Protein AF-A0A8B7E6L2-F1 (afdb_monomer)

Solvent-accessible surface area (backbone atoms only — not comparable to full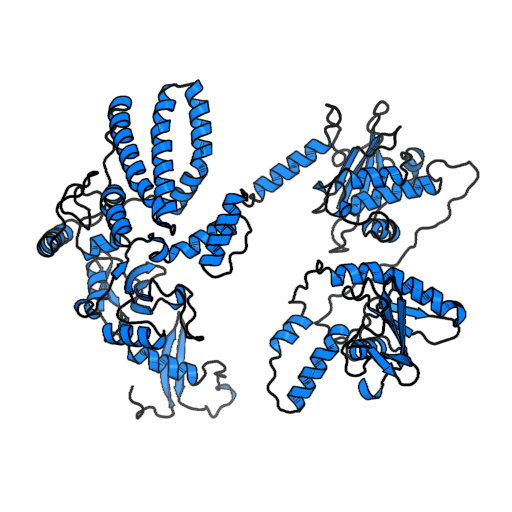-atom values): 43268 Å² total; per-residue (Å²): 132,76,94,84,76,84,57,84,66,47,77,44,80,47,78,54,94,95,45,78,46,77,45,61,41,70,84,67,90,52,74,89,75,54,76,82,83,80,84,74,54,72,68,54,53,51,50,50,54,64,52,54,72,48,49,46,74,51,82,46,77,35,59,54,88,97,42,81,44,78,44,68,36,36,34,30,72,50,48,57,60,51,51,53,50,50,30,60,73,42,70,50,56,81,86,72,38,44,38,32,39,30,57,52,75,59,98,57,31,32,35,34,34,35,36,71,49,39,90,88,54,97,68,63,84,39,96,83,62,59,94,46,73,79,69,47,55,39,79,43,19,43,34,74,75,52,58,99,38,58,73,36,50,45,70,59,46,60,73,40,55,60,88,83,44,86,69,43,86,49,56,53,69,68,58,44,30,46,76,52,19,43,58,50,83,82,47,57,53,51,43,90,61,26,69,33,61,34,42,101,54,73,50,60,65,60,47,75,70,58,40,55,58,39,24,62,52,28,76,74,68,64,82,67,87,86,91,83,61,74,67,63,55,50,58,53,65,73,40,48,66,63,50,48,54,50,40,56,60,47,25,75,80,38,67,72,51,53,71,50,50,58,57,54,53,34,51,51,35,45,50,48,32,55,55,41,42,49,30,75,60,70,83,54,56,57,37,43,56,55,28,47,57,39,49,55,52,42,36,52,47,34,34,76,75,66,72,39,82,68,77,60,46,40,69,56,22,44,53,54,51,46,44,50,60,49,37,67,72,66,62,45,28,51,28,8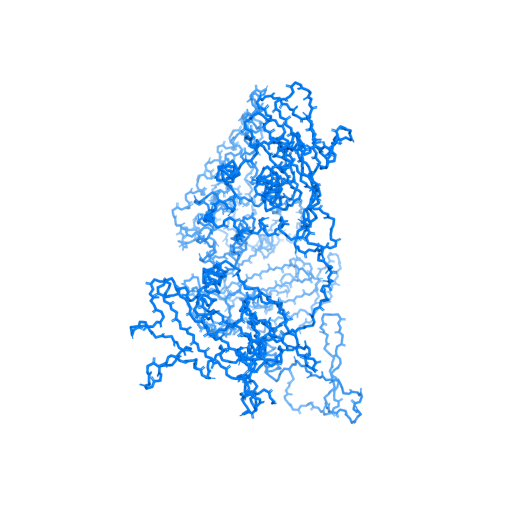2,77,35,78,61,47,57,54,51,45,31,49,60,27,50,50,44,76,39,85,66,79,70,57,66,68,58,41,50,54,52,49,50,52,36,58,77,65,64,63,59,67,64,72,52,74,68,56,48,52,52,50,53,53,51,57,54,55,53,63,39,49,52,96,91,42,78,54,82,58,80,89,74,60,88,72,75,68,31,50,43,87,77,25,35,66,73,53,48,76,35,48,69,69,52,55,51,51,52,41,58,77,41,83,41,86,70,51,78,48,79,76,87,46,66,80,76,36,71,19,44,46,38,44,76,70,64,40,50,53,77,44,30,32,28,53,89,42,94,87,47,63,43,31,40,41,34,37,40,27,62,42,92,90,43,83,86,49,79,56,35,48,33,41,37,36,33,28,55,86,76,30,47,72,76,41,44,42,36,74,48,96,54,12,85,57,36,58,30,51,65,52,47,15,53,52,50,52,47,25,49,36,45,76,70,36,60,37,62,72,66,99,81,73,81,90,74,95,84,72,88,87,72,84,83,77,83,85,76,89,76,72,68,43,46,37,18,87,51,44,40,62,53,53,56,52,50,55,39,45,77,70,72,44,90,73,88,57,62,74,57,51,38,62,41,62,66,74,56,84,75,74,76,79,44,65,51,58,47,47,25,64,63,45,47,58,58,44,50,50,52,49,48,68,70,44,46,86,82,37,49,79,59,44,78,39,80,58,67,76,27,48,23,90,90,47,67,47,35,29,11,61,43,62,25,41,38,41,35,82,78,51,81,56,24,39,29,41,76,41,39,56,59,93,45,45,91,36,34,74,76,40,91,89,57,85,56,91,50,50,40,75,42,97,83,72,46,60,35,70,27,78,90,29,56,67,42,43,19,50,44,38,23,21,63,24,63,74,26,63,31,32,38,41,34,39,39,32,90,58,35,64,45,73,27,83,43,68,55,54,64,83,79,71,107

Nearest PDB structures (foldseek):
  7cqy-assembly2_D  TM=7.784E-01  e=1.146E+00  Acidithiobacillus ferrooxidans
  8j1g-assembly1_B  TM=3.722E-01  e=8.355E-01  Pseudomonas veronii
  3g8z-assembly1_A-2  TM=4.631E-01  e=2.523E+00  Xanthomonas campestris pv. campestris
  8bf4-assembly1_F  TM=5.345E-01  e=8.918E+00  Mus musculus

Structure (mmCIF, N/CA/C/O backbone):
data_AF-A0A8B7E6L2-F1
#
_entry.id   AF-A0A8B7E6L2-F1
#
loop_
_atom_site.group_PDB
_atom_site.id
_atom_site.type_symbol
_atom_site.label_atom_id
_atom_site.label_alt_id
_atom_site.label_comp_id
_atom_site.label_asym_id
_atom_site.label_entity_id
_atom_site.label_seq_id
_atom_site.pdbx_PDB_ins_code
_atom_site.Cartn_x
_atom_site.Cartn_y
_atom_site.Cartn_z
_atom_site.occupancy
_atom_site.B_iso_or_equiv
_atom_site.auth_seq_id
_atom_site.auth_comp_id
_atom_site.auth_asym_id
_atom_site.auth_atom_id
_atom_site.pdbx_PDB_model_num
ATOM 1 N N . MET A 1 1 ? 13.369 -27.476 -34.745 1.00 33.47 1 MET A N 1
ATOM 2 C CA . MET A 1 1 ? 13.394 -28.839 -35.316 1.00 33.47 1 MET A CA 1
ATOM 3 C C . MET A 1 1 ? 12.091 -29.050 -36.065 1.00 33.47 1 MET A C 1
ATOM 5 O O . MET A 1 1 ? 11.047 -28.680 -35.538 1.00 33.47 1 MET A O 1
ATOM 9 N N . THR A 1 2 ? 12.158 -29.526 -37.306 1.00 27.94 2 THR A N 1
ATOM 10 C CA . THR A 1 2 ? 10.990 -29.866 -38.129 1.00 27.94 2 THR A CA 1
ATOM 11 C C . THR A 1 2 ? 10.261 -31.073 -37.533 1.00 27.94 2 THR A C 1
ATOM 13 O O . THR A 1 2 ? 10.878 -31.939 -36.921 1.00 27.94 2 THR A O 1
ATOM 16 N N . ARG A 1 3 ? 8.931 -31.080 -37.669 1.00 36.47 3 ARG A N 1
ATOM 17 C CA . ARG A 1 3 ? 7.947 -31.942 -36.983 1.00 36.47 3 ARG A CA 1
ATOM 18 C C . ARG A 1 3 ? 8.132 -33.461 -37.148 1.00 36.47 3 ARG A C 1
ATOM 20 O O . ARG A 1 3 ? 7.376 -34.200 -36.532 1.00 36.47 3 ARG A O 1
ATOM 27 N N . GLU A 1 4 ? 9.067 -33.915 -37.975 1.00 33.34 4 GLU A N 1
ATOM 28 C CA . GLU A 1 4 ? 9.040 -35.265 -38.555 1.00 33.34 4 GLU A CA 1
ATOM 29 C C . GLU A 1 4 ? 10.008 -36.274 -37.916 1.00 33.34 4 GLU A C 1
ATOM 31 O O . GLU A 1 4 ? 9.877 -37.457 -38.194 1.00 33.34 4 GLU A O 1
ATOM 36 N N . ASN A 1 5 ? 10.905 -35.863 -37.007 1.00 39.34 5 ASN A N 1
ATOM 37 C CA . ASN A 1 5 ? 12.004 -36.734 -36.545 1.00 39.34 5 ASN A CA 1
ATOM 38 C C . ASN A 1 5 ? 12.077 -36.971 -35.023 1.00 39.34 5 ASN A C 1
ATOM 40 O O . ASN A 1 5 ? 13.165 -37.226 -34.527 1.00 39.34 5 ASN A O 1
ATOM 44 N N . ILE A 1 6 ? 10.982 -36.849 -34.260 1.00 43.91 6 ILE A N 1
ATOM 45 C CA . ILE A 1 6 ? 11.029 -37.134 -32.810 1.00 43.91 6 ILE A CA 1
ATOM 46 C C . ILE A 1 6 ? 10.476 -38.536 -32.535 1.00 43.91 6 ILE A C 1
ATOM 48 O O . ILE A 1 6 ? 9.264 -38.750 -32.610 1.00 43.91 6 ILE A O 1
ATOM 52 N N . GLU A 1 7 ? 11.360 -39.478 -32.205 1.00 42.75 7 GLU A N 1
ATOM 53 C CA . GLU A 1 7 ? 11.013 -40.876 -31.913 1.00 42.75 7 GLU A CA 1
ATOM 54 C C . GLU A 1 7 ? 10.701 -41.107 -30.420 1.00 42.75 7 GLU A C 1
ATOM 56 O O . GLU A 1 7 ? 11.224 -40.444 -29.518 1.00 42.75 7 GLU A O 1
ATOM 61 N N . GLN A 1 8 ? 9.830 -42.081 -30.131 1.00 42.12 8 GLN A N 1
ATOM 62 C CA . GLN A 1 8 ? 9.510 -42.482 -28.760 1.00 42.12 8 GLN A CA 1
ATOM 63 C C . GLN A 1 8 ? 10.751 -43.113 -28.101 1.00 42.12 8 GLN A C 1
ATOM 65 O O . GLN A 1 8 ? 11.182 -44.197 -28.474 1.00 42.12 8 GLN A O 1
ATOM 70 N N . GLY A 1 9 ? 11.312 -42.435 -27.101 1.00 46.81 9 GLY A N 1
ATOM 71 C CA . GLY A 1 9 ? 12.528 -42.807 -26.378 1.00 46.81 9 GLY A CA 1
ATOM 72 C C . GLY A 1 9 ? 13.635 -41.750 -26.442 1.00 46.81 9 GLY A C 1
ATOM 73 O O . GLY A 1 9 ? 14.606 -41.855 -25.693 1.00 46.81 9 GLY A O 1
ATOM 74 N N . GLU A 1 10 ? 13.496 -40.718 -27.282 1.00 46.81 10 GLU A N 1
ATOM 75 C CA . GLU A 1 10 ? 14.509 -39.666 -27.407 1.00 46.81 10 GLU A CA 1
ATOM 76 C C . GLU A 1 10 ? 14.632 -38.797 -26.147 1.00 46.81 10 GLU A C 1
ATOM 78 O O . GLU A 1 10 ? 13.635 -38.401 -25.535 1.00 46.81 10 GLU A O 1
ATOM 83 N N . ASN A 1 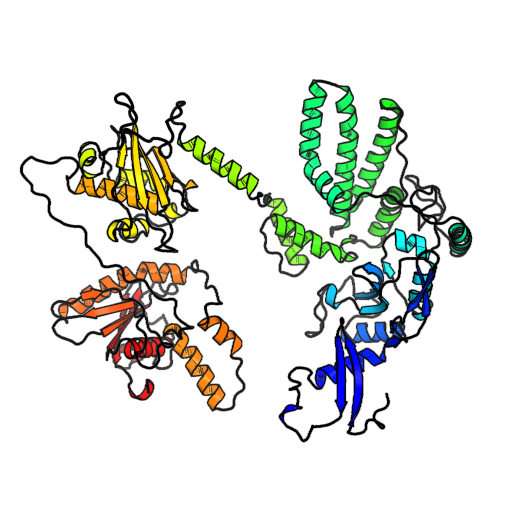11 ? 15.881 -38.489 -25.775 1.00 45.31 11 ASN A N 1
ATOM 84 C CA . ASN A 1 11 ? 16.244 -37.731 -24.579 1.00 45.31 11 ASN A CA 1
ATOM 85 C C . ASN A 1 11 ? 16.671 -36.300 -24.932 1.00 45.31 11 ASN A C 1
ATOM 87 O O . ASN A 1 11 ? 17.700 -36.091 -25.572 1.00 45.31 11 ASN A O 1
ATOM 91 N N . PHE A 1 12 ? 15.954 -35.308 -24.411 1.00 49.06 12 PHE A N 1
ATOM 92 C CA . PHE A 1 12 ? 16.295 -33.893 -24.527 1.00 49.06 12 PHE A CA 1
ATOM 93 C C . PHE A 1 12 ? 16.783 -33.350 -23.194 1.00 49.06 12 PHE A C 1
ATOM 95 O O . PHE A 1 12 ? 16.241 -33.670 -22.139 1.00 49.06 12 PHE A O 1
ATOM 102 N N . ARG A 1 13 ? 17.794 -32.486 -23.237 1.00 43.69 13 ARG A N 1
ATOM 103 C CA . ARG A 1 13 ? 18.352 -31.852 -22.046 1.00 43.69 13 ARG A CA 1
ATOM 104 C C . ARG A 1 13 ? 18.125 -30.350 -22.125 1.00 43.69 13 ARG A C 1
ATOM 106 O O . ARG A 1 13 ? 18.753 -29.673 -22.932 1.00 43.69 13 ARG A O 1
ATOM 113 N N . VAL A 1 14 ? 17.242 -29.835 -21.277 1.00 44.91 14 VAL A N 1
ATOM 114 C CA . VAL A 1 14 ? 16.954 -28.400 -21.187 1.00 44.91 14 VAL A CA 1
ATOM 115 C C . VAL A 1 14 ? 17.575 -27.867 -19.902 1.00 44.91 14 VAL A C 1
ATOM 117 O O . VAL A 1 14 ? 17.328 -28.390 -18.815 1.00 44.91 14 VAL A O 1
ATOM 120 N N . LYS A 1 15 ? 18.420 -26.840 -20.016 1.00 34.19 15 LYS A N 1
ATOM 121 C CA . LYS A 1 15 ? 18.964 -26.123 -18.859 1.00 34.19 15 LYS A CA 1
ATOM 122 C C . LYS A 1 15 ? 18.109 -24.893 -18.589 1.00 34.19 15 LYS A C 1
ATOM 124 O O . LYS A 1 15 ? 17.972 -24.040 -19.457 1.00 34.19 15 LYS A O 1
ATOM 129 N N . THR A 1 16 ? 17.588 -24.785 -17.373 1.00 34.06 16 THR A N 1
ATOM 130 C CA . THR A 1 16 ? 16.918 -23.577 -16.875 1.00 34.06 16 THR A CA 1
ATOM 131 C C . THR A 1 16 ? 17.397 -23.298 -15.457 1.00 34.06 16 THR A C 1
ATOM 133 O O . THR A 1 16 ? 17.313 -24.190 -14.614 1.00 34.06 16 THR A O 1
ATOM 136 N N . PHE A 1 17 ? 17.890 -22.077 -15.208 1.00 32.81 17 PHE A N 1
ATOM 137 C CA . PHE A 1 17 ? 18.238 -21.534 -13.883 1.00 32.81 17 PHE A CA 1
ATOM 138 C C . PHE A 1 17 ? 18.901 -22.550 -12.935 1.00 32.81 17 PHE A C 1
ATOM 140 O O . PHE A 1 17 ? 18.342 -22.941 -11.912 1.00 32.81 17 PHE A O 1
ATOM 147 N N . GLY A 1 18 ? 20.094 -23.016 -13.312 1.00 36.59 18 GLY A N 1
ATOM 148 C CA . GLY A 1 18 ? 20.944 -23.867 -12.470 1.00 36.59 18 GLY A CA 1
ATOM 149 C C . GLY A 1 18 ? 20.581 -25.356 -12.419 1.00 36.59 18 GLY A C 1
ATOM 150 O O . GLY A 1 18 ? 21.415 -26.148 -11.992 1.00 36.59 18 GLY A O 1
ATOM 151 N N . ASN A 1 19 ? 19.411 -25.776 -12.916 1.00 29.97 19 ASN A N 1
ATOM 152 C CA . ASN A 1 19 ? 19.015 -27.186 -12.946 1.00 29.97 19 ASN A CA 1
ATOM 153 C C . ASN A 1 19 ? 18.896 -27.724 -14.376 1.00 29.97 19 ASN A C 1
ATOM 155 O O . ASN A 1 19 ? 18.400 -27.065 -15.292 1.00 29.97 19 ASN A O 1
ATOM 159 N N . THR A 1 20 ? 19.374 -28.955 -14.562 1.00 38.59 20 THR A N 1
ATOM 160 C CA . THR A 1 20 ? 19.360 -29.652 -15.850 1.00 38.59 20 THR A CA 1
ATOM 161 C C . THR A 1 20 ? 18.179 -30.615 -15.879 1.00 38.59 20 THR A C 1
ATOM 163 O O . THR A 1 20 ? 18.155 -31.579 -15.116 1.00 38.59 20 THR A O 1
ATOM 166 N N . LEU A 1 21 ? 17.201 -30.360 -16.746 1.00 39.22 21 LEU A N 1
ATOM 167 C CA . LEU A 1 21 ? 16.001 -31.180 -16.890 1.00 39.22 21 LEU A CA 1
ATOM 168 C C . LEU A 1 21 ? 16.177 -32.112 -18.094 1.00 39.22 21 LEU A C 1
ATOM 170 O O . LEU A 1 21 ? 16.329 -31.648 -19.224 1.00 39.22 21 LEU A O 1
ATOM 174 N N . ASN A 1 22 ? 16.197 -33.425 -17.847 1.00 43.03 22 ASN A N 1
ATOM 175 C CA . ASN A 1 22 ? 16.211 -34.436 -18.906 1.00 43.03 22 ASN A CA 1
ATOM 176 C C . ASN A 1 22 ? 14.764 -34.869 -19.189 1.00 43.03 22 ASN A C 1
ATOM 178 O O . ASN A 1 22 ? 14.060 -35.296 -18.275 1.00 43.03 22 ASN A O 1
ATOM 182 N N . ILE A 1 23 ? 14.324 -34.744 -20.437 1.00 47.72 23 ILE A N 1
ATOM 183 C CA . ILE A 1 23 ? 12.973 -35.061 -20.905 1.00 47.72 23 ILE A CA 1
ATOM 184 C C . ILE A 1 23 ? 13.081 -36.243 -21.864 1.00 47.72 23 ILE A C 1
ATOM 186 O O . ILE A 1 23 ? 13.837 -36.162 -22.825 1.00 47.72 23 ILE A O 1
ATOM 190 N N . VAL A 1 24 ? 12.327 -37.316 -21.614 1.00 44.66 24 VAL A N 1
ATOM 191 C CA . VAL A 1 24 ? 12.276 -38.507 -22.479 1.00 44.66 24 VAL A CA 1
ATOM 192 C C . VAL A 1 24 ? 10.910 -38.574 -23.148 1.00 44.66 24 VAL A C 1
ATOM 194 O O . VAL A 1 24 ? 9.892 -38.464 -22.461 1.00 44.66 24 VAL A O 1
ATOM 197 N N . VAL A 1 25 ? 10.864 -38.748 -24.465 1.00 44.38 25 VAL A N 1
ATOM 198 C CA . VAL A 1 25 ? 9.598 -38.804 -25.211 1.00 44.38 25 VAL A CA 1
ATOM 199 C C . VAL A 1 25 ? 8.966 -40.192 -25.075 1.00 44.38 25 VAL A C 1
ATOM 201 O O . VAL A 1 25 ? 9.452 -41.153 -25.648 1.00 44.38 25 VAL A O 1
ATOM 204 N N . GLY A 1 26 ? 7.878 -40.325 -24.313 1.00 47.16 26 GLY A N 1
ATOM 205 C CA . GLY A 1 26 ? 7.128 -41.583 -24.161 1.00 47.16 26 GLY A CA 1
ATOM 206 C C . GLY A 1 26 ? 6.567 -41.797 -22.751 1.00 47.16 26 GLY A C 1
ATOM 207 O O . GLY A 1 26 ? 6.941 -41.103 -21.808 1.00 47.16 26 GLY A O 1
ATOM 208 N N . ILE A 1 27 ? 5.649 -42.757 -22.591 1.00 42.91 27 ILE A N 1
ATOM 209 C CA . ILE A 1 27 ? 5.091 -43.146 -21.283 1.00 42.91 27 ILE A CA 1
ATOM 210 C C . ILE A 1 27 ? 5.897 -44.347 -20.751 1.00 42.91 27 ILE A C 1
ATOM 212 O O . ILE A 1 27 ? 5.864 -45.394 -21.386 1.00 42.91 27 ILE A O 1
ATOM 216 N N . PRO A 1 28 ? 6.593 -44.257 -19.598 1.00 41.81 28 PRO A N 1
ATOM 217 C CA . PRO A 1 28 ? 7.320 -45.400 -19.040 1.00 41.81 28 PRO A CA 1
ATOM 218 C C . PRO A 1 28 ? 6.376 -46.524 -18.585 1.00 41.81 28 PRO A C 1
ATOM 220 O O . PRO A 1 28 ? 5.382 -46.256 -17.902 1.00 41.81 28 PRO A O 1
ATOM 223 N N . ASP A 1 29 ? 6.715 -47.787 -18.852 1.00 42.44 29 ASP A N 1
ATOM 224 C CA . ASP A 1 29 ? 5.927 -48.951 -18.401 1.00 42.44 29 ASP A CA 1
ATOM 225 C C . ASP A 1 29 ? 5.943 -49.129 -16.875 1.00 42.44 29 ASP A C 1
ATOM 227 O O . ASP A 1 29 ? 4.967 -49.564 -16.262 1.00 42.44 29 ASP A O 1
ATOM 231 N N . THR A 1 30 ? 7.016 -48.691 -16.215 1.00 38.25 30 THR A N 1
ATOM 232 C CA . THR A 1 30 ? 7.151 -48.735 -14.754 1.00 38.25 30 THR A CA 1
ATOM 233 C C . THR A 1 30 ? 6.505 -47.508 -14.101 1.00 38.25 30 THR A C 1
ATOM 235 O O . THR A 1 30 ? 7.013 -46.390 -14.190 1.00 38.25 30 THR A O 1
ATOM 238 N N . LYS A 1 31 ? 5.390 -47.721 -13.386 1.00 40.00 31 LYS A N 1
ATOM 239 C CA . LYS A 1 31 ? 4.586 -46.669 -12.721 1.00 40.00 31 LYS A CA 1
ATOM 240 C C . LYS A 1 31 ? 5.394 -45.745 -11.791 1.00 40.00 31 LYS A C 1
ATOM 242 O O . LYS A 1 31 ? 5.066 -44.569 -11.700 1.00 40.00 31 LYS A O 1
ATOM 247 N N . SER A 1 32 ? 6.445 -46.249 -11.141 1.00 38.28 32 SER A N 1
ATOM 248 C CA . SER A 1 32 ? 7.302 -45.505 -10.199 1.00 38.28 32 SER A CA 1
ATOM 249 C C . SER A 1 32 ? 8.312 -44.560 -10.862 1.00 38.28 32 SER A C 1
ATOM 251 O O . SER A 1 32 ? 8.833 -43.672 -10.195 1.00 38.28 32 SER A O 1
ATOM 253 N N . LYS A 1 33 ? 8.575 -44.719 -12.168 1.00 37.62 33 LYS A N 1
ATOM 254 C CA . LYS A 1 33 ? 9.448 -43.829 -12.958 1.00 37.62 33 LYS A CA 1
ATOM 255 C C . LYS A 1 33 ? 8.669 -42.744 -13.712 1.00 37.62 33 LYS A C 1
ATOM 257 O O . LYS A 1 33 ? 9.263 -41.924 -14.405 1.00 37.62 33 LYS A O 1
ATOM 262 N N . ARG A 1 34 ? 7.337 -42.722 -13.583 1.00 46.09 34 ARG A N 1
ATOM 263 C CA . ARG A 1 34 ? 6.475 -41.689 -14.166 1.00 46.09 34 ARG A CA 1
ATOM 264 C C . ARG A 1 34 ? 6.528 -40.441 -13.287 1.00 46.09 34 ARG A C 1
ATOM 266 O O . ARG A 1 34 ? 5.892 -40.395 -12.238 1.00 46.09 34 ARG A O 1
ATOM 273 N N . ILE A 1 35 ? 7.258 -39.415 -13.715 1.00 42.41 35 ILE A N 1
ATOM 274 C CA . ILE A 1 35 ? 7.117 -38.081 -13.122 1.00 42.41 35 ILE A CA 1
ATOM 275 C C . ILE A 1 35 ? 5.797 -37.494 -13.629 1.00 42.41 35 ILE A C 1
ATOM 277 O O . ILE A 1 35 ? 5.549 -37.420 -14.831 1.00 42.41 35 ILE A O 1
ATOM 281 N N . SER A 1 36 ? 4.929 -37.081 -12.709 1.00 35.38 36 SER A N 1
ATOM 282 C CA . SER A 1 36 ? 3.711 -36.341 -13.039 1.00 35.38 36 SER A CA 1
ATOM 283 C C . SER A 1 36 ? 4.088 -34.951 -13.567 1.00 35.38 36 SER A C 1
ATOM 285 O O . SER A 1 36 ? 4.260 -34.017 -12.785 1.00 35.38 36 SER A O 1
ATOM 287 N N . LEU A 1 37 ? 4.149 -34.797 -14.892 1.00 39.81 37 LEU A N 1
ATOM 288 C CA . LEU A 1 37 ? 4.132 -33.512 -15.604 1.00 39.81 37 LEU A CA 1
ATOM 289 C C . LEU A 1 37 ? 2.737 -32.868 -15.488 1.00 39.81 37 LEU A C 1
ATOM 291 O O . LEU A 1 37 ? 1.996 -32.703 -16.452 1.00 39.81 37 LEU A O 1
ATOM 295 N N . LYS A 1 38 ? 2.351 -32.501 -14.267 1.00 36.50 38 LYS A N 1
ATOM 296 C CA . LYS A 1 38 ? 1.340 -31.468 -14.061 1.00 36.50 38 LYS A CA 1
ATOM 297 C C . LYS A 1 38 ? 2.093 -30.146 -14.110 1.00 36.50 38 LYS A C 1
ATOM 299 O O . LYS A 1 38 ? 2.847 -29.884 -13.180 1.00 36.50 38 LYS A O 1
ATOM 304 N N . ASN A 1 39 ? 1.914 -29.380 -15.193 1.00 40.38 39 ASN A N 1
ATOM 305 C CA . ASN A 1 39 ? 1.978 -27.901 -15.263 1.00 40.38 39 ASN A CA 1
ATOM 306 C C . ASN A 1 39 ? 2.670 -27.301 -16.505 1.00 40.38 39 ASN A C 1
ATOM 308 O O . ASN A 1 39 ? 3.064 -26.142 -16.460 1.00 40.38 39 ASN A O 1
ATOM 312 N N . LEU A 1 40 ? 2.762 -28.000 -17.637 1.00 41.41 40 LEU A N 1
ATOM 313 C CA . LEU A 1 40 ? 2.970 -27.330 -18.929 1.00 41.41 40 LEU A CA 1
ATOM 314 C C . LEU A 1 40 ? 1.850 -27.769 -19.865 1.00 41.41 40 LEU A C 1
ATOM 316 O O . LEU A 1 40 ? 1.808 -28.920 -20.294 1.00 41.41 40 LEU A O 1
ATOM 320 N N . SER A 1 41 ? 0.873 -26.885 -20.087 1.00 44.34 41 SER A N 1
ATOM 321 C CA . SER A 1 41 ? -0.210 -27.167 -21.027 1.00 44.34 41 SER A CA 1
ATOM 322 C C . SER A 1 41 ? 0.340 -27.198 -22.452 1.00 44.34 41 SER A C 1
ATOM 324 O O . SER A 1 41 ? 1.348 -26.560 -22.762 1.00 44.34 41 SER A O 1
ATOM 326 N N . PHE A 1 42 ? -0.348 -27.921 -23.333 1.00 44.03 42 PHE A N 1
ATOM 327 C CA . PHE A 1 42 ? -0.075 -27.902 -24.770 1.00 44.03 42 PHE A CA 1
ATOM 328 C C . PHE A 1 42 ? -0.032 -26.467 -25.326 1.00 44.03 42 PHE A C 1
ATOM 330 O O . PHE A 1 42 ? 0.807 -26.151 -26.166 1.00 44.03 42 PHE A O 1
ATOM 337 N N . ASP A 1 43 ? -0.859 -25.576 -24.773 1.00 44.38 43 ASP A N 1
ATOM 338 C CA . ASP A 1 43 ? -0.862 -24.153 -25.109 1.00 44.38 43 ASP A CA 1
ATOM 339 C C . ASP A 1 43 ? 0.476 -23.470 -24.794 1.00 44.38 43 ASP A C 1
ATOM 341 O O . ASP A 1 43 ? 0.961 -22.708 -25.622 1.00 44.38 43 ASP A O 1
ATOM 345 N N . VAL A 1 44 ? 1.122 -23.781 -23.661 1.00 43.62 44 VAL A N 1
ATOM 346 C CA . VAL A 1 44 ? 2.436 -23.206 -23.316 1.00 43.62 44 VAL A CA 1
ATOM 347 C C . VAL A 1 44 ? 3.533 -23.739 -24.240 1.00 43.62 44 VAL A C 1
ATOM 349 O O . VAL A 1 44 ? 4.443 -23.003 -24.604 1.00 43.62 44 VAL A O 1
ATOM 352 N N . ILE A 1 45 ? 3.444 -24.998 -24.678 1.00 48.41 45 ILE A N 1
ATOM 353 C CA . ILE A 1 45 ? 4.390 -25.569 -25.652 1.00 48.41 45 ILE A CA 1
ATOM 354 C C . ILE A 1 45 ? 4.226 -24.888 -27.020 1.00 48.41 45 ILE A C 1
ATOM 356 O O . ILE A 1 45 ? 5.217 -24.530 -27.657 1.00 48.41 45 ILE A O 1
ATOM 360 N N . MET A 1 46 ? 2.984 -24.650 -27.448 1.00 50.09 46 MET A N 1
ATOM 361 C CA . MET A 1 46 ? 2.677 -23.891 -28.664 1.00 50.09 46 MET A CA 1
ATOM 362 C C . MET A 1 46 ? 3.129 -22.427 -28.561 1.00 50.09 46 MET A C 1
ATOM 364 O O . MET A 1 46 ? 3.683 -21.887 -29.517 1.00 50.09 46 MET A O 1
ATOM 368 N N . GLU A 1 47 ? 2.949 -21.790 -27.405 1.00 52.06 47 GLU A N 1
ATOM 369 C CA . GLU A 1 47 ? 3.376 -20.413 -27.135 1.00 52.06 47 GLU A CA 1
ATOM 370 C C . GLU A 1 47 ? 4.909 -20.279 -27.122 1.00 52.06 47 GLU A C 1
ATOM 372 O O . GLU A 1 47 ? 5.463 -19.374 -27.752 1.00 52.06 47 GLU A O 1
ATOM 377 N N . LEU A 1 48 ? 5.616 -21.238 -26.514 1.00 52.38 48 LEU A N 1
ATOM 378 C CA . LEU A 1 48 ? 7.079 -21.325 -26.550 1.00 52.38 48 LEU A CA 1
ATOM 379 C C . LEU A 1 48 ? 7.593 -21.563 -27.974 1.00 52.38 48 LEU A C 1
ATOM 381 O O . LEU A 1 48 ? 8.515 -20.877 -28.407 1.00 52.38 48 LEU A O 1
ATOM 385 N N . SER A 1 49 ? 6.973 -22.467 -28.739 1.00 54.75 49 SER A N 1
ATOM 386 C CA . SER A 1 49 ? 7.328 -22.707 -30.146 1.00 54.75 49 SER A CA 1
ATOM 387 C C . SER A 1 49 ? 7.108 -21.464 -31.015 1.00 54.75 49 SER A C 1
ATOM 389 O O . SER A 1 49 ? 7.931 -21.153 -31.876 1.00 54.75 49 SER A O 1
ATOM 391 N N . ASN A 1 50 ? 6.015 -20.735 -30.785 1.00 59.50 50 ASN A N 1
ATOM 392 C CA . ASN A 1 50 ? 5.722 -19.486 -31.483 1.00 59.50 50 ASN A CA 1
ATOM 393 C C . ASN A 1 50 ? 6.685 -18.359 -31.107 1.00 59.50 50 ASN A C 1
ATOM 395 O O . ASN A 1 50 ? 6.928 -17.490 -31.937 1.00 59.50 50 ASN A O 1
ATOM 399 N N . THR A 1 51 ? 7.240 -18.367 -29.897 1.00 60.88 51 THR A N 1
ATOM 400 C CA . THR A 1 51 ? 8.230 -17.375 -29.459 1.00 60.88 51 THR A CA 1
ATOM 401 C C . THR A 1 51 ? 9.612 -17.707 -30.019 1.00 60.88 51 THR A C 1
ATOM 403 O O . THR A 1 51 ? 10.258 -16.854 -30.621 1.00 60.88 51 THR A O 1
ATOM 406 N N . LEU A 1 52 ? 10.038 -18.971 -29.921 1.00 65.25 52 LEU A N 1
ATOM 407 C CA . LEU A 1 52 ? 11.341 -19.450 -30.397 1.00 65.25 52 LEU A CA 1
ATOM 408 C C . LEU A 1 52 ? 11.541 -19.291 -31.912 1.00 65.25 52 LEU A C 1
ATOM 410 O O . LEU A 1 52 ? 12.679 -19.284 -32.373 1.00 65.25 52 LEU A O 1
ATOM 414 N N . LYS A 1 53 ? 10.472 -19.114 -32.703 1.00 72.00 53 LYS A N 1
ATOM 415 C CA . LYS A 1 53 ? 10.593 -18.859 -34.149 1.00 72.00 53 LYS A CA 1
ATOM 416 C C . LYS A 1 53 ? 11.357 -17.567 -34.461 1.00 72.00 53 LYS A C 1
ATOM 418 O O . LYS A 1 53 ? 12.033 -17.513 -35.486 1.00 72.00 53 LYS A O 1
ATOM 423 N N . PHE A 1 54 ? 11.278 -16.569 -33.578 1.00 74.69 54 PHE A N 1
ATOM 424 C CA . PHE A 1 54 ? 11.891 -15.254 -33.767 1.00 74.69 54 PHE A CA 1
ATOM 425 C C . PHE A 1 54 ? 13.346 -15.173 -33.307 1.00 74.69 54 PHE A C 1
ATOM 427 O O . PHE A 1 54 ? 14.017 -14.212 -33.670 1.00 74.69 54 PHE A O 1
ATOM 434 N N . TYR A 1 55 ? 13.836 -16.150 -32.541 1.00 81.88 55 TYR A N 1
ATOM 435 C CA . TYR A 1 55 ? 15.153 -16.091 -31.911 1.00 81.88 55 TYR A CA 1
ATOM 436 C C . TYR A 1 55 ? 16.130 -17.106 -32.503 1.00 81.88 55 TYR A C 1
ATOM 438 O O . TYR A 1 55 ? 15.733 -18.198 -32.912 1.00 81.88 55 TYR A O 1
ATOM 446 N N . ASP A 1 56 ? 17.406 -16.739 -32.507 1.00 79.12 56 ASP A N 1
ATOM 447 C CA . ASP A 1 56 ? 18.555 -17.594 -32.787 1.00 79.12 56 ASP A CA 1
ATOM 448 C C . ASP A 1 56 ? 19.592 -17.488 -31.670 1.00 79.12 56 ASP A C 1
ATOM 450 O O . ASP A 1 56 ? 19.605 -16.542 -30.879 1.00 79.12 56 ASP A O 1
ATOM 454 N N . VAL A 1 57 ? 20.466 -18.491 -31.611 1.00 81.31 57 VAL A N 1
ATOM 455 C CA . VAL A 1 57 ? 21.575 -18.560 -30.662 1.00 81.31 57 VAL A CA 1
ATOM 456 C C . VAL A 1 57 ? 22.853 -18.821 -31.438 1.00 81.31 57 VAL A C 1
ATOM 458 O O . VAL A 1 57 ? 22.966 -19.836 -32.125 1.00 81.31 57 VAL A O 1
ATOM 461 N N . VAL A 1 58 ? 23.825 -17.923 -31.304 1.00 77.44 58 VAL A N 1
ATOM 462 C CA . VAL A 1 58 ? 25.131 -18.025 -31.969 1.00 77.44 58 VAL A CA 1
ATOM 463 C C . VAL A 1 58 ? 26.216 -18.021 -30.901 1.00 77.44 58 VAL A C 1
ATOM 465 O O . VAL A 1 58 ? 26.072 -17.359 -29.880 1.00 77.44 58 VAL A O 1
ATOM 468 N N . LYS A 1 59 ? 27.284 -18.804 -31.080 1.00 83.94 59 LYS A N 1
ATOM 469 C CA . LYS A 1 59 ? 28.450 -18.741 -30.188 1.00 83.94 59 LYS A CA 1
ATOM 470 C C . LYS A 1 59 ? 29.332 -17.571 -30.600 1.00 83.94 59 LYS A C 1
ATOM 472 O O . LYS A 1 59 ? 29.835 -17.568 -31.714 1.00 83.94 59 LYS A O 1
ATOM 477 N N . GLU A 1 60 ? 29.566 -16.656 -29.672 1.00 82.44 60 GLU A N 1
ATOM 478 C CA . GLU A 1 60 ? 30.373 -15.456 -29.880 1.00 82.44 60 GLU A CA 1
ATOM 479 C C . GLU A 1 60 ? 31.447 -15.323 -28.800 1.00 82.44 60 GLU A C 1
ATOM 481 O O . GLU A 1 60 ? 31.315 -15.858 -27.694 1.00 82.44 60 GLU A O 1
ATOM 486 N N . THR A 1 61 ? 32.532 -14.620 -29.128 1.00 85.00 61 THR A N 1
ATOM 487 C CA . THR A 1 61 ? 33.646 -14.376 -28.201 1.00 85.00 61 THR A CA 1
ATOM 488 C C . THR A 1 61 ? 33.652 -12.919 -27.756 1.00 85.00 61 THR A C 1
ATOM 490 O O . THR A 1 61 ? 33.901 -12.021 -28.552 1.00 85.00 61 THR A O 1
ATOM 493 N N . PHE A 1 62 ? 33.402 -12.707 -26.469 1.00 81.94 62 PHE A N 1
ATOM 494 C CA . PHE A 1 62 ? 33.338 -11.410 -25.803 1.00 81.94 62 PHE A CA 1
ATOM 495 C C . PHE A 1 62 ? 34.650 -11.096 -25.072 1.00 81.94 62 PHE A C 1
ATOM 497 O O . PHE A 1 62 ? 35.480 -11.975 -24.854 1.00 81.94 62 PHE A O 1
ATOM 504 N N . ILE A 1 63 ? 34.839 -9.839 -24.683 1.00 78.19 63 ILE A N 1
ATOM 505 C CA . ILE A 1 63 ? 36.010 -9.332 -23.957 1.00 78.19 63 ILE A CA 1
ATOM 506 C C . ILE A 1 63 ? 35.628 -9.100 -22.492 1.00 78.19 63 ILE A C 1
ATOM 508 O O . ILE A 1 63 ? 34.628 -8.444 -22.211 1.00 78.19 63 ILE A O 1
ATOM 512 N N . SER A 1 64 ? 36.422 -9.594 -21.546 1.00 75.56 64 SER A N 1
ATOM 513 C CA . SER A 1 64 ? 36.228 -9.355 -20.113 1.00 75.56 64 SER A CA 1
ATOM 514 C C . SER A 1 64 ? 37.561 -8.984 -19.468 1.00 75.56 64 SER A C 1
ATOM 516 O O . SER A 1 64 ? 38.350 -9.859 -19.121 1.00 75.56 64 SER A O 1
ATOM 518 N N . GLY A 1 65 ? 37.828 -7.681 -19.326 1.00 70.94 65 GLY A N 1
ATOM 519 C CA . GLY A 1 65 ? 39.168 -7.203 -18.968 1.00 70.94 65 GLY A CA 1
ATOM 520 C C . GLY A 1 65 ? 40.160 -7.543 -20.082 1.00 70.94 65 GLY A C 1
ATOM 521 O O . GLY A 1 65 ? 39.880 -7.256 -21.244 1.00 70.94 65 GLY A O 1
ATOM 522 N N . ASP A 1 66 ? 41.260 -8.210 -19.732 1.00 68.50 66 ASP A N 1
ATOM 523 C CA . ASP A 1 66 ? 42.272 -8.684 -20.689 1.00 68.50 66 ASP A CA 1
ATOM 524 C C . ASP A 1 66 ? 41.973 -10.094 -21.251 1.00 68.50 66 ASP A C 1
ATOM 526 O O . ASP A 1 66 ? 42.710 -10.605 -22.097 1.00 68.50 66 ASP A O 1
ATOM 530 N N . GLU A 1 67 ? 40.885 -10.741 -20.813 1.00 72.69 67 GLU A N 1
ATOM 531 C CA . GLU A 1 67 ? 40.536 -12.116 -21.189 1.00 72.69 67 GLU A CA 1
ATOM 532 C C . GLU A 1 67 ? 39.422 -12.195 -22.251 1.00 72.69 67 GLU A C 1
ATOM 534 O O . GLU A 1 67 ? 38.559 -11.320 -22.369 1.00 72.69 67 GLU A O 1
ATOM 539 N N . LYS A 1 68 ? 39.412 -13.294 -23.022 1.00 81.88 68 LYS A N 1
ATOM 540 C CA . LYS A 1 68 ? 38.369 -13.613 -24.012 1.00 81.88 68 LYS A CA 1
ATOM 541 C C . LYS A 1 68 ? 37.379 -14.630 -23.447 1.00 81.88 68 LYS A C 1
ATOM 543 O O . LYS A 1 68 ? 37.767 -15.714 -23.021 1.00 81.88 68 LYS A O 1
ATOM 548 N N . LEU A 1 69 ? 36.091 -14.309 -23.514 1.00 82.00 69 LEU A N 1
ATOM 549 C CA . LEU A 1 69 ? 34.995 -15.083 -22.947 1.00 82.00 69 LEU A CA 1
ATOM 550 C C . LEU A 1 69 ? 34.037 -15.567 -24.040 1.00 82.00 69 LEU A C 1
ATOM 552 O O . LEU A 1 69 ? 33.285 -14.781 -24.610 1.00 82.00 69 LEU A O 1
ATOM 556 N N . THR A 1 70 ? 34.001 -16.870 -24.319 1.00 84.62 70 THR A N 1
ATOM 557 C CA . THR A 1 70 ? 33.013 -17.425 -25.258 1.00 84.62 70 THR A CA 1
ATOM 558 C C . THR A 1 70 ? 31.659 -17.615 -24.571 1.00 84.62 70 THR A C 1
ATOM 560 O O . THR A 1 70 ? 31.559 -18.246 -23.511 1.00 84.62 70 THR A O 1
ATOM 563 N N . ARG A 1 71 ? 30.599 -17.079 -25.181 1.00 83.88 71 ARG A N 1
ATOM 564 C CA . ARG A 1 71 ? 29.205 -17.190 -24.725 1.00 83.88 71 ARG A CA 1
ATOM 565 C C . ARG A 1 71 ? 28.278 -17.498 -25.896 1.00 83.88 71 ARG A C 1
ATOM 567 O O . ARG A 1 71 ? 28.677 -17.434 -27.053 1.00 83.88 71 ARG A O 1
ATOM 574 N N . SER A 1 72 ? 27.041 -17.865 -25.581 1.00 82.75 72 SER A N 1
ATOM 575 C CA . SER A 1 72 ? 25.985 -18.135 -26.560 1.00 82.75 72 SER A CA 1
ATOM 576 C C . SER A 1 72 ? 24.880 -17.089 -26.428 1.00 82.75 72 SER A C 1
ATOM 578 O O . SER A 1 72 ? 23.861 -17.372 -25.797 1.00 82.75 72 SER A O 1
ATOM 580 N N . PRO A 1 73 ? 25.097 -15.863 -26.933 1.00 82.06 73 PRO A N 1
ATOM 581 C CA . PRO A 1 73 ? 24.063 -14.843 -26.972 1.00 82.06 73 PRO A CA 1
ATOM 582 C C . PRO A 1 73 ? 22.830 -15.309 -27.751 1.00 82.06 73 PRO A C 1
ATOM 584 O O . PRO A 1 73 ? 22.922 -16.016 -28.759 1.00 82.06 73 PRO A O 1
ATOM 587 N N . VAL A 1 74 ? 21.673 -14.875 -27.265 1.00 84.44 74 VAL A N 1
ATOM 588 C CA . VAL A 1 74 ? 20.382 -15.027 -27.935 1.00 84.44 74 VAL A CA 1
ATOM 589 C C . VAL A 1 74 ? 20.092 -13.735 -28.688 1.00 84.44 74 VAL A C 1
ATOM 591 O O . VAL A 1 74 ? 20.236 -12.663 -28.104 1.00 84.44 74 VAL A O 1
ATOM 594 N N . PHE A 1 75 ? 19.654 -13.824 -29.943 1.00 85.56 75 PHE A N 1
ATOM 595 C CA . PHE A 1 75 ? 19.297 -12.676 -30.781 1.00 85.56 75 PHE A CA 1
ATOM 596 C C . PHE A 1 75 ? 17.988 -12.906 -31.517 1.00 85.56 75 PHE A C 1
ATOM 598 O O . PHE A 1 75 ? 17.631 -14.040 -31.820 1.00 85.56 75 PHE A O 1
ATOM 605 N N . VAL A 1 76 ? 17.298 -11.829 -31.867 1.00 85.81 76 VAL A N 1
ATOM 606 C CA . VAL A 1 76 ? 16.173 -11.872 -32.800 1.00 85.81 76 VAL A CA 1
ATOM 607 C C . VAL A 1 76 ? 16.691 -11.971 -34.238 1.00 85.81 76 VAL A C 1
ATOM 609 O O . VAL A 1 76 ? 17.551 -11.197 -34.644 1.00 85.81 76 VAL A O 1
ATOM 612 N N . LYS A 1 77 ? 16.134 -12.899 -35.024 1.00 82.94 77 LYS A N 1
ATOM 613 C CA . LYS A 1 77 ? 16.491 -13.141 -36.437 1.00 82.94 77 LYS A CA 1
ATOM 614 C C . LYS A 1 77 ? 16.204 -11.946 -37.346 1.00 82.94 77 LYS A C 1
ATOM 616 O O . LYS A 1 77 ? 16.995 -11.602 -38.226 1.00 82.94 77 LYS A O 1
ATOM 621 N N . ASN A 1 78 ? 15.024 -11.359 -37.159 1.00 84.06 78 ASN A N 1
ATOM 622 C CA . ASN A 1 78 ? 14.543 -10.205 -37.903 1.00 84.06 78 ASN A CA 1
ATOM 623 C C . ASN A 1 78 ? 13.799 -9.258 -36.956 1.00 84.06 78 ASN A C 1
ATOM 625 O O . ASN A 1 78 ? 12.680 -9.539 -36.517 1.00 84.06 78 ASN A O 1
ATOM 629 N N . THR A 1 79 ? 14.447 -8.141 -36.631 1.00 85.94 79 THR A N 1
ATOM 630 C CA . THR A 1 79 ? 13.907 -7.135 -35.712 1.00 85.94 79 THR A CA 1
ATOM 631 C C . THR A 1 79 ? 12.659 -6.457 -36.283 1.00 85.94 79 THR A C 1
ATOM 633 O O . THR A 1 79 ? 11.701 -6.235 -35.542 1.00 85.94 79 THR A O 1
ATOM 636 N N . SER A 1 80 ? 12.622 -6.189 -37.592 1.00 84.19 80 SER A N 1
ATOM 637 C CA . SER A 1 80 ? 11.487 -5.552 -38.274 1.00 84.19 80 SER A CA 1
ATOM 638 C C . SER A 1 80 ? 10.227 -6.416 -38.208 1.00 84.19 80 SER A C 1
ATOM 640 O O . SER A 1 80 ? 9.164 -5.925 -37.821 1.00 84.19 80 SER A O 1
ATOM 642 N N . ASP A 1 81 ? 10.354 -7.716 -38.493 1.00 84.00 81 ASP A N 1
ATOM 643 C CA . ASP A 1 81 ? 9.231 -8.663 -38.427 1.00 84.00 81 ASP A CA 1
ATOM 644 C C . ASP A 1 81 ? 8.676 -8.771 -37.005 1.00 84.00 81 ASP A C 1
ATOM 646 O O . ASP A 1 81 ? 7.460 -8.799 -36.805 1.00 84.00 81 ASP A O 1
ATOM 650 N N . LEU A 1 82 ? 9.558 -8.795 -36.000 1.00 84.62 82 LEU A N 1
ATOM 651 C CA . LEU A 1 82 ? 9.150 -8.854 -34.600 1.00 84.62 82 LEU A CA 1
ATOM 652 C C . LEU A 1 82 ? 8.420 -7.576 -34.164 1.00 84.62 82 LEU A C 1
ATOM 654 O O . LEU A 1 82 ? 7.416 -7.662 -33.451 1.00 84.62 82 LEU A O 1
ATOM 658 N N . ILE A 1 83 ? 8.885 -6.399 -34.594 1.00 84.12 83 ILE A N 1
ATOM 659 C CA . ILE A 1 83 ? 8.233 -5.115 -34.300 1.00 84.12 83 ILE A CA 1
ATOM 660 C C . ILE A 1 83 ? 6.844 -5.064 -34.934 1.00 84.12 83 ILE A C 1
ATOM 662 O O . ILE A 1 83 ? 5.875 -4.778 -34.230 1.00 84.12 83 ILE A O 1
ATOM 666 N N . LEU A 1 84 ? 6.727 -5.387 -36.224 1.00 83.00 84 LEU A N 1
ATOM 667 C CA . LEU A 1 84 ? 5.448 -5.382 -36.939 1.00 83.00 84 LEU A CA 1
ATOM 668 C C . LEU A 1 84 ? 4.468 -6.403 -36.354 1.00 83.00 84 LEU A C 1
ATOM 670 O O . LEU A 1 84 ? 3.302 -6.080 -36.124 1.00 83.00 84 LEU A O 1
ATOM 674 N N . HIS A 1 85 ? 4.945 -7.610 -36.036 1.00 82.12 85 HIS A N 1
ATOM 675 C CA . HIS A 1 85 ? 4.141 -8.623 -35.357 1.00 82.12 85 HIS A CA 1
ATOM 676 C C . HIS A 1 85 ? 3.639 -8.119 -33.998 1.00 82.12 85 HIS A C 1
ATOM 678 O O . HIS A 1 85 ? 2.457 -8.253 -33.687 1.00 82.12 85 HIS A O 1
ATOM 684 N N . THR A 1 86 ? 4.509 -7.470 -33.220 1.00 79.00 86 THR A N 1
ATOM 685 C CA . THR A 1 86 ? 4.158 -6.893 -31.915 1.00 79.00 86 THR A CA 1
ATOM 686 C C . THR A 1 86 ? 3.134 -5.765 -32.040 1.00 79.00 86 THR A C 1
ATOM 688 O O . THR A 1 86 ? 2.206 -5.698 -31.236 1.00 79.00 86 THR A O 1
ATOM 691 N N . MET A 1 87 ? 3.287 -4.874 -33.026 1.00 81.62 87 MET A N 1
ATOM 692 C CA . MET A 1 87 ? 2.332 -3.791 -33.286 1.00 81.62 87 MET A CA 1
ATOM 693 C C . MET A 1 87 ? 0.951 -4.352 -33.626 1.00 81.62 87 MET A C 1
ATOM 695 O O . MET A 1 87 ? -0.038 -3.929 -33.030 1.00 81.62 87 MET A O 1
ATOM 699 N N . ASN A 1 88 ? 0.894 -5.359 -34.502 1.00 80.94 88 ASN A N 1
ATOM 700 C CA . ASN A 1 88 ? -0.352 -6.001 -34.911 1.00 80.94 88 ASN A CA 1
ATOM 701 C C . ASN A 1 88 ? -1.060 -6.701 -33.734 1.00 80.94 88 ASN A C 1
ATOM 703 O O . ASN A 1 88 ? -2.236 -6.455 -33.480 1.00 80.94 88 ASN A O 1
ATOM 707 N N . GLU A 1 89 ? -0.331 -7.498 -32.943 1.00 74.88 89 GLU A N 1
ATOM 708 C CA . GLU A 1 89 ? -0.880 -8.191 -31.762 1.00 74.88 89 GLU A CA 1
ATOM 709 C C . GLU A 1 89 ? -1.377 -7.225 -30.669 1.00 74.88 89 GLU A C 1
ATOM 711 O O . GLU A 1 89 ? -2.296 -7.544 -29.908 1.00 74.88 89 GLU A O 1
ATOM 716 N N . ARG A 1 90 ? -0.774 -6.031 -30.573 1.00 73.50 90 ARG A N 1
ATOM 717 C CA . ARG A 1 90 ? -1.171 -4.982 -29.618 1.00 73.50 90 ARG A CA 1
ATOM 718 C C . ARG A 1 90 ? -2.224 -4.016 -30.175 1.00 73.50 90 ARG A C 1
ATOM 720 O O . ARG A 1 90 ? -2.703 -3.173 -29.417 1.00 73.50 90 ARG A O 1
ATOM 727 N N . GLY A 1 91 ? -2.594 -4.133 -31.453 1.00 71.38 91 GLY A N 1
ATOM 728 C CA . GLY A 1 91 ? -3.521 -3.216 -32.124 1.00 71.38 91 GLY A CA 1
ATOM 729 C C . GLY A 1 91 ? -2.993 -1.780 -32.216 1.00 71.38 91 GLY A C 1
ATOM 730 O O . GLY A 1 91 ? -3.767 -0.838 -32.069 1.00 71.38 91 GLY A O 1
ATOM 731 N N . LEU A 1 92 ? -1.679 -1.620 -32.385 1.00 74.75 92 LEU A N 1
ATOM 732 C CA . LEU A 1 92 ? -0.995 -0.331 -32.467 1.00 74.75 92 LEU A CA 1
ATOM 733 C C . LEU A 1 92 ? -0.827 0.108 -33.929 1.00 74.75 92 LEU A C 1
ATOM 735 O O . LEU A 1 92 ? -0.491 -0.715 -34.780 1.00 74.75 92 LEU A O 1
ATOM 739 N N . ASP A 1 93 ? -1.019 1.400 -34.212 1.00 75.12 93 ASP A N 1
ATOM 740 C CA . ASP A 1 93 ? -0.817 1.964 -35.552 1.00 75.12 93 ASP A CA 1
ATOM 741 C C . ASP A 1 93 ? 0.689 2.133 -35.854 1.00 75.12 93 ASP A C 1
ATOM 743 O O . ASP A 1 93 ? 1.380 2.837 -35.110 1.00 75.12 93 ASP A O 1
ATOM 747 N N . PRO A 1 94 ? 1.232 1.524 -36.926 1.00 74.12 94 PRO A N 1
ATOM 748 C CA . PRO A 1 94 ? 2.651 1.626 -37.272 1.00 74.12 94 PRO A CA 1
ATOM 749 C C . PRO A 1 94 ? 3.155 3.052 -37.529 1.00 74.12 94 PRO A C 1
ATOM 751 O O . PRO A 1 94 ? 4.357 3.298 -37.411 1.00 74.12 94 PRO A O 1
ATOM 754 N N . TYR A 1 95 ? 2.272 3.992 -37.886 1.00 74.56 95 TYR A N 1
ATOM 755 C CA . TYR A 1 95 ? 2.666 5.368 -38.197 1.00 74.56 95 TYR A CA 1
ATOM 756 C C . TYR A 1 95 ? 2.795 6.255 -36.952 1.00 74.56 95 TYR A C 1
ATOM 758 O O . TYR A 1 95 ? 3.714 7.081 -36.895 1.00 74.56 95 TYR A O 1
ATOM 766 N N . SER A 1 96 ? 1.924 6.080 -35.954 1.00 73.19 96 SER A N 1
ATOM 767 C CA . SER A 1 96 ? 1.978 6.797 -34.670 1.00 73.19 96 SER A CA 1
ATOM 768 C C . SER A 1 96 ? 2.878 6.126 -33.625 1.00 73.19 96 SER A C 1
ATOM 770 O O . SER A 1 96 ? 3.364 6.785 -32.701 1.00 73.19 96 SER A O 1
ATOM 772 N N . SER A 1 97 ? 3.120 4.822 -33.761 1.00 77.00 97 SER A N 1
ATOM 773 C CA . SER A 1 97 ? 3.836 4.034 -32.759 1.00 77.00 97 SER A CA 1
ATOM 774 C C . SER A 1 97 ? 5.343 4.257 -32.768 1.00 77.00 97 SER A C 1
ATOM 776 O O . SER A 1 97 ? 5.990 4.411 -33.803 1.00 77.00 97 SER A O 1
ATOM 778 N N . ILE A 1 98 ? 5.930 4.200 -31.575 1.00 75.06 98 ILE A N 1
ATOM 779 C CA . ILE A 1 98 ? 7.366 4.312 -31.344 1.00 75.06 98 ILE A CA 1
ATOM 780 C C . ILE A 1 98 ? 7.911 2.939 -30.947 1.00 75.06 98 ILE A C 1
ATOM 782 O O . ILE A 1 98 ? 7.516 2.364 -29.930 1.00 75.06 98 ILE A O 1
ATOM 786 N N . ALA A 1 99 ? 8.872 2.440 -31.725 1.00 83.06 99 ALA A N 1
ATOM 787 C CA . ALA A 1 99 ? 9.764 1.367 -31.307 1.00 83.06 99 ALA A CA 1
ATOM 788 C C . ALA A 1 99 ? 10.942 1.981 -30.542 1.00 83.06 99 ALA A C 1
ATOM 790 O O . ALA A 1 99 ? 11.759 2.704 -31.110 1.00 83.06 99 ALA A O 1
ATOM 791 N N . ARG A 1 100 ? 11.027 1.733 -29.238 1.00 82.25 100 ARG A N 1
ATOM 792 C CA . ARG A 1 100 ? 12.158 2.147 -28.409 1.00 82.25 100 ARG A CA 1
ATOM 793 C C . ARG A 1 100 ? 13.066 0.964 -28.140 1.00 82.25 100 ARG A C 1
ATOM 795 O O . ARG A 1 100 ? 12.594 -0.056 -27.655 1.00 82.25 100 ARG A O 1
ATOM 802 N N . ILE A 1 101 ? 14.356 1.148 -28.367 1.00 83.94 101 ILE A N 1
ATOM 803 C CA . ILE A 1 101 ? 15.384 0.158 -28.076 1.00 83.94 101 ILE A CA 1
ATOM 804 C C . ILE A 1 101 ? 16.230 0.660 -26.915 1.00 83.94 101 ILE A C 1
ATOM 806 O O . ILE A 1 101 ? 16.734 1.785 -26.948 1.00 83.94 101 ILE A O 1
ATOM 810 N N . SER A 1 102 ? 16.370 -0.180 -25.898 1.00 78.81 102 SER A N 1
ATOM 811 C CA . SER A 1 102 ? 17.134 0.105 -24.694 1.00 78.81 102 SER A CA 1
ATOM 812 C C . SER A 1 102 ? 18.210 -0.941 -24.463 1.00 78.81 102 SER A C 1
ATOM 814 O O . SER A 1 102 ? 17.973 -2.127 -24.670 1.00 78.81 102 SER A O 1
ATOM 816 N N . VAL A 1 103 ? 19.371 -0.504 -23.985 1.00 78.62 103 VAL A N 1
ATOM 817 C CA . VAL A 1 103 ? 20.473 -1.386 -23.585 1.00 78.62 103 VAL A CA 1
ATOM 818 C C . VAL A 1 103 ? 20.669 -1.250 -22.084 1.00 78.62 103 VAL A C 1
ATOM 820 O O . VAL A 1 103 ? 20.709 -0.130 -21.573 1.00 78.62 103 VAL A O 1
ATOM 823 N N . ASP A 1 104 ? 20.732 -2.384 -21.396 1.00 72.56 104 ASP A N 1
ATOM 824 C CA . ASP A 1 104 ? 20.818 -2.456 -19.940 1.00 72.56 104 ASP A CA 1
ATOM 825 C C . ASP A 1 104 ? 21.720 -3.624 -19.528 1.00 72.56 104 ASP A C 1
ATOM 827 O O . ASP A 1 104 ? 21.606 -4.725 -20.080 1.00 72.56 104 ASP A O 1
ATOM 831 N N . SER A 1 105 ? 22.583 -3.399 -18.539 1.00 65.31 105 SER A N 1
ATOM 832 C CA . SER A 1 105 ? 23.293 -4.461 -17.834 1.00 65.31 105 SER A CA 1
ATOM 833 C C . SER A 1 105 ? 22.865 -4.528 -16.376 1.00 65.31 105 SER A C 1
ATOM 835 O O . SER A 1 105 ? 22.789 -3.536 -15.653 1.00 65.31 105 SER A O 1
ATOM 837 N N . GLY A 1 106 ? 22.561 -5.738 -15.922 1.00 60.84 106 GLY A N 1
ATOM 838 C CA . GLY A 1 106 ? 22.128 -5.961 -14.554 1.00 60.84 106 GLY A CA 1
ATOM 839 C C . GLY A 1 106 ? 21.773 -7.415 -14.300 1.00 60.84 106 GLY A C 1
ATOM 840 O O . GLY A 1 106 ? 21.390 -8.144 -15.212 1.00 60.84 106 GLY A O 1
ATOM 841 N N . GLN A 1 107 ? 21.892 -7.836 -13.037 1.00 58.16 107 GLN A N 1
ATOM 842 C CA . GLN A 1 107 ? 21.555 -9.197 -12.592 1.00 58.16 107 GLN A CA 1
ATOM 843 C C . GLN A 1 107 ? 22.326 -10.310 -13.331 1.00 58.16 107 GLN A C 1
ATOM 845 O O . GLN A 1 107 ? 21.795 -11.401 -13.503 1.00 58.16 107 GLN A O 1
ATOM 850 N N . GLY A 1 108 ? 23.558 -10.035 -13.774 1.00 68.12 108 GLY A N 1
ATOM 851 C CA . GLY A 1 108 ? 24.378 -11.004 -14.514 1.00 68.12 108 GLY A CA 1
ATOM 852 C C . GLY A 1 108 ? 24.052 -11.098 -16.006 1.00 68.12 108 GLY A C 1
ATOM 853 O O . GLY A 1 108 ? 24.515 -12.011 -16.671 1.00 68.12 108 GLY A O 1
ATOM 854 N N . PHE A 1 109 ? 23.274 -10.170 -16.572 1.00 77.00 109 PHE A N 1
ATOM 855 C CA . PHE A 1 109 ? 22.965 -10.169 -18.002 1.00 77.00 109 PHE A CA 1
ATOM 856 C C . PHE A 1 109 ? 23.221 -8.813 -18.645 1.00 77.00 109 PHE A C 1
ATOM 858 O O . PHE A 1 109 ? 22.879 -7.774 -18.079 1.00 77.00 109 PHE A O 1
ATOM 865 N N . LEU A 1 110 ? 23.744 -8.846 -19.868 1.00 77.88 110 LEU A N 1
ATOM 866 C CA . LEU A 1 110 ? 23.761 -7.725 -20.796 1.00 77.88 110 LEU A CA 1
ATOM 867 C C . LEU A 1 110 ? 22.666 -7.965 -21.840 1.00 77.88 110 LEU A C 1
ATOM 869 O O . LEU A 1 110 ? 22.639 -9.015 -22.489 1.00 77.88 110 LEU A O 1
ATOM 873 N N . LYS A 1 111 ? 21.727 -7.025 -21.975 1.00 83.38 111 LYS A N 1
ATOM 874 C CA . LYS A 1 111 ? 20.527 -7.214 -22.803 1.00 83.38 111 LYS A CA 1
ATOM 875 C C . LYS A 1 111 ? 20.161 -5.975 -23.611 1.00 83.38 111 LYS A C 1
ATOM 877 O O . LYS A 1 111 ? 20.282 -4.844 -23.141 1.00 83.38 111 LYS A O 1
ATOM 882 N N . CYS A 1 112 ? 19.639 -6.218 -24.807 1.00 84.50 112 CYS A N 1
ATOM 883 C CA . CYS A 1 112 ? 18.964 -5.239 -25.644 1.00 84.50 112 CYS A CA 1
ATOM 884 C C . CYS A 1 112 ? 17.458 -5.515 -25.599 1.00 84.50 112 CYS A C 1
ATOM 886 O O . CYS A 1 112 ? 17.017 -6.645 -25.821 1.00 84.50 112 CYS A O 1
ATOM 888 N N . VAL A 1 113 ? 16.664 -4.497 -25.290 1.00 84.38 113 VAL A N 1
ATOM 889 C CA . VAL A 1 113 ? 15.226 -4.601 -25.038 1.00 84.38 113 VAL A CA 1
ATOM 890 C C . VAL A 1 113 ? 14.470 -3.655 -25.959 1.00 84.38 113 VAL A C 1
ATOM 892 O O . VAL A 1 113 ? 14.793 -2.477 -26.058 1.00 84.38 113 VAL A O 1
ATOM 895 N N . LEU A 1 114 ? 13.424 -4.162 -26.595 1.00 83.69 114 LEU A N 1
ATOM 896 C CA . LEU A 1 114 ? 12.463 -3.424 -27.394 1.00 83.69 114 LEU A CA 1
ATOM 897 C C . LEU A 1 114 ? 11.199 -3.138 -26.583 1.00 83.69 114 LEU A C 1
ATOM 899 O O . LEU A 1 114 ? 10.568 -4.040 -26.037 1.00 83.69 114 LEU A O 1
ATOM 903 N N . ASN A 1 115 ? 10.775 -1.882 -26.606 1.00 81.94 115 ASN A N 1
ATOM 904 C CA . ASN A 1 115 ? 9.484 -1.424 -26.124 1.00 81.94 115 ASN A CA 1
ATOM 905 C C . ASN A 1 115 ? 8.726 -0.772 -27.284 1.00 81.94 115 ASN A C 1
ATOM 907 O O . ASN A 1 115 ? 9.141 0.270 -27.785 1.00 81.94 115 ASN A O 1
ATOM 911 N N . VAL A 1 116 ? 7.598 -1.359 -27.687 1.00 78.31 116 VAL A N 1
ATOM 912 C CA . VAL A 1 116 ? 6.703 -0.787 -28.708 1.00 78.31 116 VAL A CA 1
ATOM 913 C C . VAL A 1 116 ? 5.475 -0.187 -28.034 1.00 78.31 116 VAL A C 1
ATOM 915 O O . VAL A 1 116 ? 4.760 -0.895 -27.317 1.00 78.31 116 VAL A O 1
ATOM 918 N N . PHE A 1 117 ? 5.245 1.108 -28.241 1.00 73.69 117 PHE A N 1
ATOM 919 C CA . PHE A 1 117 ? 4.112 1.833 -27.665 1.00 73.69 117 PHE A CA 1
ATOM 920 C C . PHE A 1 117 ? 3.731 3.042 -28.525 1.00 73.69 117 PHE A C 1
ATOM 922 O O . PHE A 1 117 ? 4.578 3.628 -29.194 1.00 73.69 117 PHE A O 1
ATOM 929 N N . ASP A 1 118 ? 2.468 3.448 -28.455 1.00 71.44 118 ASP A N 1
ATOM 930 C CA . ASP A 1 118 ? 1.994 4.711 -29.017 1.00 71.44 118 ASP A CA 1
ATOM 931 C C . ASP A 1 118 ? 1.955 5.772 -27.891 1.00 71.44 118 ASP A C 1
ATOM 933 O O . ASP A 1 118 ? 1.337 5.534 -26.849 1.00 71.44 118 ASP A O 1
ATOM 937 N N . PRO A 1 119 ? 2.644 6.922 -28.027 1.00 61.56 119 PRO A N 1
ATOM 938 C CA . PRO A 1 119 ? 2.635 7.981 -27.014 1.00 61.56 119 PRO A CA 1
ATOM 939 C C . PRO A 1 119 ? 1.271 8.680 -26.854 1.00 61.56 119 PRO A C 1
ATOM 941 O O . PRO A 1 119 ? 1.040 9.301 -25.815 1.00 61.56 119 PRO A O 1
ATOM 944 N N . LEU A 1 120 ? 0.384 8.587 -27.849 1.00 56.78 120 LEU A N 1
ATOM 945 C CA . LEU A 1 120 ? -0.950 9.196 -27.878 1.00 56.78 120 LEU A CA 1
ATOM 946 C C . LEU A 1 120 ? -2.055 8.222 -27.435 1.00 56.78 120 LEU A C 1
ATOM 948 O O . LEU A 1 120 ? -3.106 8.663 -26.967 1.00 56.78 120 LEU A O 1
ATOM 952 N N . VAL A 1 121 ? -1.819 6.909 -27.526 1.00 56.12 121 VAL A N 1
ATOM 953 C CA . VAL A 1 121 ? -2.783 5.866 -27.142 1.00 56.12 121 VAL A CA 1
ATOM 954 C C . VAL A 1 121 ? -2.322 5.151 -25.867 1.00 56.12 121 VAL A C 1
ATOM 956 O O . VAL A 1 121 ? -1.431 4.308 -25.864 1.00 56.12 121 VAL A O 1
ATOM 959 N N . MET A 1 122 ? -2.977 5.464 -24.746 1.00 48.44 122 MET A N 1
ATOM 960 C CA . MET A 1 122 ? -2.658 4.924 -23.410 1.00 48.44 122 MET A CA 1
ATOM 961 C C . MET A 1 122 ? -3.231 3.516 -23.142 1.00 48.44 122 MET A C 1
ATOM 963 O O . MET A 1 122 ? -3.124 3.025 -22.013 1.00 48.44 122 MET A O 1
ATOM 967 N N . HIS A 1 123 ? -3.882 2.875 -24.122 1.00 46.84 123 HIS A N 1
ATOM 968 C CA . HIS A 1 123 ? -4.601 1.606 -23.945 1.00 46.84 123 HIS A CA 1
ATOM 969 C C . HIS A 1 123 ? -4.358 0.611 -25.090 1.00 46.84 123 HIS A C 1
ATOM 971 O O . HIS A 1 123 ? -4.714 0.880 -26.233 1.00 46.84 123 HIS A O 1
ATOM 977 N N . SER A 1 124 ? -3.849 -0.574 -24.747 1.00 46.88 124 SER A N 1
ATOM 978 C CA . SER A 1 124 ? -3.957 -1.799 -25.552 1.00 46.88 124 SER A CA 1
ATOM 979 C C . SER A 1 124 ? -5.420 -2.269 -25.641 1.00 46.88 124 SER A C 1
ATOM 981 O O . SER A 1 124 ? -6.129 -2.340 -24.633 1.00 46.88 124 SER A O 1
ATOM 983 N N . SER A 1 125 ? -5.885 -2.624 -26.842 1.00 43.91 125 SER A N 1
ATOM 984 C CA . SER A 1 125 ? -7.210 -3.222 -27.086 1.00 43.91 125 SER A CA 1
ATOM 985 C C . SER A 1 125 ? -7.269 -4.723 -26.739 1.00 43.91 125 SER A C 1
ATOM 987 O O . SER A 1 125 ? -8.345 -5.328 -26.740 1.00 43.91 125 SER A O 1
ATOM 989 N N . SER A 1 126 ? -6.130 -5.332 -26.384 1.00 46.84 126 SER A N 1
ATOM 990 C CA . SER A 1 126 ? -5.996 -6.763 -26.102 1.00 46.84 126 SER A CA 1
ATOM 991 C C . SER A 1 126 ? -6.079 -7.076 -24.603 1.00 46.84 126 SER A C 1
ATOM 993 O O . SER A 1 126 ? -5.238 -6.664 -23.807 1.00 46.84 126 SER A O 1
ATOM 995 N N . LYS A 1 127 ? -7.055 -7.907 -24.204 1.00 43.88 127 LYS A N 1
ATOM 996 C CA . LYS A 1 127 ? -7.215 -8.413 -22.820 1.00 43.88 127 LYS A CA 1
ATOM 997 C C . LYS A 1 127 ? -6.084 -9.354 -22.351 1.00 43.88 127 LYS A C 1
ATOM 999 O O . LYS A 1 127 ? -6.056 -9.685 -21.167 1.00 43.88 127 LYS A O 1
ATOM 1004 N N . LYS A 1 128 ? -5.195 -9.822 -23.244 1.00 44.38 128 LYS A N 1
ATOM 1005 C CA . LYS A 1 128 ? -4.099 -10.769 -22.928 1.00 44.38 128 LYS A CA 1
ATOM 1006 C C . LYS A 1 128 ? -2.736 -10.095 -22.713 1.00 44.38 128 LYS A C 1
ATOM 1008 O O . LYS A 1 128 ? -1.930 -10.617 -21.948 1.00 44.38 128 LYS A O 1
ATOM 1013 N N . LEU A 1 129 ? -2.488 -8.942 -23.336 1.00 48.19 129 LEU A N 1
ATOM 1014 C CA . LEU A 1 129 ? -1.220 -8.207 -23.265 1.00 48.19 129 LEU A CA 1
ATOM 1015 C C . LEU A 1 129 ? -1.436 -6.910 -22.481 1.00 48.19 129 LEU A C 1
ATOM 1017 O O . LEU A 1 129 ? -1.753 -5.858 -23.030 1.00 48.19 129 LEU A O 1
ATOM 1021 N N . ASP A 1 130 ? -1.343 -7.044 -21.162 1.00 43.06 130 ASP A N 1
ATOM 1022 C CA . ASP A 1 130 ? -1.602 -5.986 -20.187 1.00 43.06 130 ASP A CA 1
ATOM 1023 C C . ASP A 1 130 ? -0.433 -4.980 -20.111 1.00 43.06 130 ASP A C 1
ATOM 1025 O O . ASP A 1 130 ? 0.739 -5.359 -20.135 1.00 43.06 130 ASP A O 1
ATOM 1029 N N . ASP A 1 131 ? -0.754 -3.695 -19.961 1.00 48.28 131 ASP A N 1
ATOM 1030 C CA . ASP A 1 131 ? 0.128 -2.531 -20.164 1.00 48.28 131 ASP A CA 1
ATOM 1031 C C . ASP A 1 131 ? 1.091 -2.218 -18.993 1.00 48.28 131 ASP A C 1
ATOM 1033 O O . ASP A 1 131 ? 1.417 -1.066 -18.694 1.00 48.28 131 ASP A O 1
ATOM 1037 N N . THR A 1 132 ? 1.569 -3.235 -18.276 1.00 48.56 132 THR A N 1
ATOM 1038 C CA . THR A 1 132 ? 2.593 -3.036 -17.232 1.00 48.56 132 THR A CA 1
ATOM 1039 C C . THR A 1 132 ? 3.988 -2.982 -17.864 1.00 48.56 132 THR A C 1
ATOM 1041 O O . THR A 1 132 ? 4.267 -3.801 -18.731 1.00 48.56 132 THR A O 1
ATOM 1044 N N . GLY A 1 133 ? 4.881 -2.082 -17.422 1.00 46.69 133 GLY A N 1
ATOM 1045 C CA . GLY A 1 133 ? 6.212 -1.865 -18.035 1.00 46.69 133 GLY A CA 1
ATOM 1046 C C . GLY A 1 133 ? 7.023 -3.144 -18.299 1.00 46.69 133 GLY A C 1
ATOM 1047 O O . GLY A 1 133 ? 7.533 -3.331 -19.394 1.00 46.69 133 GLY A O 1
ATOM 1048 N N . VAL A 1 134 ? 7.006 -4.104 -17.368 1.00 44.59 134 VAL A N 1
ATOM 1049 C CA . VAL A 1 134 ? 7.689 -5.407 -17.522 1.00 44.59 134 VAL A CA 1
ATOM 1050 C C . VAL A 1 134 ? 7.083 -6.279 -18.636 1.00 44.59 134 VAL A C 1
ATOM 1052 O O . VAL A 1 134 ? 7.793 -7.049 -19.267 1.00 44.59 134 VAL A O 1
ATOM 1055 N N . LYS A 1 135 ? 5.779 -6.148 -18.917 1.00 50.31 135 LYS A N 1
ATOM 1056 C CA . LYS A 1 135 ? 5.075 -6.875 -19.992 1.00 50.31 135 LYS A CA 1
ATOM 1057 C C . LYS A 1 135 ? 5.194 -6.190 -21.362 1.00 50.31 135 LYS A C 1
ATOM 1059 O O . LYS A 1 135 ? 4.802 -6.778 -22.368 1.00 50.31 135 LYS A O 1
ATOM 1064 N N . ARG A 1 136 ? 5.710 -4.953 -21.418 1.00 60.72 136 ARG A N 1
ATOM 1065 C CA . ARG A 1 136 ? 5.953 -4.221 -22.674 1.00 60.72 136 ARG A CA 1
ATOM 1066 C C . ARG A 1 136 ? 7.322 -4.525 -23.278 1.00 60.72 136 ARG A C 1
ATOM 1068 O O . ARG A 1 136 ? 7.431 -4.436 -24.503 1.00 60.72 136 ARG A O 1
ATOM 1075 N N . SER A 1 137 ? 8.275 -4.925 -22.436 1.00 69.19 137 SER A N 1
ATOM 1076 C CA . SER A 1 137 ? 9.666 -5.223 -22.772 1.00 69.19 137 SER A CA 1
ATOM 1077 C C . SER A 1 137 ? 9.844 -6.573 -23.447 1.00 69.19 137 SER A C 1
ATOM 1079 O O . SER A 1 137 ? 9.577 -7.623 -22.870 1.00 69.19 137 SER A O 1
ATOM 1081 N N . ILE A 1 138 ? 10.334 -6.524 -24.680 1.00 77.94 138 ILE A N 1
ATOM 1082 C CA . ILE A 1 138 ? 10.659 -7.676 -25.513 1.00 77.94 138 ILE A CA 1
ATOM 1083 C C . ILE A 1 138 ? 12.175 -7.742 -25.629 1.00 77.94 138 ILE A C 1
ATOM 1085 O O . ILE A 1 138 ? 12.814 -6.753 -25.966 1.00 77.94 138 ILE A O 1
ATOM 1089 N N . ILE A 1 139 ? 12.773 -8.892 -25.346 1.00 83.62 139 ILE A N 1
ATOM 1090 C CA . ILE A 1 139 ? 14.222 -9.058 -25.480 1.00 83.62 139 ILE A CA 1
ATOM 1091 C C . ILE A 1 139 ? 14.551 -9.118 -26.973 1.00 83.62 139 ILE A C 1
ATOM 1093 O O . ILE A 1 139 ? 14.002 -9.957 -27.677 1.00 83.62 139 ILE A O 1
ATOM 1097 N N . LEU A 1 140 ? 15.425 -8.242 -27.462 1.00 85.38 140 LEU A N 1
ATOM 1098 C CA . LEU A 1 140 ? 16.006 -8.346 -28.803 1.00 85.38 140 LEU A CA 1
ATOM 1099 C C . LEU A 1 140 ? 17.283 -9.175 -28.776 1.00 85.38 140 LEU A C 1
ATOM 1101 O O . LEU A 1 140 ? 17.495 -10.017 -29.644 1.00 85.38 140 LEU A O 1
ATOM 1105 N N . SER A 1 141 ? 18.112 -8.961 -27.758 1.00 86.19 141 SER A N 1
ATOM 1106 C CA . SER A 1 141 ? 19.289 -9.784 -27.526 1.00 86.19 141 SER A CA 1
ATOM 1107 C C . SER A 1 141 ? 19.658 -9.877 -26.054 1.00 86.19 141 SER A C 1
ATOM 1109 O O . SER A 1 141 ? 19.320 -8.998 -25.260 1.00 86.19 141 SER A O 1
ATOM 1111 N N . LEU A 1 142 ? 20.302 -10.980 -25.676 1.00 87.69 142 LEU A N 1
ATOM 1112 C CA . LEU A 1 142 ? 20.643 -11.298 -24.291 1.00 87.69 142 LEU A CA 1
ATOM 1113 C C . LEU A 1 142 ? 21.911 -12.146 -24.228 1.00 87.69 142 LEU A C 1
ATOM 1115 O O . LEU A 1 142 ? 22.019 -13.148 -24.936 1.00 87.69 142 LEU A O 1
ATOM 1119 N N . VAL A 1 143 ? 22.824 -11.793 -23.326 1.00 81.50 143 VAL A N 1
ATOM 1120 C CA . VAL A 1 143 ? 24.009 -12.595 -23.010 1.00 81.50 143 VAL A CA 1
ATOM 1121 C C . VAL A 1 143 ? 24.319 -12.557 -21.509 1.00 81.50 143 VAL A C 1
ATOM 1123 O O . VAL A 1 143 ? 24.142 -11.531 -20.855 1.00 81.50 143 VAL A O 1
ATOM 1126 N N . GLU A 1 144 ? 24.739 -13.696 -20.961 1.00 84.19 144 GLU A N 1
ATOM 1127 C CA . GLU A 1 144 ? 25.033 -13.889 -19.535 1.00 84.19 144 GLU A CA 1
ATOM 1128 C C . GLU A 1 144 ? 26.501 -13.570 -19.208 1.00 84.19 144 GLU A C 1
ATOM 1130 O O . GLU A 1 144 ? 27.414 -14.006 -19.918 1.00 84.19 144 GLU A O 1
ATOM 1135 N N . ASP A 1 145 ? 26.704 -12.846 -18.108 1.00 77.94 145 ASP A N 1
ATOM 1136 C CA . ASP A 1 145 ? 27.982 -12.499 -17.483 1.00 77.94 145 ASP A CA 1
ATOM 1137 C C . ASP A 1 145 ? 28.991 -11.839 -18.431 1.00 77.94 145 ASP A C 1
ATOM 1139 O O . ASP A 1 145 ? 30.175 -12.176 -18.454 1.00 77.94 145 ASP A O 1
ATOM 1143 N N . VAL A 1 146 ? 28.517 -10.882 -19.231 1.00 76.44 146 VAL A N 1
ATOM 1144 C CA . VAL A 1 146 ? 29.349 -10.073 -20.130 1.00 76.44 146 VAL A CA 1
ATOM 1145 C C . VAL A 1 146 ? 29.331 -8.617 -19.677 1.00 76.44 146 VAL A C 1
ATOM 1147 O O . VAL A 1 146 ? 28.276 -8.055 -19.388 1.00 76.44 146 VAL A O 1
ATOM 1150 N N . SER A 1 147 ? 30.508 -7.996 -19.626 1.00 73.19 147 SER A N 1
ATOM 1151 C CA . SER A 1 147 ? 30.662 -6.587 -19.260 1.00 73.19 147 SER A CA 1
ATOM 1152 C C . SER A 1 147 ? 30.128 -5.643 -20.348 1.00 73.19 147 SER A C 1
ATOM 1154 O O . SER A 1 147 ? 30.184 -5.961 -21.541 1.00 73.19 147 SER A O 1
ATOM 1156 N N . GLU A 1 148 ? 29.674 -4.447 -19.944 1.00 70.69 148 GLU A N 1
ATOM 1157 C CA . GLU A 1 148 ? 29.320 -3.312 -20.826 1.00 70.69 148 GLU A CA 1
ATOM 1158 C C . GLU A 1 148 ? 30.556 -2.692 -21.502 1.00 70.69 148 GLU A C 1
ATOM 1160 O O . GLU A 1 148 ? 30.837 -1.500 -21.403 1.00 70.69 148 GLU A O 1
ATOM 1165 N N . HIS A 1 149 ? 31.334 -3.516 -22.189 1.00 70.31 149 HIS A N 1
ATOM 1166 C CA . HIS A 1 149 ? 32.446 -3.067 -23.007 1.00 70.31 149 HIS A CA 1
ATOM 1167 C C . HIS A 1 149 ? 31.974 -2.796 -24.441 1.00 70.31 149 HIS A C 1
ATOM 1169 O O . HIS A 1 149 ? 31.157 -3.542 -24.979 1.00 70.31 149 HIS A O 1
ATOM 1175 N N . ASN A 1 150 ? 32.532 -1.780 -25.104 1.00 63.97 150 ASN A N 1
ATOM 1176 C CA . ASN A 1 150 ? 32.150 -1.373 -26.464 1.00 63.97 150 ASN A CA 1
ATOM 1177 C C . ASN A 1 150 ? 32.127 -2.527 -27.471 1.00 63.97 150 ASN A C 1
ATOM 1179 O O . ASN A 1 150 ? 31.153 -2.697 -28.200 1.00 63.97 150 ASN A O 1
ATOM 1183 N N . GLY A 1 151 ? 33.193 -3.334 -27.497 1.00 69.38 151 GLY A N 1
ATOM 1184 C CA . GLY A 1 151 ? 33.272 -4.495 -28.386 1.00 69.38 151 GLY A CA 1
ATOM 1185 C C . GLY A 1 151 ? 32.135 -5.491 -28.136 1.00 69.38 151 GLY A C 1
ATOM 1186 O O . GLY A 1 151 ? 31.534 -5.989 -29.081 1.00 69.38 151 GLY A O 1
ATOM 1187 N N . ASN A 1 152 ? 31.768 -5.700 -26.871 1.00 77.81 152 ASN A N 1
ATOM 1188 C CA . ASN A 1 152 ? 30.685 -6.605 -26.490 1.00 77.81 152 ASN A CA 1
ATOM 1189 C C . ASN A 1 152 ? 29.312 -6.041 -26.854 1.00 77.81 152 ASN A C 1
ATOM 1191 O O . ASN A 1 152 ? 28.450 -6.783 -27.315 1.00 77.81 152 ASN A O 1
ATOM 1195 N N . LEU A 1 153 ? 29.116 -4.731 -26.675 1.00 75.62 153 LEU A N 1
ATOM 1196 C CA . LEU A 1 153 ? 27.890 -4.033 -27.055 1.00 75.62 153 LEU A CA 1
ATOM 1197 C C . LEU A 1 153 ? 27.649 -4.114 -28.567 1.00 75.62 153 LEU A C 1
ATOM 1199 O O . LEU A 1 153 ? 26.528 -4.383 -28.989 1.00 75.62 153 LEU A O 1
ATOM 1203 N N . ILE A 1 154 ? 28.696 -3.946 -29.381 1.00 75.56 154 ILE A N 1
ATOM 1204 C CA . ILE A 1 154 ? 28.606 -4.078 -30.843 1.00 75.56 154 ILE A CA 1
ATOM 1205 C C . ILE A 1 154 ? 28.264 -5.515 -31.232 1.00 75.56 154 ILE A C 1
ATOM 1207 O O . ILE A 1 154 ? 27.333 -5.715 -32.008 1.00 75.56 154 ILE A O 1
ATOM 1211 N N . LEU A 1 155 ? 28.945 -6.512 -30.656 1.00 79.25 155 LEU A N 1
ATOM 1212 C CA . LEU A 1 155 ? 28.622 -7.927 -30.881 1.00 79.25 155 LEU A CA 1
ATOM 1213 C C . LEU A 1 155 ? 27.177 -8.259 -30.481 1.00 79.25 155 LEU A C 1
ATOM 1215 O O . LEU A 1 155 ? 26.558 -9.136 -31.078 1.00 79.25 155 LEU A O 1
ATOM 1219 N N . LEU A 1 156 ? 26.623 -7.543 -29.498 1.00 81.88 156 LEU A N 1
ATOM 1220 C CA . LEU A 1 156 ? 25.257 -7.749 -29.034 1.00 81.88 156 LEU A CA 1
ATOM 1221 C C . LEU A 1 156 ? 24.186 -7.023 -29.889 1.00 81.88 156 LEU A C 1
ATOM 1223 O O . LEU A 1 156 ? 23.020 -7.429 -29.894 1.00 81.88 156 LEU A O 1
ATOM 1227 N N . ILE A 1 157 ? 24.553 -5.942 -30.588 1.00 82.25 157 ILE A N 1
ATOM 1228 C CA . ILE A 1 157 ? 23.619 -5.069 -31.326 1.00 82.25 157 ILE A CA 1
ATOM 1229 C C . ILE A 1 157 ? 23.702 -5.269 -32.839 1.00 82.25 157 ILE A C 1
ATOM 1231 O O . ILE A 1 157 ? 22.663 -5.269 -33.493 1.00 82.25 157 ILE A O 1
ATOM 1235 N N . ALA A 1 158 ? 24.895 -5.461 -33.405 1.00 82.56 158 ALA A N 1
ATOM 1236 C CA . ALA A 1 158 ? 25.088 -5.602 -34.849 1.00 82.56 158 ALA A CA 1
ATOM 1237 C C . ALA A 1 158 ? 24.214 -6.707 -35.483 1.00 82.56 158 ALA A C 1
ATOM 1239 O O . ALA A 1 158 ? 23.623 -6.451 -36.533 1.00 82.56 158 ALA A O 1
ATOM 1240 N N . PRO A 1 159 ? 24.012 -7.884 -34.848 1.00 83.81 159 PRO A N 1
ATOM 1241 C CA . PRO A 1 159 ? 23.129 -8.917 -35.397 1.00 83.81 159 PRO A CA 1
ATOM 1242 C C . PRO A 1 159 ? 21.656 -8.495 -35.522 1.00 83.81 159 PRO A C 1
ATOM 1244 O O . PRO A 1 159 ? 20.910 -9.104 -36.284 1.00 83.81 159 PRO A O 1
ATOM 1247 N N . LEU A 1 160 ? 21.226 -7.454 -34.799 1.00 84.00 160 LEU A N 1
ATOM 1248 C CA . LEU A 1 160 ? 19.840 -6.984 -34.804 1.00 84.00 160 LEU A CA 1
ATOM 1249 C C . LEU A 1 160 ? 19.472 -6.181 -36.060 1.00 84.00 160 LEU A C 1
ATOM 1251 O O . LEU A 1 160 ? 18.277 -5.958 -36.263 1.00 84.00 160 LEU A O 1
ATOM 1255 N N . ARG A 1 161 ? 20.456 -5.754 -36.873 1.00 81.62 161 ARG A N 1
ATOM 1256 C CA . ARG A 1 161 ? 20.268 -4.980 -38.122 1.00 81.62 161 ARG A CA 1
ATOM 1257 C C . ARG A 1 161 ? 19.260 -3.843 -37.966 1.00 81.62 161 ARG A C 1
ATOM 1259 O O . ARG A 1 161 ? 18.217 -3.791 -38.614 1.00 81.62 161 ARG A O 1
ATOM 1266 N N . LEU A 1 162 ? 19.538 -2.963 -37.009 1.00 79.56 162 LEU A N 1
ATOM 1267 C CA . LEU A 1 162 ? 18.619 -1.883 -36.656 1.00 79.56 162 LEU A CA 1
ATOM 1268 C C . LEU A 1 162 ? 18.525 -0.806 -37.746 1.00 79.56 162 LEU A C 1
ATOM 1270 O O . LEU A 1 162 ? 17.585 -0.017 -37.714 1.00 79.56 162 LEU A O 1
ATOM 1274 N N . GLU A 1 163 ? 19.445 -0.786 -38.714 1.00 76.94 163 GLU A N 1
ATOM 1275 C CA . GLU A 1 163 ? 19.407 0.106 -39.878 1.00 76.94 163 GLU A CA 1
ATOM 1276 C C . GLU A 1 163 ? 18.101 0.020 -40.685 1.00 76.94 163 GLU A C 1
ATOM 1278 O O . GLU A 1 163 ? 17.662 1.026 -41.243 1.00 76.94 163 GLU A O 1
ATOM 1283 N N . ASP A 1 164 ? 17.440 -1.139 -40.677 1.00 72.75 164 ASP A N 1
ATOM 1284 C CA . ASP A 1 164 ? 16.203 -1.386 -41.424 1.00 72.75 164 ASP A CA 1
ATOM 1285 C C . ASP A 1 164 ? 14.936 -0.988 -40.643 1.00 72.75 164 ASP A C 1
ATOM 1287 O O . ASP A 1 164 ? 13.808 -1.195 -41.100 1.00 72.75 164 ASP A O 1
ATOM 1291 N N . VAL A 1 165 ? 15.096 -0.428 -39.440 1.00 75.38 165 VAL A N 1
ATOM 1292 C CA . VAL A 1 165 ? 14.007 -0.155 -38.500 1.00 75.38 165 VAL A CA 1
ATOM 1293 C C . VAL A 1 165 ? 13.946 1.335 -38.175 1.00 75.38 165 VAL A C 1
ATOM 1295 O O . VAL A 1 165 ? 14.947 1.985 -37.890 1.00 75.38 165 VAL A O 1
ATOM 1298 N N . LYS A 1 166 ? 12.736 1.897 -38.110 1.00 78.12 166 LYS A N 1
ATOM 1299 C CA . LYS A 1 166 ? 12.518 3.209 -37.487 1.00 78.12 166 LYS A CA 1
ATOM 1300 C C . LYS A 1 166 ? 12.404 3.038 -35.970 1.00 78.12 166 LYS A C 1
ATOM 1302 O O . LYS A 1 166 ? 11.375 2.575 -35.482 1.00 78.12 166 LYS A O 1
ATOM 1307 N N . TYR A 1 167 ? 13.435 3.424 -35.218 1.00 80.69 167 TYR A N 1
ATOM 1308 C CA . TYR A 1 167 ? 13.459 3.285 -33.756 1.00 80.69 167 TYR A CA 1
ATOM 1309 C C . TYR A 1 167 ? 13.995 4.526 -33.032 1.00 80.69 167 TYR A C 1
ATOM 1311 O O . TYR A 1 167 ? 14.605 5.419 -33.613 1.00 80.69 167 TYR A O 1
ATOM 1319 N N . SER A 1 168 ? 13.743 4.582 -31.725 1.00 75.19 168 SER A N 1
ATOM 1320 C CA . SER A 1 168 ? 14.335 5.535 -30.786 1.00 75.19 168 SER A CA 1
ATOM 1321 C C . SER A 1 168 ? 15.256 4.805 -29.817 1.00 75.19 168 SER A C 1
ATOM 1323 O O . SER A 1 168 ? 14.866 3.789 -29.245 1.00 75.19 168 SER A O 1
ATOM 1325 N N . VAL A 1 169 ? 16.453 5.334 -29.583 1.00 74.12 169 VAL A N 1
ATOM 1326 C CA . VAL A 1 169 ? 17.383 4.780 -28.589 1.00 74.12 169 VAL A CA 1
ATOM 1327 C C . VAL A 1 169 ? 17.086 5.367 -27.215 1.00 74.12 169 VAL A C 1
ATOM 1329 O O . VAL A 1 169 ? 16.933 6.580 -27.071 1.00 74.12 169 VAL A O 1
ATOM 1332 N N . ALA A 1 170 ? 17.042 4.514 -26.197 1.00 71.00 170 ALA A N 1
ATOM 1333 C CA . ALA A 1 170 ? 17.030 4.913 -24.799 1.00 71.00 170 ALA A CA 1
ATOM 1334 C C . ALA A 1 170 ? 18.118 4.149 -24.041 1.00 71.00 170 ALA A C 1
ATOM 1336 O O . ALA A 1 170 ? 17.979 2.970 -23.749 1.00 71.00 170 ALA A O 1
ATOM 1337 N N . SER A 1 171 ? 19.208 4.820 -23.696 1.00 65.75 171 SER A N 1
ATOM 1338 C CA . SER A 1 171 ? 20.313 4.209 -22.957 1.00 65.75 171 SER A CA 1
ATOM 1339 C C . SER A 1 171 ? 20.728 5.098 -21.793 1.00 65.75 171 SER A C 1
ATOM 1341 O O . SER A 1 171 ? 20.463 6.305 -21.802 1.00 65.75 171 SER A O 1
ATOM 1343 N N . ASP A 1 172 ? 21.449 4.533 -20.820 1.00 65.12 172 ASP A N 1
ATOM 1344 C CA . ASP A 1 172 ? 22.300 5.367 -19.970 1.00 65.12 172 ASP A CA 1
ATOM 1345 C C . ASP A 1 172 ? 23.229 6.183 -20.885 1.00 65.12 172 ASP A C 1
ATOM 1347 O O . ASP A 1 172 ? 23.681 5.707 -21.932 1.00 65.12 172 ASP A O 1
ATOM 1351 N N . LEU A 1 173 ? 23.501 7.430 -20.516 1.00 64.81 173 LEU A N 1
ATOM 1352 C CA . LEU A 1 173 ? 24.410 8.295 -21.257 1.00 64.81 173 LEU A CA 1
ATOM 1353 C C . LEU A 1 173 ? 25.823 7.690 -21.375 1.00 64.81 173 LEU A C 1
ATOM 1355 O O . LEU A 1 173 ? 26.509 7.951 -22.358 1.00 64.81 173 LEU A O 1
ATOM 1359 N N . LYS A 1 174 ? 26.246 6.854 -20.417 1.00 62.03 174 LYS A N 1
ATOM 1360 C CA . LYS A 1 174 ? 27.481 6.056 -20.487 1.00 62.03 174 LYS A CA 1
ATOM 1361 C C . LYS A 1 174 ? 27.460 5.069 -21.645 1.00 62.03 174 LYS A C 1
ATOM 1363 O O . LYS A 1 174 ? 28.382 5.059 -22.457 1.00 62.03 174 LYS A O 1
ATOM 1368 N N . CYS A 1 175 ? 26.392 4.281 -21.732 1.00 64.88 175 CYS A N 1
ATOM 1369 C CA . CYS A 1 175 ? 26.156 3.351 -22.830 1.00 64.88 175 CYS A CA 1
ATOM 1370 C C . CYS A 1 175 ? 26.021 4.099 -24.162 1.00 64.88 175 CYS A C 1
ATOM 1372 O O . CYS A 1 175 ? 26.587 3.674 -25.160 1.00 64.88 175 CYS A O 1
ATOM 1374 N N . GLY A 1 176 ? 25.348 5.254 -24.175 1.00 69.69 176 GLY A N 1
ATOM 1375 C CA . GLY A 1 176 ? 25.219 6.100 -25.363 1.00 69.69 176 GLY A CA 1
ATOM 1376 C C . GLY A 1 176 ? 26.580 6.573 -25.873 1.00 69.69 176 GLY A C 1
ATOM 1377 O O . GLY A 1 176 ? 26.926 6.328 -27.023 1.00 69.69 176 GLY A O 1
ATOM 1378 N N . ASN A 1 177 ? 27.399 7.171 -25.006 1.00 67.75 177 ASN A N 1
ATOM 1379 C CA . ASN A 1 177 ? 28.758 7.584 -25.367 1.00 67.75 177 ASN A CA 1
ATOM 1380 C C . ASN A 1 177 ? 29.607 6.405 -25.852 1.00 67.75 177 ASN A C 1
ATOM 1382 O O . ASN A 1 177 ? 30.344 6.549 -26.818 1.00 67.75 177 ASN A O 1
ATOM 1386 N N . SER A 1 178 ? 29.455 5.240 -25.227 1.00 64.56 178 SER A N 1
ATOM 1387 C CA . SER A 1 178 ? 30.138 4.001 -25.612 1.00 64.56 178 SER A CA 1
ATOM 1388 C C . SER A 1 178 ? 29.746 3.535 -27.020 1.00 64.56 178 SER A C 1
ATOM 1390 O O . SER A 1 178 ? 30.617 3.232 -27.832 1.00 64.56 178 SER A O 1
ATOM 1392 N N . LEU A 1 179 ? 28.449 3.567 -27.350 1.00 67.31 179 LEU A N 1
ATOM 1393 C CA . LEU A 1 179 ? 27.919 3.221 -28.676 1.00 67.31 179 LEU A CA 1
ATOM 1394 C C . LEU A 1 179 ? 28.364 4.200 -29.769 1.00 67.31 179 LEU A C 1
ATOM 1396 O O . LEU A 1 179 ? 28.678 3.778 -30.876 1.00 67.31 179 LEU A O 1
ATOM 1400 N N . PHE A 1 180 ? 28.415 5.498 -29.462 1.00 69.06 180 PHE A N 1
ATOM 1401 C CA . PHE A 1 180 ? 28.852 6.540 -30.402 1.00 69.06 180 PHE A CA 1
ATOM 1402 C C . PHE A 1 180 ? 30.365 6.807 -30.365 1.00 69.06 180 PHE A C 1
ATOM 1404 O O . PHE A 1 180 ? 30.850 7.706 -31.049 1.00 69.06 180 PHE A O 1
ATOM 1411 N N . GLY A 1 181 ? 31.104 6.053 -29.548 1.00 60.69 181 GLY A N 1
ATOM 1412 C CA . GLY A 1 181 ? 32.541 6.191 -29.345 1.00 60.69 181 GLY A CA 1
ATOM 1413 C C . GLY A 1 181 ? 33.001 7.589 -28.932 1.00 60.69 181 GLY A C 1
ATOM 1414 O O . GLY A 1 181 ? 33.970 8.118 -29.464 1.00 60.69 181 GLY A O 1
ATOM 1415 N N . LEU A 1 182 ? 32.301 8.215 -27.992 1.00 65.19 182 LEU A N 1
ATOM 1416 C CA . LEU A 1 182 ? 32.719 9.469 -27.367 1.00 65.19 182 LEU A CA 1
ATOM 1417 C C . LEU A 1 182 ? 33.442 9.178 -26.044 1.00 65.19 182 LEU A C 1
ATOM 1419 O O . LEU A 1 182 ? 33.005 8.318 -25.279 1.00 65.19 182 LEU A O 1
ATOM 1423 N N . SER A 1 183 ? 34.521 9.917 -25.750 1.00 58.41 183 SER A N 1
ATOM 1424 C CA . SER A 1 183 ? 35.362 9.668 -24.571 1.00 58.41 183 SER A CA 1
ATOM 1425 C C . SER A 1 183 ? 34.666 9.804 -23.215 1.00 58.41 183 SER A C 1
ATOM 1427 O O . SER A 1 183 ? 33.653 10.495 -23.051 1.00 58.41 183 SER A O 1
ATOM 1429 N N . SER A 1 184 ? 35.201 9.078 -22.226 1.00 50.69 184 SER A N 1
ATOM 1430 C CA . SER A 1 184 ? 34.572 8.865 -20.925 1.00 50.69 184 SER A CA 1
ATOM 1431 C C . SER A 1 184 ? 34.593 10.092 -20.012 1.00 50.69 184 SER A C 1
ATOM 1433 O O . SER A 1 184 ? 35.575 10.822 -19.940 1.00 50.69 184 SER A O 1
ATOM 1435 N N . HIS A 1 185 ? 33.483 10.270 -19.291 1.00 53.88 185 HIS A N 1
ATOM 1436 C CA . HIS A 1 185 ? 33.290 11.078 -18.081 1.00 53.88 185 HIS A CA 1
ATOM 1437 C C . HIS A 1 185 ? 34.317 12.168 -17.773 1.00 53.88 185 HIS A C 1
ATOM 1439 O O . HIS A 1 185 ? 35.173 11.964 -16.923 1.00 53.88 185 HIS A O 1
ATOM 1445 N N . SER A 1 186 ? 34.130 13.341 -18.392 1.00 50.84 186 SER A N 1
ATOM 1446 C CA . SER A 1 186 ? 34.650 14.680 -18.007 1.00 50.84 186 SER A CA 1
ATOM 1447 C C . SER A 1 186 ? 35.179 15.492 -19.194 1.00 50.84 186 SER A C 1
ATOM 1449 O O . SER A 1 186 ? 35.526 16.658 -19.020 1.00 50.84 186 SER A O 1
ATOM 1451 N N . GLY A 1 187 ? 35.185 14.933 -20.408 1.00 57.31 187 GLY A N 1
ATOM 1452 C CA . GLY A 1 187 ? 35.663 15.641 -21.592 1.00 57.31 187 GLY A CA 1
ATOM 1453 C C . GLY A 1 187 ? 34.878 16.922 -21.889 1.00 57.31 187 GLY A C 1
ATOM 1454 O O . GLY A 1 187 ? 33.644 16.919 -21.903 1.00 57.31 187 GLY A O 1
ATOM 1455 N N . LYS A 1 188 ? 35.598 18.008 -22.209 1.00 59.94 188 LYS A N 1
ATOM 1456 C CA . LYS A 1 188 ? 35.011 19.280 -22.667 1.00 59.94 188 LYS A CA 1
ATOM 1457 C C . LYS A 1 188 ? 34.041 19.089 -23.841 1.00 59.94 188 LYS A C 1
ATOM 1459 O O . LYS A 1 188 ? 33.109 19.867 -23.961 1.00 59.94 188 LYS A O 1
ATOM 1464 N N . PHE A 1 189 ? 34.195 18.032 -24.641 1.00 66.56 189 PHE A N 1
ATOM 1465 C CA . PHE A 1 189 ? 33.410 17.752 -25.851 1.00 66.56 189 PHE A CA 1
ATOM 1466 C C . PHE A 1 189 ? 32.495 16.517 -25.734 1.00 66.56 189 PHE A C 1
ATOM 1468 O O . PHE A 1 189 ? 32.107 15.933 -26.742 1.00 66.56 189 PHE A O 1
ATOM 1475 N N . ALA A 1 190 ? 32.134 16.094 -24.519 1.00 69.00 190 ALA A N 1
ATOM 1476 C CA . ALA A 1 190 ? 31.393 14.847 -24.277 1.00 69.00 190 ALA A CA 1
ATOM 1477 C C . ALA A 1 190 ? 29.878 14.905 -24.592 1.00 69.00 190 ALA A C 1
ATOM 1479 O O . ALA A 1 190 ? 29.133 13.998 -24.221 1.00 69.00 190 ALA A O 1
ATOM 1480 N N . CYS A 1 191 ? 29.391 15.968 -25.242 1.00 78.06 191 CYS A N 1
ATOM 1481 C CA . CYS A 1 191 ? 27.990 16.066 -25.648 1.00 78.06 191 CYS A CA 1
ATOM 1482 C C . CYS A 1 191 ? 27.695 15.149 -26.846 1.00 78.06 191 CYS A C 1
ATOM 1484 O O . CYS A 1 191 ? 28.396 15.201 -27.857 1.00 78.06 191 CYS A O 1
ATOM 1486 N N . LEU A 1 192 ? 26.617 14.363 -26.756 1.00 73.38 192 LEU A N 1
ATOM 1487 C CA . LEU A 1 192 ? 26.136 13.482 -27.830 1.00 73.38 192 LEU A CA 1
ATOM 1488 C C . LEU A 1 192 ? 25.529 14.234 -29.022 1.00 73.38 192 LEU A C 1
ATOM 1490 O O . LEU A 1 192 ? 25.501 13.703 -30.125 1.00 73.38 192 LEU A O 1
ATOM 1494 N N . TRP A 1 193 ? 25.039 15.459 -28.820 1.00 75.88 193 TRP A N 1
ATOM 1495 C CA . TRP A 1 193 ? 24.274 16.189 -29.837 1.00 75.88 193 TRP A CA 1
ATOM 1496 C C . TRP A 1 193 ? 25.063 17.282 -30.554 1.00 75.88 193 TRP A C 1
ATOM 1498 O O . TRP A 1 193 ? 24.746 17.584 -31.705 1.00 75.88 193 TRP A O 1
ATOM 1508 N N . CYS A 1 194 ? 26.081 17.871 -29.923 1.00 81.31 194 CYS A N 1
ATOM 1509 C CA . CYS A 1 194 ? 26.875 18.942 -30.522 1.00 81.31 194 CYS A CA 1
ATOM 1510 C C . CYS A 1 194 ? 28.384 18.721 -30.396 1.00 81.31 194 CYS A C 1
ATOM 1512 O O . CYS A 1 194 ? 28.859 18.004 -29.517 1.00 81.31 194 CYS A O 1
ATOM 1514 N N . GLU A 1 195 ? 29.129 19.379 -31.281 1.00 73.25 195 GLU A N 1
ATOM 1515 C CA . GLU A 1 195 ? 30.590 19.287 -31.398 1.00 73.25 195 GLU A CA 1
ATOM 1516 C C . GLU A 1 195 ? 31.338 20.318 -30.544 1.00 73.25 195 GLU A C 1
ATOM 1518 O O . GLU A 1 195 ? 32.563 20.294 -30.485 1.00 73.25 195 GLU A O 1
ATOM 1523 N N . SER A 1 196 ? 30.625 21.238 -29.888 1.00 68.88 196 SER A N 1
ATOM 1524 C CA . SER A 1 196 ? 31.243 22.298 -29.091 1.00 68.88 196 SER A CA 1
ATOM 1525 C C . SER A 1 196 ? 31.656 21.838 -27.701 1.00 68.88 196 SER A C 1
ATOM 1527 O O . SER A 1 196 ? 31.192 20.818 -27.184 1.00 68.88 196 SER A O 1
ATOM 1529 N N . GLU A 1 197 ? 32.462 22.679 -27.054 1.00 76.38 197 GLU A N 1
ATOM 1530 C CA . GLU A 1 197 ? 32.670 22.583 -25.619 1.00 76.38 197 GLU A CA 1
ATOM 1531 C C . GLU A 1 197 ? 31.328 22.623 -24.868 1.00 76.38 197 GLU A C 1
ATOM 1533 O O . GLU A 1 197 ? 30.373 23.297 -25.275 1.00 76.38 197 GLU A O 1
ATOM 1538 N N . CYS A 1 198 ? 31.258 21.892 -23.758 1.00 78.69 198 CYS A N 1
ATOM 1539 C CA . CYS A 1 198 ? 30.109 21.845 -22.869 1.00 78.69 198 CYS A CA 1
ATOM 1540 C C . CYS A 1 198 ? 29.966 23.199 -22.166 1.00 78.69 198 CYS A C 1
ATOM 1542 O O . CYS A 1 198 ? 30.497 23.406 -21.083 1.00 78.69 198 CYS A O 1
ATOM 1544 N N . LEU A 1 199 ? 29.263 24.132 -22.807 1.00 83.62 199 LEU A N 1
ATOM 1545 C CA . LEU A 1 199 ? 28.964 25.480 -22.311 1.00 83.62 199 LEU A CA 1
ATOM 1546 C C . LEU A 1 199 ? 27.450 25.656 -22.114 1.00 83.62 199 LEU A C 1
ATOM 1548 O O . LEU A 1 199 ? 26.667 24.800 -22.494 1.00 83.62 199 LEU A O 1
ATOM 1552 N N . LEU A 1 200 ? 26.974 26.782 -21.580 1.00 83.12 200 LEU A N 1
ATOM 1553 C CA . LEU A 1 200 ? 25.522 27.049 -21.476 1.00 83.12 200 LEU A CA 1
ATOM 1554 C C . LEU A 1 200 ? 24.866 27.461 -22.818 1.00 83.12 200 LEU A C 1
ATOM 1556 O O . LEU A 1 200 ? 23.754 28.003 -22.846 1.00 83.12 200 LEU A O 1
ATOM 1560 N N . LYS A 1 201 ? 25.559 27.238 -23.941 1.00 82.50 201 LYS A N 1
ATOM 1561 C CA . LYS A 1 201 ? 25.116 27.525 -25.311 1.00 82.50 201 LYS A CA 1
ATOM 1562 C C . LYS A 1 201 ? 25.336 26.286 -26.179 1.00 82.50 201 LYS A C 1
ATOM 1564 O O . LYS A 1 201 ? 26.372 25.639 -26.062 1.00 82.50 201 LYS A O 1
ATOM 1569 N N . SER A 1 202 ? 24.364 25.978 -27.038 1.00 79.81 202 SER A N 1
ATOM 1570 C CA . SER A 1 202 ? 24.462 24.855 -27.975 1.00 79.81 202 SER A CA 1
ATOM 1571 C C . SER A 1 202 ? 25.483 25.159 -29.068 1.00 79.81 202 SER A C 1
ATOM 1573 O O . SER A 1 202 ? 25.469 26.255 -29.629 1.00 79.81 202 SER A O 1
ATOM 1575 N N . GLY A 1 203 ? 26.318 24.177 -29.401 1.00 77.44 203 GLY A N 1
ATOM 1576 C CA . GLY A 1 203 ? 27.198 24.221 -30.566 1.00 77.44 203 GLY A CA 1
ATOM 1577 C C . GLY A 1 203 ? 26.550 23.716 -31.849 1.00 77.44 203 GLY A C 1
ATOM 1578 O O . GLY A 1 203 ? 25.352 23.419 -31.892 1.00 77.44 203 GLY A O 1
ATOM 1579 N N . VAL A 1 204 ? 27.387 23.565 -32.880 1.00 80.62 204 VAL A N 1
ATOM 1580 C CA . VAL A 1 204 ? 27.028 22.908 -34.144 1.00 80.62 204 VAL A CA 1
ATOM 1581 C C . VAL A 1 204 ? 26.673 21.447 -33.869 1.00 80.62 204 VAL A C 1
ATOM 1583 O O . VAL A 1 204 ? 27.345 20.775 -33.083 1.00 80.62 204 VAL A O 1
ATOM 1586 N N . LYS A 1 205 ? 25.585 20.971 -34.480 1.00 79.00 205 LYS A N 1
ATOM 1587 C CA . LYS A 1 205 ? 25.117 19.591 -34.315 1.00 79.00 205 LYS A CA 1
ATOM 1588 C C . LYS A 1 205 ? 26.116 18.609 -34.923 1.00 79.00 205 LYS A C 1
ATOM 1590 O O . LYS A 1 205 ? 26.669 18.888 -35.982 1.00 79.00 205 LYS A O 1
ATOM 1595 N N . ARG A 1 206 ? 26.301 17.457 -34.272 1.00 76.25 206 ARG A N 1
ATOM 1596 C CA . ARG A 1 206 ? 27.177 16.395 -34.784 1.00 76.25 206 ARG A CA 1
ATOM 1597 C C . ARG A 1 206 ? 26.690 15.872 -36.130 1.00 76.25 206 ARG A C 1
ATOM 1599 O O . ARG A 1 206 ? 25.490 15.707 -36.345 1.00 76.25 206 ARG A O 1
ATOM 1606 N N . THR A 1 207 ? 27.641 15.575 -37.006 1.00 75.50 207 THR A N 1
ATOM 1607 C CA . THR A 1 207 ? 27.411 14.874 -38.272 1.00 75.50 207 THR A CA 1
ATOM 1608 C C . THR A 1 207 ? 27.808 13.403 -38.134 1.00 75.50 207 THR A C 1
ATOM 1610 O O . THR A 1 207 ? 28.605 13.047 -37.267 1.00 75.50 207 THR A O 1
ATOM 1613 N N . PHE A 1 208 ? 27.300 12.526 -39.004 1.00 60.59 208 PHE A N 1
ATOM 1614 C CA . PHE A 1 208 ? 27.715 11.115 -39.009 1.00 60.59 208 PHE A CA 1
ATOM 1615 C C . PHE A 1 208 ? 29.232 10.948 -39.207 1.00 60.59 208 PHE A C 1
ATOM 1617 O O . PHE A 1 208 ? 29.844 10.092 -38.574 1.00 60.59 208 PHE A O 1
ATOM 1624 N N . GLY A 1 209 ? 29.859 11.819 -40.006 1.00 65.25 209 GLY A N 1
ATOM 1625 C CA . GLY A 1 209 ? 31.312 11.823 -40.196 1.00 65.25 209 GLY A CA 1
ATOM 1626 C C . GLY A 1 209 ? 32.095 12.223 -38.941 1.00 65.25 209 GLY A C 1
ATOM 1627 O O . GLY A 1 209 ? 33.138 11.640 -38.654 1.00 65.25 209 GLY A O 1
ATOM 1628 N N . SER A 1 210 ? 31.594 13.172 -38.142 1.00 67.12 210 SER A N 1
ATOM 1629 C CA . SER A 1 210 ? 32.276 13.563 -36.901 1.00 67.12 210 SER A CA 1
ATOM 1630 C C . SER A 1 210 ? 32.131 12.530 -35.786 1.00 67.12 210 SER A C 1
ATOM 1632 O O . SER A 1 210 ? 33.011 12.430 -34.928 1.00 67.12 210 SER A O 1
ATOM 1634 N N . ILE A 1 211 ? 31.061 11.735 -35.802 1.00 63.09 211 ILE A N 1
ATOM 1635 C CA . ILE A 1 211 ? 30.888 10.587 -34.905 1.00 63.09 211 ILE A CA 1
ATOM 1636 C C . ILE A 1 211 ? 31.957 9.523 -35.200 1.00 63.09 211 ILE A C 1
ATOM 1638 O O . ILE A 1 211 ? 32.662 9.121 -34.278 1.00 63.09 211 ILE A O 1
ATOM 1642 N N . ASP A 1 212 ? 32.166 9.151 -36.469 1.00 60.91 212 ASP A N 1
ATOM 1643 C CA . ASP A 1 212 ? 33.175 8.150 -36.869 1.00 60.91 212 ASP A CA 1
ATOM 1644 C C . ASP A 1 212 ? 34.612 8.554 -36.472 1.00 60.91 212 ASP A C 1
ATOM 1646 O O . ASP A 1 212 ? 35.390 7.750 -35.953 1.00 60.91 212 ASP A O 1
ATOM 1650 N N . ILE A 1 213 ? 34.957 9.836 -36.635 1.00 67.50 213 ILE A N 1
ATOM 1651 C CA . ILE A 1 213 ? 36.272 10.371 -36.241 1.00 67.50 213 ILE A CA 1
ATOM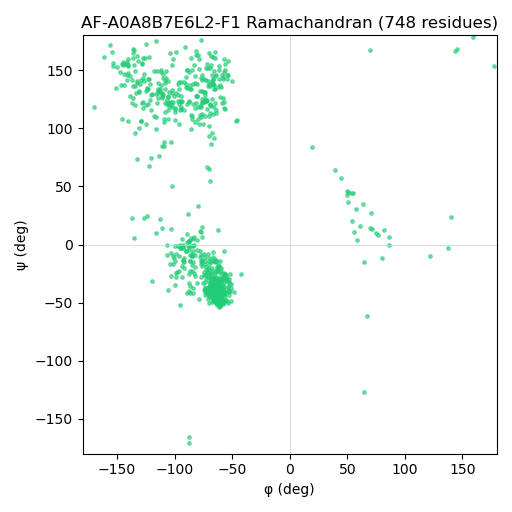 1652 C C . ILE A 1 213 ? 36.484 10.289 -34.724 1.00 67.50 213 ILE A C 1
ATOM 1654 O O . ILE A 1 213 ? 37.584 9.968 -34.270 1.00 67.50 213 ILE A O 1
ATOM 1658 N N . ASN A 1 214 ? 35.456 10.595 -33.928 1.00 60.31 214 ASN A N 1
ATOM 1659 C CA . ASN A 1 214 ? 35.563 10.542 -32.469 1.00 60.31 214 ASN A CA 1
ATOM 1660 C C . ASN A 1 214 ? 35.592 9.100 -31.955 1.00 60.31 214 ASN A C 1
ATOM 1662 O O . ASN A 1 214 ? 36.386 8.814 -31.060 1.00 60.31 214 ASN A O 1
ATOM 1666 N N . TYR A 1 215 ? 34.840 8.195 -32.588 1.00 57.09 215 TYR A N 1
ATOM 1667 C CA . TYR A 1 215 ? 34.864 6.767 -32.281 1.00 57.09 215 TYR A CA 1
ATOM 1668 C C . TYR A 1 215 ? 36.274 6.183 -32.378 1.00 57.09 215 TYR A C 1
ATOM 1670 O O . TYR A 1 215 ? 36.757 5.561 -31.431 1.00 57.09 215 TYR A O 1
ATOM 1678 N N . LYS A 1 216 ? 36.987 6.477 -33.470 1.00 61.28 216 LYS A N 1
ATOM 1679 C CA . LYS A 1 216 ? 38.376 6.031 -33.668 1.00 61.28 216 LYS A CA 1
ATOM 1680 C C . LYS A 1 216 ? 39.334 6.553 -32.593 1.00 61.28 216 LYS A C 1
ATOM 1682 O O . LYS A 1 216 ? 40.231 5.824 -32.184 1.00 61.28 216 LYS A O 1
ATOM 1687 N N . LYS A 1 217 ? 39.140 7.790 -32.121 1.00 61.47 217 LYS A N 1
ATOM 1688 C CA . LYS A 1 217 ? 39.953 8.386 -31.046 1.00 61.47 217 LYS A CA 1
ATOM 1689 C C . LYS A 1 217 ? 39.648 7.766 -29.686 1.00 61.47 217 LYS A C 1
ATOM 1691 O O . LYS A 1 217 ? 40.563 7.449 -28.945 1.00 61.47 217 LYS A O 1
ATOM 1696 N N . PHE A 1 218 ? 38.376 7.537 -29.372 1.00 53.41 218 PHE A N 1
ATOM 1697 C CA . PHE A 1 218 ? 37.992 6.962 -28.085 1.00 53.41 218 PHE A CA 1
ATOM 1698 C C . PHE A 1 218 ? 38.485 5.528 -27.890 1.00 53.41 218 PHE A C 1
ATOM 1700 O O . PHE A 1 218 ? 38.917 5.183 -26.793 1.00 53.41 218 PHE A O 1
ATOM 1707 N N . VAL A 1 219 ? 38.464 4.709 -28.948 1.00 52.81 219 VAL A N 1
ATOM 1708 C CA . VAL A 1 219 ? 39.022 3.345 -28.919 1.00 52.81 219 VAL A CA 1
ATOM 1709 C C . VAL A 1 219 ? 40.495 3.345 -28.478 1.00 52.81 219 VAL A C 1
ATOM 1711 O O . VAL A 1 219 ? 40.944 2.363 -27.895 1.00 52.81 219 VAL A O 1
ATOM 1714 N N . ALA A 1 220 ? 41.226 4.444 -28.691 1.00 55.19 220 ALA A N 1
ATOM 1715 C CA . ALA A 1 220 ? 42.615 4.583 -28.267 1.00 55.19 220 ALA A CA 1
ATOM 1716 C C . ALA A 1 220 ? 42.795 4.994 -26.787 1.00 55.19 220 ALA A C 1
ATOM 1718 O O . ALA A 1 220 ? 43.819 4.649 -26.204 1.00 55.19 220 ALA A O 1
ATOM 1719 N N . ASP A 1 221 ? 41.830 5.691 -26.171 1.00 46.34 221 ASP A N 1
ATOM 1720 C CA . ASP A 1 221 ? 42.052 6.429 -24.910 1.00 46.34 221 ASP A CA 1
ATOM 1721 C C . ASP A 1 221 ? 41.542 5.726 -23.627 1.00 46.34 221 ASP A C 1
ATOM 1723 O O . ASP A 1 221 ? 41.971 6.079 -22.530 1.00 46.34 221 ASP A O 1
ATOM 1727 N N . GLY A 1 222 ? 40.662 4.718 -23.719 1.00 45.06 222 GLY A N 1
ATOM 1728 C CA . GLY A 1 222 ? 40.193 3.934 -22.557 1.00 45.06 222 GLY A CA 1
ATOM 1729 C C . GLY A 1 222 ? 39.276 4.678 -21.558 1.00 45.06 222 GLY A C 1
ATOM 1730 O O . GLY A 1 222 ? 39.091 5.892 -21.619 1.00 45.06 222 GLY A O 1
ATOM 1731 N N . TYR A 1 223 ? 38.624 3.932 -20.649 1.00 39.38 223 TYR A N 1
ATOM 1732 C CA . TYR A 1 223 ? 37.588 4.445 -19.729 1.00 39.38 223 TYR A CA 1
ATOM 1733 C C . TYR A 1 223 ? 38.061 4.520 -18.266 1.00 39.38 223 TYR A C 1
ATOM 1735 O O . TYR A 1 223 ? 38.545 3.533 -17.711 1.00 39.38 223 TYR A O 1
ATOM 1743 N N . HIS A 1 224 ? 37.789 5.644 -17.591 1.00 40.47 224 HIS A N 1
ATOM 1744 C CA . HIS A 1 224 ? 37.952 5.802 -16.139 1.00 40.47 224 HIS A CA 1
ATOM 1745 C C . HIS A 1 224 ? 36.704 6.445 -15.510 1.00 40.47 224 HIS A C 1
ATOM 1747 O O . HIS A 1 224 ? 36.122 7.379 -16.065 1.00 40.47 224 HIS A O 1
ATOM 1753 N N . GLY A 1 225 ? 36.266 5.967 -14.339 1.00 35.00 225 GLY A N 1
ATOM 1754 C CA . GLY A 1 225 ? 35.084 6.503 -13.655 1.00 35.00 225 GLY A CA 1
ATOM 1755 C C . GLY A 1 225 ? 35.167 6.445 -12.130 1.00 35.00 225 GLY A C 1
ATOM 1756 O O . GLY A 1 225 ? 35.767 5.529 -11.578 1.00 35.00 225 GLY A O 1
ATOM 1757 N N . ILE A 1 226 ? 34.528 7.423 -11.468 1.00 36.78 226 ILE A N 1
ATOM 1758 C CA . ILE A 1 226 ? 34.289 7.515 -10.011 1.00 36.78 226 ILE A CA 1
ATOM 1759 C C . ILE A 1 226 ? 32.887 8.128 -9.768 1.00 36.78 226 ILE A C 1
ATOM 1761 O O . ILE A 1 226 ? 32.318 8.772 -10.654 1.00 36.78 226 ILE A O 1
ATOM 1765 N N . GLY A 1 227 ? 32.306 7.831 -8.599 1.00 41.44 227 GLY A N 1
ATOM 1766 C CA . GLY A 1 227 ? 30.876 7.839 -8.269 1.00 41.44 227 GLY A CA 1
ATOM 1767 C C . GLY A 1 227 ? 30.219 9.111 -7.707 1.00 41.44 227 GLY A C 1
ATOM 1768 O O . GLY A 1 227 ? 30.872 10.075 -7.328 1.00 41.44 227 GLY A O 1
ATOM 1769 N N . LEU A 1 228 ? 28.883 9.037 -7.653 1.00 37.25 228 LEU A N 1
ATOM 1770 C CA . LEU A 1 228 ? 27.940 9.437 -6.592 1.00 37.25 228 LEU A CA 1
ATOM 1771 C C . LEU A 1 228 ? 26.576 8.866 -7.040 1.00 37.25 228 LEU A C 1
ATOM 1773 O O . LEU A 1 228 ? 26.134 9.156 -8.154 1.00 37.25 228 LEU A O 1
ATOM 1777 N N . ASP A 1 229 ? 25.961 7.969 -6.269 1.00 54.34 229 ASP A N 1
ATOM 1778 C CA . ASP A 1 229 ? 24.800 7.184 -6.716 1.00 54.34 229 ASP A CA 1
ATOM 1779 C C . ASP A 1 229 ? 23.453 7.914 -6.513 1.00 54.34 229 ASP A C 1
ATOM 1781 O O . ASP A 1 229 ? 23.320 8.887 -5.764 1.00 54.34 229 ASP A O 1
ATOM 1785 N N . GLY A 1 230 ? 22.421 7.463 -7.233 1.00 52.94 230 GLY A N 1
ATOM 1786 C CA . GLY A 1 230 ? 21.143 8.181 -7.339 1.00 52.94 230 GLY A CA 1
ATOM 1787 C C . GLY A 1 230 ? 20.343 8.285 -6.034 1.00 52.94 230 GLY A C 1
ATOM 1788 O O . GLY A 1 230 ? 19.609 9.257 -5.846 1.00 52.94 230 GLY A O 1
ATOM 1789 N N . ASN A 1 231 ? 20.494 7.325 -5.117 1.00 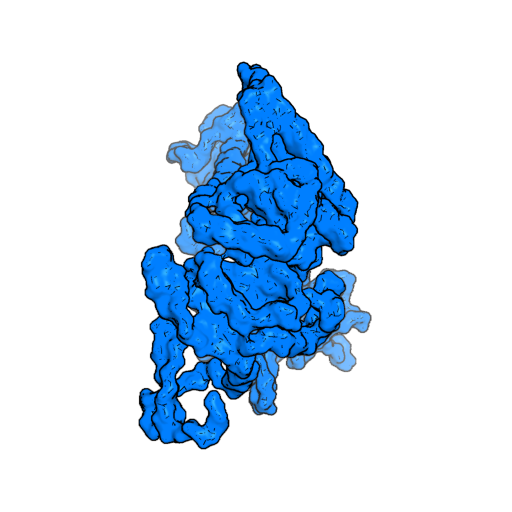51.84 231 ASN A N 1
ATOM 1790 C CA . ASN A 1 231 ? 19.748 7.302 -3.855 1.00 51.84 231 ASN A CA 1
ATOM 1791 C C . ASN A 1 231 ? 20.261 8.356 -2.866 1.00 51.84 231 ASN A C 1
ATOM 1793 O O . ASN A 1 231 ? 19.462 9.050 -2.232 1.00 51.84 231 ASN A O 1
ATOM 1797 N N . ASN A 1 232 ? 21.581 8.530 -2.781 1.00 57.00 232 ASN A N 1
ATOM 1798 C CA . ASN A 1 232 ? 22.190 9.544 -1.924 1.00 57.00 232 ASN A CA 1
ATOM 1799 C C . ASN A 1 232 ? 21.905 10.962 -2.438 1.00 57.00 232 ASN A C 1
ATOM 1801 O O . ASN A 1 232 ? 21.590 11.853 -1.649 1.00 57.00 232 ASN A O 1
ATOM 1805 N N . ALA A 1 233 ? 21.886 11.156 -3.761 1.00 65.62 233 ALA A N 1
ATOM 1806 C CA . ALA A 1 233 ? 21.475 12.424 -4.361 1.00 65.62 233 ALA A CA 1
ATOM 1807 C C . ALA A 1 233 ? 20.009 12.783 -4.044 1.00 65.62 233 ALA A C 1
ATOM 1809 O O . ALA A 1 233 ? 19.695 13.948 -3.806 1.00 65.62 233 ALA A O 1
ATOM 1810 N N . GLN A 1 234 ? 19.100 11.802 -4.004 1.00 64.06 234 GLN A N 1
ATOM 1811 C CA . GLN A 1 234 ? 17.691 12.042 -3.679 1.00 64.06 234 GLN A CA 1
ATOM 1812 C C . GLN A 1 234 ? 17.493 12.423 -2.203 1.00 64.06 234 GLN A C 1
ATOM 1814 O O . GLN A 1 234 ? 16.803 13.404 -1.931 1.00 64.06 234 GLN A O 1
ATOM 1819 N N . ARG A 1 235 ? 18.148 11.718 -1.270 1.00 64.62 235 ARG A N 1
ATOM 1820 C CA . ARG A 1 235 ? 18.125 12.061 0.166 1.00 64.62 235 ARG A CA 1
ATOM 1821 C C . ARG A 1 235 ? 18.679 13.458 0.441 1.00 64.62 235 ARG A C 1
ATOM 1823 O O . ARG A 1 235 ? 18.159 14.168 1.296 1.00 64.62 235 ARG A O 1
ATOM 1830 N N . PHE A 1 236 ? 19.710 13.865 -0.296 1.00 73.75 236 PHE A N 1
ATOM 1831 C CA . PHE A 1 236 ? 20.261 15.215 -0.209 1.00 73.75 236 PHE A CA 1
ATOM 1832 C C . PHE A 1 236 ? 19.246 16.282 -0.653 1.00 73.75 236 PHE A C 1
ATOM 1834 O O . PHE A 1 236 ? 19.046 17.266 0.054 1.00 73.75 236 PHE A O 1
ATOM 1841 N N . LEU A 1 237 ? 18.549 16.065 -1.776 1.00 76.25 237 LEU A N 1
ATOM 1842 C CA . LEU A 1 237 ? 17.525 16.998 -2.267 1.00 76.25 237 LEU A CA 1
ATOM 1843 C C . LEU A 1 237 ? 16.331 17.148 -1.308 1.00 76.25 237 LEU A C 1
ATOM 1845 O O . LEU A 1 237 ? 15.739 18.220 -1.248 1.00 76.25 237 LEU A O 1
ATOM 1849 N N . GLU A 1 238 ? 15.971 16.093 -0.576 1.00 76.31 238 GLU A N 1
ATOM 1850 C CA . GLU A 1 238 ? 14.867 16.106 0.400 1.00 76.31 238 GLU A CA 1
ATOM 1851 C C . GLU A 1 238 ? 15.200 16.888 1.680 1.00 76.31 238 GLU A C 1
ATOM 1853 O O . GLU A 1 238 ? 14.293 17.328 2.376 1.00 76.31 238 GLU A O 1
ATOM 1858 N N . ASN A 1 239 ? 16.486 17.112 1.968 1.00 78.62 239 ASN A N 1
ATOM 1859 C CA . ASN A 1 239 ? 16.955 17.810 3.169 1.00 78.62 239 ASN A CA 1
ATOM 1860 C C . ASN A 1 239 ? 17.405 19.259 2.909 1.00 78.62 239 ASN A C 1
ATOM 1862 O O . ASN A 1 239 ? 18.043 19.865 3.770 1.00 78.62 239 ASN A O 1
ATOM 1866 N N . LEU A 1 240 ? 17.089 19.834 1.742 1.00 82.00 240 LEU A N 1
ATOM 1867 C CA . LEU A 1 240 ? 17.522 21.193 1.387 1.00 82.00 240 LEU A CA 1
ATOM 1868 C C . LEU A 1 240 ? 16.971 22.268 2.330 1.00 82.00 240 LEU A C 1
ATOM 1870 O O . LEU A 1 240 ? 17.685 23.224 2.615 1.00 82.00 240 LEU A O 1
ATOM 1874 N N . ASP A 1 241 ? 15.749 22.106 2.841 1.00 80.69 241 ASP A N 1
ATOM 1875 C CA . ASP A 1 241 ? 15.135 23.098 3.733 1.00 80.69 241 ASP A CA 1
ATOM 1876 C C . ASP A 1 241 ? 15.791 23.079 5.122 1.00 80.69 241 ASP A C 1
ATOM 1878 O O . ASP A 1 241 ? 16.121 24.129 5.670 1.00 80.69 241 ASP A O 1
ATOM 1882 N N . ASN A 1 242 ? 16.108 21.886 5.640 1.00 80.62 242 ASN A N 1
ATOM 1883 C CA . ASN A 1 242 ? 16.906 21.731 6.860 1.00 80.62 242 ASN A CA 1
ATOM 1884 C C . ASN A 1 242 ? 18.312 22.321 6.683 1.00 80.62 242 ASN A C 1
ATOM 1886 O O . ASN A 1 242 ? 18.834 22.982 7.580 1.00 80.62 242 ASN A O 1
ATOM 1890 N N . LEU A 1 243 ? 18.926 22.111 5.515 1.00 79.31 243 LEU A N 1
ATOM 1891 C CA . LEU A 1 243 ? 20.235 22.673 5.194 1.00 79.31 243 LEU A CA 1
ATOM 1892 C C . LEU A 1 243 ? 20.194 24.207 5.114 1.00 79.31 243 LEU A C 1
ATOM 1894 O O . LEU A 1 243 ? 21.107 24.855 5.615 1.00 79.31 243 LEU A O 1
ATOM 1898 N N . GLU A 1 244 ? 19.142 24.795 4.537 1.00 82.44 244 GLU A N 1
ATOM 1899 C CA . GLU A 1 244 ? 18.957 26.249 4.494 1.00 82.44 244 GLU A CA 1
ATOM 1900 C C . GLU A 1 244 ? 18.764 26.838 5.893 1.00 82.44 244 GLU A C 1
ATOM 1902 O O . GLU A 1 244 ? 19.442 27.804 6.232 1.00 82.44 244 GLU A O 1
ATOM 1907 N N . ILE A 1 245 ? 17.923 26.228 6.734 1.00 82.06 245 ILE A N 1
ATOM 1908 C CA . ILE A 1 245 ? 17.727 26.651 8.130 1.00 82.06 245 ILE A CA 1
ATOM 1909 C C . ILE A 1 245 ? 19.053 26.601 8.897 1.00 82.06 245 ILE A C 1
ATOM 1911 O O . ILE A 1 245 ? 19.429 27.574 9.554 1.00 82.06 245 ILE A O 1
ATOM 1915 N N . ASN A 1 246 ? 19.803 25.506 8.760 1.00 80.88 246 ASN A N 1
ATOM 1916 C CA . ASN A 1 246 ? 21.100 25.353 9.412 1.00 80.88 246 ASN A CA 1
ATOM 1917 C C . ASN A 1 246 ? 22.107 26.397 8.912 1.00 80.88 246 ASN A C 1
ATOM 1919 O O . ASN A 1 246 ? 22.792 27.018 9.722 1.00 80.88 246 ASN A O 1
ATOM 1923 N N . LEU A 1 247 ? 22.158 26.665 7.605 1.00 79.56 247 LEU A N 1
ATOM 1924 C CA . LEU A 1 247 ? 23.030 27.692 7.031 1.00 79.56 247 LEU A CA 1
ATOM 1925 C C . LEU A 1 247 ? 22.606 29.108 7.433 1.00 79.56 247 LEU A C 1
ATOM 1927 O O . LEU A 1 247 ? 23.471 29.954 7.623 1.00 79.56 247 LEU A O 1
ATOM 1931 N N . MET A 1 248 ? 21.312 29.370 7.623 1.00 79.75 248 MET A N 1
ATOM 1932 C CA . MET A 1 248 ? 20.818 30.638 8.168 1.00 79.75 248 MET A CA 1
ATOM 1933 C C . MET A 1 248 ? 21.161 30.819 9.636 1.00 79.75 248 MET A C 1
ATOM 1935 O O . MET A 1 248 ? 21.566 31.913 10.019 1.00 79.75 248 MET A O 1
ATOM 1939 N N . SER A 1 249 ? 21.100 29.752 10.432 1.00 78.94 249 SER A N 1
ATOM 1940 C CA . SER A 1 249 ? 21.559 29.797 11.819 1.00 78.94 249 SER A CA 1
ATOM 1941 C C . SER A 1 249 ? 23.080 29.985 11.917 1.00 78.94 249 SER A C 1
ATOM 1943 O O . SER A 1 249 ? 23.545 30.803 12.704 1.00 78.94 249 SER A O 1
ATOM 1945 N N . ALA A 1 250 ? 23.861 29.317 11.061 1.00 73.50 250 ALA A N 1
ATOM 1946 C CA . ALA A 1 250 ? 25.317 29.442 11.013 1.00 73.50 250 ALA A CA 1
ATOM 1947 C C . ALA A 1 250 ? 25.780 30.778 10.401 1.00 73.50 250 ALA A C 1
ATOM 1949 O O . ALA A 1 250 ? 26.836 31.294 10.752 1.00 73.50 250 ALA A O 1
ATOM 1950 N N . ALA A 1 251 ? 24.974 31.395 9.532 1.00 75.75 251 ALA A N 1
ATOM 1951 C CA . ALA A 1 251 ? 25.253 32.726 8.999 1.00 75.75 251 ALA A CA 1
ATOM 1952 C C . ALA A 1 251 ? 25.149 33.843 10.055 1.00 75.75 251 ALA A C 1
ATOM 1954 O O . ALA A 1 251 ? 25.626 34.949 9.803 1.00 75.75 251 ALA A O 1
ATOM 1955 N N . LEU A 1 252 ? 24.541 33.574 11.221 1.00 75.81 252 LEU A N 1
ATOM 1956 C CA . LEU A 1 252 ? 24.545 34.500 12.361 1.00 75.81 252 LEU A CA 1
ATOM 1957 C C . LEU A 1 252 ? 25.930 34.593 13.015 1.00 75.81 252 LEU A C 1
ATOM 1959 O O . LEU A 1 252 ? 26.259 35.627 13.589 1.00 75.81 252 LEU A O 1
ATOM 1963 N N . THR A 1 253 ? 26.732 33.529 12.927 1.00 74.44 253 THR A N 1
ATOM 1964 C CA . THR A 1 253 ? 28.079 33.447 13.507 1.00 74.44 253 THR A CA 1
ATOM 1965 C C . THR A 1 253 ? 29.187 33.686 12.482 1.00 74.44 253 THR A C 1
ATOM 1967 O O . THR A 1 253 ? 30.181 34.321 12.826 1.00 74.44 253 THR A O 1
ATOM 1970 N N . ASP A 1 254 ? 29.022 33.256 11.227 1.00 76.81 254 ASP A N 1
ATOM 1971 C CA . ASP A 1 254 ? 29.927 33.600 10.121 1.00 76.81 254 ASP A CA 1
ATOM 1972 C C . ASP A 1 254 ? 29.139 34.127 8.903 1.00 76.81 254 ASP A C 1
ATOM 1974 O O . ASP A 1 254 ? 28.536 33.348 8.155 1.00 76.81 254 ASP A O 1
ATOM 1978 N N . PRO A 1 255 ? 29.179 35.447 8.635 1.00 74.50 255 PRO A N 1
ATOM 1979 C CA . PRO A 1 255 ? 28.489 36.055 7.500 1.00 74.50 255 PRO A CA 1
ATOM 1980 C C . PRO A 1 255 ? 28.884 35.473 6.135 1.00 74.50 255 PRO A C 1
ATOM 1982 O O . PRO A 1 255 ? 28.084 35.533 5.197 1.00 74.50 255 PRO A O 1
ATOM 1985 N N . LYS A 1 256 ? 30.082 34.881 5.999 1.00 69.69 256 LYS A N 1
ATOM 1986 C CA . LYS A 1 256 ? 30.533 34.253 4.746 1.00 69.69 256 LYS A CA 1
ATOM 1987 C C . LYS A 1 256 ? 29.733 32.997 4.411 1.00 69.69 256 LYS A C 1
ATOM 1989 O O . LYS A 1 256 ? 29.579 32.681 3.235 1.00 69.69 256 LYS A O 1
ATOM 1994 N N . ILE A 1 257 ? 29.134 32.329 5.398 1.00 72.88 257 ILE A N 1
ATOM 1995 C CA . ILE A 1 257 ? 28.265 31.160 5.181 1.00 72.88 257 ILE A CA 1
ATOM 1996 C C . ILE A 1 257 ? 27.014 31.542 4.376 1.00 72.88 257 ILE A C 1
ATOM 1998 O O . ILE A 1 257 ? 26.515 30.749 3.574 1.00 72.88 257 ILE A O 1
ATOM 2002 N N . ARG A 1 258 ? 26.555 32.797 4.479 1.00 74.00 258 ARG A N 1
ATOM 2003 C CA . ARG A 1 258 ? 25.440 33.322 3.674 1.00 74.00 258 ARG A CA 1
ATOM 2004 C C . ARG A 1 258 ? 25.724 33.276 2.167 1.00 74.00 258 ARG A C 1
ATOM 2006 O O . ARG A 1 258 ? 24.786 33.186 1.376 1.00 74.00 258 ARG A O 1
ATOM 2013 N N . LEU A 1 259 ? 26.996 33.276 1.761 1.00 75.81 259 LEU A N 1
ATOM 2014 C CA . LEU A 1 259 ? 27.418 33.171 0.360 1.00 75.81 259 LEU A CA 1
ATOM 2015 C C . LEU A 1 259 ? 27.156 31.777 -0.240 1.00 75.81 259 LEU A C 1
ATOM 2017 O O . LEU A 1 259 ? 27.221 31.626 -1.458 1.00 75.81 259 LEU A O 1
ATOM 2021 N N . LEU A 1 260 ? 26.812 30.776 0.581 1.00 78.56 260 LEU A N 1
ATOM 2022 C CA . LEU A 1 260 ? 26.410 29.439 0.133 1.00 78.56 260 LEU A CA 1
ATOM 2023 C C . LEU A 1 260 ? 24.909 29.332 -0.188 1.00 78.56 260 LEU A C 1
ATOM 2025 O O . LEU A 1 260 ? 24.501 28.392 -0.869 1.00 78.56 260 LEU A O 1
ATOM 2029 N N . LEU A 1 261 ? 24.072 30.296 0.223 1.00 79.81 261 LEU A N 1
ATOM 2030 C CA . LEU A 1 261 ? 22.634 30.293 -0.097 1.00 79.81 261 LEU A CA 1
ATOM 2031 C C . LEU A 1 261 ? 22.332 30.173 -1.603 1.00 79.81 261 LEU A C 1
ATOM 2033 O O . LEU A 1 261 ? 21.415 29.436 -1.975 1.00 79.81 261 LEU A O 1
ATOM 2037 N N . PRO A 1 262 ? 23.077 30.836 -2.508 1.00 82.94 262 PRO A N 1
ATOM 2038 C CA . PRO A 1 262 ? 22.809 30.735 -3.942 1.00 82.94 262 PRO A CA 1
ATOM 2039 C C . PRO A 1 262 ? 23.101 29.345 -4.513 1.00 82.94 262 PRO A C 1
ATOM 2041 O O . PRO A 1 262 ? 22.479 28.960 -5.505 1.00 82.94 262 PRO A O 1
ATOM 2044 N N . VAL A 1 263 ? 23.957 28.552 -3.852 1.00 83.44 263 VAL A N 1
ATOM 2045 C CA . VAL A 1 263 ? 24.150 27.126 -4.162 1.00 83.44 263 VAL A CA 1
ATOM 2046 C C . VAL A 1 263 ? 22.850 26.361 -3.893 1.00 83.44 263 VAL A C 1
ATOM 2048 O O . VAL A 1 263 ? 22.368 25.651 -4.776 1.00 83.44 263 VAL A O 1
ATOM 2051 N N . ILE A 1 264 ? 22.227 26.568 -2.725 1.00 84.19 264 ILE A N 1
ATOM 2052 C CA . ILE A 1 264 ? 20.937 25.948 -2.366 1.00 84.19 264 ILE A CA 1
ATOM 2053 C C . ILE A 1 264 ? 19.848 26.370 -3.354 1.00 84.19 264 ILE A C 1
ATOM 2055 O O . ILE A 1 264 ? 19.128 25.522 -3.879 1.00 84.19 264 ILE A O 1
ATOM 2059 N N . CYS A 1 265 ? 19.758 27.666 -3.663 1.00 84.50 265 CYS A N 1
ATOM 2060 C CA . CYS A 1 265 ? 18.782 28.196 -4.616 1.00 84.50 265 CYS A CA 1
ATOM 2061 C C . CYS A 1 265 ? 18.944 27.559 -6.008 1.00 84.50 265 CYS A C 1
ATOM 2063 O O . CYS A 1 265 ? 17.963 27.137 -6.627 1.00 84.50 265 CYS A O 1
ATOM 2065 N N . CYS A 1 266 ? 20.185 27.408 -6.481 1.00 86.38 266 CYS A N 1
ATOM 2066 C CA . CYS A 1 266 ? 20.479 26.746 -7.748 1.00 86.38 266 CYS A CA 1
ATOM 2067 C C . CYS A 1 266 ? 20.075 25.260 -7.735 1.00 86.38 266 CYS A C 1
ATOM 2069 O O . CYS A 1 266 ? 19.475 24.776 -8.698 1.00 86.38 266 CYS A O 1
ATOM 2071 N N . ILE A 1 267 ? 20.349 24.536 -6.644 1.00 85.12 267 ILE A N 1
ATOM 2072 C CA . ILE A 1 267 ? 19.965 23.123 -6.483 1.00 85.12 267 ILE A CA 1
ATOM 2073 C C . ILE A 1 267 ? 18.438 22.972 -6.381 1.00 85.12 267 ILE A C 1
ATOM 2075 O O . ILE A 1 267 ? 17.866 22.044 -6.956 1.00 85.12 267 ILE A O 1
ATOM 2079 N N . ARG A 1 268 ? 17.746 23.907 -5.722 1.00 84.88 268 ARG A N 1
ATOM 2080 C CA . ARG A 1 268 ? 16.279 23.947 -5.652 1.00 84.88 268 ARG A CA 1
ATOM 2081 C C . ARG A 1 268 ? 15.670 24.129 -7.040 1.00 84.88 268 ARG A C 1
ATOM 2083 O O . ARG A 1 268 ? 14.783 23.367 -7.419 1.00 84.88 268 ARG A O 1
ATOM 2090 N N . LYS A 1 269 ? 16.204 25.053 -7.845 1.00 84.81 269 LYS A N 1
ATOM 2091 C CA . LYS A 1 269 ? 15.792 25.229 -9.247 1.00 84.81 269 LYS A CA 1
ATOM 2092 C C . LYS A 1 269 ? 16.066 23.990 -10.100 1.00 84.81 269 LYS A C 1
ATOM 2094 O O . LYS A 1 269 ? 15.210 23.604 -10.890 1.00 84.81 269 LYS A O 1
ATOM 2099 N N . PHE A 1 270 ? 17.187 23.298 -9.886 1.00 84.38 270 PHE A N 1
ATOM 2100 C CA . PHE A 1 270 ? 17.433 21.992 -10.509 1.00 84.38 270 PHE A CA 1
ATOM 2101 C C . PHE A 1 270 ? 16.391 20.939 -10.093 1.00 84.38 270 PHE A C 1
ATOM 2103 O O . PHE A 1 270 ? 15.914 20.175 -10.931 1.00 84.38 270 PHE A O 1
ATOM 2110 N N . SER A 1 271 ? 15.998 20.906 -8.816 1.00 79.94 271 SER A N 1
ATOM 2111 C CA . SER A 1 271 ? 14.954 20.001 -8.317 1.00 79.94 271 SER A CA 1
ATOM 2112 C C . SER A 1 271 ? 13.601 20.265 -8.988 1.00 79.94 271 SER A C 1
ATOM 2114 O O . SER A 1 271 ? 12.912 19.317 -9.366 1.00 79.94 271 SER A O 1
ATOM 2116 N N . ILE A 1 272 ? 13.258 21.536 -9.227 1.00 79.38 272 ILE A N 1
ATOM 2117 C CA . ILE A 1 272 ? 12.063 21.932 -9.988 1.00 79.38 272 ILE A CA 1
ATOM 2118 C C . ILE A 1 272 ? 12.158 21.430 -11.432 1.00 79.38 272 ILE A C 1
ATOM 2120 O O . ILE A 1 272 ? 11.241 20.754 -11.887 1.00 79.38 272 ILE A O 1
ATOM 2124 N N . VAL A 1 273 ? 13.284 21.651 -12.124 1.00 78.50 273 VAL A N 1
ATOM 2125 C CA . VAL A 1 273 ? 13.509 21.113 -13.482 1.00 78.50 273 VAL A CA 1
ATOM 2126 C C . VAL A 1 273 ? 13.365 19.592 -13.512 1.00 78.50 273 VAL A C 1
ATOM 2128 O O . VAL A 1 273 ? 12.744 19.051 -14.423 1.00 78.50 273 VAL A O 1
ATOM 2131 N N . LYS A 1 274 ? 13.899 18.885 -12.509 1.00 75.94 274 LYS A N 1
ATOM 2132 C CA . LYS A 1 274 ? 13.745 17.431 -12.379 1.00 75.94 274 LYS A CA 1
ATOM 2133 C C . LYS A 1 274 ? 12.270 17.051 -12.253 1.00 75.94 274 LYS A C 1
ATOM 2135 O O . LYS A 1 274 ? 11.825 16.155 -12.957 1.00 75.94 274 LYS A O 1
ATOM 2140 N N . ASN A 1 275 ? 11.524 17.697 -11.361 1.00 70.44 275 ASN A N 1
ATOM 2141 C CA . ASN A 1 275 ? 10.121 17.364 -11.105 1.00 70.44 275 ASN A CA 1
ATOM 2142 C C . ASN A 1 275 ? 9.238 17.667 -12.327 1.00 70.44 275 ASN A C 1
ATOM 2144 O O . ASN A 1 275 ? 8.487 16.796 -12.764 1.00 70.44 275 ASN A O 1
ATOM 2148 N N . ASN A 1 276 ? 9.423 18.839 -12.933 1.00 69.81 276 ASN A N 1
ATOM 2149 C CA . ASN A 1 276 ? 8.715 19.298 -14.128 1.00 69.81 276 ASN A CA 1
ATOM 2150 C C . ASN A 1 276 ? 9.083 18.479 -15.371 1.00 69.81 276 ASN A C 1
ATOM 2152 O O . ASN A 1 276 ? 8.231 18.149 -16.190 1.00 69.81 276 ASN A O 1
ATOM 2156 N N . GLY A 1 277 ? 10.350 18.074 -15.500 1.00 62.78 277 GLY A N 1
ATOM 2157 C CA . GLY A 1 277 ? 10.823 17.237 -16.602 1.00 62.78 277 GLY A CA 1
ATOM 2158 C C . GLY A 1 277 ? 10.101 15.888 -16.685 1.00 62.78 277 GLY A C 1
ATOM 2159 O O . GLY A 1 277 ? 9.929 15.365 -17.783 1.00 62.78 277 GLY A O 1
ATOM 2160 N N . PHE A 1 278 ? 9.620 15.348 -15.558 1.00 57.66 278 PHE A N 1
ATOM 2161 C CA . PHE A 1 278 ? 8.777 14.143 -15.508 1.00 57.66 278 PHE A CA 1
ATOM 2162 C C . PHE A 1 278 ? 7.262 14.440 -15.466 1.00 57.66 278 PHE A C 1
ATOM 2164 O O . PHE A 1 278 ? 6.469 13.494 -15.484 1.00 57.66 278 PHE A O 1
ATOM 2171 N N . GLY A 1 279 ? 6.868 15.717 -15.421 1.00 54.47 279 GLY A N 1
ATOM 2172 C CA . GLY A 1 279 ? 5.489 16.210 -15.444 1.00 54.47 279 GLY A CA 1
ATOM 2173 C C . GLY A 1 279 ? 4.849 16.184 -16.838 1.00 54.47 279 GLY A C 1
ATOM 2174 O O . GLY A 1 279 ? 5.472 15.791 -17.825 1.00 54.47 279 GLY A O 1
ATOM 2175 N N . MET A 1 280 ? 3.565 16.550 -16.919 1.00 48.22 280 MET A N 1
ATOM 2176 C CA . MET A 1 280 ? 2.742 16.416 -18.136 1.00 48.22 280 MET A CA 1
ATOM 2177 C C . MET A 1 280 ? 2.440 17.738 -18.867 1.00 48.22 280 MET A C 1
ATOM 2179 O O . MET A 1 280 ? 1.896 17.676 -19.967 1.00 48.22 280 MET A O 1
ATOM 2183 N N . LYS A 1 281 ? 2.754 18.919 -18.310 1.00 50.19 281 LYS A N 1
ATOM 2184 C CA . LYS A 1 281 ? 2.273 20.213 -18.838 1.00 50.19 281 LYS A CA 1
ATOM 2185 C C . LYS A 1 281 ? 3.355 21.051 -19.529 1.00 50.19 281 LYS A C 1
ATOM 2187 O O . LYS A 1 281 ? 4.523 21.015 -19.164 1.00 50.19 281 LYS A O 1
ATOM 2192 N N . VAL A 1 282 ? 2.922 21.840 -20.516 1.00 50.06 282 VAL A N 1
ATOM 2193 C CA . VAL A 1 282 ? 3.765 22.654 -21.414 1.00 50.06 282 VAL A CA 1
ATOM 2194 C C . VAL A 1 282 ? 4.301 23.941 -20.764 1.00 50.06 282 VAL A C 1
ATOM 2196 O O . VAL A 1 282 ? 5.378 24.414 -21.116 1.00 50.06 282 VAL A O 1
ATOM 2199 N N . GLU A 1 283 ? 3.593 24.500 -19.781 1.00 54.03 283 GLU A N 1
ATOM 2200 C CA . GLU A 1 283 ? 3.971 25.755 -19.101 1.00 54.03 283 GLU A CA 1
ATOM 2201 C C . GLU A 1 283 ? 5.169 25.587 -18.141 1.00 54.03 283 GLU A C 1
ATOM 2203 O O . GLU A 1 283 ? 5.847 26.550 -17.790 1.00 54.03 283 GLU A O 1
ATOM 2208 N N . GLU A 1 284 ? 5.501 24.349 -17.771 1.00 57.28 284 GLU A N 1
ATOM 2209 C CA . GLU A 1 284 ? 6.552 24.009 -16.805 1.00 57.28 284 GLU A CA 1
ATOM 2210 C C . GLU A 1 284 ? 7.980 24.026 -17.404 1.00 57.28 284 GLU A C 1
ATOM 2212 O O . GLU A 1 284 ? 8.970 23.877 -16.673 1.00 57.28 284 GLU A O 1
ATOM 2217 N N . PHE A 1 285 ? 8.116 24.239 -18.722 1.00 66.44 285 PHE A N 1
ATOM 2218 C CA . PHE A 1 285 ? 9.387 24.182 -19.463 1.00 66.44 285 PHE A CA 1
ATOM 2219 C C . PHE A 1 285 ? 10.297 25.406 -19.263 1.00 66.44 285 PHE A C 1
ATOM 2221 O O . PHE A 1 285 ? 11.505 25.305 -19.490 1.00 66.44 285 PHE A O 1
ATOM 2228 N N . LEU A 1 286 ? 9.757 26.534 -18.779 1.00 73.75 286 LEU A N 1
ATOM 2229 C CA . LEU A 1 286 ? 10.541 27.732 -18.426 1.00 73.75 286 LEU A CA 1
ATOM 2230 C C . LEU A 1 286 ? 11.516 27.484 -17.265 1.00 73.75 286 LEU A C 1
ATOM 2232 O O . LEU A 1 286 ? 12.562 28.126 -17.193 1.00 73.75 286 LEU A O 1
ATOM 2236 N N . SER A 1 287 ? 11.247 26.474 -16.433 1.00 80.00 287 SER A N 1
ATOM 2237 C CA . SER A 1 287 ? 12.135 26.067 -15.338 1.00 80.00 287 SER A CA 1
ATOM 2238 C C . SER A 1 287 ? 13.565 25.744 -15.799 1.00 80.00 287 SER A C 1
ATOM 2240 O O . SER A 1 287 ? 14.520 25.989 -15.061 1.00 80.00 287 SER A O 1
ATOM 2242 N N . VAL A 1 288 ? 13.740 25.234 -17.027 1.00 82.50 288 VAL A N 1
ATOM 2243 C CA . VAL A 1 288 ? 15.066 24.946 -17.606 1.00 82.50 288 VAL A CA 1
ATOM 2244 C C . VAL A 1 288 ? 15.851 26.237 -17.850 1.00 82.50 288 VAL A C 1
ATOM 2246 O O . VAL A 1 288 ? 17.057 26.283 -17.596 1.00 82.50 288 VAL A O 1
ATOM 2249 N N . LEU A 1 289 ? 15.170 27.297 -18.296 1.00 83.62 289 LEU A N 1
ATOM 2250 C CA . LEU A 1 289 ? 15.758 28.625 -18.486 1.00 83.62 289 LEU A CA 1
ATOM 2251 C C . LEU A 1 289 ? 16.052 29.287 -17.132 1.00 83.62 289 LEU A C 1
ATOM 2253 O O . LEU A 1 289 ? 17.155 29.786 -16.923 1.00 83.62 289 LEU A O 1
ATOM 2257 N N . ASP A 1 290 ? 15.140 29.173 -16.166 1.00 85.25 290 ASP A N 1
ATOM 2258 C CA . ASP A 1 290 ? 15.354 29.689 -14.808 1.00 85.25 290 ASP A CA 1
ATOM 2259 C C . ASP A 1 290 ? 16.548 29.033 -14.105 1.00 85.25 290 ASP A C 1
ATOM 2261 O O . ASP A 1 290 ? 17.293 29.694 -13.367 1.00 85.25 290 ASP A O 1
ATOM 2265 N N . PHE A 1 291 ? 16.728 27.724 -14.315 1.00 89.12 291 PHE A N 1
ATOM 2266 C CA . PHE A 1 291 ? 17.888 26.984 -13.832 1.00 89.12 291 PHE A CA 1
ATOM 2267 C C . PHE A 1 291 ? 19.166 27.435 -14.538 1.00 89.12 291 PHE A C 1
ATOM 2269 O O . PHE A 1 291 ? 20.155 27.695 -13.854 1.00 89.12 291 PHE A O 1
ATOM 2276 N N . LYS A 1 292 ? 19.146 27.594 -15.869 1.00 88.75 292 LYS A N 1
ATOM 2277 C CA . LYS A 1 292 ? 20.283 28.117 -16.643 1.00 88.75 292 LYS A CA 1
ATOM 2278 C C . LYS A 1 292 ? 20.758 29.461 -16.094 1.00 88.75 292 LYS A C 1
ATOM 2280 O O . LYS A 1 292 ? 21.942 29.609 -15.795 1.00 88.75 292 LYS A O 1
ATOM 2285 N N . ASP A 1 293 ? 19.840 30.402 -15.900 1.00 88.62 293 ASP A N 1
ATOM 2286 C CA . ASP A 1 293 ? 20.164 31.738 -15.398 1.00 88.62 293 ASP A CA 1
ATOM 2287 C C . ASP A 1 293 ? 20.686 31.689 -13.959 1.00 88.62 293 ASP A C 1
ATOM 2289 O O . ASP A 1 293 ? 21.595 32.428 -13.579 1.00 88.62 293 ASP A O 1
ATOM 2293 N N . SER A 1 294 ? 20.122 30.807 -13.129 1.00 90.44 294 SER A N 1
ATOM 2294 C CA . SER A 1 294 ? 20.605 30.599 -11.763 1.00 90.44 294 SER A CA 1
ATOM 2295 C C . SER A 1 294 ? 22.003 29.997 -11.716 1.00 90.44 294 SER A C 1
ATOM 2297 O O . SER A 1 294 ? 22.814 30.433 -10.904 1.00 90.44 294 SER A O 1
ATOM 2299 N N . PHE A 1 295 ? 22.290 29.023 -12.578 1.00 90.06 295 PHE A N 1
ATOM 2300 C CA . PHE A 1 295 ? 23.595 28.383 -12.665 1.00 90.06 295 PHE A CA 1
ATOM 2301 C C . PHE A 1 295 ? 24.653 29.373 -13.158 1.00 90.06 295 PHE A C 1
ATOM 2303 O O . PHE A 1 295 ? 25.732 29.452 -12.581 1.00 90.06 295 PHE A O 1
ATOM 2310 N N . GLN A 1 296 ? 24.323 30.199 -14.156 1.00 89.56 296 GLN A N 1
ATOM 2311 C CA . GLN A 1 296 ? 25.220 31.244 -14.651 1.00 89.56 296 GLN A CA 1
ATOM 2312 C C . GLN A 1 296 ? 25.547 32.284 -13.568 1.00 89.56 296 GLN A C 1
ATOM 2314 O O . GLN A 1 296 ? 26.713 32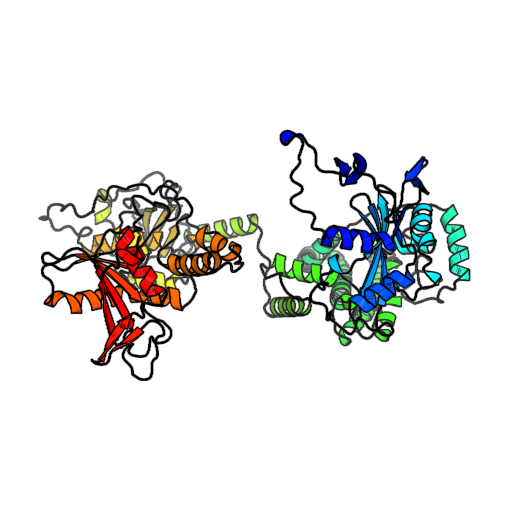.637 -13.394 1.00 89.56 296 GLN A O 1
ATOM 2319 N N . ARG A 1 297 ? 24.547 32.738 -12.796 1.00 87.69 297 ARG A N 1
ATOM 2320 C CA . ARG A 1 297 ? 24.780 33.625 -11.641 1.00 87.69 297 ARG A CA 1
ATOM 2321 C C . ARG A 1 297 ? 25.663 32.966 -10.581 1.00 87.69 297 ARG A C 1
ATOM 2323 O O . ARG A 1 297 ? 26.559 33.617 -10.053 1.00 87.69 297 ARG A O 1
ATOM 2330 N N . LEU A 1 298 ? 25.453 31.676 -10.312 1.00 88.38 298 LEU A N 1
ATOM 2331 C CA . LEU A 1 298 ? 26.267 30.925 -9.357 1.00 88.38 298 LEU A CA 1
ATOM 2332 C C . LEU A 1 298 ? 27.734 30.817 -9.802 1.00 88.38 298 LEU A C 1
ATOM 2334 O O . LEU A 1 298 ? 28.623 30.958 -8.970 1.00 88.38 298 LEU A O 1
ATOM 2338 N N . GLN A 1 299 ? 28.001 30.608 -11.097 1.00 89.44 299 GLN A N 1
ATOM 2339 C CA . GLN A 1 299 ? 29.372 30.563 -11.624 1.00 89.44 299 GLN A CA 1
ATOM 2340 C C . GLN A 1 299 ? 30.127 31.875 -11.383 1.00 89.44 299 GLN A C 1
ATOM 2342 O O . GLN A 1 299 ? 31.286 31.839 -10.977 1.00 89.44 299 GLN A O 1
ATOM 2347 N N . VAL A 1 300 ? 29.470 33.016 -11.618 1.00 87.94 300 VAL A N 1
ATOM 2348 C CA . VAL A 1 300 ? 30.044 34.347 -11.364 1.00 87.94 300 VAL A CA 1
ATOM 2349 C C . VAL A 1 300 ? 30.314 34.519 -9.871 1.00 87.94 300 VAL A C 1
ATOM 2351 O O . VAL A 1 300 ? 31.434 34.807 -9.471 1.00 87.94 300 VAL A O 1
ATOM 2354 N N . GLN A 1 301 ? 29.322 34.223 -9.032 1.00 84.88 301 GLN A N 1
ATOM 2355 C CA . GLN A 1 301 ? 29.443 34.416 -7.593 1.00 84.88 301 GLN A CA 1
ATOM 2356 C C . GLN A 1 301 ? 30.510 33.529 -6.939 1.00 84.88 301 GLN A C 1
ATOM 2358 O O . GLN A 1 301 ? 31.243 34.006 -6.078 1.00 84.88 301 GLN A O 1
ATOM 2363 N N . LEU A 1 302 ? 30.619 32.253 -7.324 1.00 85.44 302 LEU A N 1
ATOM 2364 C CA . LEU A 1 302 ? 31.646 31.359 -6.778 1.00 85.44 302 LEU A CA 1
ATOM 2365 C C . LEU A 1 302 ? 33.055 31.779 -7.196 1.00 85.44 302 LEU A C 1
ATOM 2367 O O . LEU A 1 302 ? 33.986 31.669 -6.400 1.00 85.44 302 LEU A O 1
ATOM 2371 N N . LYS A 1 303 ? 33.201 32.309 -8.412 1.00 86.69 303 LYS A N 1
ATOM 2372 C CA . LYS A 1 303 ? 34.465 32.869 -8.877 1.00 86.69 303 LYS A CA 1
ATOM 2373 C C . LYS A 1 303 ? 34.835 34.125 -8.088 1.00 86.69 303 LYS A C 1
ATOM 2375 O O . LYS A 1 303 ? 35.958 34.216 -7.611 1.00 86.69 303 LYS A O 1
ATOM 2380 N N . ASP A 1 304 ? 33.890 35.044 -7.908 1.00 85.06 304 ASP A N 1
ATOM 2381 C CA . ASP A 1 304 ? 34.145 36.337 -7.264 1.00 85.06 304 ASP A CA 1
ATOM 2382 C C . ASP A 1 304 ? 34.301 36.221 -5.739 1.00 85.06 304 ASP A C 1
ATOM 2384 O O . ASP A 1 304 ? 35.060 36.969 -5.132 1.00 85.06 304 ASP A O 1
ATOM 2388 N N . SER A 1 305 ? 33.580 35.289 -5.103 1.00 83.25 305 SER A N 1
ATOM 2389 C CA . SER A 1 305 ? 33.532 35.158 -3.637 1.00 83.25 305 SER A CA 1
ATOM 2390 C C . SER A 1 305 ? 34.460 34.080 -3.071 1.00 83.25 305 SER A C 1
ATOM 2392 O O . SER A 1 305 ? 34.808 34.145 -1.894 1.00 83.25 305 SER A O 1
ATOM 2394 N N . PHE A 1 306 ? 34.824 33.070 -3.871 1.00 81.81 306 PHE A N 1
ATOM 2395 C CA . PHE A 1 306 ? 35.589 31.901 -3.415 1.00 81.81 306 PHE A CA 1
ATOM 2396 C C . PHE A 1 306 ? 36.740 31.506 -4.353 1.00 81.81 306 PHE A C 1
ATOM 2398 O O . PHE A 1 306 ? 37.335 30.451 -4.147 1.00 81.81 306 PHE A O 1
ATOM 2405 N N . GLU A 1 307 ? 37.018 32.288 -5.405 1.00 85.19 307 GLU A N 1
ATOM 2406 C CA . GLU A 1 307 ? 38.008 31.967 -6.452 1.00 85.19 307 GLU A CA 1
ATOM 2407 C C . GLU A 1 307 ? 37.788 30.589 -7.109 1.00 85.19 307 GLU A C 1
ATOM 2409 O O . GLU A 1 307 ? 38.678 30.016 -7.739 1.00 85.19 307 GLU A O 1
ATOM 2414 N N . TYR A 1 308 ? 36.571 30.046 -7.000 1.00 82.12 308 TYR A N 1
ATOM 2415 C CA . TYR A 1 308 ? 36.249 28.708 -7.469 1.00 82.12 308 TYR A CA 1
ATOM 2416 C C . TYR A 1 308 ? 35.559 28.752 -8.831 1.00 82.12 308 TYR A C 1
ATOM 2418 O O . TYR A 1 308 ? 34.444 29.262 -8.979 1.00 82.12 308 TYR A O 1
ATOM 2426 N N . GLN A 1 309 ? 36.195 28.157 -9.842 1.00 84.69 309 GLN A N 1
ATOM 2427 C CA . GLN A 1 309 ? 35.634 28.068 -11.186 1.00 84.69 309 GLN A CA 1
ATOM 2428 C C . GLN A 1 309 ? 34.722 26.844 -11.329 1.00 84.69 309 GLN A C 1
ATOM 2430 O O . GLN A 1 309 ? 35.164 25.724 -11.586 1.00 84.69 309 GLN A O 1
ATOM 2435 N N . LEU A 1 310 ? 33.413 27.074 -11.218 1.00 83.62 310 LEU A N 1
ATOM 2436 C CA . LEU A 1 310 ? 32.415 26.038 -11.458 1.00 83.62 310 LEU A CA 1
ATOM 2437 C C . LEU A 1 310 ? 32.290 25.742 -12.963 1.00 83.62 310 LEU A C 1
ATOM 2439 O O . LEU A 1 310 ? 31.779 26.558 -13.732 1.00 83.62 310 LEU A O 1
ATOM 2443 N N . ASN A 1 311 ? 32.731 24.556 -13.382 1.00 83.06 311 ASN A N 1
ATOM 2444 C CA . ASN A 1 311 ? 32.673 24.118 -14.777 1.00 83.06 311 ASN A CA 1
ATOM 2445 C C . ASN A 1 311 ? 31.295 23.554 -15.156 1.00 83.06 311 ASN A C 1
ATOM 2447 O O . ASN A 1 311 ? 30.630 22.877 -14.368 1.00 83.06 311 ASN A O 1
ATOM 2451 N N . VAL A 1 312 ? 30.877 23.788 -16.402 1.00 82.88 312 VAL A N 1
ATOM 2452 C CA . VAL A 1 312 ? 29.659 23.188 -16.955 1.00 82.88 312 VAL A CA 1
ATOM 2453 C C . VAL A 1 312 ? 29.964 21.742 -17.326 1.00 82.88 312 VAL A C 1
ATOM 2455 O O . VAL A 1 312 ? 30.706 21.457 -18.263 1.00 82.88 312 VAL A O 1
ATOM 2458 N N . SER A 1 313 ? 29.373 20.804 -16.588 1.00 79.69 313 SER A N 1
ATOM 2459 C CA . SER A 1 313 ? 29.428 19.403 -16.996 1.00 79.69 313 SER A CA 1
ATOM 2460 C C . SER A 1 313 ? 28.589 19.183 -18.255 1.00 79.69 313 SER A C 1
ATOM 2462 O O . SER A 1 313 ? 27.565 19.830 -18.474 1.00 79.69 313 SER A O 1
ATOM 2464 N N . TRP A 1 314 ? 28.967 18.195 -19.053 1.00 72.31 314 TRP A N 1
ATOM 2465 C CA . TRP A 1 314 ? 28.203 17.746 -20.216 1.00 72.31 314 TRP A CA 1
ATOM 2466 C C . TRP A 1 314 ? 26.747 17.354 -19.879 1.00 72.31 314 TRP A C 1
ATOM 2468 O O . TRP A 1 314 ? 25.849 17.564 -20.689 1.00 72.31 314 TRP A O 1
ATOM 2478 N N . LYS A 1 315 ? 26.471 16.873 -18.655 1.00 76.81 315 LYS A N 1
ATOM 2479 C CA . LYS A 1 315 ? 25.100 16.615 -18.174 1.00 76.81 315 LYS A CA 1
ATOM 2480 C C . LYS A 1 315 ? 24.291 17.906 -18.035 1.00 76.81 315 LYS A C 1
ATOM 2482 O O . LYS A 1 315 ? 23.135 17.956 -18.445 1.00 76.81 315 LYS A O 1
ATOM 2487 N N . ILE A 1 316 ? 24.908 18.951 -17.481 1.00 79.81 316 ILE A N 1
ATOM 2488 C CA . ILE A 1 316 ? 24.298 20.283 -17.360 1.00 79.81 316 ILE A CA 1
ATOM 2489 C C . ILE A 1 316 ? 24.113 20.901 -18.748 1.00 79.81 316 ILE A C 1
ATOM 2491 O O . ILE A 1 316 ? 23.061 21.470 -19.022 1.00 79.81 316 ILE A O 1
ATOM 2495 N N . HIS A 1 317 ? 25.083 20.722 -19.647 1.00 84.50 317 HIS A N 1
ATOM 2496 C CA . HIS A 1 317 ? 24.969 21.149 -21.039 1.00 84.50 317 HIS A CA 1
ATOM 2497 C C . HIS A 1 317 ? 23.761 20.506 -21.736 1.00 84.50 317 HIS A C 1
ATOM 2499 O O . HIS A 1 317 ? 22.933 21.220 -22.291 1.00 84.50 317 HIS A O 1
ATOM 2505 N N . ILE A 1 318 ? 23.594 19.181 -21.653 1.00 80.19 318 ILE A N 1
ATOM 2506 C CA . ILE A 1 318 ? 22.435 18.484 -22.241 1.00 80.19 318 ILE A CA 1
ATOM 2507 C C . ILE A 1 318 ? 21.122 19.003 -21.643 1.00 80.19 318 ILE A C 1
ATOM 2509 O O . ILE A 1 318 ? 20.182 19.314 -22.381 1.00 80.19 318 ILE A O 1
ATOM 2513 N N . LEU A 1 319 ? 21.071 19.141 -20.314 1.00 81.19 319 LEU A N 1
ATOM 2514 C CA . LEU A 1 319 ? 19.894 19.636 -19.604 1.00 81.19 319 LEU A CA 1
ATOM 2515 C C . LEU A 1 319 ? 19.490 21.042 -20.060 1.00 81.19 319 LEU A C 1
ATOM 2517 O O . LEU A 1 319 ? 18.311 21.322 -20.219 1.00 81.19 319 LEU A O 1
ATOM 2521 N N . VAL A 1 320 ? 20.455 21.930 -20.272 1.00 84.50 320 VAL A N 1
ATOM 2522 C CA . VAL A 1 320 ? 20.184 23.335 -20.589 1.00 84.50 320 VAL A CA 1
ATOM 2523 C C . VAL A 1 320 ? 19.995 23.563 -22.091 1.00 84.50 320 VAL A C 1
ATOM 2525 O O . VAL A 1 320 ? 19.143 24.352 -22.495 1.00 84.50 320 VAL A O 1
ATOM 2528 N N . CYS A 1 321 ? 20.787 22.899 -22.932 1.00 83.50 321 CYS A N 1
ATOM 2529 C CA . CYS A 1 321 ? 20.870 23.188 -24.363 1.00 83.50 321 CYS A CA 1
ATOM 2530 C C . CYS A 1 321 ? 20.015 22.268 -25.237 1.00 83.50 321 CYS A C 1
ATOM 2532 O O . CYS A 1 321 ? 19.665 22.665 -26.348 1.00 83.50 321 CYS A O 1
ATOM 2534 N N . HIS A 1 322 ? 19.670 21.063 -24.772 1.00 83.19 322 HIS A N 1
ATOM 2535 C CA . HIS A 1 322 ? 18.973 20.069 -25.599 1.00 83.19 322 HIS A CA 1
ATOM 2536 C C . HIS A 1 322 ? 17.615 19.658 -25.039 1.00 83.19 322 HIS A C 1
ATOM 2538 O O . HIS A 1 322 ? 16.698 19.414 -25.823 1.00 83.19 322 HIS A O 1
ATOM 2544 N N . LEU A 1 323 ? 17.437 19.661 -23.713 1.00 81.44 323 LEU A N 1
ATOM 2545 C CA . LEU A 1 323 ? 16.144 19.325 -23.118 1.00 81.44 323 LEU A CA 1
ATOM 2546 C C . LEU A 1 323 ? 15.055 20.333 -23.504 1.00 81.44 323 LEU A C 1
ATOM 2548 O O . LEU A 1 323 ? 13.981 19.929 -23.928 1.00 81.44 323 LEU A O 1
ATOM 2552 N N . TYR A 1 324 ? 15.320 21.636 -23.396 1.00 79.50 324 TYR A N 1
ATOM 2553 C CA . TYR A 1 324 ? 14.308 22.651 -23.703 1.00 79.50 324 TYR A CA 1
ATOM 2554 C C . TYR A 1 324 ? 13.833 22.602 -25.174 1.00 79.50 324 TYR A C 1
ATOM 2556 O O . TYR A 1 324 ? 12.628 22.467 -25.383 1.00 79.50 324 TYR A O 1
ATOM 2564 N N . PRO A 1 325 ? 14.716 22.577 -26.199 1.00 78.56 325 PRO A N 1
ATOM 2565 C CA . PRO A 1 325 ? 14.288 22.386 -27.590 1.00 78.56 325 PRO A CA 1
ATOM 2566 C C . PRO A 1 325 ? 13.536 21.073 -27.828 1.00 78.56 325 PRO A C 1
ATOM 2568 O O . PRO A 1 325 ? 12.583 21.035 -28.606 1.00 78.56 325 PRO A O 1
ATOM 2571 N N . PHE A 1 326 ? 13.938 19.995 -27.146 1.00 76.31 326 PHE A N 1
ATOM 2572 C CA . PHE A 1 326 ? 13.233 18.718 -27.214 1.00 76.31 326 PHE A CA 1
ATOM 2573 C C . PHE A 1 326 ? 11.800 18.841 -26.677 1.00 76.31 326 PHE A C 1
ATOM 2575 O O . PHE A 1 326 ? 10.861 18.396 -27.338 1.00 76.31 326 PHE A O 1
ATOM 2582 N N . LEU A 1 327 ? 11.617 19.477 -25.518 1.00 73.25 327 LEU A N 1
ATOM 2583 C CA . LEU A 1 327 ? 10.305 19.703 -24.906 1.00 73.25 327 LEU A CA 1
ATOM 2584 C C . LEU A 1 327 ? 9.427 20.626 -25.766 1.00 73.25 327 LEU A C 1
ATOM 2586 O O . LEU A 1 327 ? 8.246 20.343 -25.954 1.00 73.25 327 LEU A O 1
ATOM 2590 N N . GLN A 1 328 ? 10.010 21.671 -26.363 1.00 72.38 328 GLN A N 1
ATOM 2591 C CA . GLN A 1 328 ? 9.310 22.561 -27.296 1.00 72.38 328 GLN A CA 1
ATOM 2592 C C . GLN A 1 328 ? 8.821 21.832 -28.553 1.00 72.38 328 GLN A C 1
ATOM 2594 O O . GLN A 1 328 ? 7.698 22.063 -28.999 1.00 72.38 328 GLN A O 1
ATOM 2599 N N . HIS A 1 329 ? 9.651 20.954 -29.123 1.00 73.44 329 HIS A N 1
ATOM 2600 C CA . HIS A 1 329 ? 9.296 20.199 -30.323 1.00 73.44 329 HIS A CA 1
ATOM 2601 C C . HIS A 1 329 ? 8.208 19.154 -30.046 1.00 73.44 329 HIS A C 1
ATOM 2603 O O . HIS A 1 329 ? 7.263 19.028 -30.820 1.00 73.44 329 HIS A O 1
ATOM 2609 N N . ASN A 1 330 ? 8.331 18.421 -28.935 1.00 68.12 330 ASN A N 1
ATOM 2610 C CA . ASN A 1 330 ? 7.451 17.296 -28.623 1.00 68.12 330 ASN A CA 1
ATOM 2611 C C . ASN A 1 330 ? 6.147 17.709 -27.926 1.00 68.12 330 ASN A C 1
ATOM 2613 O O . ASN A 1 330 ? 5.180 16.971 -28.014 1.00 68.12 330 ASN A O 1
ATOM 2617 N N . LYS A 1 331 ? 6.088 18.875 -27.265 1.00 66.50 331 LYS A N 1
ATOM 2618 C CA . LYS A 1 331 ? 4.911 19.392 -26.531 1.00 66.50 331 LYS A CA 1
ATOM 2619 C C . LYS A 1 331 ? 4.414 18.522 -25.359 1.00 66.50 331 LYS A C 1
ATOM 2621 O O . LYS A 1 331 ? 3.328 18.764 -24.840 1.00 66.50 331 LYS A O 1
ATOM 2626 N N . HIS A 1 332 ? 5.217 17.577 -24.872 1.00 61.94 332 HIS A N 1
ATOM 2627 C CA . HIS A 1 332 ? 4.963 16.808 -23.644 1.00 61.94 332 HIS A CA 1
ATOM 2628 C C . HIS A 1 332 ? 6.263 16.497 -22.894 1.00 61.94 332 HIS A C 1
ATOM 2630 O O . HIS A 1 332 ? 7.343 16.455 -23.484 1.00 61.94 332 HIS A O 1
ATOM 2636 N N . GLY A 1 333 ? 6.161 16.295 -21.576 1.00 63.69 333 GLY A N 1
ATOM 2637 C CA . GLY A 1 333 ? 7.310 16.037 -20.702 1.00 63.69 333 GLY A CA 1
ATOM 2638 C C . GLY A 1 333 ? 7.958 14.662 -20.901 1.00 63.69 333 GLY A C 1
ATOM 2639 O O . GLY A 1 333 ? 7.369 13.733 -21.464 1.00 63.69 333 GLY A O 1
ATOM 2640 N N . LEU A 1 334 ? 9.176 14.491 -20.370 1.00 65.81 334 LEU A N 1
ATOM 2641 C CA . LEU A 1 334 ? 9.933 13.233 -20.450 1.00 65.81 334 LEU A CA 1
ATOM 2642 C C . LEU A 1 334 ? 9.222 12.077 -19.742 1.00 65.81 334 LEU A C 1
ATOM 2644 O O . LEU A 1 334 ? 9.530 10.922 -20.013 1.00 65.81 334 LEU A O 1
ATOM 2648 N N . GLY A 1 335 ? 8.253 12.358 -18.865 1.00 58.41 335 GLY A N 1
ATOM 2649 C CA . GLY A 1 335 ? 7.441 11.349 -18.188 1.00 58.41 335 GLY A CA 1
ATOM 2650 C C . GLY A 1 335 ? 6.658 10.441 -19.141 1.00 58.41 335 GLY A C 1
ATOM 2651 O O . GLY A 1 335 ? 6.413 9.289 -18.789 1.00 58.41 335 GLY A O 1
ATOM 2652 N N . VAL A 1 336 ? 6.299 10.905 -20.345 1.00 54.84 336 VAL A N 1
ATOM 2653 C CA . VAL A 1 336 ? 5.689 10.064 -21.401 1.00 54.84 336 VAL A CA 1
ATOM 2654 C C . VAL A 1 336 ? 6.713 9.077 -21.960 1.00 54.84 336 VAL A C 1
ATOM 2656 O O . VAL A 1 336 ? 6.390 7.937 -22.287 1.00 54.84 336 VAL A O 1
ATOM 2659 N N . TYR A 1 337 ? 7.977 9.494 -21.992 1.00 58.22 337 TYR A N 1
ATOM 2660 C CA . TYR A 1 337 ? 9.083 8.699 -22.488 1.00 58.22 337 TYR A CA 1
ATOM 2661 C C . TYR A 1 337 ? 9.791 7.874 -21.396 1.00 58.22 337 TYR A C 1
ATOM 2663 O O . TYR A 1 337 ? 10.499 6.930 -21.718 1.00 58.22 337 TYR A O 1
ATOM 2671 N N . ALA A 1 338 ? 9.587 8.146 -20.108 1.00 56.12 338 ALA A N 1
ATOM 2672 C CA . ALA A 1 338 ? 10.262 7.452 -19.012 1.00 56.12 338 ALA A CA 1
ATOM 2673 C C . ALA A 1 338 ? 9.350 6.423 -18.320 1.00 56.12 338 ALA A C 1
ATOM 2675 O O . ALA A 1 338 ? 8.354 6.778 -17.683 1.00 56.12 338 ALA A O 1
ATOM 2676 N N . GLU A 1 339 ? 9.732 5.142 -18.358 1.00 49.91 339 GLU A N 1
ATOM 2677 C CA . GLU A 1 339 ? 9.032 4.069 -17.625 1.00 49.91 339 GLU A CA 1
ATOM 2678 C C . GLU A 1 339 ? 9.144 4.240 -16.097 1.00 49.91 339 GLU A C 1
ATOM 2680 O O . GLU A 1 339 ? 8.196 3.960 -15.359 1.00 49.91 339 GLU A O 1
ATOM 2685 N N . GLN A 1 340 ? 10.249 4.830 -15.625 1.00 48.59 340 GLN A N 1
ATOM 2686 C CA . GLN A 1 340 ? 10.525 5.109 -14.207 1.00 48.59 340 GLN A CA 1
ATOM 2687 C C . GLN A 1 340 ? 9.569 6.134 -13.566 1.00 48.59 340 GLN A C 1
ATOM 2689 O O . GLN A 1 340 ? 9.498 6.233 -12.339 1.00 48.59 340 GLN A O 1
ATOM 2694 N N . ALA A 1 341 ? 8.792 6.887 -14.356 1.00 48.84 341 ALA A N 1
ATOM 2695 C CA . ALA A 1 341 ? 7.816 7.840 -13.822 1.00 48.84 341 ALA A CA 1
ATOM 2696 C C . ALA A 1 341 ? 6.728 7.135 -12.988 1.00 48.84 341 ALA A C 1
ATOM 2698 O O . ALA A 1 341 ? 6.311 7.642 -11.948 1.00 48.84 341 ALA A O 1
ATOM 2699 N N . GLY A 1 342 ? 6.310 5.928 -13.391 1.00 52.00 342 GLY A N 1
ATOM 2700 C CA . GLY A 1 342 ? 5.351 5.129 -12.622 1.00 52.00 342 GLY A CA 1
ATOM 2701 C C . GLY A 1 342 ? 5.915 4.645 -11.283 1.00 52.00 342 GLY A C 1
ATOM 2702 O O . GLY A 1 342 ? 5.191 4.595 -10.289 1.00 52.00 342 GLY A O 1
ATOM 2703 N N . GLU A 1 343 ? 7.208 4.324 -11.230 1.00 51.91 343 GLU A N 1
ATOM 2704 C CA . GLU A 1 343 ? 7.879 3.882 -10.004 1.00 51.91 343 GLU A CA 1
ATOM 2705 C C . GLU A 1 343 ? 8.110 5.029 -9.025 1.00 51.91 343 GLU A C 1
ATOM 2707 O O . GLU A 1 343 ? 7.879 4.857 -7.828 1.00 51.91 343 GLU A O 1
ATOM 2712 N N . LYS A 1 344 ? 8.457 6.226 -9.515 1.00 52.66 344 LYS A N 1
ATOM 2713 C CA . LYS A 1 344 ? 8.572 7.419 -8.664 1.00 52.66 344 LYS A CA 1
ATOM 2714 C C . LYS A 1 344 ? 7.243 7.836 -8.042 1.00 52.66 344 LYS A C 1
ATOM 2716 O O . LYS A 1 344 ? 7.217 8.124 -6.847 1.00 52.66 344 LYS A O 1
ATOM 2721 N N . LEU A 1 345 ? 6.141 7.800 -8.798 1.00 58.31 345 LEU A N 1
ATOM 2722 C CA . LEU A 1 345 ? 4.800 8.052 -8.251 1.00 58.31 345 LEU A CA 1
ATOM 2723 C C . LEU A 1 345 ? 4.460 7.041 -7.147 1.00 58.31 345 LEU A C 1
ATOM 2725 O O . LEU A 1 345 ? 4.002 7.416 -6.069 1.00 58.31 345 LEU A O 1
ATOM 2729 N N . LYS A 1 346 ? 4.748 5.753 -7.376 1.00 60.09 346 LYS A N 1
ATOM 2730 C CA . LYS A 1 346 ? 4.558 4.702 -6.366 1.00 60.09 346 LYS A CA 1
ATOM 2731 C C . LYS A 1 346 ? 5.452 4.903 -5.145 1.00 60.09 346 LYS A C 1
ATOM 2733 O O . LYS A 1 346 ? 4.980 4.687 -4.037 1.00 60.09 346 LYS A O 1
ATOM 2738 N N . SER A 1 347 ? 6.704 5.321 -5.326 1.00 54.22 347 SER A N 1
ATOM 2739 C CA . SER A 1 347 ? 7.637 5.604 -4.231 1.00 54.22 347 SER A CA 1
ATOM 2740 C C . SER A 1 347 ? 7.156 6.774 -3.370 1.00 54.22 347 SER A C 1
ATOM 2742 O O . SER A 1 347 ? 7.105 6.647 -2.151 1.00 54.22 347 SER A O 1
ATOM 2744 N N . TYR A 1 348 ? 6.725 7.878 -3.991 1.00 64.31 348 TYR A N 1
ATOM 2745 C CA . TYR A 1 348 ? 6.173 9.039 -3.287 1.00 64.31 348 TYR A CA 1
ATOM 2746 C C . TYR A 1 348 ? 4.943 8.670 -2.444 1.00 64.31 348 TYR A C 1
ATOM 2748 O O . TYR A 1 348 ? 4.853 9.057 -1.279 1.00 64.31 348 TYR A O 1
ATOM 2756 N N . LEU A 1 349 ? 4.018 7.892 -3.022 1.00 67.38 349 LEU A N 1
ATOM 2757 C CA . LEU A 1 349 ? 2.817 7.407 -2.336 1.00 67.38 349 LEU A CA 1
ATOM 2758 C C . LEU A 1 349 ? 3.160 6.407 -1.222 1.00 67.38 349 LEU A C 1
ATOM 2760 O O . LEU A 1 349 ? 2.593 6.492 -0.137 1.00 67.38 349 LEU A O 1
ATOM 2764 N N . ARG A 1 350 ? 4.116 5.497 -1.457 1.00 66.88 350 ARG A N 1
ATOM 2765 C CA . ARG A 1 350 ? 4.575 4.495 -0.481 1.00 66.88 350 ARG A CA 1
ATOM 2766 C C . ARG A 1 350 ? 5.140 5.149 0.775 1.00 66.88 350 ARG A C 1
ATOM 2768 O O . ARG A 1 350 ? 4.755 4.761 1.871 1.00 66.88 350 ARG A O 1
ATOM 2775 N N . LEU A 1 351 ? 6.003 6.152 0.610 1.00 58.81 351 LEU A N 1
ATOM 2776 C CA . LEU A 1 351 ? 6.608 6.898 1.719 1.00 58.81 351 LEU A CA 1
ATOM 2777 C C . LEU A 1 351 ? 5.579 7.667 2.569 1.00 58.81 351 LEU A C 1
ATOM 2779 O O . LEU A 1 351 ? 5.905 8.110 3.663 1.00 58.81 351 LEU A O 1
ATOM 2783 N N . ARG A 1 352 ? 4.344 7.818 2.078 1.00 73.56 352 ARG A N 1
ATOM 2784 C CA . ARG A 1 352 ? 3.225 8.520 2.730 1.00 73.56 352 ARG A CA 1
ATOM 2785 C C . ARG A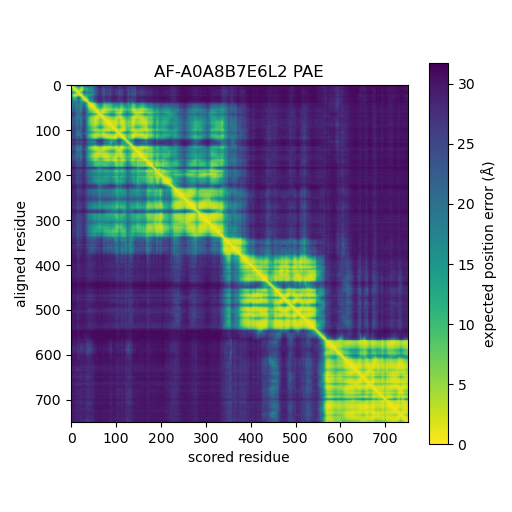 1 352 ? 2.046 7.597 3.063 1.00 73.56 352 ARG A C 1
ATOM 2787 O O . ARG A 1 352 ? 0.961 8.066 3.378 1.00 73.56 352 ARG A O 1
ATOM 2794 N N . GLY A 1 353 ? 2.224 6.279 2.936 1.00 65.25 353 GLY A N 1
ATOM 2795 C CA . GLY A 1 353 ? 1.201 5.281 3.285 1.00 65.25 353 GLY A CA 1
ATOM 2796 C C . GLY A 1 353 ? 0.005 5.226 2.338 1.00 65.25 353 GLY A C 1
ATOM 2797 O O . GLY A 1 353 ? -1.012 4.608 2.646 1.00 65.25 353 GLY A O 1
ATOM 2798 N N . LEU A 1 354 ? 0.112 5.852 1.168 1.00 69.19 354 LEU A N 1
ATOM 2799 C CA . LEU A 1 354 ? -0.970 5.943 0.201 1.00 69.19 354 LEU A CA 1
ATOM 2800 C C . LEU A 1 354 ? -0.952 4.760 -0.771 1.00 69.19 354 LEU A C 1
ATOM 2802 O O . LEU A 1 354 ? 0.086 4.192 -1.116 1.00 69.19 354 LEU A O 1
ATOM 2806 N N . LYS A 1 355 ? -2.141 4.390 -1.256 1.00 73.00 355 LYS A N 1
ATOM 2807 C CA . LYS A 1 355 ? -2.345 3.235 -2.139 1.00 73.00 355 LYS A CA 1
ATOM 2808 C C . LYS A 1 355 ? -1.494 3.350 -3.413 1.00 73.00 355 LYS A C 1
ATOM 2810 O O . LYS A 1 355 ? -1.671 4.278 -4.199 1.00 73.00 355 LYS A O 1
ATOM 2815 N N . ILE A 1 356 ? -0.642 2.352 -3.657 1.00 70.25 356 ILE A N 1
ATOM 2816 C CA . ILE A 1 356 ? 0.296 2.306 -4.800 1.00 70.25 356 ILE A CA 1
ATOM 2817 C C . ILE A 1 356 ? -0.232 1.542 -6.028 1.00 70.25 356 ILE A C 1
ATOM 2819 O O . ILE A 1 356 ? 0.442 1.454 -7.053 1.00 70.25 356 ILE A O 1
ATOM 2823 N N . SER A 1 357 ? -1.430 0.961 -5.936 1.00 60.72 357 SER A N 1
ATOM 2824 C CA . SER A 1 357 ? -2.076 0.246 -7.042 1.00 60.72 357 SER A CA 1
ATOM 2825 C C . SER A 1 357 ? -2.937 1.193 -7.887 1.00 60.72 357 SER A C 1
ATOM 2827 O O . SER A 1 357 ? -3.707 1.988 -7.328 1.00 60.72 357 SER A O 1
ATOM 2829 N N . GLY A 1 358 ? -2.879 1.058 -9.210 1.00 53.91 358 GLY A N 1
ATOM 2830 C CA . GLY A 1 358 ? -3.700 1.812 -10.160 1.00 53.91 358 GLY A CA 1
ATOM 2831 C C . GLY A 1 358 ? -2.949 2.136 -11.451 1.00 53.91 358 GLY A C 1
ATOM 2832 O O . GLY A 1 358 ? -1.731 1.958 -11.514 1.00 53.91 358 GLY A O 1
ATOM 2833 N N . LYS A 1 359 ? -3.686 2.610 -12.465 1.00 53.81 359 LYS A N 1
ATOM 2834 C CA . LYS A 1 359 ? -3.102 3.158 -13.700 1.00 53.81 359 LYS A CA 1
ATOM 2835 C C . LYS A 1 359 ? -2.298 4.433 -13.397 1.00 53.81 359 LYS A C 1
ATOM 2837 O O . LYS A 1 359 ? -2.482 5.045 -12.340 1.00 53.81 359 LYS A O 1
ATOM 2842 N N . LYS A 1 360 ? -1.395 4.826 -14.299 1.00 52.28 360 LYS A N 1
ATOM 2843 C CA . LYS A 1 360 ? -0.444 5.931 -14.083 1.00 52.28 360 LYS A CA 1
ATOM 2844 C C . LYS A 1 360 ? -1.149 7.259 -13.791 1.00 52.28 360 LYS A C 1
ATOM 2846 O O . LYS A 1 360 ? -0.705 7.994 -12.917 1.00 52.28 360 LYS A O 1
ATOM 2851 N N . GLU A 1 361 ? -2.279 7.512 -14.437 1.00 52.72 361 GLU A N 1
ATOM 2852 C CA . GLU A 1 361 ? -3.094 8.724 -14.289 1.00 52.72 361 GLU A CA 1
ATOM 2853 C C . GLU A 1 361 ? -3.725 8.781 -12.895 1.00 52.72 361 GLU A C 1
ATOM 2855 O O . GLU A 1 361 ? -3.719 9.814 -12.232 1.00 52.72 361 GLU A O 1
ATOM 2860 N N . VAL A 1 362 ? -4.193 7.630 -12.402 1.00 57.19 362 VAL A N 1
ATOM 2861 C CA . VAL A 1 362 ? -4.754 7.494 -11.052 1.00 57.19 362 VAL A CA 1
ATOM 2862 C C . VAL A 1 362 ? -3.671 7.697 -9.993 1.00 57.19 362 VAL A C 1
ATOM 2864 O O . VAL A 1 362 ? -3.935 8.300 -8.957 1.00 57.19 362 VAL A O 1
ATOM 2867 N N . LEU A 1 363 ? -2.452 7.207 -10.236 1.00 58.66 363 LEU A N 1
ATOM 2868 C CA . LEU A 1 363 ? -1.315 7.437 -9.343 1.00 58.66 363 LEU A CA 1
ATOM 2869 C C . LEU A 1 363 ? -0.891 8.911 -9.351 1.00 58.66 363 LEU A C 1
ATOM 2871 O O . LEU A 1 363 ? -0.659 9.465 -8.281 1.00 58.66 363 LEU A O 1
ATOM 2875 N N . ALA A 1 364 ? -0.850 9.555 -10.520 1.00 53.78 364 ALA A N 1
ATOM 2876 C CA . ALA A 1 364 ? -0.528 10.973 -10.658 1.00 53.78 364 ALA A CA 1
ATOM 2877 C C . ALA A 1 364 ? -1.562 11.871 -9.960 1.00 53.78 364 ALA A C 1
ATOM 2879 O O . ALA A 1 364 ? -1.179 12.726 -9.169 1.00 53.78 364 ALA A O 1
ATOM 2880 N N . ALA A 1 365 ? -2.861 11.620 -10.156 1.00 57.19 365 ALA A N 1
ATOM 2881 C CA . ALA A 1 365 ? -3.932 12.341 -9.465 1.00 57.19 365 ALA A CA 1
ATOM 2882 C C . ALA A 1 365 ? -3.850 12.170 -7.939 1.00 57.19 365 ALA A C 1
ATOM 2884 O O . ALA A 1 365 ? -4.043 13.117 -7.184 1.00 57.19 365 ALA A O 1
ATOM 2885 N N . ARG A 1 366 ? -3.502 10.967 -7.471 1.00 66.94 366 ARG A N 1
ATOM 2886 C CA . ARG A 1 366 ? -3.357 10.669 -6.042 1.00 66.94 366 ARG A CA 1
ATOM 2887 C C . ARG A 1 366 ? -2.132 11.360 -5.432 1.00 66.94 366 ARG A C 1
ATOM 2889 O O . ARG A 1 366 ? -2.213 11.820 -4.299 1.00 66.94 366 ARG A O 1
ATOM 2896 N N . VAL A 1 367 ? -1.028 11.468 -6.178 1.00 60.25 367 VAL A N 1
ATOM 2897 C CA . VAL A 1 367 ? 0.138 12.279 -5.786 1.00 60.25 367 VAL A CA 1
ATOM 2898 C C . VAL A 1 367 ? -0.226 13.760 -5.752 1.00 60.25 367 VAL A C 1
ATOM 2900 O O . VAL A 1 367 ? 0.094 14.420 -4.773 1.00 60.25 367 VAL A O 1
ATOM 2903 N N . TYR A 1 368 ? -0.944 14.264 -6.757 1.00 56.62 368 TYR A N 1
ATOM 2904 C CA . TYR A 1 368 ? -1.405 15.651 -6.790 1.00 56.62 368 TYR A CA 1
ATOM 2905 C C . TYR A 1 368 ? -2.276 15.990 -5.572 1.00 56.62 368 TYR A C 1
ATOM 2907 O O . TYR A 1 368 ? -1.960 16.916 -4.834 1.00 56.62 368 TYR A O 1
ATOM 2915 N N . CYS A 1 369 ? -3.290 15.169 -5.270 1.00 52.94 369 CYS A N 1
ATOM 2916 C CA . CYS A 1 369 ? -4.085 15.337 -4.052 1.00 52.94 369 CYS A CA 1
ATOM 2917 C C . CYS A 1 369 ? -3.226 15.272 -2.780 1.00 52.94 369 CYS A C 1
ATOM 2919 O O . CYS A 1 369 ? -3.473 16.029 -1.849 1.00 52.94 369 CYS A O 1
ATOM 2921 N N . ALA A 1 370 ? -2.227 14.389 -2.719 1.00 60.34 370 ALA A N 1
ATOM 2922 C CA . ALA A 1 370 ? -1.347 14.282 -1.557 1.00 60.34 370 ALA A CA 1
ATOM 2923 C C . ALA A 1 370 ? -0.459 15.523 -1.358 1.00 60.34 370 ALA A C 1
ATOM 2925 O O . ALA A 1 370 ? -0.197 15.895 -0.218 1.00 60.34 370 ALA A O 1
ATOM 2926 N N . VAL A 1 371 ? -0.027 16.167 -2.447 1.00 53.97 371 VAL A N 1
ATOM 2927 C CA . VAL A 1 371 ? 0.729 17.428 -2.413 1.00 53.97 371 VAL A CA 1
ATOM 2928 C C . VAL A 1 371 ? -0.170 18.581 -1.962 1.00 53.97 371 VAL A C 1
ATOM 2930 O O . VAL A 1 371 ? 0.182 19.269 -1.011 1.00 53.97 371 VAL A O 1
ATOM 2933 N N . GLU A 1 372 ? -1.348 18.740 -2.573 1.00 58.19 372 GLU A N 1
ATOM 2934 C CA . GLU A 1 372 ? -2.323 19.789 -2.217 1.00 58.19 372 GLU A CA 1
ATOM 2935 C C . GLU A 1 372 ? -2.757 19.699 -0.746 1.00 58.19 372 GLU A C 1
ATOM 2937 O O . GLU A 1 372 ? -2.883 20.705 -0.057 1.00 58.19 372 GLU A O 1
ATOM 2942 N N . ASN A 1 373 ? -2.924 18.480 -0.226 1.00 55.50 373 ASN A N 1
ATOM 2943 C CA . ASN A 1 373 ? -3.317 18.250 1.167 1.00 55.50 373 ASN A CA 1
ATOM 2944 C C . ASN A 1 373 ? -2.123 18.153 2.134 1.00 55.50 373 ASN A C 1
ATOM 2946 O O . ASN A 1 373 ? -2.316 17.776 3.287 1.00 55.50 373 ASN A O 1
ATOM 2950 N N . SER A 1 374 ? -0.896 18.454 1.687 1.00 66.00 374 SER A N 1
ATOM 2951 C CA . SER A 1 374 ? 0.322 18.414 2.515 1.00 66.00 374 SER A CA 1
ATOM 2952 C C . SER A 1 374 ? 0.494 17.107 3.306 1.00 66.00 374 SER A C 1
ATOM 2954 O O . SER A 1 374 ? 0.862 17.108 4.481 1.00 66.00 374 SER A O 1
ATOM 2956 N N . VAL A 1 375 ? 0.219 15.965 2.666 1.00 60.41 375 VAL A N 1
ATOM 2957 C CA . VAL A 1 375 ? 0.296 14.653 3.320 1.00 60.41 375 VAL A CA 1
ATOM 2958 C C . VAL A 1 375 ? 1.747 14.353 3.712 1.00 60.41 375 VAL A C 1
ATOM 2960 O O . VAL A 1 375 ? 2.653 14.317 2.868 1.00 60.41 375 VAL A O 1
ATOM 2963 N N . THR A 1 376 ? 1.962 14.126 5.006 1.00 66.25 376 THR A N 1
ATOM 2964 C CA . THR A 1 376 ? 3.279 13.919 5.613 1.00 66.25 376 THR A CA 1
ATOM 2965 C C . THR A 1 376 ? 3.814 12.503 5.391 1.00 66.25 376 THR A C 1
ATOM 2967 O O . THR A 1 376 ? 3.084 11.568 5.054 1.00 66.25 376 THR A O 1
ATOM 2970 N N . LEU A 1 377 ? 5.135 12.358 5.524 1.00 65.88 377 LEU A N 1
ATOM 2971 C CA . LEU A 1 377 ? 5.818 11.067 5.447 1.00 65.88 377 LEU A CA 1
ATOM 2972 C C . LEU A 1 377 ? 5.411 10.174 6.626 1.00 65.88 377 LEU A C 1
ATOM 2974 O O . LEU A 1 377 ? 5.142 10.664 7.723 1.00 65.88 377 LEU A O 1
ATOM 2978 N N . ILE A 1 378 ? 5.404 8.857 6.406 1.00 69.56 378 ILE A N 1
ATOM 2979 C CA . ILE A 1 378 ? 5.318 7.903 7.512 1.00 69.56 378 ILE A CA 1
ATOM 2980 C C . ILE A 1 378 ? 6.608 8.040 8.327 1.00 69.56 378 ILE A C 1
ATOM 2982 O O . ILE A 1 378 ? 7.693 7.797 7.796 1.00 69.56 378 ILE A O 1
ATOM 2986 N N . LYS A 1 379 ? 6.471 8.428 9.597 1.00 59.00 379 LYS A N 1
ATOM 2987 C CA . LYS A 1 379 ? 7.572 8.510 10.565 1.00 59.00 379 LYS A CA 1
ATOM 2988 C C . LYS A 1 379 ? 8.252 7.149 10.742 1.00 59.00 379 LYS A C 1
ATOM 2990 O O . LYS A 1 379 ? 7.586 6.112 10.660 1.00 59.00 379 LYS A O 1
ATOM 2995 N N . THR A 1 380 ? 9.563 7.136 10.978 1.00 58.19 380 THR A N 1
ATOM 2996 C CA . THR A 1 380 ? 10.280 5.887 11.290 1.00 58.19 380 THR A CA 1
ATOM 2997 C C . THR A 1 380 ? 9.855 5.348 12.659 1.00 58.19 380 THR A C 1
ATOM 2999 O O . THR A 1 380 ? 9.279 6.069 13.473 1.00 58.19 380 THR A O 1
ATOM 3002 N N . ALA A 1 381 ? 10.127 4.068 12.935 1.00 53.91 381 ALA A N 1
ATOM 3003 C CA . ALA A 1 381 ? 9.818 3.479 14.241 1.00 53.91 381 ALA A CA 1
ATOM 3004 C C . ALA A 1 381 ? 10.497 4.245 15.394 1.00 53.91 381 ALA A C 1
ATOM 3006 O O . ALA A 1 381 ? 9.875 4.460 16.428 1.00 53.91 381 ALA A O 1
ATOM 3007 N N . GLU A 1 382 ? 11.723 4.734 15.180 1.00 60.41 382 GLU A N 1
ATOM 3008 C CA . GLU A 1 382 ? 12.473 5.511 16.175 1.00 60.41 382 GLU A CA 1
ATOM 3009 C C . GLU A 1 382 ? 11.853 6.894 16.433 1.00 60.41 382 GLU A C 1
ATOM 3011 O O . GLU A 1 382 ? 11.770 7.332 17.580 1.00 60.41 382 GLU A O 1
ATOM 3016 N N . GLU A 1 383 ? 11.383 7.579 15.383 1.00 65.12 383 GLU A N 1
ATOM 3017 C CA . GLU A 1 383 ? 10.685 8.868 15.504 1.00 65.12 383 GLU A CA 1
ATOM 3018 C C . GLU A 1 383 ? 9.340 8.709 16.222 1.00 65.12 383 GLU A C 1
ATOM 3020 O O . GLU A 1 383 ? 8.984 9.524 17.073 1.00 65.12 383 GLU A O 1
ATOM 3025 N N . VAL A 1 384 ? 8.613 7.629 15.920 1.00 60.91 384 VAL A N 1
ATOM 3026 C CA . VAL A 1 384 ? 7.375 7.281 16.623 1.00 60.91 384 VAL A CA 1
ATOM 3027 C C . VAL A 1 384 ? 7.665 7.006 18.098 1.00 60.91 384 VAL A C 1
ATOM 3029 O O . VAL A 1 384 ? 6.998 7.581 18.951 1.00 60.91 384 VAL A O 1
ATOM 3032 N N . ASP A 1 385 ? 8.681 6.209 18.428 1.00 63.62 385 ASP A N 1
ATOM 3033 C CA . ASP A 1 385 ? 9.048 5.928 19.821 1.00 63.62 385 ASP A CA 1
ATOM 3034 C C . ASP A 1 385 ? 9.446 7.203 20.590 1.00 63.62 385 ASP A C 1
ATOM 3036 O O . ASP A 1 385 ? 9.078 7.371 21.758 1.00 63.62 385 ASP A O 1
ATOM 3040 N N . HIS A 1 386 ? 10.135 8.144 19.936 1.00 70.88 386 HIS A N 1
ATOM 3041 C CA . HIS A 1 386 ? 10.475 9.441 20.526 1.00 70.88 386 HIS A CA 1
ATOM 3042 C C . HIS A 1 386 ? 9.234 10.303 20.820 1.00 70.88 386 HIS A C 1
ATOM 3044 O O . HIS A 1 386 ? 9.114 10.868 21.913 1.00 70.88 386 HIS A O 1
ATOM 3050 N N . ASP A 1 387 ? 8.280 10.365 19.888 1.00 68.50 387 ASP A N 1
ATOM 3051 C CA . ASP A 1 387 ? 7.008 11.070 20.082 1.00 68.50 387 ASP A CA 1
ATOM 3052 C C . ASP A 1 387 ? 6.182 10.439 21.214 1.00 68.50 387 ASP A C 1
ATOM 3054 O O . ASP A 1 387 ? 5.618 11.145 22.052 1.00 68.50 387 ASP A O 1
ATOM 3058 N N . ILE A 1 388 ? 6.153 9.103 21.287 1.00 68.06 388 ILE A N 1
ATOM 3059 C CA . ILE A 1 388 ? 5.471 8.335 22.339 1.00 68.06 388 ILE A CA 1
ATOM 3060 C C . ILE A 1 388 ? 6.048 8.672 23.718 1.00 68.06 388 ILE A C 1
ATOM 3062 O O . ILE A 1 388 ? 5.292 8.900 24.668 1.00 68.06 388 ILE A O 1
ATOM 3066 N N . LEU A 1 389 ? 7.378 8.722 23.839 1.00 75.44 389 LEU A N 1
ATOM 3067 C CA . LEU A 1 389 ? 8.060 9.075 25.086 1.00 75.44 389 LEU A CA 1
ATOM 3068 C C . LEU A 1 389 ? 7.804 10.530 25.489 1.00 75.44 389 LEU A C 1
ATOM 3070 O O . LEU A 1 389 ? 7.600 10.815 26.672 1.00 75.44 389 LEU A O 1
ATOM 3074 N N . THR A 1 390 ? 7.790 11.440 24.518 1.00 77.44 390 THR A N 1
ATOM 3075 C CA . THR A 1 390 ? 7.514 12.864 24.745 1.00 77.44 390 THR A CA 1
ATOM 3076 C C . THR A 1 390 ? 6.080 13.070 25.231 1.00 77.44 390 THR A C 1
ATOM 3078 O O . THR A 1 390 ? 5.856 13.729 26.249 1.00 77.44 390 THR A O 1
ATOM 3081 N N . GLU A 1 391 ? 5.108 12.422 24.586 1.00 76.12 391 GLU A N 1
ATOM 3082 C CA . GLU A 1 391 ? 3.699 12.493 24.978 1.00 76.12 391 GLU A CA 1
ATOM 3083 C C . GLU A 1 391 ? 3.433 11.798 26.323 1.00 76.12 391 GLU A C 1
ATOM 3085 O O . GLU A 1 391 ? 2.593 12.254 27.098 1.00 76.12 391 GLU A O 1
ATOM 3090 N N . TYR A 1 392 ? 4.170 10.730 26.658 1.00 81.69 392 TYR A N 1
ATOM 3091 C CA . TYR A 1 392 ? 4.115 10.122 27.991 1.00 81.69 392 TYR A CA 1
ATOM 3092 C C . TYR A 1 392 ? 4.560 11.101 29.082 1.00 81.69 392 TYR A C 1
ATOM 3094 O O . TYR A 1 392 ? 3.834 11.297 30.057 1.00 81.69 392 TYR A O 1
ATOM 3102 N N . LYS A 1 393 ? 5.718 11.753 28.903 1.00 82.06 393 LYS A N 1
ATOM 3103 C CA . LYS A 1 393 ? 6.247 12.731 29.868 1.00 82.06 393 LYS A CA 1
ATOM 3104 C C . LYS A 1 393 ? 5.305 13.918 30.054 1.00 82.06 393 LYS A C 1
ATOM 3106 O O . LYS A 1 393 ? 5.087 14.351 31.182 1.00 82.06 393 LYS A O 1
ATOM 3111 N N . ARG A 1 394 ? 4.672 14.389 28.974 1.00 82.44 394 ARG A N 1
ATOM 3112 C CA . ARG A 1 394 ? 3.702 15.494 29.020 1.00 82.44 394 ARG A CA 1
ATOM 3113 C C . ARG A 1 394 ? 2.529 15.220 29.968 1.00 82.44 394 ARG A C 1
ATOM 3115 O O . ARG A 1 394 ? 2.039 16.148 30.599 1.00 82.44 394 ARG A O 1
ATOM 3122 N N . LYS A 1 395 ? 2.101 13.961 30.118 1.00 84.25 395 LYS A N 1
ATOM 3123 C CA . LYS A 1 395 ? 0.989 13.575 31.013 1.00 84.25 395 LYS A CA 1
ATOM 3124 C C . LYS A 1 395 ? 1.325 13.669 32.498 1.00 84.25 395 LYS A C 1
ATOM 3126 O O . LYS A 1 395 ? 0.413 13.768 33.312 1.00 84.25 395 LYS A O 1
ATOM 3131 N N . LEU A 1 396 ? 2.608 13.596 32.845 1.00 84.88 396 LEU A N 1
ATOM 3132 C CA . LEU A 1 396 ? 3.083 13.723 34.224 1.00 84.88 396 LEU A CA 1
ATOM 3133 C C . LEU A 1 396 ? 3.312 15.188 34.619 1.00 84.88 396 LEU A C 1
ATOM 3135 O O . LEU A 1 396 ? 3.517 15.475 35.794 1.00 84.88 396 LEU A O 1
ATOM 3139 N N . PHE A 1 397 ? 3.243 16.117 33.662 1.00 84.50 397 PHE A N 1
ATOM 3140 C CA . PHE A 1 397 ? 3.436 17.542 33.894 1.00 84.50 397 PHE A CA 1
ATOM 3141 C C . PHE A 1 397 ? 2.084 18.246 34.072 1.00 84.50 397 PHE A C 1
ATOM 3143 O O . PHE A 1 397 ? 1.353 18.469 33.107 1.00 84.50 397 PHE A O 1
ATOM 3150 N N . ILE A 1 398 ? 1.731 18.587 35.313 1.00 80.94 398 ILE A N 1
ATOM 3151 C CA . ILE A 1 398 ? 0.430 19.172 35.670 1.00 80.94 398 ILE A CA 1
ATOM 3152 C C . ILE A 1 398 ? 0.658 20.531 36.336 1.00 80.94 398 ILE A C 1
ATOM 3154 O O . ILE A 1 398 ? 1.369 20.632 37.330 1.00 80.94 398 ILE A O 1
ATOM 3158 N N . ASN A 1 399 ? 0.044 21.589 35.791 1.00 75.94 399 ASN A N 1
ATOM 3159 C CA . ASN A 1 399 ? 0.123 22.968 36.303 1.00 75.94 399 ASN A CA 1
ATOM 3160 C C . ASN A 1 399 ? 1.559 23.475 36.568 1.00 75.94 399 ASN A C 1
ATOM 3162 O O . ASN A 1 399 ? 1.791 24.201 37.530 1.00 75.94 399 ASN A O 1
ATOM 3166 N N . GLY A 1 400 ? 2.529 23.095 35.730 1.00 72.75 400 GLY A N 1
ATOM 3167 C CA . GLY A 1 400 ? 3.927 23.520 35.883 1.00 72.75 400 GLY A CA 1
ATOM 3168 C C . GLY A 1 400 ? 4.777 22.644 36.811 1.00 72.75 400 GLY A C 1
ATOM 3169 O O . GLY A 1 400 ? 5.961 22.924 36.970 1.00 72.75 400 GLY A O 1
ATOM 3170 N N . VAL A 1 401 ? 4.200 21.592 37.402 1.00 79.25 401 VAL A N 1
ATOM 3171 C CA . VAL A 1 401 ? 4.882 20.670 38.320 1.00 79.25 401 VAL A CA 1
ATOM 3172 C C . VAL A 1 401 ? 4.929 19.269 37.708 1.00 79.25 401 VAL A C 1
ATOM 3174 O O . VAL A 1 401 ? 3.911 18.737 37.262 1.00 79.25 401 VAL A O 1
ATOM 3177 N N . GLU A 1 402 ? 6.114 18.658 37.690 1.00 85.25 402 GLU A N 1
ATOM 3178 C CA . GLU A 1 402 ? 6.298 17.266 37.271 1.00 85.25 402 GLU A CA 1
ATOM 3179 C C . GLU A 1 402 ? 5.964 16.324 38.434 1.00 85.25 402 GLU A C 1
ATOM 3181 O O . GLU A 1 402 ? 6.596 16.365 39.491 1.00 85.25 402 GLU A O 1
ATOM 3186 N N . LEU A 1 403 ? 4.950 15.480 38.253 1.00 85.69 403 LEU A N 1
ATOM 3187 C CA . LEU A 1 403 ? 4.588 14.459 39.228 1.00 85.69 403 LEU A CA 1
ATOM 3188 C C . LEU A 1 403 ? 5.430 13.182 39.039 1.00 85.69 403 LEU A C 1
ATOM 3190 O O . LEU A 1 403 ? 5.812 12.847 37.915 1.00 85.69 403 LEU A O 1
ATOM 3194 N N . PRO A 1 404 ? 5.692 12.412 40.114 1.00 86.94 404 PRO A N 1
ATOM 3195 C CA . PRO A 1 404 ? 6.492 11.194 40.026 1.00 86.94 404 PRO A CA 1
ATOM 3196 C C . PRO A 1 404 ? 5.796 10.106 39.198 1.00 86.94 404 PRO A C 1
ATOM 3198 O O . PRO A 1 404 ? 4.587 9.899 39.317 1.00 86.94 404 PRO A O 1
ATOM 3201 N N . ASP A 1 405 ? 6.579 9.370 38.403 1.00 87.19 405 ASP A N 1
ATOM 3202 C CA . ASP A 1 405 ? 6.101 8.318 37.497 1.00 87.19 405 ASP A CA 1
ATOM 3203 C C . ASP A 1 405 ? 5.454 7.134 38.261 1.00 87.19 405 ASP A C 1
ATOM 3205 O O . ASP A 1 405 ? 6.161 6.391 38.958 1.00 87.19 405 ASP A O 1
ATOM 3209 N N . PRO A 1 406 ? 4.140 6.873 38.089 1.00 86.38 406 PRO A N 1
ATOM 3210 C CA . PRO A 1 406 ? 3.426 5.798 38.788 1.00 86.38 406 PRO A CA 1
ATOM 3211 C C . PRO A 1 406 ? 3.943 4.379 38.499 1.00 86.38 406 PRO A C 1
ATOM 3213 O O . PRO A 1 406 ? 3.678 3.439 39.260 1.00 86.38 406 PRO A O 1
ATOM 3216 N N . PHE A 1 407 ? 4.661 4.167 37.392 1.00 85.69 407 PHE A N 1
ATOM 3217 C CA . PHE A 1 407 ? 5.274 2.869 37.111 1.00 85.69 407 PHE A CA 1
ATOM 3218 C C . PHE A 1 407 ? 6.604 2.657 37.833 1.00 85.69 407 PHE A C 1
ATOM 3220 O O . PHE A 1 407 ? 6.990 1.500 38.003 1.00 85.69 407 PHE A O 1
ATOM 3227 N N . LYS A 1 408 ? 7.263 3.727 38.293 1.00 85.62 408 LYS A N 1
ATOM 3228 C CA . LYS A 1 408 ? 8.562 3.674 38.984 1.00 85.62 408 LYS A CA 1
ATOM 3229 C C . LYS A 1 408 ? 8.455 3.775 40.509 1.00 85.62 408 LYS A C 1
ATOM 3231 O O . LYS A 1 408 ? 9.422 3.466 41.195 1.00 85.62 408 LYS A O 1
ATOM 3236 N N . LEU A 1 409 ? 7.300 4.175 41.044 1.00 86.00 409 LEU A N 1
ATOM 3237 C CA . LEU A 1 409 ? 7.043 4.207 42.487 1.00 86.00 409 LEU A CA 1
ATOM 3238 C C . LEU A 1 409 ? 6.949 2.788 43.071 1.00 86.00 409 LEU A C 1
ATOM 3240 O O . LEU A 1 409 ? 6.060 2.024 42.686 1.00 86.00 409 LEU A O 1
ATOM 3244 N N . SER A 1 410 ? 7.829 2.455 44.021 1.00 77.00 410 SER A N 1
ATOM 3245 C CA . SER A 1 410 ? 7.870 1.138 44.676 1.00 77.00 410 SER A CA 1
ATOM 3246 C C . SER A 1 410 ? 7.071 1.058 45.984 1.00 77.00 410 SER A C 1
ATOM 3248 O O . SER A 1 410 ? 6.588 -0.016 46.325 1.00 77.00 410 SER A O 1
ATOM 3250 N N . ASN A 1 411 ? 6.905 2.175 46.702 1.00 80.69 411 ASN A N 1
ATOM 3251 C CA . ASN A 1 411 ? 6.350 2.217 48.063 1.00 80.69 411 ASN A CA 1
ATOM 3252 C C . ASN A 1 411 ? 5.102 3.121 48.123 1.00 80.69 411 ASN A C 1
ATOM 3254 O O . ASN A 1 411 ? 4.919 3.956 47.243 1.00 80.69 411 ASN A O 1
ATOM 3258 N N . GLY A 1 412 ? 4.269 2.980 49.163 1.00 81.06 412 GLY A N 1
ATOM 3259 C CA . GLY A 1 412 ? 3.128 3.879 49.429 1.00 81.06 412 GLY A CA 1
ATOM 3260 C C . GLY A 1 412 ? 1.812 3.528 48.720 1.00 81.06 412 GLY A C 1
ATOM 3261 O O . GLY A 1 412 ? 0.859 4.303 48.784 1.00 81.06 412 GLY A O 1
ATOM 3262 N N . TRP A 1 413 ? 1.754 2.384 48.034 1.00 88.56 413 TRP A N 1
ATOM 3263 C CA . TRP A 1 413 ? 0.531 1.869 47.418 1.00 88.56 413 TRP A CA 1
ATOM 3264 C C . TRP A 1 413 ? -0.325 1.141 48.456 1.00 88.56 413 TRP A C 1
ATOM 3266 O O . TRP A 1 413 ? 0.161 0.227 49.116 1.00 88.56 413 TRP A O 1
ATOM 3276 N N . LEU A 1 414 ? -1.595 1.521 48.555 1.00 87.12 414 LEU A N 1
ATOM 3277 C CA . LEU A 1 414 ? -2.620 0.804 49.307 1.00 87.12 414 LEU A CA 1
ATOM 3278 C C . LEU A 1 414 ? -3.331 -0.178 48.375 1.00 87.12 414 LEU A C 1
ATOM 3280 O O . LEU A 1 414 ? -3.607 0.152 47.213 1.00 87.12 414 LEU A O 1
ATOM 3284 N N . SER A 1 415 ? -3.624 -1.377 48.878 1.00 85.62 415 SER A N 1
ATOM 3285 C CA . SER A 1 415 ? -4.466 -2.340 48.162 1.00 85.62 415 SER A CA 1
ATOM 3286 C C . SER A 1 415 ? -5.897 -1.810 47.999 1.00 85.62 415 SER A C 1
ATOM 3288 O O . SER A 1 415 ? -6.285 -0.833 48.641 1.00 85.62 415 SER A O 1
ATOM 3290 N N . GLU A 1 416 ? -6.696 -2.436 47.132 1.00 83.38 416 GLU A N 1
ATOM 3291 C CA . GLU A 1 416 ? -8.088 -2.017 46.907 1.00 83.38 416 GLU A CA 1
ATOM 3292 C C . GLU A 1 416 ? -8.891 -2.014 48.218 1.00 83.38 416 GLU A C 1
ATOM 3294 O O . GLU A 1 416 ? -9.552 -1.027 48.523 1.00 83.38 416 GLU A O 1
ATOM 3299 N N . ASP A 1 417 ? -8.756 -3.058 49.041 1.00 78.31 417 ASP A N 1
ATOM 3300 C CA . ASP A 1 417 ? -9.450 -3.168 50.329 1.00 78.31 417 ASP A CA 1
ATOM 3301 C C . ASP A 1 417 ? -9.054 -2.071 51.332 1.00 78.31 417 ASP A C 1
ATOM 3303 O O . ASP A 1 417 ? -9.911 -1.559 52.051 1.00 78.31 417 ASP A O 1
ATOM 3307 N N . GLU A 1 418 ? -7.774 -1.696 51.378 1.00 81.75 418 GLU A N 1
ATOM 3308 C CA . GLU A 1 418 ? -7.254 -0.674 52.299 1.00 81.75 418 GLU A CA 1
ATOM 3309 C C . GLU A 1 418 ? -7.524 0.753 51.801 1.00 81.75 418 GLU A C 1
ATOM 3311 O O . GLU A 1 418 ? -7.718 1.671 52.595 1.00 81.75 418 GLU A O 1
ATOM 3316 N N . GLY A 1 419 ? -7.509 0.951 50.481 1.00 81.19 419 GLY A N 1
ATOM 3317 C CA . GLY A 1 419 ? -7.598 2.259 49.840 1.00 81.19 419 GLY A CA 1
ATOM 3318 C C . GLY A 1 419 ? -9.015 2.706 49.485 1.00 81.19 419 GLY A C 1
ATOM 3319 O O . GLY A 1 419 ? -9.184 3.875 49.150 1.00 81.19 419 GLY A O 1
ATOM 3320 N N . LEU A 1 420 ? -10.022 1.828 49.548 1.00 82.00 420 LEU A N 1
ATOM 3321 C CA . LEU A 1 420 ? -11.405 2.094 49.112 1.00 82.00 420 LEU A CA 1
ATOM 3322 C C . LEU A 1 420 ? -12.022 3.361 49.726 1.00 82.00 420 LEU A C 1
ATOM 3324 O O . LEU A 1 420 ? -12.666 4.133 49.022 1.00 82.00 420 LEU A O 1
ATOM 3328 N N . THR A 1 421 ? -11.791 3.620 51.014 1.00 81.62 421 THR A N 1
ATOM 3329 C CA . THR A 1 421 ? -12.289 4.829 51.705 1.00 81.62 421 THR A CA 1
ATOM 3330 C C . THR A 1 421 ? -11.590 6.112 51.254 1.00 81.62 421 THR A C 1
ATOM 3332 O O . THR A 1 421 ? -12.090 7.210 51.480 1.00 81.62 421 THR A O 1
ATOM 3335 N N . CYS A 1 422 ? -10.433 5.984 50.603 1.00 83.69 422 CYS A N 1
ATOM 3336 C CA . CYS A 1 422 ? -9.646 7.088 50.065 1.00 83.69 422 CYS A CA 1
ATOM 3337 C C . CYS A 1 422 ? -9.907 7.330 48.568 1.00 83.69 422 CYS A C 1
ATOM 3339 O O . CYS A 1 422 ? -9.298 8.228 47.979 1.00 83.69 422 CYS A O 1
ATOM 3341 N N . TRP A 1 423 ? -10.762 6.528 47.920 1.00 86.62 423 TRP A N 1
ATOM 3342 C CA . TRP A 1 423 ? -11.070 6.705 46.503 1.00 86.62 423 TRP A CA 1
ATOM 3343 C C . TRP A 1 423 ? -11.885 7.986 46.279 1.00 86.62 423 TRP A C 1
ATOM 3345 O O . TRP A 1 423 ? -12.824 8.256 47.028 1.00 86.62 423 TRP A O 1
ATOM 3355 N N . PRO A 1 424 ? -11.554 8.781 45.245 1.00 85.81 424 PRO A N 1
ATOM 3356 C CA . PRO A 1 424 ? -12.290 10.001 44.944 1.00 85.81 424 PRO A CA 1
ATOM 3357 C C . PRO A 1 424 ? -13.734 9.673 44.547 1.00 85.81 424 PRO A C 1
ATOM 3359 O O . PRO A 1 424 ? -13.987 8.662 43.888 1.00 85.81 424 PRO A O 1
ATOM 3362 N N . THR A 1 425 ? -14.670 10.556 44.903 1.00 86.06 425 THR A N 1
ATOM 3363 C CA . THR A 1 425 ? -16.109 10.439 44.601 1.00 86.06 425 THR A CA 1
ATOM 3364 C C . THR A 1 425 ? -16.392 10.679 43.115 1.00 86.06 425 THR A C 1
ATOM 3366 O O . THR A 1 425 ? -16.991 11.678 42.731 1.00 86.06 425 THR A O 1
ATOM 3369 N N . LEU A 1 426 ? -15.910 9.778 42.265 1.00 84.25 426 LEU A N 1
ATOM 3370 C CA . LEU A 1 426 ? -16.065 9.842 40.820 1.00 84.25 426 LEU A CA 1
ATOM 3371 C C . LEU A 1 426 ? -17.471 9.391 40.416 1.00 84.25 426 LEU A C 1
ATOM 3373 O O . LEU A 1 426 ? -17.847 8.242 40.655 1.00 84.25 426 LEU A O 1
ATOM 3377 N N . LEU A 1 427 ? -18.229 10.279 39.774 1.00 82.31 427 LEU A N 1
ATOM 3378 C CA . LEU A 1 427 ? -19.571 9.988 39.284 1.00 82.31 427 LEU A CA 1
ATOM 3379 C C . LEU A 1 427 ? -19.572 9.777 37.767 1.00 82.31 427 LEU A C 1
ATOM 3381 O O . LEU A 1 427 ? -18.647 10.149 37.043 1.00 82.31 427 LEU A O 1
ATOM 3385 N N . TYR A 1 428 ? -20.658 9.197 37.258 1.00 77.25 428 TYR A N 1
ATOM 3386 C CA . TYR A 1 428 ? -20.833 8.977 35.822 1.00 77.25 428 TYR A CA 1
ATOM 3387 C C . TYR A 1 428 ? -20.642 10.246 34.958 1.00 77.25 428 TYR A C 1
ATOM 3389 O O . TYR A 1 428 ? -19.943 10.152 33.945 1.00 77.25 428 TYR A O 1
ATOM 3397 N N . PRO A 1 429 ? -21.174 11.435 35.328 1.00 74.69 429 PRO A N 1
ATOM 3398 C CA . PRO A 1 429 ? -20.946 12.660 34.559 1.00 74.69 429 PRO A CA 1
ATOM 3399 C C . PRO A 1 429 ? -19.467 13.046 34.435 1.00 74.69 429 PRO A C 1
ATOM 3401 O O . PRO A 1 429 ? -19.063 13.573 33.401 1.00 74.69 429 PRO A O 1
ATOM 3404 N N . ASP A 1 430 ? -18.642 12.748 35.442 1.00 79.06 430 ASP A N 1
ATOM 3405 C CA . ASP A 1 430 ? -17.206 13.051 35.421 1.00 79.06 430 ASP A CA 1
ATOM 3406 C C . ASP A 1 430 ? -16.471 12.173 34.403 1.00 79.06 430 ASP A C 1
ATOM 3408 O O . ASP A 1 430 ? -15.633 12.657 33.638 1.00 79.06 430 ASP A O 1
ATOM 3412 N N . ILE A 1 431 ? -16.844 10.890 34.338 1.00 79.94 431 ILE A N 1
ATOM 3413 C CA . ILE A 1 431 ? -16.344 9.938 33.337 1.00 79.94 431 ILE A CA 1
ATOM 3414 C C . ILE A 1 431 ? -16.786 10.371 31.939 1.00 79.94 431 ILE A C 1
ATOM 3416 O O . ILE A 1 431 ? -15.965 10.427 31.024 1.00 79.94 431 ILE A O 1
ATOM 3420 N N . TYR A 1 432 ? -18.068 10.705 31.778 1.00 73.25 432 TYR A N 1
ATOM 3421 C CA . TYR A 1 432 ? -18.629 11.161 30.509 1.00 73.25 432 TYR A CA 1
ATOM 3422 C C . TYR A 1 432 ? -17.896 12.402 29.990 1.00 73.25 432 TYR A C 1
ATOM 3424 O O . TYR A 1 432 ? -17.409 12.403 28.861 1.00 73.25 432 TYR A O 1
ATOM 3432 N N . ASN A 1 433 ? -17.742 13.426 30.834 1.00 74.62 433 ASN A N 1
ATOM 3433 C CA . ASN A 1 433 ? -17.040 14.655 30.476 1.00 74.62 433 ASN A CA 1
ATOM 3434 C C . ASN A 1 433 ? -15.578 14.374 30.103 1.00 74.62 433 ASN A C 1
ATOM 3436 O O . ASN A 1 433 ? -15.094 14.865 29.085 1.00 74.62 433 ASN A O 1
ATOM 3440 N N . TYR A 1 434 ? -14.874 13.540 30.869 1.00 79.19 434 TYR A N 1
ATOM 3441 C CA . TYR A 1 434 ? -13.488 13.191 30.559 1.00 79.19 434 TYR A CA 1
ATOM 3442 C C . TYR A 1 434 ? -13.331 12.482 29.205 1.00 79.19 434 TYR A C 1
ATOM 3444 O O . TYR A 1 434 ? -12.397 12.789 28.460 1.00 79.19 434 TYR A O 1
ATOM 3452 N N . LEU A 1 435 ? -14.241 11.559 28.874 1.00 71.31 435 LEU A N 1
ATOM 3453 C CA . LEU A 1 435 ? -14.226 10.827 27.605 1.00 71.31 435 LEU A CA 1
ATOM 3454 C C . LEU A 1 435 ? -14.659 11.697 26.413 1.00 71.31 435 LEU A C 1
ATOM 3456 O O . LEU A 1 435 ? -14.152 11.494 25.312 1.00 71.31 435 LEU A O 1
ATOM 3460 N N . LEU A 1 436 ? -15.558 12.664 26.622 1.00 67.62 436 LEU A N 1
ATOM 3461 C CA . LEU A 1 436 ? -16.045 13.577 25.582 1.00 67.62 436 LEU A CA 1
ATOM 3462 C C . LEU A 1 436 ? -14.996 14.638 25.201 1.00 67.62 436 LEU A C 1
ATOM 3464 O O . LEU A 1 436 ? -14.791 14.913 24.021 1.00 67.62 436 LEU A O 1
ATOM 3468 N N . PHE A 1 437 ? -14.321 15.231 26.194 1.00 62.53 437 PHE A N 1
ATOM 3469 C CA . PHE A 1 437 ? -13.380 16.342 25.989 1.00 62.53 437 PHE A CA 1
ATOM 3470 C C . PHE A 1 437 ? -11.935 15.905 25.678 1.00 62.53 437 PHE A C 1
ATOM 3472 O O . PHE A 1 437 ? -11.108 16.755 25.351 1.00 62.53 437 PHE A O 1
ATOM 3479 N N . ASN A 1 438 ? -11.624 14.602 25.720 1.00 60.69 438 ASN A N 1
ATOM 3480 C CA . ASN A 1 438 ? -10.371 14.029 25.208 1.00 60.69 438 ASN A CA 1
ATOM 3481 C C . ASN A 1 438 ? -10.651 13.208 23.933 1.00 60.69 438 ASN A C 1
ATOM 3483 O O . ASN A 1 438 ? -10.906 12.002 24.022 1.00 60.69 438 ASN A O 1
ATOM 3487 N N . PRO A 1 439 ? -10.625 13.832 22.738 1.00 48.09 439 PRO A N 1
ATOM 3488 C CA . PRO A 1 439 ? -11.054 13.189 21.503 1.00 48.09 439 PRO A CA 1
ATOM 3489 C C . PRO A 1 439 ? -10.072 12.092 21.067 1.00 48.09 439 PRO A C 1
ATOM 3491 O O . PRO A 1 439 ? -9.025 12.345 20.476 1.00 48.09 439 PRO A O 1
ATOM 3494 N N . ALA A 1 440 ? -10.459 10.847 21.322 1.00 49.84 440 ALA A N 1
ATOM 3495 C CA . ALA A 1 440 ? -9.990 9.658 20.617 1.00 49.84 440 ALA A CA 1
ATOM 3496 C C . ALA A 1 440 ? -11.206 8.900 20.063 1.00 49.84 440 ALA A C 1
ATOM 3498 O O . ALA A 1 440 ? -12.335 9.249 20.399 1.00 49.84 440 ALA A O 1
ATOM 3499 N N . GLU A 1 441 ? -11.004 7.850 19.255 1.00 45.16 441 GLU A N 1
ATOM 3500 C CA . GLU A 1 441 ? -12.053 7.084 18.537 1.00 45.16 441 GLU A CA 1
ATOM 3501 C C . GLU A 1 441 ? -13.334 6.751 19.339 1.00 45.16 441 GLU A C 1
ATOM 3503 O O . GLU A 1 441 ? -14.399 6.561 18.748 1.00 45.16 441 GLU A O 1
ATOM 3508 N N . ILE A 1 442 ? -13.259 6.686 20.672 1.00 45.56 442 ILE A N 1
ATOM 3509 C CA . ILE A 1 442 ? -14.381 6.390 21.574 1.00 45.56 442 ILE A CA 1
ATOM 3510 C C . ILE A 1 442 ? -15.401 7.543 21.656 1.00 45.56 442 ILE A C 1
ATOM 3512 O O . ILE A 1 442 ? -16.586 7.265 21.809 1.00 45.56 442 ILE A O 1
ATOM 3516 N N . ALA A 1 443 ? -14.991 8.800 21.449 1.00 41.66 443 ALA A N 1
ATOM 3517 C CA . ALA A 1 443 ? -15.869 9.978 21.507 1.00 41.66 443 ALA A CA 1
ATOM 3518 C C . ALA A 1 443 ? -16.826 10.111 20.301 1.00 41.66 443 ALA A C 1
ATOM 3520 O O . ALA A 1 443 ? -17.744 10.923 20.328 1.00 41.66 443 ALA A O 1
ATOM 3521 N N . SER A 1 444 ? -16.632 9.314 19.241 1.00 43.47 444 SER A N 1
ATOM 3522 C CA . SER A 1 444 ? -17.501 9.309 18.048 1.00 43.47 444 SER A CA 1
ATOM 3523 C C . SER A 1 444 ? -18.716 8.377 18.156 1.00 43.47 444 SER A C 1
ATOM 3525 O O . SER A 1 444 ? -19.512 8.294 17.221 1.00 43.47 444 SER A O 1
ATOM 3527 N N . LYS A 1 445 ? -18.845 7.637 19.265 1.00 46.94 445 LYS A N 1
ATOM 3528 C CA . LYS A 1 445 ? -19.987 6.759 19.535 1.00 46.94 445 LYS A CA 1
ATOM 3529 C C . LYS A 1 445 ? -20.917 7.449 20.519 1.00 46.94 445 LYS A C 1
ATOM 3531 O O . LYS A 1 445 ? -20.445 7.949 21.534 1.00 46.94 445 LYS A O 1
ATOM 3536 N N . ASP A 1 446 ? -22.213 7.436 20.216 1.00 42.03 446 ASP A N 1
ATOM 3537 C CA . ASP A 1 446 ? -23.272 7.873 21.125 1.00 42.03 446 ASP A CA 1
ATOM 3538 C C . ASP A 1 446 ? -23.045 7.274 22.525 1.00 42.03 446 ASP A C 1
ATOM 3540 O O . ASP A 1 446 ? -23.190 6.074 22.755 1.00 42.03 446 ASP A O 1
ATOM 3544 N N . LEU A 1 447 ? -22.631 8.123 23.468 1.00 46.03 447 LEU A N 1
ATOM 3545 C CA . LEU A 1 447 ? -22.354 7.781 24.868 1.00 46.03 447 LEU A CA 1
ATOM 3546 C C . LEU A 1 447 ? -23.647 7.588 25.692 1.00 46.03 447 LEU A C 1
ATOM 3548 O O . LEU A 1 447 ? -23.582 7.403 26.908 1.00 46.03 447 LEU A O 1
ATOM 3552 N N . SER A 1 448 ? -24.823 7.606 25.053 1.00 43.09 448 SER A N 1
ATOM 3553 C CA . SER A 1 448 ? -26.099 7.182 25.652 1.00 43.09 448 SER A CA 1
ATOM 3554 C C . SER A 1 448 ? -26.119 5.681 25.989 1.00 43.09 448 SER A C 1
ATOM 3556 O O . SER A 1 448 ? -26.920 5.236 26.808 1.00 43.09 448 SER A O 1
ATOM 3558 N N . ASP A 1 449 ? -25.167 4.922 25.444 1.00 49.34 449 ASP A N 1
ATOM 3559 C CA . ASP A 1 449 ? -25.089 3.462 25.469 1.00 49.34 449 ASP A CA 1
ATOM 3560 C C . ASP A 1 449 ? -24.060 2.934 26.506 1.00 49.34 449 ASP A C 1
ATOM 3562 O O . ASP A 1 449 ? -23.169 2.119 26.244 1.00 49.34 449 ASP A O 1
ATOM 3566 N N . TYR A 1 450 ? -24.150 3.428 27.746 1.00 43.44 450 TYR A N 1
ATOM 3567 C CA . TYR A 1 450 ? -23.132 3.223 28.794 1.00 43.44 450 TYR A CA 1
ATOM 3568 C C . TYR A 1 450 ? -22.896 1.755 29.215 1.00 43.44 450 TYR A C 1
ATOM 3570 O O . TYR A 1 450 ? -21.825 1.417 29.721 1.00 43.44 450 TYR A O 1
ATOM 3578 N N . LYS A 1 451 ? -23.872 0.865 28.987 1.00 40.91 451 LYS A N 1
ATOM 3579 C CA . LYS A 1 451 ? -23.791 -0.579 29.292 1.00 40.91 451 LYS A CA 1
ATOM 3580 C C . LYS A 1 451 ? -23.304 -1.440 28.120 1.00 40.91 451 LYS A C 1
ATOM 3582 O O . LYS A 1 451 ? -22.939 -2.593 28.349 1.00 40.91 451 LYS A O 1
ATOM 3587 N N . THR A 1 452 ? -23.285 -0.908 26.897 1.00 42.72 452 THR A N 1
ATOM 3588 C CA . THR A 1 452 ? -22.932 -1.640 25.663 1.00 42.72 452 THR A CA 1
ATOM 3589 C C . THR A 1 452 ? -21.504 -1.340 25.196 1.00 42.72 452 THR A C 1
ATOM 3591 O O . THR A 1 452 ? -20.951 -2.038 24.342 1.00 42.72 452 THR A O 1
ATOM 3594 N N . CYS A 1 453 ? -20.842 -0.345 25.798 1.00 58.62 453 CYS A N 1
ATOM 3595 C CA . CYS A 1 453 ? -19.448 -0.044 25.509 1.00 58.62 453 CYS A CA 1
ATOM 3596 C C . CYS A 1 453 ? -18.504 -1.180 25.950 1.00 58.62 453 CYS A C 1
ATOM 3598 O O . CYS A 1 453 ? -18.584 -1.717 27.058 1.00 58.62 453 CYS A O 1
ATOM 3600 N N . LYS A 1 454 ? -17.529 -1.504 25.088 1.00 64.19 454 LYS A N 1
ATOM 3601 C CA . LYS A 1 454 ? -16.502 -2.541 25.313 1.00 64.19 454 LYS A CA 1
ATOM 3602 C C . LYS A 1 454 ? -15.755 -2.357 26.647 1.00 64.19 454 LYS A C 1
ATOM 3604 O O . LYS A 1 454 ? -15.410 -3.341 27.294 1.00 64.19 454 LYS A O 1
ATOM 3609 N N . ALA A 1 455 ? -15.570 -1.110 27.083 1.00 66.44 455 ALA A N 1
ATOM 3610 C CA . ALA A 1 455 ? -15.017 -0.753 28.390 1.00 66.44 455 ALA A CA 1
ATOM 3611 C C . ALA A 1 455 ? -15.850 -1.277 29.577 1.00 66.44 455 ALA A C 1
ATOM 3613 O O . ALA A 1 455 ? -15.298 -1.871 30.501 1.00 66.44 455 ALA A O 1
ATOM 3614 N N . TYR A 1 456 ? -17.178 -1.124 29.538 1.00 67.50 456 TYR A N 1
ATOM 3615 C CA . TYR A 1 456 ? -18.065 -1.617 30.597 1.00 67.50 456 TYR A CA 1
ATOM 3616 C C . TYR A 1 456 ? -18.078 -3.151 30.652 1.00 67.50 456 TYR A C 1
ATOM 3618 O O . TYR A 1 456 ? -18.093 -3.742 31.730 1.00 67.50 456 TYR A O 1
ATOM 3626 N N . SER A 1 457 ? -17.977 -3.811 29.492 1.00 66.75 457 SER A N 1
ATOM 3627 C CA . SER A 1 457 ? -17.836 -5.272 29.422 1.00 66.75 457 SER A CA 1
ATOM 3628 C C . SER A 1 457 ? -16.559 -5.767 30.112 1.00 66.75 457 SER A C 1
ATOM 3630 O O . SER A 1 457 ? -16.603 -6.764 30.822 1.00 66.75 457 SER A O 1
ATOM 3632 N N . TYR A 1 458 ? -15.429 -5.064 29.975 1.00 69.81 458 TYR A N 1
ATOM 3633 C CA . TYR A 1 458 ? -14.172 -5.457 30.635 1.00 69.81 458 TYR A CA 1
ATOM 3634 C C . TYR A 1 458 ? -14.275 -5.362 32.160 1.00 69.81 458 TYR A C 1
ATOM 3636 O O . TYR A 1 458 ? -13.769 -6.233 32.871 1.00 69.81 458 TYR A O 1
ATOM 3644 N N . PHE A 1 459 ? -14.964 -4.332 32.653 1.00 71.88 459 PHE A N 1
ATOM 3645 C CA . PHE A 1 459 ? -15.302 -4.198 34.066 1.00 71.88 459 PHE A CA 1
ATOM 3646 C C . PHE A 1 459 ? -16.216 -5.347 34.530 1.00 71.88 459 PHE A C 1
ATOM 3648 O O . PHE A 1 459 ? -15.875 -6.060 35.473 1.00 71.88 459 PHE A O 1
ATOM 3655 N N . LYS A 1 460 ? -17.329 -5.594 33.826 1.00 64.06 460 LYS A N 1
ATOM 3656 C CA . LYS A 1 460 ? -18.327 -6.613 34.195 1.00 64.06 460 LYS A CA 1
ATOM 3657 C C . LYS A 1 460 ? -17.792 -8.050 34.128 1.00 64.06 460 LYS A C 1
ATOM 3659 O O . LYS A 1 460 ? -18.196 -8.888 34.927 1.00 64.06 460 LYS A O 1
ATOM 3664 N N . CYS A 1 461 ? -16.896 -8.347 33.189 1.00 62.75 461 CYS A N 1
ATOM 3665 C CA . CYS A 1 461 ? -16.351 -9.690 32.971 1.00 62.75 461 CYS A CA 1
ATOM 3666 C C . CYS A 1 461 ? -15.133 -10.027 33.852 1.00 62.75 461 CYS A C 1
ATOM 3668 O O . CYS A 1 461 ? -14.526 -11.075 33.645 1.00 62.75 461 CYS A O 1
ATOM 3670 N N . GLY A 1 462 ? -14.739 -9.161 34.795 1.00 66.31 462 GLY A N 1
ATOM 3671 C CA . GLY A 1 462 ? -13.611 -9.427 35.699 1.00 66.31 462 GLY A CA 1
ATOM 3672 C C . GLY A 1 462 ? -12.239 -9.398 35.015 1.00 66.31 462 GLY A C 1
ATOM 3673 O O . GLY A 1 462 ? -11.306 -10.069 35.444 1.00 66.31 462 GLY A O 1
ATOM 3674 N N . TRP A 1 463 ? -12.097 -8.648 33.919 1.00 75.38 463 TRP A N 1
ATOM 3675 C CA . TRP A 1 463 ? -10.832 -8.552 33.174 1.00 75.38 463 TRP A CA 1
ATOM 3676 C C . TRP A 1 463 ? -9.860 -7.521 33.753 1.00 75.38 463 TRP A C 1
ATOM 3678 O O . TRP A 1 463 ? -8.727 -7.404 33.280 1.00 75.38 463 TRP A O 1
ATOM 3688 N N . LEU A 1 464 ? -10.311 -6.771 34.753 1.00 80.88 464 LEU A N 1
ATOM 3689 C CA . LEU A 1 464 ? -9.541 -5.790 35.497 1.00 80.88 464 LEU A CA 1
ATOM 3690 C C . LEU A 1 464 ? -9.218 -6.354 36.887 1.00 80.88 464 LEU A C 1
ATOM 3692 O O . LEU A 1 464 ? -10.136 -6.690 37.639 1.00 80.88 464 LEU A O 1
ATOM 3696 N N . GLU A 1 465 ? -7.928 -6.451 37.209 1.00 83.88 465 GLU A N 1
ATOM 3697 C CA . GLU A 1 465 ? -7.456 -6.774 38.562 1.00 83.88 465 GLU A CA 1
ATOM 3698 C C . GLU A 1 465 ? -7.799 -5.644 39.555 1.00 83.88 465 GLU A C 1
ATOM 3700 O O . GLU A 1 465 ? -8.080 -4.522 39.116 1.00 83.88 465 GLU A O 1
ATOM 3705 N N . PRO A 1 466 ? -7.785 -5.910 40.877 1.00 84.00 466 PRO A N 1
ATOM 3706 C CA . PRO A 1 466 ? -8.000 -4.881 41.895 1.00 84.00 466 PRO A CA 1
ATOM 3707 C C . PRO A 1 466 ? -7.116 -3.644 41.679 1.00 84.00 466 PRO A C 1
ATOM 3709 O O . PRO A 1 466 ? -5.950 -3.759 41.287 1.00 84.00 466 PRO A O 1
ATOM 3712 N N . LEU A 1 467 ? -7.678 -2.457 41.914 1.00 89.69 467 LEU A N 1
ATOM 3713 C CA . LEU A 1 467 ? -6.958 -1.196 41.752 1.00 89.69 467 LEU A CA 1
ATOM 3714 C C . LEU A 1 467 ? -6.192 -0.837 43.025 1.00 89.69 467 LEU A C 1
ATOM 3716 O O . LEU A 1 467 ? -6.715 -0.915 44.132 1.00 89.69 467 LEU A O 1
ATOM 3720 N N . PHE A 1 468 ? -4.962 -0.372 42.845 1.00 90.19 468 PHE A N 1
ATOM 3721 C CA . PHE A 1 468 ? -4.116 0.138 43.916 1.00 90.19 468 PHE A CA 1
ATOM 3722 C C . PHE A 1 468 ? -4.212 1.657 43.975 1.00 90.19 468 PHE A C 1
ATOM 3724 O O . PHE A 1 468 ? -4.173 2.322 42.936 1.00 90.19 468 PHE A O 1
ATOM 3731 N N . TYR A 1 469 ? -4.294 2.201 45.185 1.00 92.06 469 TYR A N 1
ATOM 3732 C CA . TYR A 1 469 ? -4.384 3.637 45.438 1.00 92.06 469 TYR A CA 1
ATOM 3733 C C . TYR A 1 469 ? -3.058 4.181 45.973 1.00 92.06 469 TYR A C 1
ATOM 3735 O O . TYR A 1 469 ? -2.415 3.552 46.807 1.00 92.06 469 TYR A O 1
ATOM 3743 N N . HIS A 1 470 ? -2.654 5.371 45.534 1.00 91.56 470 HIS A N 1
ATOM 3744 C CA . HIS A 1 470 ? -1.490 6.070 46.072 1.00 91.56 470 HIS A CA 1
ATOM 3745 C C . HIS A 1 470 ? -1.784 7.565 46.223 1.00 91.56 470 HIS A C 1
ATOM 3747 O O . HIS A 1 470 ? -2.187 8.241 45.277 1.00 91.56 470 HIS A O 1
ATOM 3753 N N . GLN A 1 471 ? -1.540 8.110 47.415 1.00 87.12 471 GLN A N 1
ATOM 3754 C CA . GLN A 1 471 ? -1.888 9.498 47.751 1.00 87.12 471 GLN A CA 1
ATOM 3755 C C . GLN A 1 471 ? -0.944 10.563 47.168 1.00 87.12 471 GLN A C 1
ATOM 3757 O O . GLN A 1 471 ? -1.247 11.747 47.275 1.00 87.12 471 GLN A O 1
ATOM 3762 N N . ILE A 1 472 ? 0.183 10.148 46.577 1.00 84.62 472 ILE A N 1
ATOM 3763 C CA . ILE A 1 472 ? 1.306 10.970 46.071 1.00 84.62 472 ILE A CA 1
ATOM 3764 C C . ILE A 1 472 ? 2.054 11.665 47.213 1.00 84.62 472 ILE A C 1
ATOM 3766 O O . ILE A 1 472 ? 3.216 11.363 47.457 1.00 84.62 472 ILE A O 1
ATOM 3770 N N . GLY A 1 473 ? 1.355 12.520 47.951 1.00 78.88 473 GLY A N 1
ATOM 3771 C CA . GLY A 1 473 ? 1.791 13.173 49.178 1.00 78.88 473 GLY A CA 1
ATOM 3772 C C . GLY A 1 473 ? 0.580 13.691 49.955 1.00 78.88 473 GLY A C 1
ATOM 3773 O O . GLY A 1 473 ? -0.509 13.832 49.392 1.00 78.88 473 GLY A O 1
ATOM 3774 N N . ILE A 1 474 ? 0.763 13.969 51.246 1.00 72.00 474 ILE A N 1
ATOM 3775 C CA . ILE A 1 474 ? -0.315 14.426 52.144 1.00 72.00 474 ILE A CA 1
ATOM 3776 C C . ILE A 1 474 ? -0.886 15.774 51.671 1.00 72.00 474 ILE A C 1
ATOM 3778 O O . ILE A 1 474 ? -2.099 15.955 51.646 1.00 72.00 474 ILE A O 1
ATOM 3782 N N . GLU A 1 475 ? -0.020 16.676 51.205 1.00 74.19 475 GLU A N 1
ATOM 3783 C CA . GLU A 1 475 ? -0.394 18.006 50.702 1.00 74.19 475 GLU A CA 1
ATOM 3784 C C . GLU A 1 475 ? -0.814 18.011 49.222 1.00 74.19 475 GLU A C 1
ATOM 3786 O O . GLU A 1 475 ? -1.299 19.018 48.711 1.00 74.19 475 GLU A O 1
ATOM 3791 N N . SER A 1 476 ? -0.640 16.894 48.505 1.00 81.50 476 SER A N 1
ATOM 3792 C CA . SER A 1 476 ? -0.980 16.830 47.083 1.00 81.50 476 SER A CA 1
ATOM 3793 C C . SER A 1 476 ? -2.491 16.768 46.886 1.00 81.50 476 SER A C 1
ATOM 3795 O O . SER A 1 476 ? -3.173 15.912 47.457 1.00 81.50 476 SER A O 1
ATOM 3797 N N . GLU A 1 477 ? -3.019 17.615 46.005 1.00 87.06 477 GLU A N 1
ATOM 3798 C CA . GLU A 1 477 ? -4.436 17.594 45.626 1.00 87.06 477 GLU A CA 1
ATOM 3799 C C . GLU A 1 477 ? -4.802 16.422 44.704 1.00 87.06 477 GLU A C 1
ATOM 3801 O O . GLU A 1 477 ? -5.983 16.189 44.439 1.00 87.06 477 GLU A O 1
ATOM 3806 N N . TYR A 1 478 ? -3.809 15.671 44.224 1.00 90.50 478 TYR A N 1
ATOM 3807 C CA . TYR A 1 478 ? -3.979 14.577 43.274 1.00 90.50 478 TYR A CA 1
ATOM 3808 C C . TYR A 1 478 ? -3.683 13.224 43.919 1.00 90.50 478 TYR A C 1
ATOM 3810 O O . TYR A 1 478 ? -2.864 13.112 44.830 1.00 90.50 478 TYR A O 1
ATOM 3818 N N . CYS A 1 479 ? -4.346 12.181 43.432 1.00 90.94 479 CYS A N 1
ATOM 3819 C CA . CYS A 1 479 ? -4.055 10.792 43.764 1.00 90.94 479 CYS A CA 1
ATOM 3820 C C . CYS A 1 479 ? -3.829 9.963 42.498 1.00 90.94 479 CYS A C 1
ATOM 3822 O O . CYS A 1 479 ? -4.252 10.341 41.400 1.00 90.94 479 CYS A O 1
ATOM 3824 N N . TYR A 1 480 ? -3.173 8.816 42.672 1.00 93.31 480 TYR A N 1
ATOM 3825 C CA . TYR A 1 480 ? -3.004 7.811 41.634 1.00 93.31 480 TYR A CA 1
ATOM 3826 C C . TYR A 1 480 ? -3.842 6.576 41.914 1.00 93.31 480 TYR A C 1
ATOM 3828 O O . TYR A 1 480 ? -3.876 6.070 43.036 1.00 93.31 480 TYR A O 1
ATOM 3836 N N . LEU A 1 481 ? -4.435 6.048 40.850 1.00 92.12 481 LEU A N 1
ATOM 3837 C CA . LEU A 1 481 ? -5.027 4.718 40.810 1.00 92.12 481 LEU A CA 1
ATOM 3838 C C . LEU A 1 481 ? -4.330 3.908 39.727 1.00 92.12 481 LEU A C 1
ATOM 3840 O O . LEU A 1 481 ? -4.199 4.373 38.597 1.00 92.12 481 LEU A O 1
ATOM 3844 N N . LYS A 1 482 ? -3.861 2.709 40.065 1.00 92.44 482 LYS A N 1
ATOM 3845 C CA . LYS A 1 482 ? -3.107 1.832 39.161 1.00 92.44 482 LYS A CA 1
ATOM 3846 C C . LYS A 1 482 ? -3.737 0.454 39.114 1.00 92.44 482 LYS A C 1
ATOM 3848 O O . LYS A 1 482 ? -4.193 -0.056 40.130 1.00 92.44 482 LYS A O 1
ATOM 3853 N N . GLY A 1 483 ? -3.726 -0.162 37.939 1.00 88.88 483 GLY A N 1
ATOM 3854 C CA . GLY A 1 483 ? -4.300 -1.486 37.746 1.00 88.88 483 GLY A CA 1
ATOM 3855 C C . GLY A 1 483 ? -3.707 -2.240 36.569 1.00 88.88 483 GLY A C 1
ATOM 3856 O O . GLY A 1 483 ? -2.952 -1.697 35.756 1.00 88.88 483 GLY A O 1
ATOM 3857 N N . ASN A 1 484 ? -4.097 -3.505 36.478 1.00 88.75 484 ASN A N 1
ATOM 3858 C CA . ASN A 1 484 ? -3.735 -4.406 35.396 1.00 88.75 484 ASN A CA 1
ATOM 3859 C C . ASN A 1 484 ? -5.010 -4.878 34.693 1.00 88.75 484 ASN A C 1
ATOM 3861 O O . ASN A 1 484 ? -5.946 -5.347 35.338 1.00 88.75 484 ASN A O 1
ATOM 3865 N N . CYS A 1 485 ? -5.049 -4.777 33.365 1.00 82.81 485 CYS A N 1
ATOM 3866 C CA . CYS A 1 485 ? -6.194 -5.202 32.566 1.00 82.81 485 CYS A CA 1
ATOM 3867 C C . CYS A 1 485 ? -5.783 -6.231 31.505 1.00 82.81 485 CYS A C 1
ATOM 3869 O O . CYS A 1 485 ? -4.755 -6.077 30.840 1.00 82.81 485 CYS A O 1
ATOM 3871 N N . ARG A 1 486 ? -6.561 -7.310 31.357 1.00 77.75 486 ARG A N 1
ATOM 3872 C CA . ARG A 1 486 ? -6.262 -8.385 30.395 1.00 77.75 486 ARG A CA 1
ATOM 3873 C C . ARG A 1 486 ? -6.338 -7.884 28.955 1.00 77.75 486 ARG A C 1
ATOM 3875 O O . ARG A 1 486 ? -7.199 -7.080 28.600 1.00 77.75 486 ARG A O 1
ATOM 3882 N N . LYS A 1 487 ? -5.468 -8.425 28.097 1.00 73.94 487 LYS A N 1
ATOM 3883 C CA . LYS A 1 487 ? -5.514 -8.170 26.652 1.00 73.94 487 LYS A CA 1
ATOM 3884 C C . LYS A 1 487 ? -6.651 -8.969 26.008 1.00 73.94 487 LYS A C 1
ATOM 3886 O O . LYS A 1 487 ? -6.730 -10.180 26.192 1.00 73.94 487 LYS A O 1
ATOM 3891 N N . SER A 1 488 ? -7.476 -8.327 25.174 1.00 61.62 488 SER A N 1
ATOM 3892 C CA . SER A 1 488 ? -8.556 -9.022 24.445 1.00 61.62 488 SER A CA 1
ATOM 3893 C C . SER A 1 488 ? -8.090 -9.953 23.334 1.00 61.62 488 SER A C 1
ATOM 3895 O O . SER A 1 488 ? -8.855 -10.804 22.900 1.00 61.62 488 SER A O 1
ATOM 3897 N N . GLU A 1 489 ? -6.875 -9.759 22.825 1.00 55.00 489 GLU A N 1
ATOM 3898 C CA . GLU A 1 489 ? -6.372 -10.487 21.654 1.00 55.00 489 GLU A CA 1
ATOM 3899 C C . GLU A 1 489 ? -5.712 -11.819 22.033 1.00 55.00 489 GLU A C 1
ATOM 3901 O O . GLU A 1 489 ? -5.785 -12.786 21.276 1.00 55.00 489 GLU A O 1
ATOM 3906 N N . LYS A 1 490 ? -5.073 -11.875 23.210 1.00 57.84 490 LYS A N 1
ATOM 3907 C CA . LYS A 1 490 ? -4.366 -13.047 23.743 1.00 57.84 490 LYS A CA 1
ATOM 3908 C C . LYS A 1 490 ? -4.512 -13.085 25.263 1.00 57.84 490 LYS A C 1
ATOM 3910 O O . LYS A 1 490 ? -3.895 -12.300 25.970 1.00 57.84 490 LYS A O 1
ATOM 3915 N N . ILE A 1 491 ? -5.310 -14.023 25.766 1.00 56.28 491 ILE A N 1
ATOM 3916 C CA . ILE A 1 491 ? -5.655 -14.128 27.198 1.00 56.28 491 ILE A CA 1
ATOM 3917 C C . ILE A 1 491 ? -4.432 -14.453 28.082 1.00 56.28 491 ILE A C 1
ATOM 3919 O O . ILE A 1 491 ? -4.417 -14.084 29.256 1.00 56.28 491 ILE A O 1
ATOM 3923 N N . ASN A 1 492 ? -3.411 -15.103 27.510 1.00 59.97 492 ASN A N 1
ATOM 3924 C CA . ASN A 1 492 ? -2.181 -15.513 28.201 1.00 59.97 492 ASN A CA 1
ATOM 3925 C C . ASN A 1 492 ? -1.041 -14.487 28.103 1.00 59.97 492 ASN A C 1
ATOM 3927 O O . ASN A 1 492 ? 0.044 -14.731 28.625 1.00 59.97 492 ASN A O 1
ATOM 3931 N N . ASP A 1 493 ? -1.253 -13.367 27.413 1.00 69.50 493 ASP A N 1
ATOM 3932 C CA . ASP A 1 493 ? -0.261 -12.298 27.373 1.00 69.50 493 ASP A CA 1
ATOM 3933 C C . ASP A 1 493 ? -0.196 -11.562 28.724 1.00 69.50 493 ASP A C 1
ATOM 3935 O O . ASP A 1 493 ? -1.195 -11.500 29.448 1.00 69.50 493 ASP A O 1
ATOM 3939 N N . PRO A 1 494 ? 0.948 -10.929 29.049 1.00 75.00 494 PRO A N 1
ATOM 3940 C CA . PRO A 1 494 ? 1.058 -10.086 30.235 1.00 75.00 494 PRO A CA 1
ATOM 3941 C C . PRO A 1 494 ? 0.021 -8.959 30.199 1.00 75.00 494 PRO A C 1
ATOM 3943 O O . PRO A 1 494 ? -0.250 -8.390 29.145 1.00 75.00 494 PRO A O 1
ATOM 3946 N N . PHE A 1 495 ? -0.546 -8.611 31.350 1.00 82.62 495 PHE A N 1
ATOM 3947 C CA . PHE A 1 495 ? -1.579 -7.582 31.448 1.00 82.62 495 PHE A CA 1
ATOM 3948 C C . PHE A 1 495 ? -1.122 -6.226 30.888 1.00 82.62 495 PHE A C 1
ATOM 3950 O O . PHE A 1 495 ? 0.045 -5.837 31.001 1.00 82.62 495 PHE A O 1
ATOM 3957 N N . HIS A 1 496 ? -2.065 -5.466 30.330 1.00 85.50 496 HIS A N 1
ATOM 3958 C CA . HIS A 1 496 ? -1.861 -4.040 30.126 1.00 85.50 496 HIS A CA 1
ATOM 3959 C C . HIS A 1 496 ? -1.837 -3.344 31.482 1.00 85.50 496 HIS A C 1
ATOM 3961 O O . HIS A 1 496 ? -2.808 -3.402 32.235 1.00 85.50 496 HIS A O 1
ATOM 3967 N N . LYS A 1 497 ? -0.727 -2.669 31.774 1.00 89.12 497 LYS A N 1
ATOM 3968 C CA . LYS A 1 497 ? -0.579 -1.857 32.978 1.00 89.12 497 LYS A CA 1
ATOM 3969 C C . LYS A 1 497 ? -1.177 -0.487 32.699 1.00 89.12 497 LYS A C 1
ATOM 3971 O O . LYS A 1 497 ? -0.976 0.059 31.611 1.00 89.12 497 LYS A O 1
ATOM 3976 N N . LEU A 1 498 ? -1.907 0.064 33.656 1.00 92.00 498 LEU A N 1
ATOM 3977 C CA . LEU A 1 498 ? -2.525 1.377 33.520 1.00 92.00 498 LEU A CA 1
ATOM 3978 C C . LEU A 1 498 ? -2.447 2.168 34.822 1.00 92.00 498 LEU A C 1
ATOM 3980 O O . LEU A 1 498 ? -2.373 1.584 35.903 1.00 92.00 498 LEU A O 1
ATOM 3984 N N . TRP A 1 499 ? -2.482 3.489 34.699 1.00 93.44 499 TRP A N 1
ATOM 3985 C CA . TRP A 1 499 ? -2.625 4.408 35.820 1.00 93.44 499 TRP A CA 1
ATOM 3986 C C . TRP A 1 499 ? -3.526 5.589 35.454 1.00 93.44 499 TRP A C 1
ATOM 3988 O O . TRP A 1 499 ? -3.673 5.934 34.279 1.00 93.44 499 TRP A O 1
ATOM 3998 N N . ILE A 1 500 ? -4.131 6.197 36.472 1.00 93.12 500 ILE A N 1
ATOM 3999 C CA . ILE A 1 500 ? -5.058 7.326 36.371 1.00 93.12 500 ILE A CA 1
ATOM 4000 C C . ILE A 1 500 ? -4.705 8.347 37.456 1.00 93.12 500 ILE A C 1
ATOM 4002 O O . ILE A 1 500 ? -4.456 7.964 38.598 1.00 93.12 500 ILE A O 1
ATOM 4006 N N . ILE A 1 501 ? -4.703 9.630 37.092 1.00 92.31 501 ILE A N 1
ATOM 4007 C CA . ILE A 1 501 ? -4.514 10.775 37.989 1.00 92.31 501 ILE A CA 1
ATOM 4008 C C . ILE A 1 501 ? -5.858 11.469 38.174 1.00 92.31 501 ILE A C 1
ATOM 4010 O O . ILE A 1 501 ? -6.452 11.945 37.201 1.00 92.31 501 ILE A O 1
ATOM 4014 N N . ILE A 1 502 ? -6.326 11.548 39.416 1.00 91.69 502 ILE A N 1
ATOM 4015 C CA . ILE A 1 502 ? -7.608 12.169 39.763 1.00 91.69 502 ILE A CA 1
ATOM 4016 C C . ILE A 1 502 ? -7.375 13.220 40.847 1.00 91.69 502 ILE A C 1
ATOM 4018 O O . ILE A 1 502 ? -6.564 13.029 41.753 1.00 91.69 502 ILE A O 1
ATOM 4022 N N . ASN A 1 503 ? -8.071 14.352 40.756 1.00 90.06 503 ASN A N 1
ATOM 4023 C CA . ASN A 1 503 ? -8.094 15.342 41.826 1.00 90.06 503 ASN A CA 1
ATOM 4024 C C . ASN A 1 503 ? -8.977 14.846 42.987 1.00 90.06 503 ASN A C 1
ATOM 4026 O O . ASN A 1 503 ? -10.158 14.558 42.794 1.00 90.06 503 ASN A O 1
ATOM 4030 N N . LYS A 1 504 ? -8.412 14.777 44.196 1.00 87.31 504 LYS A N 1
ATOM 4031 C CA . LYS A 1 504 ? -9.053 14.202 45.392 1.00 87.31 504 LYS A CA 1
ATOM 4032 C C . LYS A 1 504 ? -10.339 14.933 45.798 1.00 87.31 504 LYS A C 1
ATOM 4034 O O . LYS A 1 504 ? -11.269 14.292 46.269 1.00 87.31 504 LYS A O 1
ATOM 4039 N N . LYS A 1 505 ? -10.390 16.261 45.629 1.00 83.25 505 LYS A N 1
ATOM 4040 C CA . LYS A 1 505 ? -11.509 17.109 46.085 1.00 83.25 505 LYS A CA 1
ATOM 4041 C C . LYS A 1 505 ? -12.634 17.207 45.058 1.00 83.25 505 LYS A C 1
ATOM 4043 O O . LYS A 1 505 ? -13.801 17.191 45.419 1.00 83.25 505 LYS A O 1
ATOM 4048 N N . THR A 1 506 ? -12.275 17.354 43.784 1.00 83.69 506 THR A N 1
ATOM 4049 C CA . THR A 1 506 ? -13.233 17.635 42.698 1.00 83.69 506 THR A CA 1
ATOM 4050 C C . THR A 1 506 ? -13.637 16.398 41.904 1.00 83.69 506 THR A C 1
ATOM 4052 O O . THR A 1 506 ? -14.484 16.509 41.029 1.00 83.69 506 THR A O 1
ATOM 4055 N N . ALA A 1 507 ? -12.987 15.251 42.142 1.00 84.62 507 ALA A N 1
ATOM 4056 C CA . ALA A 1 507 ? -13.105 14.028 41.343 1.00 84.62 507 ALA A CA 1
ATOM 4057 C C . ALA A 1 507 ? -12.790 14.198 39.840 1.00 84.62 507 ALA A C 1
ATOM 4059 O O . ALA A 1 507 ? -12.980 13.277 39.046 1.00 84.62 507 ALA A O 1
ATOM 4060 N N . LYS A 1 508 ? -12.229 15.346 39.436 1.00 86.38 508 LYS A N 1
ATOM 4061 C CA . LYS A 1 508 ? -11.839 15.611 38.052 1.00 86.38 508 LYS A CA 1
ATOM 4062 C C . LYS A 1 508 ? -10.671 14.713 37.645 1.00 86.38 508 LYS A C 1
ATOM 4064 O O . LYS A 1 508 ? -9.609 14.734 38.273 1.00 86.38 508 LYS A O 1
ATOM 4069 N N . ILE A 1 509 ? -10.853 13.967 36.559 1.00 89.12 509 ILE A N 1
ATOM 4070 C CA . ILE A 1 509 ? -9.807 13.139 35.950 1.00 89.12 509 ILE A CA 1
ATOM 4071 C C . ILE A 1 509 ? -8.855 14.058 35.176 1.00 89.12 509 ILE A C 1
ATOM 4073 O O . ILE A 1 509 ? -9.284 14.804 34.294 1.00 89.12 509 ILE A O 1
ATOM 4077 N N . ILE A 1 510 ? -7.568 14.023 35.521 1.00 88.12 510 ILE A N 1
ATOM 4078 C CA . ILE A 1 510 ? -6.555 14.920 34.948 1.00 88.12 510 ILE A CA 1
ATOM 4079 C C . ILE A 1 510 ? -5.834 14.252 33.783 1.00 88.12 510 ILE A C 1
ATOM 4081 O O . ILE A 1 510 ? -5.762 14.816 32.694 1.00 88.12 510 ILE A O 1
ATOM 4085 N N . ALA A 1 511 ? -5.321 13.042 34.004 1.00 88.31 511 ALA A N 1
ATOM 4086 C CA . ALA A 1 511 ? -4.602 12.290 32.988 1.00 88.31 511 ALA A CA 1
ATOM 4087 C C . ALA A 1 511 ? -4.692 10.786 33.239 1.00 88.31 511 ALA A C 1
ATOM 4089 O O . ALA A 1 511 ? -4.869 10.337 34.373 1.00 88.31 511 ALA A O 1
ATOM 4090 N N . ALA A 1 512 ? -4.524 10.003 32.179 1.00 89.31 512 ALA A N 1
ATOM 4091 C CA . ALA A 1 512 ? -4.450 8.554 32.273 1.00 89.31 512 ALA A CA 1
ATOM 4092 C C . ALA A 1 512 ? -3.489 7.963 31.239 1.00 89.31 512 ALA A C 1
ATOM 4094 O O . ALA A 1 512 ? -3.230 8.524 30.166 1.00 89.31 512 ALA A O 1
ATOM 4095 N N . HIS A 1 513 ? -2.968 6.783 31.550 1.00 89.31 513 HIS A N 1
ATOM 4096 C CA . HIS A 1 513 ? -2.096 6.048 30.650 1.00 89.31 513 HIS A CA 1
ATOM 4097 C C . HIS A 1 513 ? -2.332 4.547 30.758 1.00 89.31 513 HIS A C 1
ATOM 4099 O O . HIS A 1 513 ? -2.613 4.013 31.827 1.00 89.31 513 HIS A O 1
ATOM 4105 N N . CYS A 1 514 ? -2.168 3.857 29.635 1.00 87.31 514 CYS A N 1
ATOM 4106 C CA . CYS A 1 514 ? -2.224 2.407 29.549 1.00 87.31 514 CYS A CA 1
ATOM 4107 C C . CYS A 1 514 ? -1.144 1.915 28.579 1.00 87.31 514 CYS A C 1
ATOM 4109 O O . CYS A 1 514 ? -0.882 2.566 27.575 1.00 87.31 514 CYS A O 1
ATOM 4111 N N . THR A 1 515 ? -0.566 0.738 28.809 1.00 84.25 515 THR A N 1
ATOM 4112 C CA . THR A 1 515 ? 0.444 0.155 27.904 1.00 84.25 515 THR A CA 1
ATOM 4113 C C . THR A 1 515 ? -0.141 -0.486 26.635 1.00 84.25 515 THR A C 1
ATOM 4115 O O . THR A 1 515 ? 0.541 -1.236 25.941 1.00 84.25 515 THR A O 1
ATOM 4118 N N . CYS A 1 516 ? -1.425 -0.271 26.336 1.00 77.94 516 CYS A N 1
ATOM 4119 C CA . CYS A 1 516 ? -2.046 -0.750 25.099 1.00 77.94 516 CYS A CA 1
ATOM 4120 C C . CYS A 1 516 ? -1.750 0.172 23.911 1.00 77.94 516 CYS A C 1
ATOM 4122 O O . CYS A 1 516 ? -1.421 1.338 24.110 1.00 77.94 516 CYS A O 1
ATOM 4124 N N . LEU A 1 517 ? -1.962 -0.316 22.682 1.00 67.62 517 LEU A N 1
ATOM 4125 C CA . LEU A 1 517 ? -1.746 0.460 21.451 1.00 67.62 517 LEU A CA 1
ATOM 4126 C C . LEU A 1 517 ? -2.493 1.810 21.458 1.00 67.62 517 LEU A C 1
ATOM 4128 O O . LEU A 1 517 ? -1.966 2.821 21.017 1.00 67.62 517 LEU A O 1
ATOM 4132 N N . ALA A 1 518 ? -3.697 1.842 22.036 1.00 66.06 518 ALA A N 1
ATOM 4133 C CA . ALA A 1 518 ? -4.504 3.054 22.174 1.00 66.06 518 ALA A CA 1
ATOM 4134 C C . ALA A 1 518 ? -4.208 3.862 23.455 1.00 66.06 518 ALA A C 1
ATOM 4136 O O . ALA A 1 518 ? -4.884 4.846 23.735 1.00 66.06 518 ALA A O 1
ATOM 4137 N N . GLY A 1 519 ? -3.249 3.464 24.291 1.00 62.97 519 GLY A N 1
ATOM 4138 C CA . GLY A 1 519 ? -3.070 4.023 25.635 1.00 62.97 519 GLY A CA 1
ATOM 4139 C C . GLY A 1 519 ? -2.477 5.432 25.678 1.00 62.97 519 GLY A C 1
ATOM 4140 O O . GLY A 1 519 ? -2.587 6.132 26.688 1.00 62.97 519 GLY A O 1
ATOM 4141 N N . LEU A 1 520 ? -1.926 5.897 24.556 1.00 67.06 520 LEU A N 1
ATOM 4142 C CA . LEU A 1 520 ? -1.517 7.289 24.378 1.00 67.06 520 LEU A CA 1
ATOM 4143 C C . LEU A 1 520 ? -2.706 8.244 24.336 1.00 67.06 520 LEU A C 1
ATOM 4145 O O . LEU A 1 520 ? -2.595 9.350 24.852 1.00 67.06 520 LEU A O 1
ATOM 4149 N N . SER A 1 521 ? -3.861 7.777 23.867 1.00 67.75 521 SER A N 1
ATOM 4150 C CA . SER A 1 521 ? -5.088 8.573 23.803 1.00 67.75 521 SER A CA 1
ATOM 4151 C C . SER A 1 521 ? -5.739 8.863 25.161 1.00 67.75 521 SER A C 1
ATOM 4153 O O . SER A 1 521 ? -6.684 9.637 25.230 1.00 67.75 521 SER A O 1
ATOM 4155 N N . GLN A 1 522 ? -5.248 8.243 26.243 1.00 79.69 522 GLN A N 1
ATOM 4156 C CA . GLN A 1 522 ? -5.773 8.339 27.616 1.00 79.69 522 GLN A CA 1
ATOM 4157 C C . GLN A 1 522 ? -7.192 7.786 27.826 1.00 79.69 522 GLN A C 1
ATOM 4159 O O . GLN A 1 522 ? -7.567 7.508 28.955 1.00 79.69 522 GLN A O 1
ATOM 4164 N N . THR A 1 523 ? -7.964 7.546 26.769 1.00 78.56 523 THR A N 1
ATOM 4165 C CA . THR A 1 523 ? -9.381 7.164 26.853 1.00 78.56 523 THR A CA 1
ATOM 4166 C C . THR A 1 523 ? -9.647 5.721 26.434 1.00 78.56 523 THR A C 1
ATOM 4168 O O . THR A 1 523 ? -10.792 5.340 26.228 1.00 78.56 523 THR A O 1
ATOM 4171 N N . CYS A 1 524 ? -8.612 4.882 26.314 1.00 79.19 524 CYS A N 1
ATOM 4172 C CA . CYS A 1 524 ? -8.768 3.500 25.861 1.00 79.19 524 CYS A CA 1
ATOM 4173 C C . CYS A 1 524 ? -9.746 2.688 26.738 1.00 79.19 524 CYS A C 1
ATOM 4175 O O . CYS A 1 524 ? -9.972 2.994 27.910 1.00 79.19 524 CYS A O 1
ATOM 4177 N N . ASN A 1 525 ? -10.271 1.582 26.195 1.00 80.50 525 ASN A N 1
ATOM 4178 C CA . ASN A 1 525 ? -11.246 0.742 26.907 1.00 80.50 525 ASN A CA 1
ATOM 4179 C C . ASN A 1 525 ? -10.756 0.251 28.282 1.00 80.50 525 ASN A C 1
ATOM 4181 O O . ASN A 1 525 ? -11.576 0.054 29.171 1.00 80.50 525 ASN A O 1
ATOM 4185 N N . HIS A 1 526 ? -9.442 0.068 28.468 1.00 82.38 526 HIS A N 1
ATOM 4186 C CA . HIS A 1 526 ? -8.864 -0.334 29.753 1.00 82.38 526 HIS A CA 1
ATOM 4187 C C . HIS A 1 526 ? -8.954 0.789 30.797 1.00 82.38 526 HIS A C 1
ATOM 4189 O O . HIS A 1 526 ? -9.340 0.525 31.930 1.00 82.38 526 HIS A O 1
ATOM 4195 N N . VAL A 1 527 ? -8.653 2.037 30.413 1.00 86.00 527 VAL A N 1
ATOM 4196 C CA . VAL A 1 527 ? -8.785 3.199 31.308 1.00 86.00 527 VAL A CA 1
ATOM 4197 C C . VAL A 1 527 ? -10.250 3.417 31.665 1.00 86.00 527 VAL A C 1
ATOM 4199 O O . VAL A 1 527 ? -10.583 3.526 32.840 1.00 86.00 527 VAL A O 1
ATOM 4202 N N . ALA A 1 528 ? -11.139 3.404 30.670 1.00 83.25 528 ALA A N 1
ATOM 4203 C CA . ALA A 1 528 ? -12.571 3.562 30.903 1.00 83.25 528 ALA A CA 1
ATOM 4204 C C . ALA A 1 528 ? -13.140 2.454 31.816 1.00 83.25 528 ALA A C 1
ATOM 4206 O O . ALA A 1 528 ? -13.922 2.750 32.714 1.00 83.25 528 ALA A O 1
ATOM 4207 N N . ALA A 1 529 ? -12.701 1.197 31.665 1.00 83.81 529 ALA A N 1
ATOM 4208 C CA . ALA A 1 529 ? -13.086 0.105 32.565 1.00 83.81 529 ALA A CA 1
ATOM 4209 C C . ALA A 1 529 ? -12.658 0.359 34.023 1.00 83.81 529 ALA A C 1
ATOM 4211 O O . ALA A 1 529 ? -13.419 0.077 34.947 1.00 83.81 529 ALA A O 1
ATOM 4212 N N . SER A 1 530 ? -11.462 0.914 34.238 1.00 87.94 530 SER A N 1
ATOM 4213 C CA . SER A 1 530 ? -10.985 1.287 35.574 1.00 87.94 530 SER A CA 1
ATOM 4214 C C . SER A 1 530 ? -11.765 2.452 36.177 1.00 87.94 530 SER A C 1
ATOM 4216 O O . SER A 1 530 ? -12.094 2.397 37.358 1.00 87.94 530 SER A O 1
ATOM 4218 N N . LEU A 1 531 ? -12.149 3.447 35.372 1.00 88.44 531 LEU A N 1
ATOM 4219 C CA . LEU A 1 531 ? -13.041 4.526 35.808 1.00 88.44 531 LEU A CA 1
ATOM 4220 C C . LEU A 1 531 ? -14.414 3.989 36.242 1.00 88.44 531 LEU A C 1
ATOM 4222 O O . LEU A 1 531 ? -14.908 4.366 37.302 1.00 88.44 531 LEU A O 1
ATOM 4226 N N . PHE A 1 532 ? -14.993 3.046 35.490 1.00 85.81 532 PHE A N 1
ATOM 4227 C CA . PHE A 1 532 ? -16.251 2.397 35.876 1.00 85.81 532 PHE A CA 1
ATOM 4228 C C . PHE A 1 532 ? -16.140 1.575 37.165 1.00 85.81 532 PHE A C 1
ATOM 4230 O O . PHE A 1 532 ? -17.113 1.498 37.910 1.00 85.81 532 PHE A O 1
ATOM 4237 N N . ARG A 1 533 ? -14.975 0.985 37.466 1.00 87.38 533 ARG A N 1
ATOM 4238 C CA . ARG A 1 533 ? -14.757 0.294 38.748 1.00 87.38 533 ARG A CA 1
ATOM 4239 C C . ARG A 1 533 ? -14.785 1.267 39.927 1.00 87.38 533 ARG A C 1
ATOM 4241 O O . ARG A 1 533 ? -15.388 0.947 40.947 1.00 87.38 533 ARG A O 1
ATOM 4248 N N . ILE A 1 534 ? -14.184 2.447 39.765 1.00 87.69 534 ILE A N 1
ATOM 4249 C CA . ILE A 1 534 ? -14.191 3.507 40.784 1.00 87.69 534 ILE A CA 1
ATOM 4250 C C . ILE A 1 534 ? -15.618 4.028 40.991 1.00 87.69 534 ILE A C 1
ATOM 4252 O O . ILE A 1 534 ? -16.098 4.049 42.121 1.00 87.69 534 ILE A O 1
ATOM 4256 N N . GLU A 1 535 ? -16.333 4.349 39.908 1.00 87.50 535 GLU A N 1
ATOM 4257 C CA . GLU A 1 535 ? -17.744 4.764 39.973 1.00 87.50 535 GLU A CA 1
ATOM 4258 C C . GLU A 1 535 ? -18.619 3.702 40.640 1.00 87.50 535 GLU A C 1
ATOM 4260 O O . GLU A 1 535 ? -19.446 4.032 41.485 1.00 87.50 535 GLU A O 1
ATOM 4265 N N . ALA A 1 536 ? -18.423 2.422 40.315 1.00 81.69 536 ALA A N 1
ATOM 4266 C CA . ALA A 1 536 ? -19.210 1.347 40.901 1.00 81.69 536 ALA A CA 1
ATOM 4267 C C . ALA A 1 536 ? -18.968 1.213 42.410 1.00 81.69 536 ALA A C 1
ATOM 4269 O O . ALA A 1 536 ? -19.919 0.961 43.148 1.00 81.69 536 ALA A O 1
ATOM 4270 N N . ALA A 1 537 ? -17.731 1.407 42.878 1.00 82.06 537 ALA A N 1
ATOM 4271 C CA . ALA A 1 537 ? -17.425 1.424 44.306 1.00 82.06 537 ALA A CA 1
ATOM 4272 C C . ALA A 1 537 ? -18.133 2.585 45.024 1.00 82.06 537 ALA A C 1
ATOM 4274 O O . ALA A 1 537 ? -18.736 2.373 46.076 1.00 82.06 537 ALA A O 1
ATOM 4275 N N . VAL A 1 538 ? -18.132 3.779 44.419 1.00 82.19 538 VAL A N 1
ATOM 4276 C CA . VAL A 1 538 ? -18.829 4.968 44.939 1.00 82.19 538 VAL A CA 1
ATOM 4277 C C . VAL A 1 538 ? -20.344 4.751 44.962 1.00 82.19 538 VAL A C 1
ATOM 4279 O O . VAL A 1 538 ? -20.985 4.931 45.996 1.00 82.19 538 VAL A O 1
ATOM 4282 N N . ARG A 1 539 ? -20.928 4.299 43.847 1.00 79.81 539 ARG A N 1
ATOM 4283 C CA . ARG A 1 539 ? -22.371 4.056 43.706 1.00 79.81 539 ARG A CA 1
ATOM 4284 C C . ARG A 1 539 ? -22.888 2.967 44.644 1.00 79.81 539 ARG A C 1
ATOM 4286 O O . ARG A 1 539 ? -24.025 3.052 45.095 1.00 79.81 539 ARG A O 1
ATOM 4293 N N . ASN A 1 540 ? -22.069 1.962 44.947 1.00 75.75 540 ASN A N 1
ATOM 4294 C CA . ASN A 1 540 ? -22.409 0.907 45.903 1.00 75.75 540 ASN A CA 1
ATOM 4295 C C . ASN A 1 540 ? -22.119 1.301 47.366 1.00 75.75 540 ASN A C 1
ATOM 4297 O O . ASN A 1 540 ? -22.250 0.459 48.250 1.00 75.75 540 ASN A O 1
ATOM 4301 N N . GLY A 1 541 ? -21.703 2.545 47.635 1.00 72.94 541 GLY A N 1
ATOM 4302 C CA . GLY A 1 541 ? -21.429 3.036 48.988 1.00 72.94 541 GLY A CA 1
ATOM 4303 C C . GLY A 1 541 ? -20.186 2.428 49.645 1.00 72.94 541 GLY A C 1
ATOM 4304 O O . GLY A 1 541 ? -19.997 2.580 50.846 1.00 72.94 541 GLY A O 1
ATOM 4305 N N . LEU A 1 542 ? -19.314 1.757 48.884 1.00 75.38 542 LEU A N 1
ATOM 4306 C CA . LEU A 1 542 ? -18.111 1.105 49.420 1.00 75.38 542 LEU A CA 1
ATOM 4307 C C . LEU A 1 542 ? -17.026 2.110 49.823 1.00 75.38 542 LEU A C 1
ATOM 4309 O O . LEU A 1 542 ? -16.166 1.795 50.639 1.00 75.38 542 LEU A O 1
ATOM 4313 N N . THR A 1 543 ? -17.075 3.321 49.270 1.00 75.44 543 THR A N 1
ATOM 4314 C CA . THR A 1 543 ? -16.173 4.421 49.632 1.00 75.44 543 THR A CA 1
ATOM 4315 C C . THR A 1 543 ? -16.647 5.191 50.873 1.00 75.44 543 THR A C 1
ATOM 4317 O O . THR A 1 543 ? -15.853 5.896 51.485 1.00 75.44 543 THR A O 1
ATOM 4320 N N . ASN A 1 544 ? -17.913 5.017 51.282 1.00 67.56 544 ASN A N 1
ATOM 4321 C CA . ASN A 1 544 ? -18.547 5.647 52.447 1.00 67.56 544 ASN A CA 1
ATOM 4322 C C . ASN A 1 544 ? -19.303 4.584 53.262 1.00 67.56 544 ASN A C 1
ATOM 4324 O O . ASN A 1 544 ? -20.531 4.492 53.230 1.00 67.56 544 ASN A O 1
ATOM 4328 N N . VAL A 1 545 ? -18.557 3.742 53.976 1.00 55.72 545 VAL A N 1
ATOM 4329 C CA . VAL A 1 545 ? -19.130 2.606 54.706 1.00 55.72 545 VAL A CA 1
ATOM 4330 C C . VAL A 1 545 ? -19.824 3.092 55.987 1.00 55.72 545 VAL A C 1
ATOM 4332 O O . VAL A 1 545 ? -19.167 3.537 56.926 1.00 55.72 545 VAL A O 1
ATOM 4335 N N . ALA A 1 546 ? -21.156 2.982 56.053 1.00 46.06 546 ALA A N 1
ATOM 4336 C CA . ALA A 1 546 ? -21.888 3.060 57.318 1.00 46.06 546 ALA A CA 1
ATOM 4337 C C . ALA A 1 546 ? -21.615 1.794 58.153 1.00 46.06 546 ALA A C 1
ATOM 4339 O O . ALA A 1 546 ? -21.553 0.687 57.617 1.00 46.06 546 ALA A O 1
ATOM 4340 N N . CYS A 1 547 ? -21.471 1.956 59.468 1.00 39.78 547 CYS A N 1
ATOM 4341 C CA . CYS A 1 547 ? -20.944 0.980 60.431 1.00 39.78 547 CYS A CA 1
ATOM 4342 C C . CYS A 1 547 ? -21.721 -0.351 60.611 1.00 39.78 547 CYS A C 1
ATOM 4344 O O . CYS A 1 547 ? -21.426 -1.090 61.547 1.00 39.78 547 CYS A O 1
ATOM 4346 N N . THR A 1 548 ? -22.679 -0.705 59.747 1.00 37.50 548 THR A N 1
ATOM 4347 C CA . THR A 1 548 ? -23.587 -1.855 59.955 1.00 37.50 548 THR A CA 1
ATOM 4348 C C . THR A 1 548 ? -23.850 -2.755 58.736 1.00 37.50 548 THR A C 1
ATOM 4350 O O . THR A 1 548 ? -24.837 -3.484 58.739 1.00 37.50 548 THR A O 1
ATOM 4353 N N . SER A 1 549 ? -22.989 -2.810 57.710 1.00 40.50 549 SER A N 1
ATOM 4354 C CA . SER A 1 549 ? -23.188 -3.757 56.587 1.00 40.50 549 SER A CA 1
ATOM 4355 C C . SER A 1 549 ? -22.002 -4.704 56.362 1.00 40.50 549 SER A C 1
ATOM 4357 O O . SER A 1 549 ? -20.871 -4.285 56.135 1.00 40.50 549 SER A O 1
ATOM 4359 N N . SER A 1 550 ? -22.259 -6.011 56.455 1.00 42.78 550 SER A N 1
ATOM 4360 C CA . SER A 1 550 ? -21.295 -7.075 56.149 1.00 42.78 550 SER A CA 1
ATOM 4361 C C . SER A 1 550 ? -21.092 -7.210 54.632 1.00 42.78 550 SER A C 1
ATOM 4363 O O . SER A 1 550 ? -22.051 -7.089 53.867 1.00 42.78 550 SER A O 1
ATOM 4365 N N . LYS A 1 551 ? -19.852 -7.485 54.192 1.00 39.38 551 LYS A N 1
ATOM 4366 C CA . LYS A 1 551 ? -19.484 -7.664 52.772 1.00 39.38 551 LYS A CA 1
ATOM 4367 C C . LYS A 1 551 ? -20.311 -8.792 52.133 1.00 39.38 551 LYS A C 1
ATOM 4369 O O . LYS A 1 551 ? -20.309 -9.915 52.625 1.00 39.38 551 LYS A O 1
ATOM 4374 N N . SER A 1 552 ? -20.985 -8.499 51.021 1.00 37.19 552 SER A N 1
ATOM 4375 C CA . SER A 1 552 ? -21.690 -9.490 50.200 1.00 37.19 552 SER A CA 1
ATOM 4376 C C . SER A 1 552 ? -20.832 -9.821 48.972 1.00 37.19 552 SER A C 1
ATOM 4378 O O . SER A 1 552 ? -20.440 -8.918 48.231 1.00 37.19 552 SER A O 1
ATOM 4380 N N . GLU A 1 553 ? -20.499 -11.100 48.780 1.00 40.81 553 GLU A N 1
ATOM 4381 C CA . GLU A 1 553 ? -19.715 -11.617 47.650 1.00 40.81 553 GLU A CA 1
ATOM 4382 C C . GLU A 1 553 ? -20.485 -11.456 46.327 1.00 40.81 553 GLU A C 1
ATOM 4384 O O . GLU A 1 553 ? -21.248 -12.326 45.918 1.00 40.81 553 GLU A O 1
ATOM 4389 N N . TRP A 1 554 ? -20.284 -10.337 45.629 1.00 37.44 554 TRP A N 1
ATOM 4390 C CA . TRP A 1 554 ? -20.820 -10.110 44.282 1.00 37.44 554 TRP A CA 1
ATOM 4391 C C . TRP A 1 554 ? -19.701 -9.818 43.283 1.00 37.44 554 TRP A C 1
ATOM 4393 O O . TRP A 1 554 ? -19.606 -8.726 42.729 1.00 37.44 554 TRP A O 1
ATOM 4403 N N . LEU A 1 555 ? -18.864 -10.819 43.009 1.00 35.69 555 LEU A N 1
ATOM 4404 C CA . LEU A 1 555 ? -18.100 -10.888 41.762 1.00 35.69 555 LEU A CA 1
ATOM 4405 C C . LEU A 1 555 ? -18.203 -12.322 41.214 1.00 35.69 555 LEU A C 1
ATOM 4407 O O . LEU A 1 555 ? -17.824 -13.263 41.910 1.00 35.69 555 LEU A O 1
ATOM 4411 N N . PRO A 1 556 ? -18.747 -12.532 40.001 1.00 34.28 556 PRO A N 1
ATOM 4412 C CA . PRO A 1 556 ? -18.930 -13.873 39.464 1.00 34.28 556 PRO A CA 1
ATOM 4413 C C . PRO A 1 556 ? -17.575 -14.516 39.138 1.00 34.28 556 PRO A C 1
ATOM 4415 O O . PRO A 1 556 ? -16.893 -14.110 38.197 1.00 34.28 556 PRO A O 1
ATOM 4418 N N . ASN A 1 557 ? -17.215 -15.570 39.874 1.00 30.11 557 ASN A N 1
ATOM 4419 C CA . ASN A 1 557 ? -16.157 -16.501 39.484 1.00 30.11 557 ASN A CA 1
ATOM 4420 C C . ASN A 1 557 ? -16.641 -17.333 38.288 1.00 30.11 557 ASN A C 1
ATOM 4422 O O . ASN A 1 557 ? -17.289 -18.364 38.450 1.00 30.11 557 ASN A O 1
ATOM 4426 N N . CYS A 1 558 ? -16.339 -16.888 37.068 1.00 34.59 558 CYS A N 1
ATOM 4427 C CA . CYS A 1 558 ? -16.484 -17.724 35.879 1.00 34.59 558 CYS A CA 1
ATOM 4428 C C . CYS A 1 558 ? -15.166 -18.454 35.604 1.00 34.59 558 CYS A C 1
ATOM 4430 O O . CYS A 1 558 ? -14.150 -17.837 35.286 1.00 34.59 558 CYS A O 1
ATOM 4432 N N . SER A 1 559 ? -15.191 -19.782 35.701 1.00 31.44 559 SER A N 1
ATOM 4433 C CA . SER A 1 559 ? -14.103 -20.662 35.276 1.00 31.44 559 SER A CA 1
ATOM 4434 C C . SER A 1 559 ? -13.773 -20.432 33.796 1.00 31.44 559 SER A C 1
ATOM 4436 O O . SER A 1 559 ? -14.609 -20.653 32.917 1.00 31.44 559 SER A O 1
ATOM 4438 N N . ILE A 1 560 ? -12.549 -19.979 33.524 1.00 33.62 560 ILE A N 1
ATOM 4439 C CA . ILE A 1 560 ? -12.054 -19.672 32.180 1.00 33.62 560 ILE A CA 1
ATOM 4440 C C . ILE A 1 560 ? -11.707 -20.985 31.470 1.00 33.62 560 ILE A C 1
ATOM 4442 O O . ILE A 1 560 ? -10.718 -21.637 31.800 1.00 33.62 560 ILE A O 1
ATOM 4446 N N . VAL A 1 561 ? -12.496 -21.361 30.463 1.00 37.72 561 VAL A N 1
ATOM 4447 C CA . VAL A 1 561 ? -12.143 -22.436 29.525 1.00 37.72 561 VAL A CA 1
ATOM 4448 C C . VAL A 1 561 ? -11.373 -21.820 28.356 1.00 37.72 561 VAL A C 1
ATOM 4450 O O . VAL A 1 561 ? -11.879 -20.933 27.669 1.00 37.72 561 VAL A O 1
ATOM 4453 N N . ALA A 1 562 ? -10.137 -22.267 28.127 1.00 29.52 562 ALA A N 1
ATOM 4454 C CA . ALA A 1 562 ? -9.306 -21.789 27.024 1.00 29.52 562 ALA A CA 1
ATOM 4455 C C . ALA A 1 562 ? -9.827 -22.317 25.667 1.00 29.52 562 ALA A C 1
ATOM 4457 O O . ALA A 1 562 ? -9.928 -23.536 25.494 1.00 29.52 562 ALA A O 1
ATOM 4458 N N . PRO A 1 563 ? -10.128 -21.457 24.675 1.0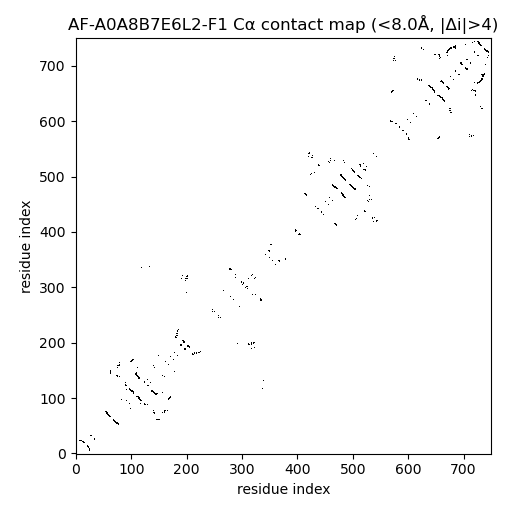0 35.56 563 PRO A N 1
ATOM 4459 C CA . PRO A 1 563 ? -10.539 -21.924 23.357 1.00 35.56 563 PRO A CA 1
ATOM 4460 C C . PRO A 1 563 ? -9.339 -22.485 22.576 1.00 35.56 563 PRO A C 1
ATOM 4462 O O . PRO A 1 563 ? -8.304 -21.831 22.432 1.00 35.56 563 PRO A O 1
ATOM 4465 N N . LYS A 1 564 ? -9.482 -23.703 22.038 1.00 30.72 564 LYS A N 1
ATOM 4466 C CA . LYS A 1 564 ? -8.519 -24.306 21.100 1.00 30.72 564 LYS A CA 1
ATOM 4467 C C . LYS A 1 564 ? -8.689 -23.712 19.696 1.00 30.72 564 LYS A C 1
ATOM 4469 O O . LYS A 1 564 ? -9.801 -23.443 19.252 1.00 30.72 564 LYS A O 1
ATOM 4474 N N . LYS A 1 565 ? -7.571 -23.535 18.984 1.00 31.98 565 LYS A N 1
ATOM 4475 C CA . LYS A 1 565 ? -7.508 -23.025 17.603 1.00 31.98 565 LYS A CA 1
ATOM 4476 C C . LYS A 1 565 ? -8.223 -24.008 16.663 1.00 31.98 565 LYS A C 1
ATOM 4478 O O . LYS A 1 565 ? -7.765 -25.137 16.506 1.00 31.98 565 LYS A O 1
ATOM 4483 N N . ALA A 1 566 ? -9.350 -23.604 16.082 1.00 38.16 566 ALA A N 1
ATOM 4484 C CA . ALA A 1 566 ? -10.143 -24.476 15.222 1.00 38.16 566 ALA A CA 1
ATOM 4485 C C . ALA A 1 566 ? -9.576 -24.549 13.793 1.00 38.16 566 ALA A C 1
ATOM 4487 O O . ALA A 1 566 ? -9.171 -23.539 13.213 1.00 38.16 566 ALA A O 1
ATOM 4488 N N . PHE A 1 567 ? -9.575 -25.766 13.243 1.00 48.81 567 PHE A N 1
ATOM 4489 C CA . PHE A 1 567 ? -9.448 -26.072 11.815 1.00 48.81 567 PHE A CA 1
ATOM 4490 C C . PHE A 1 567 ? -10.494 -25.294 10.997 1.00 48.81 567 PHE A C 1
ATOM 4492 O O . PHE A 1 567 ? -11.504 -24.889 11.549 1.00 48.81 567 PHE A O 1
ATOM 4499 N N . THR A 1 568 ? -10.278 -25.071 9.696 1.00 65.75 568 THR A N 1
ATOM 4500 C CA . THR A 1 568 ? -11.181 -24.305 8.808 1.00 65.75 568 THR A CA 1
ATOM 4501 C C . THR A 1 568 ? -12.660 -24.710 8.958 1.00 65.75 568 THR A C 1
ATOM 4503 O O . THR A 1 568 ? -13.048 -25.777 8.484 1.00 65.75 568 THR A O 1
ATOM 4506 N N . ILE A 1 569 ? -13.478 -23.866 9.603 1.00 76.56 569 ILE A N 1
ATOM 4507 C CA . ILE A 1 569 ? -14.893 -24.145 9.908 1.00 76.56 569 ILE A CA 1
ATOM 4508 C C . ILE A 1 569 ? -15.790 -23.568 8.810 1.00 76.56 569 ILE A C 1
ATOM 4510 O O . ILE A 1 569 ? -15.749 -22.372 8.511 1.00 76.56 569 ILE A O 1
ATOM 4514 N N . ILE A 1 570 ? -16.668 -24.396 8.254 1.00 87.25 570 ILE A N 1
ATOM 4515 C CA . ILE A 1 570 ? -17.801 -23.955 7.446 1.00 87.25 570 ILE A CA 1
ATOM 4516 C C . ILE A 1 570 ? -18.861 -23.400 8.398 1.00 87.25 570 ILE A C 1
ATOM 4518 O O . ILE A 1 570 ? -19.574 -24.144 9.072 1.00 87.25 570 ILE A O 1
ATOM 4522 N N . THR A 1 571 ? -18.963 -22.075 8.460 1.00 88.94 571 THR A N 1
ATOM 4523 C CA . THR A 1 571 ? -19.953 -21.401 9.304 1.00 88.94 571 THR A CA 1
ATOM 4524 C C . THR A 1 571 ? -21.343 -21.411 8.664 1.00 88.94 571 THR A C 1
ATOM 4526 O O . THR A 1 571 ? -21.484 -21.360 7.438 1.00 88.94 571 THR A O 1
ATOM 4529 N N . ALA A 1 572 ? -22.391 -21.401 9.491 1.00 90.62 572 ALA A N 1
ATOM 4530 C CA . ALA A 1 572 ? -23.789 -21.395 9.050 1.00 90.62 572 ALA A CA 1
ATOM 4531 C C . ALA A 1 572 ? -24.106 -20.302 8.007 1.00 90.62 572 ALA A C 1
ATOM 4533 O O . ALA A 1 572 ? -24.827 -20.548 7.039 1.00 90.62 572 ALA A O 1
ATOM 4534 N N . SER A 1 573 ? -23.513 -19.110 8.134 1.00 89.25 573 SER A N 1
ATOM 4535 C CA . SER A 1 573 ? -23.716 -17.998 7.191 1.00 89.25 573 SER A CA 1
ATOM 4536 C C . SER A 1 573 ? -23.080 -18.227 5.807 1.00 89.25 573 SER A C 1
ATOM 4538 O O . SER A 1 573 ? -23.488 -17.595 4.821 1.00 89.25 573 SER A O 1
ATOM 4540 N N . LYS A 1 574 ? -22.104 -19.142 5.704 1.00 88.81 574 LYS A N 1
ATOM 4541 C CA . LYS A 1 574 ? -21.405 -19.534 4.466 1.00 88.81 574 LYS A CA 1
ATOM 4542 C C . LYS A 1 574 ? -21.852 -20.883 3.905 1.00 88.81 574 LYS A C 1
ATOM 4544 O O . LYS A 1 574 ? -21.645 -21.126 2.717 1.00 88.81 574 LYS A O 1
ATOM 4549 N N . ALA A 1 575 ? -22.530 -21.716 4.694 1.00 89.75 575 ALA A N 1
ATOM 4550 C CA . ALA A 1 575 ? -23.002 -23.039 4.280 1.00 89.75 575 ALA A CA 1
ATOM 4551 C C . ALA A 1 575 ? -23.848 -23.014 2.991 1.00 89.75 575 ALA A C 1
ATOM 4553 O O . ALA A 1 575 ? -23.705 -23.875 2.125 1.00 89.75 575 ALA A O 1
ATOM 4554 N N . HIS A 1 576 ? -24.668 -21.979 2.796 1.00 91.06 576 HIS A N 1
ATOM 4555 C CA . HIS A 1 576 ? -25.467 -21.829 1.576 1.00 91.06 576 HIS A CA 1
ATOM 4556 C C . HIS A 1 576 ? -24.623 -21.725 0.293 1.00 91.06 576 HIS A C 1
ATOM 4558 O O . HIS A 1 576 ? -24.995 -22.275 -0.747 1.00 91.06 576 HIS A O 1
ATOM 4564 N N . ASP A 1 577 ? -23.485 -21.030 0.358 1.00 89.06 577 ASP A N 1
ATOM 4565 C CA . ASP A 1 577 ? -22.593 -20.840 -0.789 1.00 89.06 577 ASP A CA 1
ATOM 4566 C C . ASP A 1 577 ? -21.894 -22.165 -1.149 1.00 89.06 577 ASP A C 1
ATOM 4568 O O . ASP A 1 577 ? -21.758 -22.496 -2.331 1.00 89.06 577 ASP A O 1
ATOM 4572 N N . VAL A 1 578 ? -21.540 -22.959 -0.130 1.00 88.12 578 VAL A N 1
ATOM 4573 C CA . VAL A 1 578 ? -21.004 -24.322 -0.276 1.00 88.12 578 VAL A CA 1
ATOM 4574 C C . VAL A 1 578 ? -22.029 -25.225 -0.971 1.00 88.12 578 VAL A C 1
ATOM 4576 O O . VAL A 1 578 ? -21.732 -25.792 -2.024 1.00 88.12 578 VAL A O 1
ATOM 4579 N N . LEU A 1 579 ? -23.263 -25.288 -0.456 1.00 87.81 579 LEU A N 1
ATOM 4580 C CA . LEU A 1 579 ? -24.331 -26.130 -1.009 1.00 87.81 579 LEU A CA 1
ATOM 4581 C C . LEU A 1 579 ? -24.643 -25.793 -2.473 1.00 87.81 579 LEU A C 1
ATOM 4583 O O . LEU A 1 579 ? -24.815 -26.689 -3.299 1.00 87.81 579 LEU A O 1
ATOM 4587 N N . LYS A 1 580 ? -24.681 -24.502 -2.833 1.00 88.81 580 LYS A N 1
ATOM 4588 C CA . LYS A 1 580 ? -24.899 -24.072 -4.225 1.00 88.81 580 LYS A CA 1
ATOM 4589 C C . LYS A 1 580 ? -23.792 -24.539 -5.167 1.00 88.81 580 LYS A C 1
ATOM 4591 O O . LYS A 1 580 ? -24.092 -24.934 -6.294 1.00 88.81 580 LYS A O 1
ATOM 4596 N N . LYS A 1 581 ? -22.527 -24.474 -4.740 1.00 87.56 581 LYS A N 1
ATOM 4597 C CA . LYS A 1 581 ? -21.393 -24.917 -5.563 1.00 87.56 581 LYS A CA 1
ATOM 4598 C C . LYS A 1 581 ? -21.361 -26.437 -5.705 1.00 87.56 581 LYS A C 1
ATOM 4600 O O . LYS A 1 581 ? -21.199 -26.910 -6.824 1.00 87.56 581 LYS A O 1
ATOM 4605 N N . ILE A 1 582 ? -21.618 -27.182 -4.629 1.00 85.81 582 ILE A N 1
ATOM 4606 C CA . ILE A 1 582 ? -21.698 -28.652 -4.671 1.00 85.81 582 ILE A CA 1
ATOM 4607 C C . ILE A 1 582 ? -22.813 -29.113 -5.615 1.00 85.81 582 ILE A C 1
ATOM 4609 O O . ILE A 1 582 ? -22.572 -29.960 -6.466 1.00 85.81 582 ILE A O 1
ATOM 4613 N N . LYS A 1 583 ? -24.005 -28.499 -5.559 1.00 87.06 583 LYS A N 1
ATOM 4614 C CA . LYS A 1 583 ? -25.099 -28.827 -6.493 1.00 87.06 583 LYS A CA 1
ATOM 4615 C C . LYS A 1 583 ? -24.692 -28.657 -7.959 1.00 87.06 583 LYS A C 1
ATOM 4617 O O . LYS A 1 583 ? -24.998 -29.515 -8.774 1.00 87.06 583 LYS A O 1
ATOM 4622 N N . LYS A 1 584 ? -23.969 -27.582 -8.290 1.00 87.75 584 LYS A N 1
ATOM 4623 C CA . LYS A 1 584 ? -23.448 -27.356 -9.648 1.00 87.75 584 LYS A CA 1
ATOM 4624 C C . LYS A 1 584 ? -22.412 -28.408 -10.055 1.00 87.75 584 LYS A C 1
ATOM 4626 O O . LYS A 1 584 ? -22.465 -28.884 -11.183 1.00 87.75 584 LYS A O 1
ATOM 4631 N N . ILE A 1 585 ? -21.515 -28.786 -9.144 1.00 87.06 585 ILE A N 1
ATOM 4632 C CA . ILE A 1 585 ? -20.516 -29.839 -9.384 1.00 87.06 585 ILE A CA 1
ATOM 4633 C C . ILE A 1 585 ? -21.206 -31.183 -9.646 1.00 87.06 585 ILE A C 1
ATOM 4635 O O . ILE A 1 585 ? -20.874 -31.852 -10.619 1.00 87.06 585 ILE A O 1
ATOM 4639 N N . ASN A 1 586 ? -22.219 -31.537 -8.850 1.00 86.94 586 ASN A N 1
ATOM 4640 C CA . ASN A 1 586 ? -22.997 -32.767 -9.037 1.00 86.94 586 ASN A CA 1
ATOM 4641 C C . ASN A 1 586 ? -23.789 -32.772 -10.357 1.00 86.94 586 ASN A C 1
ATOM 4643 O O . ASN A 1 586 ? -24.085 -33.833 -10.891 1.00 86.94 586 ASN A O 1
ATOM 4647 N N . MET A 1 587 ? -24.095 -31.595 -10.911 1.00 88.88 587 MET A N 1
ATOM 4648 C CA . MET A 1 587 ? -24.678 -31.425 -12.249 1.00 88.88 587 MET A CA 1
ATOM 4649 C C . MET A 1 587 ? -23.628 -31.437 -13.379 1.00 88.88 587 MET A C 1
ATOM 4651 O O . MET A 1 587 ? -23.960 -31.134 -14.521 1.00 88.88 587 MET A O 1
ATOM 4655 N N . GLY A 1 588 ? -22.357 -31.730 -13.083 1.00 84.56 588 GLY A N 1
ATOM 4656 C CA . GLY A 1 588 ? -21.266 -31.761 -14.064 1.00 84.56 588 GLY A CA 1
ATOM 4657 C C . GLY A 1 588 ? -20.748 -30.383 -14.493 1.00 84.56 588 GLY A C 1
ATOM 4658 O O . GLY A 1 588 ? -19.934 -30.284 -15.410 1.00 84.56 588 GLY A O 1
ATOM 4659 N N . ILE A 1 589 ? -21.186 -29.299 -13.844 1.00 86.81 589 ILE A N 1
ATOM 4660 C CA . ILE A 1 589 ? -20.748 -27.939 -14.170 1.00 86.81 589 ILE A CA 1
ATOM 4661 C C . ILE A 1 589 ? -19.387 -27.685 -13.517 1.00 86.81 589 ILE A C 1
ATOM 4663 O O . ILE A 1 589 ? -19.224 -27.836 -12.305 1.00 86.81 589 ILE A O 1
ATOM 4667 N N . LYS A 1 590 ? -18.408 -27.226 -14.303 1.00 80.25 590 LYS A N 1
ATOM 4668 C CA . LYS A 1 590 ? -17.095 -26.818 -13.785 1.00 80.25 590 LYS A CA 1
ATOM 4669 C C . LYS A 1 590 ? -17.237 -25.538 -12.952 1.00 80.25 590 LYS A C 1
ATOM 4671 O O . LYS A 1 590 ? -17.659 -24.502 -13.463 1.00 80.25 590 LYS A O 1
ATOM 4676 N N . VAL A 1 591 ? -16.878 -25.600 -11.669 1.00 79.25 591 VAL A N 1
ATOM 4677 C CA . VAL A 1 591 ? -16.984 -24.477 -10.722 1.00 79.25 591 VAL A CA 1
ATOM 4678 C C . VAL A 1 591 ? -15.623 -24.184 -10.099 1.00 79.25 591 VAL A C 1
ATOM 4680 O O . VAL A 1 591 ? -14.948 -25.092 -9.626 1.00 79.25 591 VAL A O 1
ATOM 4683 N N . ASP A 1 592 ? -15.240 -22.907 -10.052 1.00 78.38 592 ASP A N 1
ATOM 4684 C CA . ASP A 1 592 ? -14.064 -22.469 -9.299 1.00 78.38 592 ASP A CA 1
ATOM 4685 C C . ASP A 1 592 ? -14.325 -22.515 -7.782 1.00 78.38 592 ASP A C 1
ATOM 4687 O O . ASP A 1 592 ? -15.260 -21.890 -7.260 1.00 78.38 592 ASP A O 1
ATOM 4691 N N . MET A 1 593 ? -13.476 -23.247 -7.062 1.00 74.25 593 MET A N 1
ATOM 4692 C CA . MET A 1 593 ? -13.534 -23.394 -5.606 1.00 74.25 593 MET A CA 1
ATOM 4693 C C . MET A 1 593 ? -12.665 -22.374 -4.869 1.00 74.25 593 MET A C 1
ATOM 4695 O O . MET A 1 593 ? -12.867 -22.177 -3.670 1.00 74.25 593 MET A O 1
ATOM 4699 N N . TRP A 1 594 ? -11.764 -21.673 -5.563 1.00 72.06 594 TRP A N 1
ATOM 4700 C CA . TRP A 1 594 ? -10.753 -20.811 -4.953 1.00 72.06 594 TRP A CA 1
ATOM 4701 C C . TRP A 1 594 ? -11.357 -19.697 -4.092 1.00 72.06 594 TRP A C 1
ATOM 4703 O O . TRP A 1 594 ? -11.040 -19.581 -2.910 1.00 72.06 594 TRP A O 1
ATOM 4713 N N . SER A 1 595 ? -12.320 -18.943 -4.630 1.00 68.06 595 SER A N 1
ATOM 4714 C CA . SER A 1 595 ? -13.006 -17.880 -3.876 1.00 68.06 595 SER A CA 1
ATOM 4715 C C . SER A 1 595 ? -13.748 -18.398 -2.630 1.00 68.06 595 SER A C 1
ATOM 4717 O O . SER A 1 595 ? -13.788 -17.716 -1.605 1.00 68.06 595 SER A O 1
ATOM 4719 N N . LEU A 1 596 ? -14.301 -19.620 -2.682 1.00 72.62 596 LEU A N 1
ATOM 4720 C CA . LEU A 1 596 ? -14.966 -20.222 -1.520 1.00 72.62 596 LEU A CA 1
ATOM 4721 C C . LEU A 1 596 ? -13.929 -20.613 -0.466 1.00 72.62 596 LEU A C 1
ATOM 4723 O O . LEU A 1 596 ? -14.091 -20.248 0.696 1.00 72.62 596 LEU A O 1
ATOM 4727 N N . HIS A 1 597 ? -12.848 -21.270 -0.895 1.00 71.12 597 HIS A N 1
ATOM 4728 C CA . HIS A 1 597 ? -11.750 -21.697 -0.036 1.00 71.12 597 HIS A CA 1
ATOM 4729 C C . HIS A 1 597 ? -11.125 -20.520 0.717 1.00 71.12 597 HIS A C 1
ATOM 4731 O O . HIS A 1 597 ? -10.921 -20.612 1.924 1.00 71.12 597 HIS A O 1
ATOM 4737 N N . GLN A 1 598 ? -10.912 -19.378 0.055 1.00 67.69 598 GLN A N 1
ATOM 4738 C CA . GLN A 1 598 ? -10.428 -18.159 0.714 1.00 67.69 598 GLN A CA 1
ATOM 4739 C C . GLN A 1 598 ? -11.394 -17.660 1.802 1.00 67.69 598 GLN A C 1
ATOM 4741 O O . GLN A 1 598 ? -10.961 -17.277 2.888 1.00 67.69 598 GLN A O 1
ATOM 4746 N N . SER A 1 599 ? -12.704 -17.703 1.532 1.00 64.88 599 SER A N 1
ATOM 4747 C CA . SER A 1 599 ? -13.730 -17.222 2.467 1.00 64.88 599 SER A CA 1
ATOM 4748 C C . SER A 1 599 ? -13.945 -18.129 3.685 1.00 64.88 599 SER A C 1
ATOM 4750 O O . SER A 1 599 ? -14.297 -17.633 4.753 1.00 64.88 599 SER A O 1
ATOM 4752 N N . THR A 1 600 ? -13.723 -19.441 3.548 1.00 66.31 600 THR A N 1
ATOM 4753 C CA . THR A 1 600 ? -13.877 -20.435 4.627 1.00 66.31 600 THR A CA 1
ATOM 4754 C C . THR A 1 600 ? -12.587 -20.683 5.410 1.00 66.31 600 THR A C 1
ATOM 4756 O O . THR A 1 600 ? -12.638 -21.167 6.535 1.00 66.31 600 THR A O 1
ATOM 4759 N N . SER A 1 601 ? -11.422 -20.356 4.840 1.00 59.66 601 SER A N 1
ATOM 4760 C CA . SER A 1 601 ? -10.112 -20.506 5.499 1.00 59.66 601 SER A CA 1
ATOM 4761 C C . SER A 1 601 ? -9.711 -19.314 6.374 1.00 59.66 601 SER A C 1
ATOM 4763 O O . SER A 1 601 ? -8.649 -19.339 6.990 1.00 59.66 601 SER A O 1
ATOM 4765 N N . GLY A 1 602 ? -10.541 -18.266 6.441 1.00 53.28 602 GLY A N 1
ATOM 4766 C CA . GLY A 1 602 ? -10.245 -17.054 7.213 1.00 53.28 602 GLY A CA 1
ATOM 4767 C C . GLY A 1 602 ? -9.207 -16.130 6.563 1.00 53.28 602 GLY A C 1
ATOM 4768 O O . GLY A 1 602 ? -8.780 -15.169 7.193 1.00 53.28 602 GLY A O 1
ATOM 4769 N N . LEU A 1 603 ? -8.822 -16.383 5.304 1.00 49.19 603 LEU A N 1
ATOM 4770 C CA . LEU A 1 603 ? -7.871 -15.558 4.544 1.00 49.19 603 LEU A CA 1
ATOM 4771 C C . LEU A 1 603 ? -8.490 -14.256 4.007 1.00 49.19 603 LEU A C 1
ATOM 4773 O O . LEU A 1 603 ? -7.770 -13.354 3.583 1.00 49.19 603 LEU A O 1
ATOM 4777 N N . THR A 1 604 ? -9.820 -14.134 4.018 1.00 51.53 604 THR A N 1
ATOM 4778 C CA . THR A 1 604 ? -10.525 -12.902 3.640 1.00 51.53 604 THR A CA 1
ATOM 4779 C C . THR A 1 604 ? -10.860 -12.058 4.865 1.00 51.53 604 THR A C 1
ATOM 4781 O O . THR A 1 604 ? -11.695 -12.450 5.682 1.00 51.53 604 THR A O 1
ATOM 4784 N N . PHE A 1 605 ? -10.272 -10.866 4.955 1.00 49.53 605 PHE A N 1
ATOM 4785 C CA . PHE A 1 605 ? -10.635 -9.859 5.950 1.00 49.53 605 PHE A CA 1
ATOM 4786 C C . PHE A 1 605 ? -11.904 -9.115 5.507 1.00 49.53 605 PHE A C 1
ATOM 4788 O O . PHE A 1 605 ? -11.918 -8.464 4.462 1.00 49.53 605 PHE A O 1
ATOM 4795 N N . VAL A 1 606 ? -12.981 -9.210 6.291 1.00 57.12 606 VAL A N 1
ATOM 4796 C CA . VAL A 1 606 ? -14.163 -8.354 6.111 1.00 57.12 606 VAL A CA 1
ATOM 4797 C C . VAL A 1 606 ? -13.931 -7.088 6.919 1.00 57.12 606 VAL A C 1
ATOM 4799 O O . VAL A 1 606 ? -13.731 -7.175 8.128 1.00 57.12 606 VAL A O 1
ATOM 4802 N N . ASN A 1 607 ? -13.969 -5.927 6.262 1.00 59.00 607 ASN A N 1
ATOM 4803 C CA . ASN A 1 607 ? -13.827 -4.647 6.948 1.00 59.00 607 ASN A CA 1
ATOM 4804 C C . ASN A 1 607 ? -14.909 -4.527 8.050 1.00 59.00 607 ASN A C 1
ATOM 4806 O O . ASN A 1 607 ? -16.100 -4.519 7.718 1.00 59.00 607 ASN A O 1
ATOM 4810 N N . PRO A 1 608 ? -14.539 -4.450 9.343 1.00 57.31 608 PRO A N 1
ATOM 4811 C CA . PRO A 1 608 ? -15.506 -4.330 10.431 1.00 57.31 608 PRO A CA 1
ATOM 4812 C C . PRO A 1 608 ? -16.249 -2.985 10.420 1.00 57.31 608 PRO A C 1
ATOM 4814 O O . PRO A 1 608 ? -17.271 -2.861 11.094 1.00 57.31 608 PRO A O 1
ATOM 4817 N N . ASP A 1 609 ? -15.778 -2.005 9.643 1.00 63.25 609 ASP A N 1
ATOM 4818 C CA . ASP A 1 609 ? -16.325 -0.651 9.586 1.00 63.25 609 ASP A CA 1
ATOM 4819 C C . ASP A 1 609 ? -17.475 -0.449 8.599 1.00 63.25 609 ASP A C 1
ATOM 4821 O O . ASP A 1 609 ? -17.980 0.667 8.482 1.00 63.25 609 ASP A O 1
ATOM 4825 N N . ILE A 1 610 ? -17.931 -1.507 7.921 1.00 70.88 610 ILE A N 1
ATOM 4826 C CA . ILE A 1 610 ? -19.086 -1.433 7.018 1.00 70.88 610 ILE A CA 1
ATOM 4827 C C . ILE A 1 610 ? -20.319 -0.959 7.819 1.00 70.88 610 ILE A C 1
ATOM 4829 O O . ILE A 1 610 ? -20.713 -1.652 8.765 1.00 70.88 610 ILE A O 1
ATOM 4833 N N . PRO A 1 611 ? -20.975 0.160 7.438 1.00 68.19 611 PRO A N 1
ATOM 4834 C CA . PRO A 1 611 ? -22.088 0.744 8.196 1.00 68.19 611 PRO A CA 1
ATOM 4835 C C . PRO A 1 611 ? -23.205 -0.248 8.529 1.00 68.19 611 PRO A C 1
ATOM 4837 O O . PRO A 1 611 ? -23.688 -0.282 9.656 1.00 68.19 611 PRO A O 1
ATOM 4840 N N . ALA A 1 612 ? -23.549 -1.131 7.587 1.00 68.62 612 ALA A N 1
ATOM 4841 C CA . ALA A 1 612 ? -24.564 -2.159 7.796 1.00 68.62 612 ALA A CA 1
ATOM 4842 C C . ALA A 1 612 ? -24.185 -3.192 8.877 1.00 68.62 612 ALA A C 1
ATOM 4844 O O . ALA A 1 612 ? -25.057 -3.641 9.616 1.00 68.62 612 ALA A O 1
ATOM 4845 N N . LEU A 1 613 ? -22.901 -3.558 8.996 1.00 68.75 613 LEU A N 1
ATOM 4846 C CA . LEU A 1 613 ? -22.429 -4.481 10.038 1.00 68.75 613 LEU A CA 1
ATOM 4847 C C . LEU A 1 613 ? -22.380 -3.801 11.409 1.00 68.75 613 LEU A C 1
ATOM 4849 O O . LEU A 1 613 ? -22.739 -4.425 12.405 1.00 68.75 613 LEU A O 1
ATOM 4853 N N . LYS A 1 614 ? -21.960 -2.530 11.457 1.00 73.19 614 LYS A N 1
ATOM 4854 C CA . LYS A 1 614 ? -21.991 -1.713 12.679 1.00 73.19 614 LYS A CA 1
ATOM 4855 C C . LYS A 1 614 ? -23.419 -1.558 13.194 1.00 73.19 614 LYS A C 1
ATOM 4857 O O . LYS A 1 614 ? -23.682 -1.910 14.337 1.00 73.19 614 LYS A O 1
ATOM 4862 N N . TYR A 1 615 ? -24.330 -1.117 12.327 1.00 75.25 615 TYR A N 1
ATOM 4863 C CA . TYR A 1 615 ? -25.745 -0.964 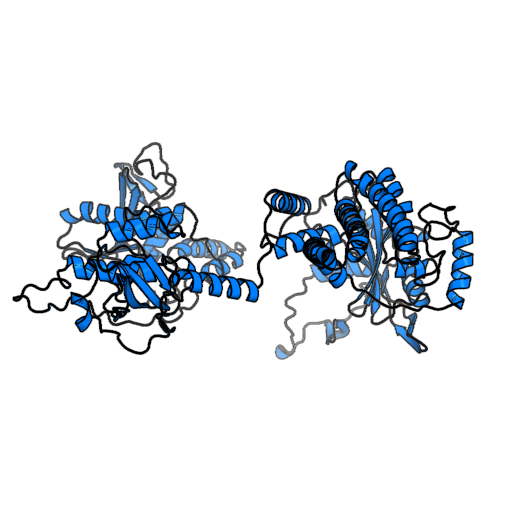12.652 1.00 75.25 615 TYR A CA 1
ATOM 4864 C C . TYR A 1 615 ? -26.357 -2.279 13.141 1.00 75.25 615 TYR A C 1
ATOM 4866 O O . TYR A 1 615 ? -26.968 -2.309 14.202 1.00 75.25 615 TYR A O 1
ATOM 4874 N N . GLY A 1 616 ? -26.121 -3.379 12.416 1.00 71.19 616 GLY A N 1
ATOM 4875 C CA . GLY A 1 616 ? -26.630 -4.698 12.787 1.00 71.19 616 GLY A CA 1
ATOM 4876 C C . GLY A 1 616 ? -26.246 -5.115 14.207 1.00 71.19 616 GLY A C 1
ATOM 4877 O O . GLY A 1 616 ? -27.117 -5.501 14.973 1.00 71.19 616 GLY A O 1
ATOM 4878 N N . ARG A 1 617 ? -24.963 -4.971 14.569 1.00 76.56 617 ARG A N 1
ATOM 4879 C CA . ARG A 1 617 ? -24.446 -5.337 15.899 1.00 76.56 617 ARG A CA 1
ATOM 4880 C C . ARG A 1 617 ? -24.994 -4.464 17.024 1.00 76.56 617 ARG A C 1
ATOM 4882 O O . ARG A 1 617 ? -25.232 -4.974 18.108 1.00 76.56 617 ARG A O 1
ATOM 4889 N N . VAL A 1 618 ? -25.154 -3.163 16.775 1.00 74.06 618 VAL A N 1
ATOM 4890 C CA . VAL A 1 618 ? -25.700 -2.224 17.770 1.00 74.06 618 VAL A CA 1
ATOM 4891 C C . VAL A 1 618 ? -27.171 -2.543 18.030 1.00 74.06 618 VAL A C 1
ATOM 4893 O O . VAL A 1 618 ? -27.575 -2.731 19.171 1.00 74.06 618 VAL A O 1
ATOM 4896 N N . MET A 1 619 ? -27.959 -2.693 16.964 1.00 79.62 619 MET A N 1
ATOM 4897 C CA . MET A 1 619 ? -29.406 -2.881 17.081 1.00 79.62 619 MET A CA 1
ATOM 4898 C C . MET A 1 619 ? -29.826 -4.305 17.472 1.00 79.62 619 MET A C 1
ATOM 4900 O O . MET A 1 619 ? -30.997 -4.536 17.756 1.00 79.62 619 MET A O 1
ATOM 4904 N N . GLU A 1 620 ? -28.914 -5.278 17.460 1.00 86.75 620 GLU A N 1
ATOM 4905 C CA . GLU A 1 620 ? -29.204 -6.669 17.831 1.00 86.75 620 GLU A CA 1
ATOM 4906 C C . GLU A 1 620 ? -29.708 -6.790 19.276 1.00 86.75 620 GLU A C 1
ATOM 4908 O O . GLU A 1 620 ? -30.620 -7.572 19.545 1.00 86.75 620 GLU A O 1
ATOM 4913 N N . VAL A 1 621 ? -29.155 -5.986 20.192 1.00 81.38 621 VAL A N 1
ATOM 4914 C CA . VAL A 1 621 ? -29.555 -5.968 21.608 1.00 81.38 621 VAL A CA 1
ATOM 4915 C C . VAL A 1 621 ? -30.986 -5.453 21.754 1.00 81.38 621 VAL A C 1
ATOM 4917 O O . VAL A 1 621 ? -31.808 -6.110 22.388 1.00 81.38 621 VAL A O 1
ATOM 4920 N N . GLU A 1 622 ? -31.310 -4.338 21.098 1.00 80.25 622 GLU A N 1
ATOM 4921 C CA . GLU A 1 622 ? -32.663 -3.766 21.086 1.00 80.25 622 GLU A CA 1
ATOM 4922 C C . GLU A 1 622 ? -33.684 -4.729 20.470 1.00 80.25 622 GLU A C 1
ATOM 4924 O O . GLU A 1 622 ? -34.763 -4.956 21.020 1.00 80.25 622 GLU A O 1
ATOM 4929 N N . ALA A 1 623 ? -33.319 -5.382 19.366 1.00 86.50 623 ALA A N 1
ATOM 4930 C CA . ALA A 1 623 ? -34.150 -6.402 18.744 1.00 86.50 623 ALA A CA 1
ATOM 4931 C C . ALA A 1 623 ? -34.382 -7.610 19.671 1.00 86.50 623 ALA A C 1
ATOM 4933 O O . ALA A 1 623 ? -35.499 -8.123 19.739 1.00 86.50 623 ALA A O 1
ATOM 4934 N N . ALA A 1 624 ? -33.365 -8.049 20.421 1.00 87.06 624 ALA A N 1
ATOM 4935 C CA . ALA A 1 624 ? -33.494 -9.133 21.394 1.00 87.06 624 ALA A CA 1
ATOM 4936 C C . ALA A 1 624 ? -34.382 -8.741 22.590 1.00 87.06 624 ALA A C 1
ATOM 4938 O O . ALA A 1 624 ? -35.204 -9.551 23.025 1.00 87.06 624 ALA A O 1
ATOM 4939 N N . CYS A 1 625 ? -34.274 -7.502 23.083 1.00 85.38 625 CYS A N 1
ATOM 4940 C CA . CYS A 1 625 ? -35.176 -6.949 24.095 1.00 85.38 625 CYS A CA 1
ATOM 4941 C C . CYS A 1 625 ? -36.624 -6.927 23.587 1.00 85.38 625 CYS A C 1
ATOM 4943 O O . CYS A 1 625 ? -37.520 -7.444 24.252 1.00 85.38 625 CYS A O 1
ATOM 4945 N N . GLN A 1 626 ? -36.851 -6.428 22.368 1.00 89.56 626 GLN A N 1
ATOM 4946 C CA . GLN A 1 626 ? -38.175 -6.430 21.744 1.00 89.56 626 GLN A CA 1
ATOM 4947 C C . GLN A 1 626 ? -38.720 -7.855 21.571 1.00 89.56 626 GLN A C 1
ATOM 4949 O O . GLN A 1 626 ? -39.900 -8.100 21.819 1.00 89.56 626 GLN A O 1
ATOM 4954 N N . PHE A 1 627 ? -37.879 -8.813 21.172 1.00 94.69 627 PHE A N 1
ATOM 4955 C CA . PHE A 1 627 ? -38.264 -10.220 21.081 1.00 94.69 627 PHE A CA 1
ATOM 4956 C C . PHE A 1 627 ? -38.704 -10.775 22.440 1.00 94.69 627 PHE A C 1
ATOM 4958 O O . PHE A 1 627 ? -39.749 -11.417 22.530 1.00 94.69 627 PHE A O 1
ATOM 4965 N N . PHE A 1 628 ? -37.930 -10.520 23.498 1.00 91.12 628 PHE A N 1
ATOM 4966 C CA . PHE A 1 628 ? -38.269 -10.943 24.856 1.00 91.12 628 PHE A CA 1
ATOM 4967 C C . PHE A 1 628 ? -39.630 -10.387 25.286 1.00 91.12 628 PHE A C 1
ATOM 4969 O O . PHE A 1 628 ? -40.489 -11.142 25.739 1.00 91.12 628 PHE A O 1
ATOM 4976 N N . GLU A 1 629 ? -39.854 -9.092 25.072 1.00 90.25 629 GLU A N 1
ATOM 4977 C CA . GLU A 1 629 ? -41.099 -8.408 25.422 1.00 90.25 629 GLU A CA 1
ATOM 4978 C C . GLU A 1 629 ? -42.318 -8.967 24.679 1.00 90.25 629 GLU A C 1
ATOM 4980 O O . GLU A 1 629 ? -43.383 -9.126 25.274 1.00 90.25 629 GLU A O 1
ATOM 4985 N N . VAL A 1 630 ? -42.160 -9.330 23.404 1.00 92.25 630 VAL A N 1
ATOM 4986 C CA . VAL A 1 630 ? -43.223 -9.961 22.605 1.00 92.25 630 VAL A CA 1
ATOM 4987 C C . VAL A 1 630 ? -43.500 -11.389 23.072 1.00 92.25 630 VAL A C 1
ATOM 4989 O O . VAL A 1 630 ? -44.645 -11.832 23.072 1.00 92.25 630 VAL A O 1
ATOM 4992 N N . MET A 1 631 ? -42.463 -12.126 23.471 1.00 92.12 631 MET A N 1
ATOM 4993 C CA . MET A 1 631 ? -42.558 -13.564 23.725 1.00 92.12 631 MET A CA 1
ATOM 4994 C C . MET A 1 631 ? -42.847 -13.921 25.189 1.00 92.12 631 MET A C 1
ATOM 4996 O O . MET A 1 631 ? -43.299 -15.036 25.455 1.00 92.12 631 MET A O 1
ATOM 5000 N N . LYS A 1 632 ? -42.622 -13.007 26.145 1.00 89.56 632 LYS A N 1
ATOM 5001 C CA . LYS A 1 632 ? -42.789 -13.271 27.588 1.00 89.56 632 LYS A CA 1
ATOM 5002 C C . LYS A 1 632 ? -44.217 -13.640 27.994 1.00 89.56 632 LYS A C 1
ATOM 5004 O O . LYS A 1 632 ? -44.395 -14.376 28.953 1.00 89.56 632 LYS A O 1
ATOM 5009 N N . SER A 1 633 ? -45.234 -13.168 27.272 1.00 91.19 633 SER A N 1
ATOM 5010 C CA . SER A 1 633 ? -46.639 -13.518 27.539 1.00 91.19 633 SER A CA 1
ATOM 5011 C C . SER A 1 633 ? -46.990 -14.940 27.089 1.00 91.19 633 SER A C 1
ATOM 5013 O O . SER A 1 633 ? -47.917 -15.544 27.621 1.00 91.19 633 SER A O 1
ATOM 5015 N N . PHE A 1 634 ? -46.236 -15.496 26.138 1.00 91.00 634 PHE A N 1
ATOM 5016 C CA . PHE A 1 634 ? -46.452 -16.835 25.586 1.00 91.00 634 PHE A CA 1
ATOM 5017 C C . PHE A 1 634 ? -45.586 -17.913 26.257 1.00 91.00 634 PHE A C 1
ATOM 5019 O O . PHE A 1 634 ? -45.779 -19.104 26.004 1.00 91.00 634 PHE A O 1
ATOM 5026 N N . HIS A 1 635 ? -44.620 -17.519 27.094 1.00 89.88 635 HIS A N 1
ATOM 5027 C CA . HIS A 1 635 ? -43.628 -18.415 27.682 1.00 89.88 635 HIS A CA 1
ATOM 5028 C C . HIS A 1 635 ? -43.430 -18.172 29.180 1.00 89.88 635 HIS A C 1
ATOM 5030 O O . HIS A 1 635 ? -43.271 -17.045 29.630 1.00 89.88 635 HIS A O 1
ATOM 5036 N N . GLN A 1 636 ? -43.350 -19.253 29.954 1.00 86.69 636 GLN A N 1
ATOM 5037 C CA . GLN A 1 636 ? -43.064 -19.191 31.388 1.00 86.69 636 GLN A CA 1
ATOM 5038 C C . GLN A 1 636 ? -41.552 -19.148 31.639 1.00 86.69 636 GLN A C 1
ATOM 5040 O O . GLN A 1 636 ? -40.811 -19.945 31.056 1.00 86.69 636 GLN A O 1
ATOM 5045 N N . ASN A 1 637 ? -41.096 -18.241 32.511 1.00 87.75 637 ASN A N 1
ATOM 5046 C CA . ASN A 1 637 ? -39.678 -18.068 32.864 1.00 87.75 637 ASN A CA 1
ATOM 5047 C C . ASN A 1 637 ? -38.769 -17.954 31.626 1.00 87.75 637 ASN A C 1
ATOM 5049 O O . ASN A 1 637 ? -37.748 -18.637 31.509 1.00 87.75 637 ASN A O 1
ATOM 5053 N N . LEU A 1 638 ? -39.197 -17.137 30.659 1.00 88.56 638 LEU A N 1
ATOM 5054 C CA . LEU A 1 638 ? -38.463 -16.908 29.421 1.00 88.56 638 LEU A CA 1
ATOM 5055 C C . LEU A 1 638 ? -37.078 -16.321 29.722 1.00 88.56 638 LEU A C 1
ATOM 5057 O O . LEU A 1 638 ? -36.937 -15.416 30.537 1.00 88.56 638 LEU A O 1
ATOM 5061 N N . THR A 1 639 ? -36.060 -16.811 29.024 1.00 87.56 639 THR A N 1
ATOM 5062 C CA . THR A 1 639 ? -34.710 -16.244 28.993 1.00 87.56 639 THR A CA 1
ATOM 5063 C C . THR A 1 639 ? -34.205 -16.242 27.555 1.00 87.56 639 THR A C 1
ATOM 5065 O O . THR A 1 639 ? -34.469 -17.173 26.789 1.00 87.56 639 THR A O 1
ATOM 5068 N N . VAL A 1 640 ? -33.493 -15.183 27.180 1.00 88.31 640 VAL A N 1
ATOM 5069 C CA . VAL A 1 640 ? -32.925 -14.990 25.842 1.00 88.31 640 VAL A CA 1
ATOM 5070 C C . VAL A 1 640 ? -31.467 -14.603 26.038 1.00 88.31 640 VAL A C 1
ATOM 5072 O O . VAL A 1 640 ? -31.166 -13.469 26.395 1.00 88.31 640 VAL A O 1
ATOM 5075 N N . ASN A 1 641 ? -30.567 -15.569 25.875 1.00 83.50 641 ASN A N 1
ATOM 5076 C CA . ASN A 1 641 ? -29.166 -15.424 26.268 1.00 83.50 641 ASN A CA 1
ATOM 5077 C C . ASN A 1 641 ? -28.229 -15.528 25.068 1.00 83.50 641 ASN A C 1
ATOM 5079 O O . ASN A 1 641 ? -28.502 -16.258 24.117 1.00 83.50 641 ASN A O 1
ATOM 5083 N N . GLU A 1 642 ? -27.102 -14.826 25.140 1.00 83.19 642 GLU A N 1
ATOM 5084 C CA . GLU A 1 642 ? -25.995 -14.975 24.193 1.00 83.19 642 GLU A CA 1
ATOM 5085 C C . GLU A 1 642 ? -25.420 -16.389 24.216 1.00 83.19 642 GLU A C 1
ATOM 5087 O O . GLU A 1 642 ? -25.436 -17.084 25.237 1.00 83.19 642 GLU A O 1
ATOM 5092 N N . CYS A 1 643 ? -24.905 -16.813 23.067 1.00 82.81 643 CYS A N 1
ATOM 5093 C CA . CYS A 1 643 ? -24.213 -18.080 22.921 1.00 82.81 643 CYS A CA 1
ATOM 5094 C C . CYS A 1 643 ? -22.940 -17.930 22.096 1.00 82.81 643 CYS A C 1
ATOM 5096 O O . CYS A 1 643 ? -22.759 -16.970 21.351 1.00 82.81 643 CYS A O 1
ATOM 5098 N N . GLY A 1 644 ? -22.051 -18.907 22.250 1.00 83.44 644 GLY A N 1
ATOM 5099 C CA . GLY A 1 644 ? -20.885 -19.056 21.393 1.00 83.44 644 GLY A CA 1
ATOM 5100 C C . GLY A 1 644 ? -21.182 -19.884 20.144 1.00 83.44 644 GLY A C 1
ATOM 5101 O O . GLY A 1 644 ? -22.326 -20.187 19.805 1.00 83.44 644 GLY A O 1
ATOM 5102 N N . LEU A 1 645 ? -20.105 -20.298 19.484 1.00 88.12 645 LEU A N 1
ATOM 5103 C CA . LEU A 1 645 ? -20.155 -21.200 18.343 1.00 88.12 645 LEU A CA 1
ATOM 5104 C C . LEU A 1 645 ? -20.480 -22.635 18.791 1.00 88.12 645 LEU A C 1
ATOM 5106 O O . LEU A 1 645 ? -19.739 -23.216 19.582 1.00 88.12 645 LEU A O 1
ATOM 5110 N N . PHE A 1 646 ? -21.528 -23.222 18.221 1.00 87.31 646 PHE A N 1
ATOM 5111 C CA . PHE A 1 646 ? -21.798 -24.656 18.278 1.00 87.31 646 PHE A CA 1
ATOM 5112 C C . PHE A 1 646 ? -21.103 -25.349 17.106 1.00 87.31 646 PHE A C 1
ATOM 5114 O O . PHE A 1 646 ? -21.173 -24.873 15.972 1.00 87.31 646 PHE A O 1
ATOM 5121 N N . LEU A 1 647 ? -20.437 -26.468 17.374 1.00 88.75 647 LEU A N 1
ATOM 5122 C CA . LEU A 1 647 ? -19.858 -27.342 16.355 1.00 88.75 647 LEU A CA 1
ATOM 5123 C C . LEU A 1 647 ? -20.691 -28.613 16.272 1.00 88.75 647 LEU A C 1
ATOM 5125 O O . LEU A 1 647 ? -21.166 -29.095 17.302 1.00 88.75 647 LEU A O 1
ATOM 5129 N N . ASP A 1 648 ? -20.856 -29.157 15.068 1.00 85.38 648 ASP A N 1
ATOM 5130 C CA . ASP A 1 648 ? -21.440 -30.489 14.955 1.00 85.38 648 ASP A CA 1
ATOM 5131 C C . ASP A 1 648 ? -20.492 -31.535 15.568 1.00 85.38 648 ASP A C 1
ATOM 5133 O O . ASP A 1 648 ? -19.271 -31.460 15.415 1.00 85.38 648 ASP A O 1
ATOM 5137 N N . VAL A 1 649 ? -21.067 -32.482 16.310 1.00 77.44 649 VAL A N 1
ATOM 5138 C CA . VAL A 1 649 ? -20.312 -33.492 17.066 1.00 77.44 649 VAL A CA 1
ATOM 5139 C C . VAL A 1 649 ? -19.639 -34.497 16.132 1.00 77.44 649 VAL A C 1
ATOM 5141 O O . VAL A 1 649 ? -18.516 -34.918 16.399 1.00 77.44 649 VAL A O 1
ATOM 5144 N N . GLU A 1 650 ? -20.301 -34.862 15.036 1.00 81.44 650 GLU A N 1
ATOM 5145 C CA . GLU A 1 650 ? -19.794 -35.828 14.060 1.00 81.44 650 GLU A CA 1
ATOM 5146 C C . GLU A 1 650 ? -18.917 -35.132 13.013 1.00 81.44 650 GLU A C 1
ATOM 5148 O O . GLU A 1 650 ? -17.887 -35.662 12.598 1.00 81.44 650 GLU A O 1
ATOM 5153 N N . MET A 1 651 ? -19.287 -33.903 12.640 1.00 84.12 651 MET A N 1
ATOM 5154 C CA . MET A 1 651 ? -18.618 -33.090 11.627 1.00 84.12 651 MET A CA 1
ATOM 5155 C C . MET A 1 651 ? -18.116 -31.758 12.206 1.00 84.12 651 MET A C 1
ATOM 5157 O O . MET A 1 651 ? -18.649 -30.695 11.876 1.00 84.12 651 MET A O 1
ATOM 5161 N N . PRO A 1 652 ? -17.028 -31.757 13.003 1.00 82.19 652 PRO A N 1
ATOM 5162 C CA . PRO A 1 652 ? -16.552 -30.573 13.733 1.00 82.19 652 PRO A CA 1
ATOM 5163 C C . PRO A 1 652 ? -16.037 -29.436 12.836 1.00 82.19 652 PRO A C 1
ATOM 5165 O O . PRO A 1 652 ? -15.722 -28.348 13.317 1.00 82.19 652 PRO A O 1
ATOM 5168 N N . TYR A 1 653 ? -15.949 -29.663 11.523 1.00 84.88 653 TYR A N 1
ATOM 5169 C CA . TYR A 1 653 ? -15.686 -28.627 10.526 1.00 84.88 653 TYR A CA 1
ATOM 5170 C C . TYR A 1 653 ? -16.950 -27.854 10.102 1.00 84.88 653 TYR A C 1
ATOM 5172 O O . TYR A 1 653 ? -16.845 -26.948 9.278 1.00 84.88 653 TYR A O 1
ATOM 5180 N N . ILE A 1 654 ? -18.132 -28.172 10.640 1.00 87.69 654 ILE A N 1
ATOM 5181 C CA . ILE A 1 654 ? -19.384 -27.426 10.451 1.00 87.69 654 ILE A CA 1
ATOM 5182 C C . ILE A 1 654 ? -19.753 -26.757 11.774 1.00 87.69 654 ILE A C 1
ATOM 5184 O O . ILE A 1 654 ? -19.800 -27.406 12.818 1.00 87.69 654 ILE A O 1
ATOM 5188 N N . GLY A 1 655 ? -20.031 -25.453 11.729 1.00 90.69 655 GLY A N 1
ATOM 5189 C CA . GLY A 1 655 ? -20.361 -24.688 12.927 1.00 90.69 655 GLY A CA 1
ATOM 5190 C C . GLY A 1 655 ? -21.463 -23.655 12.724 1.00 90.69 655 GLY A C 1
ATOM 5191 O O . GLY A 1 655 ? -21.563 -23.013 11.675 1.00 90.69 655 GLY A O 1
ATOM 5192 N N . GLY A 1 656 ? -22.275 -23.455 13.755 1.00 91.12 656 GLY A N 1
ATOM 5193 C CA . GLY A 1 656 ? -23.347 -22.469 13.799 1.00 91.12 656 GLY A CA 1
ATOM 5194 C C . GLY A 1 656 ? -23.277 -21.640 15.074 1.00 91.12 656 GLY A C 1
ATOM 5195 O O . GLY A 1 656 ? -23.147 -22.175 16.165 1.00 91.12 656 GLY A O 1
ATOM 5196 N N . SER A 1 657 ? -23.369 -20.321 14.941 1.00 92.19 657 SER A N 1
ATOM 5197 C CA . SER A 1 657 ? -23.551 -19.411 16.074 1.00 92.19 657 SER A CA 1
ATOM 5198 C C . SER A 1 657 ? -24.904 -18.742 15.876 1.00 92.19 657 SER A C 1
ATOM 5200 O O . SER A 1 657 ? -24.994 -17.873 15.009 1.00 92.19 657 SER A O 1
ATOM 5202 N N . PRO A 1 658 ? -25.972 -19.199 16.548 1.00 92.88 658 PRO A N 1
ATOM 5203 C CA . PRO A 1 658 ? -27.187 -18.405 16.699 1.00 92.88 658 PRO A CA 1
ATOM 5204 C C . PRO A 1 658 ? -26.849 -17.056 17.340 1.00 92.88 658 PRO A C 1
ATOM 5206 O O . PRO A 1 658 ? -25.857 -16.962 18.068 1.00 92.88 658 PRO A O 1
ATOM 5209 N N . ASP A 1 659 ? -27.673 -16.037 17.108 1.00 90.81 659 ASP A N 1
ATOM 5210 C CA . ASP A 1 659 ? -27.489 -14.757 17.793 1.00 90.81 659 ASP A CA 1
ATOM 5211 C C . ASP A 1 659 ? -27.832 -14.925 19.280 1.00 90.81 659 ASP A C 1
ATOM 5213 O O . ASP A 1 659 ? -27.068 -14.517 20.154 1.00 90.81 659 ASP A O 1
ATOM 5217 N N . ARG A 1 660 ? -28.945 -15.597 19.605 1.00 93.38 660 ARG A N 1
ATOM 5218 C CA . ARG A 1 660 ? -29.324 -15.928 20.990 1.00 93.38 660 ARG A CA 1
ATOM 5219 C C . ARG A 1 660 ? -29.922 -17.333 21.100 1.00 93.38 660 ARG A C 1
ATOM 5221 O O . ARG A 1 660 ? -30.438 -17.888 20.131 1.00 93.38 660 ARG A O 1
ATOM 5228 N N . ILE A 1 661 ? -29.911 -17.888 22.310 1.00 94.69 661 ILE A N 1
ATOM 5229 C CA . ILE A 1 661 ? -30.677 -19.081 22.683 1.00 94.69 661 ILE A CA 1
ATOM 5230 C C . ILE A 1 661 ? -31.861 -18.671 23.549 1.00 94.69 661 ILE A C 1
ATOM 5232 O O . ILE A 1 661 ? -31.702 -18.022 24.585 1.00 94.69 661 ILE A O 1
ATOM 5236 N N . VAL A 1 662 ? -33.044 -19.111 23.138 1.00 94.00 662 VAL A N 1
ATOM 5237 C CA . VAL A 1 662 ? -34.301 -18.923 23.854 1.00 94.00 662 VAL A CA 1
ATOM 5238 C C . VAL A 1 662 ? -34.557 -20.151 24.720 1.00 94.00 662 VAL A C 1
ATOM 5240 O O . VAL A 1 662 ? -34.631 -21.270 24.206 1.00 94.00 662 VAL A O 1
ATOM 5243 N N . ARG A 1 663 ? -34.710 -19.957 26.032 1.00 92.69 663 ARG A N 1
ATOM 5244 C CA . ARG A 1 663 ? -35.108 -21.011 26.979 1.00 92.69 663 ARG A CA 1
ATOM 5245 C C . ARG A 1 663 ? -36.314 -20.561 27.784 1.00 92.69 663 ARG A C 1
ATOM 5247 O O . ARG A 1 663 ? -36.455 -19.387 28.098 1.00 92.69 663 ARG A O 1
ATOM 5254 N N . CYS A 1 664 ? -37.172 -21.504 28.128 1.00 91.12 664 CYS A N 1
ATOM 5255 C CA . CYS A 1 664 ? -38.323 -21.293 28.996 1.00 91.12 664 CYS A CA 1
ATOM 5256 C C . CYS A 1 664 ? -38.669 -22.629 29.657 1.00 91.12 664 CYS A C 1
ATOM 5258 O O . CYS A 1 664 ? -38.205 -23.674 29.198 1.00 91.12 664 CYS A O 1
ATOM 5260 N N . SER A 1 665 ? -39.492 -22.621 30.702 1.00 91.94 665 SER A N 1
ATOM 5261 C CA . SER A 1 665 ? -39.898 -23.863 31.373 1.00 91.94 665 SER A CA 1
ATOM 5262 C C . SER A 1 665 ? -40.946 -24.666 30.592 1.00 91.94 665 SER A C 1
ATOM 5264 O O . SER A 1 665 ? -41.148 -25.838 30.887 1.00 91.94 665 SER A O 1
ATOM 5266 N N . CYS A 1 666 ? -41.603 -24.070 29.588 1.00 92.25 666 CYS A N 1
ATOM 5267 C CA . CYS A 1 666 ? -42.710 -24.700 28.858 1.00 92.25 666 CYS A CA 1
ATOM 5268 C C . CYS A 1 666 ? -42.343 -25.297 27.487 1.00 92.25 666 CYS A C 1
ATOM 5270 O O . CYS A 1 666 ? -43.169 -25.978 26.885 1.00 92.25 666 CYS A O 1
ATOM 5272 N N . CYS A 1 667 ? -41.156 -25.024 26.937 1.00 90.19 667 CYS A N 1
ATOM 5273 C CA . CYS A 1 667 ? -40.755 -25.491 25.604 1.00 90.19 667 CYS A CA 1
ATOM 5274 C C . CYS A 1 667 ? -39.281 -25.916 25.569 1.00 90.19 667 CYS A C 1
ATOM 5276 O O . CYS A 1 667 ? -38.465 -25.331 26.283 1.00 90.19 667 CYS A O 1
ATOM 5278 N N . PRO A 1 668 ? -38.907 -26.833 24.654 1.00 93.12 668 PRO A N 1
ATOM 5279 C CA . PRO A 1 668 ? -37.506 -27.097 24.346 1.00 93.12 668 PRO A CA 1
ATOM 5280 C C . PRO A 1 668 ? -36.757 -25.821 23.917 1.00 93.12 668 PRO A C 1
ATOM 5282 O O . PRO A 1 668 ? -37.382 -24.941 23.304 1.00 93.12 668 PRO A O 1
ATOM 5285 N N . PRO A 1 669 ? -35.437 -25.730 24.180 1.00 94.00 669 PRO A N 1
ATOM 5286 C CA . PRO A 1 669 ? -34.607 -24.616 23.734 1.00 94.00 669 PRO A CA 1
ATOM 5287 C C . PRO A 1 669 ? -34.707 -24.375 22.226 1.00 94.00 669 PRO A C 1
ATOM 5289 O O . PRO A 1 669 ? -34.849 -25.313 21.437 1.00 94.00 669 PRO A O 1
ATOM 5292 N N . ALA A 1 670 ? -34.619 -23.109 21.829 1.00 96.06 670 ALA A N 1
ATOM 5293 C CA . ALA A 1 670 ? -34.689 -22.700 20.433 1.00 96.06 670 ALA A CA 1
ATOM 5294 C C . ALA A 1 670 ? -33.591 -21.690 20.095 1.00 96.06 670 ALA A C 1
ATOM 5296 O O . ALA A 1 670 ? -33.194 -20.883 20.937 1.00 96.06 670 ALA A O 1
ATOM 5297 N N . CYS A 1 671 ? -33.138 -21.704 18.844 1.00 97.00 671 CYS A N 1
ATOM 5298 C CA . CYS A 1 671 ? -32.280 -20.652 18.312 1.00 97.00 671 CYS A CA 1
ATOM 5299 C C . CYS A 1 671 ? -33.095 -19.369 18.087 1.00 97.00 671 CYS A C 1
ATOM 5301 O O . CYS A 1 671 ? -34.292 -19.426 17.797 1.00 97.00 671 CYS A O 1
ATOM 5303 N N . LEU A 1 672 ? -32.438 -18.219 18.173 1.00 97.06 672 LEU A N 1
ATOM 5304 C CA . LEU A 1 672 ? -32.940 -16.932 17.706 1.00 97.06 672 LEU A CA 1
ATOM 5305 C C . LEU A 1 672 ? -31.887 -16.319 16.779 1.00 97.06 672 LEU A C 1
ATOM 5307 O O . LEU A 1 672 ? -30.740 -16.134 17.182 1.00 97.06 672 LEU A O 1
ATOM 5311 N N . GLU A 1 673 ? -32.295 -16.032 15.546 1.00 97.31 673 GLU A N 1
ATOM 5312 C CA . GLU A 1 673 ? -31.505 -15.351 14.519 1.00 97.31 673 GLU A CA 1
ATOM 5313 C C . GLU A 1 673 ? -32.165 -14.004 14.207 1.00 97.31 673 GLU A C 1
ATOM 5315 O O . GLU A 1 673 ? -33.324 -13.949 13.794 1.00 97.31 673 GLU A O 1
ATOM 5320 N N . ILE A 1 674 ? -31.424 -12.918 14.385 1.00 96.38 674 ILE A N 1
ATOM 5321 C CA . ILE A 1 674 ? -31.873 -11.535 14.282 1.00 96.38 674 ILE A CA 1
ATOM 5322 C C . ILE A 1 674 ? -31.224 -10.879 13.060 1.00 96.38 674 ILE A C 1
ATOM 5324 O O . ILE A 1 674 ? -30.037 -11.032 12.756 1.00 96.38 674 ILE A O 1
ATOM 5328 N N . LYS A 1 675 ? -32.015 -10.115 12.310 1.00 94.38 675 LYS A N 1
ATOM 5329 C CA . LYS A 1 675 ? -31.544 -9.277 11.208 1.00 94.38 675 LYS A CA 1
ATOM 5330 C C . LYS A 1 675 ? -32.040 -7.851 11.401 1.00 94.38 675 LYS A C 1
ATOM 5332 O O . LYS A 1 675 ? -33.238 -7.598 11.332 1.00 94.38 675 LYS A O 1
ATOM 5337 N N . CYS A 1 676 ? -31.099 -6.922 11.550 1.00 90.19 676 CYS A N 1
ATOM 5338 C CA . CYS A 1 676 ? -31.366 -5.484 11.606 1.00 90.19 676 CYS A CA 1
ATOM 5339 C C . CYS A 1 676 ? -30.861 -4.821 10.309 1.00 90.19 676 CYS A C 1
ATOM 5341 O O . CYS A 1 676 ? -29.702 -4.400 10.234 1.00 90.19 676 CYS A O 1
ATOM 5343 N N . PRO A 1 677 ? -31.664 -4.808 9.228 1.00 88.62 677 PRO A N 1
ATOM 5344 C CA . PRO A 1 677 ? -31.238 -4.302 7.927 1.00 88.62 677 PRO A CA 1
ATOM 5345 C C . PRO A 1 677 ? -31.105 -2.774 7.918 1.00 88.62 677 PRO A C 1
ATOM 5347 O O . PRO A 1 677 ? -32.089 -2.047 8.010 1.00 88.62 677 PRO A O 1
ATOM 5350 N N . PHE A 1 678 ? -29.884 -2.282 7.699 1.00 85.06 678 PHE A N 1
ATOM 5351 C CA . PHE A 1 678 ? -29.610 -0.843 7.614 1.00 85.06 678 PHE A CA 1
ATOM 5352 C C . PHE A 1 678 ? -30.387 -0.136 6.489 1.00 85.06 678 PHE A C 1
ATOM 5354 O O . PHE A 1 678 ? -30.780 1.012 6.646 1.00 85.06 678 PHE A O 1
ATOM 5361 N N . SER A 1 679 ? -30.656 -0.824 5.374 1.00 83.44 679 SER A N 1
ATOM 5362 C CA . SER A 1 679 ? -31.334 -0.254 4.199 1.00 83.44 679 SER A CA 1
ATOM 5363 C C . SER A 1 679 ? -32.770 0.210 4.453 1.00 83.44 679 SER A C 1
ATOM 5365 O O . SER A 1 679 ? -33.282 1.000 3.673 1.00 83.44 679 SER A O 1
ATOM 5367 N N . ILE A 1 680 ? -33.420 -0.300 5.502 1.00 86.50 680 ILE A N 1
ATOM 5368 C CA . ILE A 1 680 ? -34.810 0.030 5.854 1.00 86.50 680 ILE A CA 1
ATOM 5369 C C . ILE A 1 680 ? -34.924 0.492 7.311 1.00 86.50 680 ILE A C 1
ATOM 5371 O O . ILE A 1 680 ? -35.981 0.387 7.917 1.00 86.50 680 ILE A O 1
ATOM 5375 N N . ASN A 1 681 ? -33.834 0.983 7.905 1.00 81.62 681 ASN A N 1
ATOM 5376 C CA . ASN A 1 681 ? -33.792 1.393 9.314 1.00 81.62 681 ASN A CA 1
ATOM 5377 C C . ASN A 1 681 ? -34.853 2.450 9.701 1.00 81.62 681 ASN A C 1
ATOM 5379 O O . ASN A 1 681 ? -35.257 2.519 10.861 1.00 81.62 681 ASN A O 1
ATOM 5383 N N . HIS A 1 682 ? -35.317 3.235 8.730 1.00 82.19 682 HIS A N 1
ATOM 5384 C CA . HIS A 1 682 ? -36.308 4.305 8.847 1.00 82.19 682 HIS A CA 1
ATOM 5385 C C . HIS A 1 682 ? -37.749 3.853 8.545 1.00 82.19 682 HIS A C 1
ATOM 5387 O O . HIS A 1 682 ? -38.655 4.680 8.503 1.00 82.19 682 HIS A O 1
ATOM 5393 N N . THR A 1 683 ? -37.980 2.560 8.304 1.00 88.75 683 THR A N 1
ATOM 5394 C CA . THR A 1 683 ? -39.292 2.040 7.896 1.00 88.75 683 THR A CA 1
ATOM 5395 C C . THR A 1 683 ? -39.580 0.700 8.567 1.00 88.75 683 THR A C 1
ATOM 5397 O O . THR A 1 683 ? -38.675 -0.009 9.014 1.00 88.75 683 THR A O 1
ATOM 5400 N N . SER A 1 684 ? -40.859 0.343 8.685 1.00 89.44 684 SER A N 1
ATOM 5401 C CA . SER A 1 684 ? -41.257 -0.963 9.209 1.00 89.44 684 SER A CA 1
ATOM 5402 C C . SER A 1 684 ? -40.912 -2.071 8.206 1.00 89.44 684 SER A C 1
ATOM 5404 O O . SER A 1 684 ? -41.185 -1.921 7.014 1.00 89.44 684 SER A O 1
ATOM 5406 N N . PRO A 1 685 ? -40.387 -3.229 8.650 1.00 90.50 685 PRO A N 1
ATOM 5407 C CA . PRO A 1 685 ? -40.182 -4.378 7.771 1.00 90.50 685 PRO A CA 1
ATOM 5408 C C . PRO A 1 685 ? -41.495 -4.964 7.222 1.00 90.50 685 PRO A C 1
ATOM 5410 O O . PRO A 1 685 ? -41.445 -5.781 6.307 1.00 90.50 685 PRO A O 1
ATOM 5413 N N . GLN A 1 686 ? -42.650 -4.567 7.770 1.00 90.12 686 GLN A N 1
ATOM 5414 C CA . GLN A 1 686 ? -43.982 -4.961 7.299 1.00 90.12 686 GLN A CA 1
ATOM 5415 C C . GLN A 1 686 ? -44.590 -3.977 6.280 1.00 90.12 686 GLN A C 1
ATOM 5417 O O . GLN A 1 686 ? -45.702 -4.218 5.810 1.00 90.12 686 GLN A O 1
ATOM 5422 N N . ASP A 1 687 ? -43.906 -2.871 5.958 1.00 86.69 687 ASP A N 1
ATOM 5423 C CA . ASP A 1 687 ? -44.411 -1.866 5.017 1.00 86.69 687 ASP A CA 1
ATOM 5424 C C . ASP A 1 687 ? -44.644 -2.487 3.621 1.00 86.69 687 ASP A C 1
ATOM 5426 O O . ASP A 1 687 ? -43.721 -3.097 3.070 1.00 86.69 687 ASP A O 1
ATOM 5430 N N . PRO A 1 688 ? -45.842 -2.339 3.018 1.00 82.00 688 PRO A N 1
ATOM 5431 C CA . PRO A 1 688 ? -46.154 -2.882 1.693 1.00 82.00 688 PRO A CA 1
ATOM 5432 C C . PRO A 1 688 ? -45.220 -2.411 0.569 1.00 82.00 688 PRO A C 1
ATOM 5434 O O . PRO A 1 688 ? -45.074 -3.116 -0.430 1.00 82.00 688 PRO A O 1
ATOM 5437 N N . ASN A 1 689 ? -44.590 -1.242 0.716 1.00 84.81 689 ASN A N 1
ATOM 5438 C CA . ASN A 1 689 ? -43.671 -0.672 -0.272 1.00 84.81 689 ASN A CA 1
ATOM 5439 C C . ASN A 1 689 ? -42.249 -1.244 -0.166 1.00 84.81 689 ASN A C 1
ATOM 5441 O O . ASN A 1 689 ? -41.405 -0.984 -1.026 1.00 84.81 689 ASN A O 1
ATOM 5445 N N . ILE A 1 690 ? -41.964 -2.025 0.878 1.00 82.88 690 ILE A N 1
ATOM 5446 C CA . ILE A 1 690 ? -40.653 -2.614 1.130 1.00 82.88 690 ILE A CA 1
ATOM 5447 C C . ILE A 1 690 ? -40.656 -4.090 0.728 1.00 82.88 690 ILE A C 1
ATOM 5449 O O . ILE A 1 690 ? -41.367 -4.924 1.283 1.00 82.88 690 ILE A O 1
ATOM 5453 N N . SER A 1 691 ? -39.779 -4.441 -0.214 1.00 84.12 691 SER A N 1
ATOM 5454 C CA . SER A 1 691 ? -39.566 -5.828 -0.632 1.00 84.12 691 SER A CA 1
ATOM 5455 C C . SER A 1 691 ? -38.243 -6.365 -0.090 1.00 84.12 691 SER A C 1
ATOM 5457 O O . SER A 1 691 ? -37.163 -6.018 -0.572 1.00 84.12 691 SER A O 1
ATOM 5459 N N . LEU A 1 692 ? -38.323 -7.270 0.889 1.00 88.94 692 LEU A N 1
ATOM 5460 C CA . LEU A 1 692 ? -37.170 -8.006 1.408 1.00 88.94 692 LEU A CA 1
ATOM 5461 C C . LEU A 1 692 ? -37.049 -9.366 0.696 1.00 88.94 692 LEU A C 1
ATOM 5463 O O . LEU A 1 692 ? -37.912 -10.222 0.888 1.00 88.94 692 LEU A O 1
ATOM 5467 N N . PRO A 1 693 ? -35.967 -9.651 -0.059 1.00 90.06 693 PRO A N 1
ATOM 5468 C CA . PRO A 1 693 ? -35.856 -10.870 -0.882 1.00 90.06 693 PRO A CA 1
ATOM 5469 C C . PRO A 1 693 ? -35.827 -12.179 -0.069 1.00 90.06 693 PRO A C 1
ATOM 5471 O O . PRO A 1 693 ? -35.968 -13.281 -0.611 1.00 90.06 693 PRO A O 1
ATOM 5474 N N . TYR A 1 694 ? -35.611 -12.063 1.240 1.00 91.75 694 TYR A N 1
ATOM 5475 C CA . TYR A 1 694 ? -35.552 -13.162 2.195 1.00 91.75 694 TYR A CA 1
ATOM 5476 C C . TYR A 1 694 ? -36.842 -13.376 2.986 1.00 91.75 694 TYR A C 1
ATOM 5478 O O . TYR A 1 694 ? -36.900 -14.328 3.760 1.00 91.75 694 TYR A O 1
ATOM 5486 N N . ILE A 1 695 ? -37.868 -12.552 2.772 1.00 92.31 695 ILE A N 1
ATOM 5487 C CA . ILE A 1 695 ? -39.204 -12.704 3.350 1.00 92.31 695 ILE A CA 1
ATOM 5488 C C . ILE A 1 695 ? -40.211 -12.974 2.225 1.00 92.31 695 ILE A C 1
ATOM 5490 O O . ILE A 1 695 ? -40.039 -12.559 1.083 1.00 92.31 695 ILE A O 1
ATOM 5494 N N . THR A 1 696 ? -41.267 -13.717 2.526 1.00 88.94 696 THR A N 1
ATOM 5495 C CA . THR A 1 696 ? -42.396 -13.989 1.635 1.00 88.94 696 THR A CA 1
ATOM 5496 C C . THR A 1 696 ? -43.691 -13.776 2.414 1.00 88.94 696 THR A C 1
ATOM 5498 O O . THR A 1 696 ? -43.837 -14.301 3.517 1.00 88.94 696 THR A O 1
ATOM 5501 N N . LYS A 1 697 ? -44.640 -13.016 1.858 1.00 84.69 697 LYS A N 1
ATOM 5502 C CA . LYS A 1 697 ? -45.978 -12.832 2.443 1.00 84.69 697 LYS A CA 1
ATOM 5503 C C . LYS A 1 697 ? -46.871 -14.001 2.008 1.00 84.69 697 LYS A C 1
ATOM 5505 O O . LYS A 1 697 ? -47.028 -14.242 0.813 1.00 84.69 697 LYS A O 1
ATOM 5510 N N . LYS A 1 698 ? -47.415 -14.770 2.958 1.00 80.56 698 LYS A N 1
ATOM 5511 C CA . LYS A 1 698 ? -48.432 -15.801 2.671 1.00 80.56 698 LYS A CA 1
ATOM 5512 C C . LYS A 1 698 ? -49.818 -15.163 2.515 1.00 80.56 698 LYS A C 1
ATOM 5514 O O . LYS A 1 698 ? -50.037 -14.053 2.986 1.00 80.56 698 LYS A O 1
ATOM 5519 N N . LEU A 1 699 ? -50.759 -15.906 1.919 1.00 70.25 699 LEU A N 1
ATOM 5520 C CA . LEU A 1 699 ? -52.158 -15.489 1.707 1.00 70.25 699 LEU A CA 1
ATOM 5521 C C . LEU A 1 699 ? -52.857 -15.002 2.992 1.00 70.25 699 LEU A C 1
ATOM 5523 O O . LEU A 1 699 ? -53.683 -14.105 2.928 1.00 70.25 699 LEU A O 1
ATOM 5527 N N . ASN A 1 700 ? -52.465 -15.520 4.160 1.00 71.31 700 ASN A N 1
ATOM 5528 C CA . ASN A 1 700 ? -53.026 -15.140 5.465 1.00 71.31 700 ASN A CA 1
ATOM 5529 C C . ASN A 1 700 ? -52.293 -13.943 6.103 1.00 71.31 700 ASN A C 1
ATOM 5531 O O . ASN A 1 700 ? -52.162 -13.885 7.321 1.00 71.31 700 ASN A O 1
ATOM 5535 N N . GLU A 1 701 ? -51.671 -13.087 5.294 1.00 73.00 701 GLU A N 1
ATOM 5536 C CA . GLU A 1 701 ? -50.848 -11.937 5.708 1.00 73.00 701 GLU A CA 1
ATOM 5537 C C . GLU A 1 701 ? -49.628 -12.235 6.595 1.00 73.00 701 GLU A C 1
ATOM 5539 O O . GLU A 1 701 ? -48.887 -11.332 6.976 1.00 73.00 701 GLU A O 1
ATOM 5544 N N . LYS A 1 702 ? -49.343 -13.509 6.869 1.00 84.19 702 LYS A N 1
ATOM 5545 C CA . LYS A 1 702 ? -48.175 -13.920 7.645 1.00 84.19 702 LYS A CA 1
ATOM 5546 C C . LYS A 1 702 ? -46.895 -13.801 6.816 1.00 84.19 702 LYS A C 1
ATOM 5548 O O . LYS A 1 702 ? -46.748 -14.467 5.787 1.00 84.19 702 LYS A O 1
ATOM 5553 N N . PHE A 1 703 ? -45.943 -13.020 7.313 1.00 90.19 703 PHE A N 1
ATOM 5554 C CA . PHE A 1 703 ? -44.584 -12.951 6.785 1.00 90.19 703 PHE A CA 1
ATOM 5555 C C . PHE A 1 703 ? -43.780 -14.179 7.227 1.00 90.19 703 PHE A C 1
ATOM 5557 O O . PHE A 1 703 ? -43.702 -14.485 8.415 1.00 90.19 703 PHE A O 1
ATOM 5564 N N . VAL A 1 704 ? -43.198 -14.895 6.267 1.00 93.12 704 VAL A N 1
ATOM 5565 C CA . VAL A 1 704 ? -42.359 -16.077 6.509 1.00 93.12 704 VAL A CA 1
ATOM 5566 C C . VAL A 1 704 ? -41.025 -15.950 5.792 1.00 93.12 704 VAL A C 1
ATOM 5568 O O . VAL A 1 704 ? -40.921 -15.251 4.785 1.00 93.12 704 VAL A O 1
ATOM 5571 N N . ILE A 1 705 ? -40.000 -16.651 6.262 1.00 94.25 705 ILE A N 1
ATOM 5572 C CA . ILE A 1 705 ? -38.706 -16.671 5.584 1.00 94.25 705 ILE A CA 1
ATOM 5573 C C . ILE A 1 705 ? -38.801 -17.389 4.228 1.00 94.25 705 ILE A C 1
ATOM 5575 O O . ILE A 1 705 ? -39.436 -18.437 4.075 1.00 94.25 705 ILE A O 1
ATOM 5579 N N . ASN A 1 706 ? -38.113 -16.854 3.223 1.00 93.94 706 ASN A N 1
ATOM 5580 C CA . ASN A 1 706 ? -37.955 -17.519 1.938 1.00 93.94 706 ASN A CA 1
ATOM 5581 C C . ASN A 1 706 ? -37.027 -18.738 2.093 1.00 93.94 706 ASN A C 1
ATOM 5583 O O . ASN A 1 706 ? -35.813 -18.590 2.256 1.00 93.94 706 ASN A O 1
ATOM 5587 N N . LYS A 1 707 ? -37.580 -19.952 1.967 1.00 91.88 707 LYS A N 1
ATOM 5588 C CA . LYS A 1 707 ? -36.830 -21.217 2.100 1.00 91.88 707 LYS A CA 1
ATOM 5589 C C . LYS A 1 707 ? -35.679 -21.386 1.095 1.00 91.88 707 LYS A C 1
ATOM 5591 O O . LYS A 1 707 ? -34.772 -22.176 1.330 1.00 91.88 707 LYS A O 1
ATOM 5596 N N . LYS A 1 708 ? -35.678 -20.650 -0.025 1.00 90.56 708 LYS A N 1
ATOM 5597 C CA . LYS A 1 708 ? -34.577 -20.663 -1.010 1.00 90.56 708 LYS A CA 1
ATOM 5598 C C . LYS A 1 708 ? -33.442 -19.696 -0.651 1.00 90.56 708 LYS A C 1
ATOM 5600 O O . LYS A 1 708 ? -32.394 -19.718 -1.300 1.00 90.56 708 LYS A O 1
ATOM 5605 N N . HIS A 1 709 ? -33.641 -18.827 0.339 1.00 94.00 709 HIS A N 1
ATOM 5606 C CA . HIS A 1 709 ? -32.678 -17.801 0.717 1.00 94.00 709 HIS A CA 1
ATOM 5607 C C . HIS A 1 709 ? -31.585 -18.339 1.653 1.00 94.00 709 HIS A C 1
ATOM 5609 O O . HIS A 1 709 ? -31.795 -19.277 2.419 1.00 94.00 709 HIS A O 1
ATOM 5615 N N . ARG A 1 710 ? -30.410 -17.695 1.644 1.00 95.25 710 ARG A N 1
ATOM 5616 C CA . ARG A 1 710 ? -29.252 -18.097 2.464 1.00 95.25 710 ARG A CA 1
ATOM 5617 C C . ARG A 1 710 ? -29.515 -18.087 3.972 1.00 95.25 710 ARG A C 1
ATOM 5619 O O . ARG A 1 710 ? -28.949 -18.907 4.680 1.00 95.25 710 ARG A O 1
ATOM 5626 N N . TYR A 1 711 ? -30.381 -17.192 4.448 1.00 95.62 711 TYR A N 1
ATOM 5627 C CA . TYR A 1 711 ? -30.739 -17.100 5.870 1.00 95.62 711 TYR A CA 1
ATOM 5628 C C . TYR A 1 711 ? -31.545 -18.307 6.353 1.00 95.62 711 TYR A C 1
ATOM 5630 O O . TYR A 1 711 ? -31.375 -18.721 7.493 1.00 95.62 711 TYR A O 1
ATOM 5638 N N . TYR A 1 712 ? -32.344 -18.931 5.481 1.00 95.62 712 TYR A N 1
ATOM 5639 C CA . TYR A 1 712 ? -33.015 -20.181 5.830 1.00 95.62 712 TYR A CA 1
ATOM 5640 C C . TYR A 1 712 ? -31.994 -21.299 6.043 1.00 95.62 712 TYR A C 1
ATOM 5642 O O . TYR A 1 712 ? -32.014 -21.957 7.077 1.00 95.62 712 TYR A O 1
ATOM 5650 N N . THR A 1 713 ? -31.039 -21.450 5.117 1.00 94.88 713 THR A N 1
ATOM 5651 C CA . THR A 1 713 ? -29.927 -22.399 5.282 1.00 94.88 713 THR A CA 1
ATOM 5652 C C . THR A 1 713 ? -29.132 -22.122 6.558 1.00 94.88 713 THR A C 1
ATOM 5654 O O . THR A 1 713 ? -28.804 -23.056 7.278 1.00 94.88 713 THR A O 1
ATOM 5657 N N . GLN A 1 714 ? -28.859 -20.853 6.872 1.00 96.06 714 GLN A N 1
ATOM 5658 C CA . GLN A 1 714 ? -28.160 -20.475 8.100 1.00 96.06 714 GLN A CA 1
ATOM 5659 C C . GLN A 1 714 ? -28.913 -20.940 9.357 1.00 96.06 714 GLN A C 1
ATOM 5661 O O . GLN A 1 714 ? -28.302 -21.572 10.215 1.00 96.06 714 GLN A O 1
ATOM 5666 N N . CYS A 1 715 ? -30.229 -20.710 9.425 1.00 96.50 715 CYS A N 1
ATOM 5667 C CA . CYS A 1 715 ? -31.065 -21.169 10.538 1.00 96.50 715 CYS A CA 1
ATOM 5668 C C . CYS A 1 715 ? -31.058 -22.701 10.666 1.00 96.50 715 CYS A C 1
ATOM 5670 O O . CYS A 1 715 ? -30.970 -23.221 11.775 1.00 96.50 715 CYS A O 1
ATOM 5672 N N . GLN A 1 716 ? -31.126 -23.431 9.545 1.00 96.44 716 GLN A N 1
ATOM 5673 C CA . GLN A 1 716 ? -31.074 -24.899 9.548 1.00 96.44 716 GLN A CA 1
ATOM 5674 C C . GLN A 1 716 ? -29.732 -25.424 10.072 1.00 96.44 716 GLN A C 1
ATOM 5676 O O . GLN A 1 716 ? -29.713 -26.320 10.908 1.00 96.44 716 GLN A O 1
ATOM 5681 N N . VAL A 1 717 ? -28.609 -24.822 9.662 1.00 94.56 717 VAL A N 1
ATOM 5682 C CA . VAL A 1 717 ? -27.279 -25.232 10.145 1.00 94.56 717 VAL A CA 1
ATOM 5683 C C . VAL A 1 717 ? -27.078 -24.894 11.622 1.00 94.56 717 VAL A C 1
ATOM 5685 O O . VAL A 1 717 ? -26.504 -25.689 12.364 1.00 94.56 717 VAL A O 1
ATOM 5688 N N . GLN A 1 718 ? -27.573 -23.744 12.081 1.00 95.50 718 GLN A N 1
ATOM 5689 C CA . GLN A 1 718 ? -27.568 -23.385 13.502 1.00 95.50 718 GLN A CA 1
ATOM 5690 C C . GLN A 1 718 ? -28.364 -24.392 14.343 1.00 95.50 718 GLN A C 1
ATOM 5692 O O . GLN A 1 718 ? -27.867 -24.856 15.363 1.00 95.50 718 GLN A O 1
ATOM 5697 N N . MET A 1 719 ? -29.553 -24.787 13.883 1.00 95.75 719 MET A N 1
ATOM 5698 C CA . MET A 1 719 ? -30.368 -25.815 14.536 1.00 95.75 719 MET A CA 1
ATOM 5699 C C . MET A 1 719 ? -29.683 -27.189 14.543 1.00 95.75 719 MET A C 1
ATOM 5701 O O . MET A 1 719 ? -29.621 -27.825 15.593 1.00 95.75 719 MET A O 1
ATOM 5705 N N . GLY A 1 720 ? -29.106 -27.617 13.414 1.00 92.81 720 GLY A N 1
ATOM 5706 C CA . GLY A 1 720 ? -28.424 -28.911 13.290 1.00 92.81 720 GLY A CA 1
ATOM 5707 C C . GLY A 1 720 ? -27.167 -29.028 14.157 1.00 92.81 720 GLY A C 1
ATOM 5708 O O . GLY A 1 720 ? -26.961 -30.051 14.812 1.00 92.81 720 GLY A O 1
ATOM 5709 N N . THR A 1 721 ? -26.370 -27.955 14.235 1.00 92.88 721 THR A N 1
ATOM 5710 C CA . THR A 1 721 ? -25.162 -27.896 15.084 1.00 92.88 721 THR A CA 1
ATOM 5711 C C . THR A 1 721 ? -25.494 -27.761 16.570 1.00 92.88 721 THR A C 1
ATOM 5713 O O . THR A 1 721 ? -24.852 -28.399 17.397 1.00 92.88 721 THR A O 1
ATOM 5716 N N . ALA A 1 722 ? -26.524 -26.989 16.932 1.00 91.12 722 ALA A N 1
ATOM 5717 C CA . ALA A 1 722 ? -26.962 -26.824 18.320 1.00 91.12 722 ALA A CA 1
ATOM 5718 C C . ALA A 1 722 ? -27.910 -27.939 18.816 1.00 91.12 722 ALA A C 1
ATOM 5720 O O . ALA A 1 722 ? -28.344 -27.895 19.967 1.00 91.12 722 ALA A O 1
ATOM 5721 N N . LYS A 1 723 ? -28.253 -28.913 17.954 1.00 91.44 723 LYS A N 1
ATOM 5722 C CA . LYS A 1 723 ? -29.247 -29.980 18.192 1.00 91.44 723 LYS A CA 1
ATOM 5723 C C . LYS A 1 723 ? -30.590 -29.432 18.701 1.00 91.44 723 LYS A C 1
ATOM 5725 O O . LYS A 1 723 ? -31.189 -29.951 19.640 1.00 91.44 723 LYS A O 1
ATOM 5730 N N . MET A 1 724 ? -31.062 -28.358 18.069 1.00 93.81 724 MET A N 1
ATOM 5731 C CA . MET A 1 724 ? -32.339 -27.708 18.372 1.00 93.81 724 MET A CA 1
ATOM 5732 C C . MET A 1 724 ? -33.336 -27.930 17.239 1.00 93.81 724 MET A C 1
ATOM 5734 O O . MET A 1 724 ? -32.983 -27.890 16.069 1.00 93.81 724 MET A O 1
ATOM 5738 N N . ILE A 1 725 ? -34.612 -28.100 17.580 1.00 95.12 725 ILE A N 1
ATOM 5739 C CA . ILE A 1 725 ? -35.675 -28.394 16.600 1.00 95.12 725 ILE A CA 1
ATOM 5740 C C . ILE A 1 725 ? -36.396 -27.141 16.078 1.00 95.12 725 ILE A C 1
ATOM 5742 O O . ILE A 1 725 ? -37.326 -27.234 15.272 1.00 95.12 725 ILE A O 1
ATOM 5746 N N . LYS A 1 726 ? -36.031 -25.962 16.595 1.00 96.38 726 LYS A N 1
ATOM 5747 C CA . LYS A 1 726 ? -36.753 -24.708 16.370 1.00 96.38 726 LYS A CA 1
ATOM 5748 C C . LYS A 1 726 ? -35.801 -23.516 16.335 1.00 96.38 726 LYS A C 1
ATOM 5750 O O . LYS A 1 726 ? -34.938 -23.386 17.201 1.00 96.38 726 LYS A O 1
ATOM 5755 N N . CYS A 1 727 ? -36.037 -22.615 15.386 1.00 97.19 727 CYS A N 1
ATOM 5756 C CA . CYS A 1 727 ? -35.384 -21.316 15.296 1.00 97.19 727 CYS A CA 1
ATOM 5757 C C . CYS A 1 727 ? -36.435 -20.219 15.106 1.00 97.19 727 CYS A C 1
ATOM 5759 O O . CYS A 1 727 ? -37.321 -20.337 14.256 1.00 97.19 727 CYS A O 1
ATOM 5761 N N . TYR A 1 728 ? -36.348 -19.158 15.898 1.00 97.31 728 TYR A N 1
ATOM 5762 C CA . TYR A 1 728 ? -37.061 -17.915 15.650 1.00 97.31 728 TYR A CA 1
ATOM 5763 C C . TYR A 1 728 ? -36.201 -17.035 14.745 1.00 97.31 728 TYR A C 1
ATOM 5765 O O . TYR A 1 728 ? -35.056 -16.739 15.074 1.00 97.31 728 TYR A O 1
ATOM 5773 N N . PHE A 1 729 ? -36.746 -16.625 13.606 1.00 97.44 729 PHE A N 1
ATOM 5774 C CA . PHE A 1 729 ? -36.092 -15.696 12.694 1.00 97.44 729 PHE A CA 1
ATOM 5775 C C . PHE A 1 729 ? -36.767 -14.338 12.799 1.00 97.44 729 PHE A C 1
ATOM 5777 O O . PHE A 1 729 ? -37.946 -14.205 12.466 1.00 97.44 729 PHE A O 1
ATOM 5784 N N . MET A 1 730 ? -36.023 -13.344 13.268 1.00 96.44 730 MET A N 1
ATOM 5785 C CA . MET A 1 730 ? -36.519 -11.999 13.498 1.00 96.44 730 MET A CA 1
ATOM 5786 C C . MET A 1 730 ? -35.879 -11.006 12.533 1.00 96.44 730 MET A C 1
ATOM 5788 O O . MET A 1 730 ? -34.660 -10.959 12.389 1.00 96.44 730 MET A O 1
ATOM 5792 N N . VAL A 1 731 ? -36.698 -10.165 11.910 1.00 95.94 731 VAL A N 1
ATOM 5793 C CA . VAL A 1 731 ? -36.249 -8.955 11.212 1.00 95.94 731 VAL A CA 1
ATOM 5794 C C . VAL A 1 731 ? -36.740 -7.765 12.014 1.00 95.94 731 VAL A C 1
ATOM 5796 O O . VAL A 1 731 ? -37.934 -7.687 12.287 1.00 95.94 731 VAL A O 1
ATOM 5799 N N . TRP A 1 732 ? -35.851 -6.855 12.396 1.00 94.62 732 TRP A N 1
ATOM 5800 C CA . TRP A 1 732 ? -36.190 -5.748 13.287 1.00 94.62 732 TRP A CA 1
ATOM 5801 C C . TRP A 1 732 ? -35.671 -4.409 12.761 1.00 94.62 732 TRP A C 1
ATOM 5803 O O . TRP A 1 732 ? -34.554 -4.314 12.247 1.00 94.62 732 TRP A O 1
ATOM 5813 N N . THR A 1 733 ? -36.490 -3.374 12.918 1.00 90.12 733 THR A N 1
ATOM 5814 C CA . THR A 1 733 ? -36.116 -1.961 12.809 1.00 90.12 733 THR A CA 1
ATOM 5815 C C . THR A 1 733 ? -36.758 -1.204 13.975 1.00 90.12 733 THR A C 1
ATOM 5817 O O . THR A 1 733 ? -37.680 -1.707 14.617 1.00 90.12 733 THR A O 1
ATOM 5820 N N . ALA A 1 734 ? -36.341 0.041 14.214 1.00 83.75 734 ALA A N 1
ATOM 5821 C CA . ALA A 1 734 ? -36.978 0.892 15.227 1.00 83.75 734 ALA A CA 1
ATOM 5822 C C . ALA A 1 734 ? -38.478 1.158 14.955 1.00 83.75 734 ALA A C 1
ATOM 5824 O O . ALA A 1 734 ? -39.194 1.619 15.836 1.00 83.75 734 ALA A O 1
ATOM 5825 N N . HIS A 1 735 ? -38.956 0.854 13.744 1.00 86.38 735 HIS A N 1
ATOM 5826 C CA . HIS A 1 735 ? -40.315 1.129 13.277 1.00 86.38 735 HIS A CA 1
ATOM 5827 C C . HIS A 1 735 ? -41.189 -0.135 13.183 1.00 86.38 735 HIS A C 1
ATOM 5829 O O . HIS A 1 735 ? -42.350 -0.048 12.784 1.00 86.38 735 HIS A O 1
ATOM 5835 N N . GLY A 1 736 ? -40.659 -1.318 13.511 1.00 90.06 736 GLY A N 1
ATOM 5836 C CA . GLY A 1 736 ? -41.429 -2.561 13.516 1.00 90.06 736 GLY A CA 1
ATOM 5837 C C . GLY A 1 736 ? -40.576 -3.825 13.430 1.00 90.06 736 GLY A C 1
ATOM 5838 O O . GLY A 1 736 ? -39.353 -3.782 13.303 1.00 90.06 736 GLY A O 1
ATOM 5839 N N . TYR A 1 737 ? -41.231 -4.985 13.468 1.00 94.00 737 TYR A N 1
ATOM 5840 C CA . TYR A 1 737 ? -40.552 -6.281 13.428 1.00 94.00 737 TYR A CA 1
ATOM 5841 C C . TYR A 1 737 ? -41.343 -7.349 12.670 1.00 94.00 737 TYR A C 1
ATOM 5843 O O . TYR A 1 737 ? -42.560 -7.278 12.565 1.00 94.00 737 TYR A O 1
ATOM 5851 N N . ILE A 1 738 ? -40.660 -8.377 12.176 1.00 94.75 738 ILE A N 1
ATOM 5852 C CA . ILE A 1 738 ? -41.243 -9.629 11.676 1.00 94.75 738 ILE A CA 1
ATOM 5853 C C . ILE A 1 738 ? -40.614 -10.768 12.467 1.00 94.75 738 ILE A C 1
ATOM 5855 O O . ILE A 1 738 ? -39.396 -10.795 12.606 1.00 94.75 738 ILE A O 1
ATOM 5859 N N . ILE A 1 739 ? -41.419 -11.718 12.946 1.00 95.12 739 ILE A N 1
ATOM 5860 C CA . ILE A 1 739 ? -40.934 -12.949 13.581 1.00 95.12 739 ILE A CA 1
ATOM 5861 C C . ILE A 1 739 ? -41.545 -14.143 12.849 1.00 95.12 739 ILE A C 1
ATOM 5863 O O . ILE A 1 739 ? -42.765 -14.306 12.821 1.00 95.12 739 ILE A O 1
ATOM 5867 N N . ASP A 1 740 ? -40.693 -14.998 12.291 1.00 95.38 740 ASP A N 1
ATOM 5868 C CA . ASP A 1 740 ? -41.088 -16.300 11.762 1.00 95.38 740 ASP A CA 1
ATOM 5869 C C . ASP A 1 740 ? -40.548 -17.431 12.645 1.00 95.38 740 ASP A C 1
ATOM 5871 O O . ASP A 1 740 ? -39.473 -17.337 13.236 1.00 95.38 740 ASP A O 1
ATOM 5875 N N . LYS A 1 741 ? -41.308 -18.522 12.732 1.00 94.75 741 LYS A N 1
ATOM 5876 C CA . LYS A 1 741 ? -40.954 -19.712 13.510 1.00 94.75 741 LYS A CA 1
ATOM 5877 C C . LYS A 1 741 ? -40.607 -20.834 12.544 1.00 94.75 741 LYS A C 1
ATOM 5879 O O . LYS A 1 741 ? -41.488 -21.412 11.906 1.00 94.75 741 LYS A O 1
ATOM 5884 N N . ILE A 1 742 ? -39.324 -21.154 12.473 1.00 96.12 742 ILE A N 1
ATOM 5885 C CA . ILE A 1 742 ? -38.757 -22.143 11.564 1.00 96.12 742 ILE A CA 1
ATOM 5886 C C . ILE A 1 742 ? -38.599 -23.470 12.311 1.00 96.12 742 ILE A C 1
ATOM 5888 O O . ILE A 1 742 ? -38.024 -23.514 13.399 1.00 96.12 742 ILE A O 1
ATOM 5892 N N . ALA A 1 743 ? -39.111 -24.551 11.722 1.00 95.81 743 ALA A N 1
ATOM 5893 C CA . ALA A 1 743 ? -38.860 -25.914 12.181 1.00 95.81 743 ALA A CA 1
ATOM 5894 C C . ALA A 1 743 ? -37.583 -26.471 11.537 1.00 95.81 743 ALA A C 1
ATOM 5896 O O . ALA A 1 743 ? -37.253 -26.115 10.397 1.00 95.81 743 ALA A O 1
ATOM 5897 N N . PHE A 1 744 ? -36.884 -27.336 12.267 1.00 96.31 744 PHE A N 1
ATOM 5898 C CA . PHE A 1 744 ? -35.739 -28.067 11.739 1.00 96.31 744 PHE A CA 1
ATOM 5899 C C . PHE A 1 744 ? -36.169 -29.026 10.621 1.00 96.31 744 PHE A C 1
ATOM 5901 O O . PHE A 1 744 ? -37.179 -29.718 10.741 1.00 96.31 744 PHE A O 1
ATOM 5908 N N . ASP A 1 745 ? -35.425 -29.012 9.521 1.00 93.81 745 ASP A N 1
ATOM 5909 C CA . ASP A 1 745 ? -35.629 -29.855 8.346 1.00 93.81 745 ASP A CA 1
ATOM 5910 C C . ASP A 1 745 ? -34.596 -30.985 8.361 1.00 93.81 745 ASP A C 1
ATOM 5912 O O . ASP A 1 745 ? -33.495 -30.845 7.832 1.00 93.81 745 ASP A O 1
ATOM 5916 N N . GLU A 1 746 ? -34.949 -32.091 9.016 1.00 89.19 746 GLU A N 1
ATOM 5917 C CA . GLU A 1 746 ? -34.060 -33.243 9.206 1.00 89.19 746 GLU A CA 1
ATOM 5918 C C . GLU A 1 746 ? -33.628 -33.866 7.871 1.00 89.19 746 GLU A C 1
ATOM 5920 O O . GLU A 1 746 ? -32.450 -34.151 7.677 1.00 89.19 746 GLU A O 1
ATOM 5925 N N . ALA A 1 747 ? -34.551 -33.978 6.911 1.00 87.94 747 ALA A N 1
ATOM 5926 C CA . ALA A 1 747 ? -34.265 -34.513 5.581 1.00 87.94 747 ALA A CA 1
ATOM 5927 C C . ALA A 1 747 ? -33.355 -33.598 4.746 1.00 87.94 747 ALA A C 1
ATOM 5929 O O . ALA A 1 747 ? -32.687 -34.071 3.834 1.00 87.94 747 ALA A O 1
ATOM 5930 N N . GLY A 1 748 ? -33.362 -32.289 5.014 1.00 83.25 748 GLY A N 1
ATOM 5931 C CA . GLY A 1 748 ? -32.446 -31.340 4.384 1.00 83.25 748 GLY A CA 1
ATOM 5932 C C . GLY A 1 748 ? -31.086 -31.224 5.082 1.00 83.25 748 GLY A C 1
ATOM 5933 O O . GLY A 1 748 ? -30.161 -30.663 4.490 1.00 83.25 748 GLY A O 1
ATOM 5934 N N . TRP A 1 749 ? -30.986 -31.675 6.337 1.00 85.25 749 TRP A N 1
ATOM 5935 C CA . TRP A 1 749 ? -29.751 -31.691 7.124 1.00 85.25 749 TRP A CA 1
ATOM 5936 C C . TRP A 1 749 ? -28.887 -32.923 6.837 1.00 85.25 749 TRP A C 1
ATOM 5938 O O . TRP A 1 749 ? -27.668 -32.776 6.736 1.00 85.25 749 TRP A O 1
ATOM 5948 N N . LEU A 1 750 ? -29.522 -34.095 6.720 1.00 80.94 750 LEU A N 1
ATOM 5949 C CA . LEU A 1 750 ? -28.911 -35.335 6.227 1.00 80.94 750 LEU A CA 1
ATOM 5950 C C . LEU A 1 750 ? -28.520 -35.196 4.747 1.00 80.94 750 LEU A C 1
ATOM 5952 O O . LEU A 1 750 ? -27.431 -35.699 4.386 1.00 80.94 750 LEU A O 1
#

pLDDT: mean 72.72, std 16.87, range [27.94, 97.44]

Sequence (750 aa):
MTRENIEQGENFRVKTFGNTLNIVVGIPDTKSKRISLKNLSFDVIMELSNTLKFYDVVKETFISGDEKLTRSPVFVKNTSDLILHTMNERGLDPYSSIARISVDSGQGFLKCVLNVFDPLVMHSSSKKLDDTGVKRSIILSLVEDVSEHNGNLILLIAPLRLEDVKYSVASDLKCGNSLFGLSSHSGKFACLWCESECLLKSGVKRTFGSIDINYKKFVADGYHGIGLDGNNAQRFLENLDNLEINLMSAALTDPKIRLLLPVICCIRKFSIVKNNGFGMKVEEFLSVLDFKDSFQRLQVQLKDSFEYQLNVSWKIHILVCHLYPFLQHNKHGLGVYAEQAGEKLKSYLRLRGLKISGKKEVLAARVYCAVENSVTLIKTAEEVDHDILTEYKRKLFINGVELPDPFKLSNGWLSEDEGLTCWPTLLYPDIYNYLLFNPAEIASKDLSDYKTCKAYSYFKCGWLEPLFYHQIGIESEYCYLKGNCRKSEKINDPFHKLWIIINKKTAKIIAAHCTCLAGLSQTCNHVAASLFRIEAAVRNGLTNVACTSSKSEWLPNCSIVAPKKAFTIITASKAHDVLKKIKKINMGIKVDMWSLHQSTSGLTFVNPDIPALKYGRVMEVEAACQFFEVMKSFHQNLTVNECGLFLDVEMPYIGGSPDRIVRCSCCPPACLEIKCPFSINHTSPQDPNISLPYITKKLNEKFVINKKHRYYTQCQVQMGTAKMIKCYFMVWTAHGYIIDKIAFDEAGWL

Radius of gyration: 38.23 Å; Cα contacts (8 Å, |Δi|>4): 1065; chains: 1; bounding box: 96×85×102 Å

Foldseek 3Di:
DDPPDDDQQDWDWDDDDPDIDIDGHDDDPDPVPDDPPPDQDPVNVVVVVVLCVQKDWDWDWADDPPDIDIWTKIAGQELVVVLVVVCVQQVHDPVQKAWEWEWDDDPQKTFIWTAIDGLVDPDGPDPVQDDAPVSRIDTRMMIGNGDLALVVVCVGCVSHPCVVDRHHYDYDLQSVCSPLQAAEDDDLQSAPFARGGLDLEGHHGDDPVNSVVNNVVSVVPDYDDDDDDDVVVVVVLVCLVVVVVVLVVVCVVPVLSVLCVLVSVLVPLVVLLVVVLLDWALVSLCSLVVSSVSVVVNQVSCCVSPVDHDDRTSVNSCSNHPSSVVCVVVVTHCNSVDSCSLVVLLVLCVQLVHDSDDDSVVSVVVSVVCVVVVRDGDDDPVRVVVVLVVLVQVLQQDPNDRADDPVPDDDQKDWLLRCLLQQALQAPVLLVVVLCVLDDPSNPDDCVPVCPDPLNVQLQVVQKDTWIKGPSDPPDQKIKIKTFGADPVDRPDGTWIKMWIAGRPPRHTRAMATPDPCRSSRSDSPNSNVSVVSNVSNVVCVNPDDPDDDDDDPRDPDDDDDDDDDDQACELLLVLVVVVQVVCVVVVHDDDCVVVCCVRRVVDDDPCPDPFNVQFVVCLVVQQVVVCVVCVVVFAPKDWAADDWFAAPVHRSYIAGARTWIDGPPDDIEGEHEHEGPVQQVHAPLDPVDDDVQWDQDPVRAIAGDCSDSVVSSRLSNCNRVVHQWYWYKYDHPHYIHTHIDGHDPVVVD

Mean predicted aligned error: 22.59 Å

Secondary structure (DSSP, 8-state):
--TT---TT-EEEEEETTEEEEEESS--SSGGG-----S--HHHHHHHHHHHTTEEE--EEEEETTEEEEE--EEES-HHHHHHHHHHHHT--TTT-EEEEEEEEETTEEEEEEEEE-SS----S-SSS---HHHHEEEEEEEES----HHHHHHHHGGG-GGGS-EEEEE-HHHHHHHTTPPPSS-TT--SSBSS-SSSS--PBPPHHHHHHHHHHHHHH--------HHHHHHHHHTHHHHHHHHHHHTTT-GGGGGGHHHHHHHHHHHHHHHHHTSS-GGGGGHHHHHHHHHHHHHHHHHHHH-------HHHHHHHHTHHHHHHHHSS-GGGT-THHHHHHHHHHHTTT----S-HHHHHHHHHHHHHTTPPPPPPHHHHHHHHHHHHHHHHEETTEEPP-TTT--S-PBPHHHHGGGS----HHHHHHHHHHS-SGGGGS-TT-TTTSHHHHHHHTT-BPPPEEE-S-TT-SEEEEEEEE--SS-TTSPPEEEEEEEETTT--EEEEEESSTTGGGS--HHHHHHHHHHHHHHHTTTTS--TT-PPP--S-----PPPP-----EEHHHHHHHHHHHHHHHTT-----HHHHHHHTT-SPPPTT-HHHHHHHHHHHHHHHHHHHHHTTTSTT-EEEE---EE-SS-TTEEE--SEEEE-SSS--EEEEEE--GGGTTS-TT-TT---TTEEE-TTS-EEE-TTSHHHHHHHHHHHHHT-SEEEEEEEETTEEEEEEEEP-HHHH-